Protein AF-0000000085031678 (afdb_homodimer)

Secondary structure (DSSP, 8-state):
-------EEEEEEE--GGG-HHHHHHHHHHHHHHHHHHHHTS--SS-EEEEEEE-SHHHHHHHHHHHHH-TTEEEEEEEESS---GGGGHHHHHH--S-EEEEE--SSSS--TTT--HHHHHH--HHHHHHHHHHHHHHTT---EEEES-TTSHHHHHHHHHHHHHHHHHHHHTT-EEEEES-PPTT-STT---HHHHHHHH--EEEEE-HHHHHHHHHT--HHHHHHHHHHHHHHSEE--TTS-HHHHHHHHHHHHHHHHHHHHHHHHHT-SEEE--TT--TT-SS--SHHHHHHHHTT-EEEGGG-HHHHHHHHHHHHHTTTSSEEEEEEEEEE-STT--EEEEE-SS---GGGBSS--EEEE----GGG----EEEE-BB--EEEEEEEEEEETTEEEEEEEEEEEE--SS--TT--S-BEEEEETT-HHHHHHHHHHTT--SEEEEESSS-HHHHHHHHHHHT-EEEE--/-------EEEEEEE--GGG-HHHHHHHHHHHHHHHHHHHHTS--SS-EEEEEEE-SHHHHHHHHHHHHH-TTEEEEEEEESS---GGGGHHHHHH--S-EEEEE--SSSS--TTT--HHHHHH--HHHHHHHHHHHHHHTT---EEEES-TTSHHHHHHHHHHHHHHHHHHHHTT-EEEEES-PPTT-STT---HHHHHHHH--EEEEE-HHHHHHHHHT--HHHHHHHHHHHHHHSEE--TTS-HHHHHHHHHHHHHHHHHHHHHHHHHT-SEEE--TT--TT-SS--SHHHHHHHHTT-EEEGGG-HHHHHHHHHHHHHTTTSSEEEEEEEEEE-STT--EEEEE-SS---GGGBSS--EEEE----GGG----EEEE-BB--EEEEEEEEEEETTEEEEEEEEEEEE--SS--TT--S-EEEEEETT-HHHHHHHHHHTT--SEEEEESSS-HHHHHHHHHHHT-EEEE--

InterPro domains:
  IPR003762 L-arabinose isomerase [NF002795] (1-474)
  IPR003762 L-arabinose isomerase [PIRSF001478] (1-474)
  IPR003762 L-arabinose isomerase [PTHR38464] (1-473)
  IPR004216 L-fucose/L-arabinose isomerase, C-terminal [SSF50443] (327-474)
  IPR009015 L-fucose isomerase, N-terminal/central domain superfamily [SSF53743] (1-325)
  IPR024664 L-arabinose isomerase, C-terminal [PF11762] (327-468)
  IPR038583 L-arabinose isomerase, N-terminal domain superfamily [G3DSA:3.40.50.10940] (1-175)
  IPR055389 L-arabinose isomerase, N-terminal domain [PF02610] (7-173)
  IPR055390 L-arabinose isomerase, central domain [PF24856] (177-323)

Structure (mmCIF, N/CA/C/O backbone):
data_AF-0000000085031678-model_v1
#
loop_
_entity.id
_entity.type
_entity.pdbx_description
1 polymer 'L-arabinose isomerase'
#
loop_
_atom_site.group_PDB
_atom_site.id
_atom_site.type_symbol
_atom_site.label_atom_id
_atom_site.label_alt_id
_atom_site.label_comp_id
_atom_site.label_asym_id
_atom_site.label_entity_id
_atom_site.label_seq_id
_atom_site.pdbx_PDB_ins_code
_atom_site.Cartn_x
_atom_site.Cartn_y
_atom_site.Cartn_z
_atom_site.occupancy
_atom_site.B_iso_or_equiv
_atom_site.auth_seq_id
_atom_site.auth_comp_id
_atom_site.auth_asym_id
_atom_site.auth_atom_id
_atom_site.pdbx_PDB_model_num
ATOM 1 N N . MET A 1 1 ? 12.672 -26.547 -5.855 1 49.66 1 MET A N 1
ATOM 2 C CA . MET A 1 1 ? 11.328 -26.016 -5.66 1 49.66 1 MET A CA 1
ATOM 3 C C . MET A 1 1 ? 10.68 -26.609 -4.414 1 49.66 1 MET A C 1
ATOM 5 O O . MET A 1 1 ? 10.938 -27.766 -4.07 1 49.66 1 MET A O 1
ATOM 9 N N . ARG A 1 2 ? 10.156 -25.672 -3.482 1 55.91 2 ARG A N 1
ATOM 10 C CA . ARG A 1 2 ? 9.477 -26.203 -2.311 1 55.91 2 ARG A CA 1
ATOM 11 C C . ARG A 1 2 ? 8.5 -27.312 -2.705 1 55.91 2 ARG A C 1
ATOM 13 O O . ARG A 1 2 ? 7.82 -27.219 -3.729 1 55.91 2 ARG A O 1
ATOM 20 N N . LYS A 1 3 ? 8.781 -28.453 -2.1 1 62.22 3 LYS A N 1
ATOM 21 C CA . LYS A 1 3 ? 7.895 -29.594 -2.312 1 62.22 3 LYS A CA 1
ATOM 22 C C . LYS A 1 3 ? 6.438 -29.219 -2.066 1 62.22 3 LYS A C 1
ATOM 24 O O . LYS A 1 3 ? 6.121 -28.578 -1.063 1 62.22 3 LYS A O 1
ATOM 29 N N . MET A 1 4 ? 5.723 -29.234 -3.133 1 72.56 4 MET A N 1
ATOM 30 C CA . MET A 1 4 ? 4.293 -28.969 -3.016 1 72.56 4 MET A CA 1
ATOM 31 C C . MET A 1 4 ? 3.559 -30.156 -2.408 1 72.56 4 MET A C 1
ATOM 33 O O . MET A 1 4 ? 4.09 -31.266 -2.375 1 72.56 4 MET A O 1
ATOM 37 N N . GLN A 1 5 ? 2.43 -29.906 -1.769 1 76.12 5 GLN A N 1
ATOM 38 C CA . GLN A 1 5 ? 1.538 -30.922 -1.213 1 76.12 5 GLN A CA 1
ATOM 39 C C . GLN A 1 5 ? 1.16 -31.969 -2.264 1 76.12 5 GLN A C 1
ATOM 41 O O . GLN A 1 5 ? 1.227 -31.688 -3.465 1 76.12 5 GLN A O 1
ATOM 46 N N . ASP A 1 6 ? 0.96 -33.156 -1.723 1 90.62 6 ASP A N 1
ATOM 47 C CA . ASP A 1 6 ? 0.414 -34.188 -2.6 1 90.62 6 ASP A CA 1
ATOM 48 C C . ASP A 1 6 ? -1.083 -34 -2.82 1 90.62 6 ASP A C 1
ATOM 50 O O . ASP A 1 6 ? -1.905 -34.625 -2.154 1 90.62 6 ASP A O 1
ATOM 54 N N . TYR A 1 7 ? -1.393 -33.219 -3.771 1 95.25 7 TYR A N 1
ATOM 55 C CA . TYR A 1 7 ? -2.768 -32.781 -3.992 1 95.25 7 TYR A CA 1
ATOM 56 C C . TYR A 1 7 ? -3.578 -33.875 -4.684 1 95.25 7 TYR A C 1
ATOM 58 O O . TYR A 1 7 ? -3.037 -34.625 -5.48 1 95.25 7 TYR A O 1
ATOM 66 N N . LYS A 1 8 ? -4.809 -33.969 -4.305 1 98 8 LYS A N 1
ATOM 67 C CA . LYS A 1 8 ? -5.809 -34.75 -5.004 1 98 8 LYS A CA 1
ATOM 68 C C . LYS A 1 8 ? -7.109 -33.969 -5.184 1 98 8 LYS A C 1
ATOM 70 O O . LYS A 1 8 ? -7.27 -32.906 -4.625 1 98 8 LYS A O 1
ATOM 75 N N . PHE A 1 9 ? -7.961 -34.531 -5.984 1 98.69 9 PHE A N 1
ATOM 76 C CA . PHE A 1 9 ? -9.266 -33.938 -6.246 1 98.69 9 PHE A CA 1
ATOM 77 C C . PHE A 1 9 ? -10.391 -34.906 -5.922 1 98.69 9 PHE A C 1
ATOM 79 O O . PHE A 1 9 ? -10.281 -36.125 -6.199 1 98.69 9 PHE A O 1
ATOM 86 N N . TRP A 1 10 ? -11.43 -34.375 -5.312 1 98.69 10 TRP A N 1
ATOM 87 C CA . TRP A 1 10 ? -12.555 -35.25 -4.949 1 98.69 10 TRP A CA 1
ATOM 88 C C . TRP A 1 10 ? -13.68 -35.125 -5.98 1 98.69 10 TRP A C 1
ATOM 90 O O . TRP A 1 10 ? -13.961 -34.031 -6.477 1 98.69 10 TRP A O 1
ATOM 100 N N . PHE A 1 11 ? -14.242 -36.312 -6.266 1 98.69 11 PHE A N 1
ATOM 101 C CA . PHE A 1 11 ? -15.312 -36.406 -7.25 1 98.69 11 PHE A CA 1
ATOM 102 C C . PHE A 1 11 ? -16.625 -36.812 -6.578 1 98.69 11 PHE A C 1
ATOM 104 O O . PHE A 1 11 ? -16.672 -37.75 -5.785 1 98.69 11 PHE A O 1
ATOM 111 N N . VAL A 1 12 ? -17.656 -36.062 -6.898 1 98.5 12 VAL A N 1
ATOM 112 C CA . VAL A 1 12 ? -18.984 -36.344 -6.363 1 98.5 12 VAL A CA 1
ATOM 113 C C . VAL A 1 12 ? -20 -36.344 -7.496 1 98.5 12 VAL A C 1
ATOM 115 O O . VAL A 1 12 ? -19.922 -35.531 -8.422 1 98.5 12 VAL A O 1
ATOM 118 N N . VAL A 1 13 ? -20.938 -37.344 -7.41 1 97.62 13 VAL A N 1
ATOM 119 C CA . VAL A 1 13 ? -21.922 -37.5 -8.469 1 97.62 13 VAL A CA 1
ATOM 120 C C . VAL A 1 13 ? -23.328 -37.25 -7.906 1 97.62 13 VAL A C 1
ATOM 122 O O . VAL A 1 13 ? -23.672 -37.75 -6.844 1 97.62 13 VAL A O 1
ATOM 125 N N . GLY A 1 14 ? -24.062 -36.406 -8.602 1 96.19 14 GLY A N 1
ATOM 126 C CA . GLY A 1 14 ? -25.406 -36.062 -8.156 1 96.19 14 GLY A CA 1
ATOM 127 C C . GLY A 1 14 ? -26.469 -37.031 -8.617 1 96.19 14 GLY A C 1
ATOM 128 O O . GLY A 1 14 ? -26.422 -37.531 -9.758 1 96.19 14 GLY A O 1
ATOM 129 N N . SER A 1 15 ? -27.312 -37.344 -7.715 1 95.19 15 SER A N 1
ATOM 130 C CA . SER A 1 15 ? -28.516 -38.125 -7.953 1 95.19 15 SER A CA 1
ATOM 131 C C . SER A 1 15 ? -29.594 -37.812 -6.922 1 95.19 15 SER A C 1
ATOM 133 O O . SER A 1 15 ? -29.688 -36.688 -6.422 1 95.19 15 SER A O 1
ATOM 135 N N . GLN A 1 16 ? -30.578 -38.688 -6.812 1 91.12 16 GLN A N 1
ATOM 136 C CA . GLN A 1 16 ? -31.625 -38.562 -5.809 1 91.12 16 GLN A CA 1
ATOM 137 C C . GLN A 1 16 ? -32.188 -39.938 -5.445 1 91.12 16 GLN A C 1
ATOM 139 O O . GLN A 1 16 ? -32.125 -40.875 -6.25 1 91.12 16 GLN A O 1
ATOM 144 N N . PRO A 1 17 ? -32.812 -40.062 -4.297 1 88.88 17 PRO A N 1
ATOM 145 C CA . PRO A 1 17 ? -33.25 -41.375 -3.795 1 88.88 17 PRO A CA 1
ATOM 146 C C . PRO A 1 17 ? -34.406 -41.969 -4.602 1 88.88 17 PRO A C 1
ATOM 148 O O . PRO A 1 17 ? -34.594 -43.188 -4.629 1 88.88 17 PRO A O 1
ATOM 151 N N . LEU A 1 18 ? -35.125 -41.156 -5.297 1 85.88 18 LEU A N 1
ATOM 152 C CA . LEU A 1 18 ? -36.344 -41.594 -5.973 1 85.88 18 LEU A CA 1
ATOM 153 C C . LEU A 1 18 ? -36.031 -42.656 -7.023 1 85.88 18 LEU A C 1
ATOM 155 O O . LEU A 1 18 ? -36.906 -43.406 -7.438 1 85.88 18 LEU A O 1
ATOM 159 N N . TYR A 1 19 ? -34.844 -42.75 -7.438 1 88.81 19 TYR A N 1
ATOM 160 C CA . TYR A 1 19 ? -34.469 -43.688 -8.5 1 88.81 19 TYR A CA 1
ATOM 161 C C . TYR A 1 19 ? -34.312 -45.094 -7.961 1 88.81 19 TYR A C 1
ATOM 163 O O . TYR A 1 19 ? -34.344 -46.062 -8.727 1 88.81 19 TYR A O 1
ATOM 171 N N . GLY A 1 20 ? -34.156 -45.281 -6.664 1 90.44 20 GLY A N 1
ATOM 172 C CA . GLY A 1 20 ? -34.062 -46.594 -6.051 1 90.44 20 GLY A CA 1
ATOM 173 C C . GLY A 1 20 ? -32.625 -47.094 -5.949 1 90.44 20 GLY A C 1
ATOM 174 O O . GLY A 1 20 ? -31.734 -46.562 -6.602 1 90.44 20 GLY A O 1
ATOM 175 N N . PRO A 1 21 ? -32.531 -48.188 -5.172 1 93.19 21 PRO A N 1
ATOM 176 C CA . PRO A 1 21 ? -31.172 -48.656 -4.84 1 93.19 21 PRO A CA 1
ATOM 177 C C . PRO A 1 21 ? -30.422 -49.219 -6.051 1 93.19 21 PRO A C 1
ATOM 179 O O . PRO A 1 21 ? -29.219 -49.031 -6.168 1 93.19 21 PRO A O 1
ATOM 182 N N . GLU A 1 22 ? -31.094 -49.875 -6.902 1 92.69 22 GLU A N 1
ATOM 183 C CA . GLU A 1 22 ? -30.438 -50.469 -8.062 1 92.69 22 GLU A CA 1
ATOM 184 C C . GLU A 1 22 ? -29.891 -49.406 -8.992 1 92.69 22 GLU A C 1
ATOM 186 O O . GLU A 1 22 ? -28.766 -49.5 -9.469 1 92.69 22 GLU A O 1
ATOM 191 N N . ALA A 1 23 ? -30.703 -48.469 -9.258 1 91.44 23 ALA A N 1
ATOM 192 C CA . ALA A 1 23 ? -30.281 -47.344 -10.094 1 91.44 23 ALA A CA 1
ATOM 193 C C . ALA A 1 23 ? -29.109 -46.594 -9.461 1 91.44 23 ALA A C 1
ATOM 195 O O . ALA A 1 23 ? -28.156 -46.219 -10.141 1 91.44 23 ALA A O 1
ATOM 196 N N . LEU A 1 24 ? -29.156 -46.344 -8.188 1 94.75 24 LEU A N 1
ATOM 197 C CA . LEU A 1 24 ? -28.109 -45.625 -7.48 1 94.75 24 LEU A CA 1
ATOM 198 C C . LEU A 1 24 ? -26.797 -46.438 -7.484 1 94.75 24 LEU A C 1
ATOM 200 O O . LEU A 1 24 ? -25.719 -45.844 -7.559 1 94.75 24 LEU A O 1
ATOM 204 N N . ALA A 1 25 ? -26.969 -47.719 -7.387 1 95.94 25 ALA A N 1
ATOM 205 C CA . ALA A 1 25 ? -25.781 -48.562 -7.484 1 95.94 25 ALA A CA 1
ATOM 206 C C . ALA A 1 25 ? -25.125 -48.438 -8.859 1 95.94 25 ALA A C 1
ATOM 208 O O . ALA A 1 25 ? -23.906 -48.469 -8.977 1 95.94 25 ALA A O 1
ATOM 209 N N . GLU A 1 26 ? -25.953 -48.375 -9.867 1 95.19 26 GLU A N 1
ATOM 210 C CA . GLU A 1 26 ? -25.422 -48.188 -11.219 1 95.19 26 GLU A CA 1
ATOM 211 C C . GLU A 1 26 ? -24.75 -46.844 -11.375 1 95.19 26 GLU A C 1
ATOM 213 O O . GLU A 1 26 ? -23.719 -46.719 -12.031 1 95.19 26 GLU A O 1
ATOM 218 N N . VAL A 1 27 ? -25.359 -45.844 -10.781 1 96.25 27 VAL A N 1
ATOM 219 C CA . VAL A 1 27 ? -24.781 -44.5 -10.789 1 96.25 27 VAL A CA 1
ATOM 220 C C . VAL A 1 27 ? -23.391 -44.562 -10.164 1 96.25 27 VAL A C 1
ATOM 222 O O . VAL A 1 27 ? -22.438 -44 -10.711 1 96.25 27 VAL A O 1
ATOM 225 N N . GLU A 1 28 ? -23.266 -45.156 -9.07 1 97.31 28 GLU A N 1
ATOM 226 C CA . GLU A 1 28 ? -21.984 -45.281 -8.391 1 97.31 28 GLU A CA 1
ATOM 227 C C . GLU A 1 28 ? -20.969 -46.031 -9.25 1 97.31 28 GLU A C 1
ATOM 229 O O . GLU A 1 28 ? -19.812 -45.625 -9.344 1 97.31 28 GLU A O 1
ATOM 234 N N . LYS A 1 29 ? -21.406 -47.125 -9.773 1 97.62 29 LYS A N 1
ATOM 235 C CA . LYS A 1 29 ? -20.547 -47.938 -10.633 1 97.62 29 LYS A CA 1
ATOM 236 C C . LYS A 1 29 ? -20.016 -47.125 -11.805 1 97.62 29 LYS A C 1
ATOM 238 O O . LYS A 1 29 ? -18.828 -47.156 -12.125 1 97.62 29 LYS A O 1
ATOM 243 N N . ASP A 1 30 ? -20.891 -46.438 -12.461 1 96.94 30 ASP A N 1
ATOM 244 C CA . ASP A 1 30 ? -20.516 -45.594 -13.594 1 96.94 30 ASP A CA 1
ATOM 245 C C . ASP A 1 30 ? -19.547 -44.5 -13.164 1 96.94 30 ASP A C 1
ATOM 247 O O . ASP A 1 30 ? -18.578 -44.219 -13.867 1 96.94 30 ASP A O 1
ATOM 251 N N . ALA A 1 31 ? -19.844 -43.875 -12.008 1 97.25 31 ALA A N 1
ATOM 252 C CA . ALA A 1 31 ? -18.984 -42.812 -11.492 1 97.25 31 ALA A CA 1
ATOM 253 C C . ALA A 1 31 ? -17.578 -43.344 -11.203 1 97.25 31 ALA A C 1
ATOM 255 O O . ALA A 1 31 ? -16.594 -42.688 -11.547 1 97.25 31 ALA A O 1
ATOM 256 N N . ARG A 1 32 ? -17.484 -44.469 -10.586 1 98.19 32 ARG A N 1
ATOM 257 C CA . ARG A 1 32 ? -16.203 -45.094 -10.297 1 98.19 32 ARG A CA 1
ATOM 258 C C . ARG A 1 32 ? -15.445 -45.406 -11.586 1 98.19 32 ARG A C 1
ATOM 260 O O . ARG A 1 32 ? -14.234 -45.188 -11.672 1 98.19 32 ARG A O 1
ATOM 267 N N . LYS A 1 33 ? -16.141 -45.938 -12.523 1 97.56 33 LYS A N 1
ATOM 268 C CA . LYS A 1 33 ? -15.516 -46.25 -13.805 1 97.56 33 LYS A CA 1
ATOM 269 C C . LYS A 1 33 ? -14.992 -44.969 -14.477 1 97.56 33 LYS A C 1
ATOM 271 O O . LYS A 1 33 ? -13.906 -44.969 -15.055 1 97.56 33 LYS A O 1
ATOM 276 N N . LEU A 1 34 ? -15.805 -44.031 -14.453 1 97.5 34 LEU A N 1
ATOM 277 C CA . LEU A 1 34 ? -15.414 -42.75 -15.008 1 97.5 34 LEU A CA 1
ATOM 278 C C . LEU A 1 34 ? -14.148 -42.219 -14.328 1 97.5 34 LEU A C 1
ATOM 280 O O . LEU A 1 34 ? -13.18 -41.844 -15 1 97.5 34 LEU A O 1
ATOM 284 N N . VAL A 1 35 ? -14.109 -42.156 -13.031 1 98.19 35 VAL A N 1
ATOM 285 C CA . VAL A 1 35 ? -12.977 -41.656 -12.258 1 98.19 35 VAL A CA 1
ATOM 286 C C . VAL A 1 35 ? -11.742 -42.531 -12.547 1 98.19 35 VAL A C 1
ATOM 288 O O . VAL A 1 35 ? -10.648 -42 -12.75 1 98.19 35 VAL A O 1
ATOM 291 N N . ASP A 1 36 ? -11.938 -43.844 -12.578 1 97.5 36 ASP A N 1
ATOM 292 C CA . ASP A 1 36 ? -10.844 -44.719 -12.938 1 97.5 36 ASP A CA 1
ATOM 293 C C . ASP A 1 36 ? -10.312 -44.406 -14.336 1 97.5 36 ASP A C 1
ATOM 295 O O . ASP A 1 36 ? -9.094 -44.406 -14.555 1 97.5 36 ASP A O 1
ATOM 299 N N . GLY A 1 37 ? -11.219 -44.188 -15.172 1 96.75 37 GLY A N 1
ATOM 300 C CA . GLY A 1 37 ? -10.828 -43.844 -16.531 1 96.75 37 GLY A CA 1
ATOM 301 C C . GLY A 1 37 ? -10.031 -42.562 -16.594 1 96.75 37 GLY A C 1
ATOM 302 O O . GLY A 1 37 ? -9.055 -42.469 -17.344 1 96.75 37 GLY A O 1
ATOM 303 N N . LEU A 1 38 ? -10.477 -41.562 -15.906 1 97.38 38 LEU A N 1
ATOM 304 C CA . LEU A 1 38 ? -9.742 -40.281 -15.852 1 97.38 38 LEU A CA 1
ATOM 305 C C . LEU A 1 38 ? -8.336 -40.5 -15.312 1 97.38 38 LEU A C 1
ATOM 307 O O . LEU A 1 38 ? -7.367 -39.969 -15.859 1 97.38 38 LEU A O 1
ATOM 311 N N . ASN A 1 39 ? -8.219 -41.281 -14.289 1 97 39 ASN A N 1
ATOM 312 C CA . ASN A 1 39 ? -6.926 -41.531 -13.664 1 97 39 ASN A CA 1
ATOM 313 C C . ASN A 1 39 ? -6.023 -42.375 -14.555 1 97 39 ASN A C 1
ATOM 315 O O . ASN A 1 39 ? -4.809 -42.188 -14.586 1 97 39 ASN A O 1
ATOM 319 N N . GLU A 1 40 ? -6.566 -43.25 -15.281 1 94.19 40 GLU A N 1
ATOM 320 C CA . GLU A 1 40 ? -5.812 -44.188 -16.109 1 94.19 40 GLU A CA 1
ATOM 321 C C . GLU A 1 40 ? -5.418 -43.562 -17.438 1 94.19 40 GLU A C 1
ATOM 323 O O . GLU A 1 40 ? -4.488 -44 -18.109 1 94.19 40 GLU A O 1
ATOM 328 N N . GLY A 1 41 ? -6.176 -42.625 -17.828 1 90 41 GLY A N 1
ATOM 329 C CA . GLY A 1 41 ? -5.938 -41.969 -19.109 1 90 41 GLY A CA 1
ATOM 330 C C . GLY A 1 41 ? -4.566 -41.344 -19.203 1 90 41 GLY A C 1
ATOM 331 O O . GLY A 1 41 ? -4.074 -41.062 -20.312 1 90 41 GLY A O 1
ATOM 332 N N . GLY A 1 42 ? -3.922 -41 -18.172 1 87.56 42 GLY A N 1
ATOM 333 C CA . GLY A 1 42 ? -2.561 -40.469 -18.156 1 87.56 42 GLY A CA 1
ATOM 334 C C . GLY A 1 42 ? -2.48 -39 -18.422 1 87.56 42 GLY A C 1
ATOM 335 O O . GLY A 1 42 ? -1.389 -38.406 -18.453 1 87.56 42 GLY A O 1
ATOM 336 N N . LYS A 1 43 ? -3.551 -38.312 -18.609 1 91.62 43 LYS A N 1
ATOM 337 C CA . LYS A 1 43 ? -3.553 -36.875 -18.938 1 91.62 43 LYS A CA 1
ATOM 338 C C . LYS A 1 43 ? -3.578 -36.031 -17.672 1 91.62 43 LYS A C 1
ATOM 340 O O . LYS A 1 43 ? -3.123 -34.875 -17.688 1 91.62 43 LYS A O 1
ATOM 345 N N . LEU A 1 44 ? -4.117 -36.531 -16.641 1 95.44 44 LEU A N 1
ATOM 346 C CA . LEU A 1 44 ? -4.25 -35.781 -15.398 1 95.44 44 LEU A CA 1
ATOM 347 C C . LEU A 1 44 ? -2.982 -35.875 -14.555 1 95.44 44 LEU A C 1
ATOM 349 O O . LEU A 1 44 ? -2.445 -36.969 -14.375 1 95.44 44 LEU A O 1
ATOM 353 N N . ASP A 1 45 ? -2.477 -34.75 -14.055 1 92.62 45 ASP A N 1
ATOM 354 C CA . ASP A 1 45 ? -1.26 -34.719 -13.25 1 92.62 45 ASP A CA 1
ATOM 355 C C . ASP A 1 45 ? -1.564 -35.031 -11.781 1 92.62 45 ASP A C 1
ATOM 357 O O . ASP A 1 45 ? -0.66 -35.375 -11.008 1 92.62 45 ASP A O 1
ATOM 361 N N . TYR A 1 46 ? -2.855 -34.875 -11.367 1 96.5 46 TYR A N 1
ATOM 362 C CA . TYR A 1 46 ? -3.275 -35.125 -9.992 1 96.5 46 TYR A CA 1
ATOM 363 C C . TYR A 1 46 ? -4.414 -36.125 -9.93 1 96.5 46 TYR A C 1
ATOM 365 O O . TYR A 1 46 ? -5.309 -36.125 -10.781 1 96.5 46 TYR A O 1
ATOM 373 N N . PRO A 1 47 ? -4.391 -36.969 -8.977 1 97.25 47 PRO A N 1
ATOM 374 C CA . PRO A 1 47 ? -5.414 -38 -8.914 1 97.25 47 PRO A CA 1
ATOM 375 C C . PRO A 1 47 ? -6.789 -37.469 -8.531 1 97.25 47 PRO A C 1
ATOM 377 O O . PRO A 1 47 ? -6.887 -36.469 -7.793 1 97.25 47 PRO A O 1
ATOM 380 N N . VAL A 1 48 ? -7.777 -38.188 -9.078 1 98.38 48 VAL A N 1
ATOM 381 C CA . VAL A 1 48 ? -9.172 -37.906 -8.734 1 98.38 48 VAL A CA 1
ATOM 382 C C . VAL A 1 48 ? -9.734 -39.062 -7.918 1 98.38 48 VAL A C 1
ATOM 384 O O . VAL A 1 48 ? -9.508 -40.25 -8.25 1 98.38 48 VAL A O 1
ATOM 387 N N . GLU A 1 49 ? -10.406 -38.75 -6.844 1 98.31 49 GLU A N 1
ATOM 388 C CA . GLU A 1 49 ? -10.977 -39.781 -5.969 1 98.31 49 GLU A CA 1
ATOM 389 C C . GLU A 1 49 ? -12.492 -39.656 -5.879 1 98.31 49 GLU A C 1
ATOM 391 O O . GLU A 1 49 ? -13.016 -38.594 -5.504 1 98.31 49 GLU A O 1
ATOM 396 N N . PHE A 1 50 ? -13.188 -40.75 -6.223 1 98.44 50 PHE A N 1
ATOM 397 C CA . PHE A 1 50 ? -14.633 -40.781 -6.035 1 98.44 50 PHE A CA 1
ATOM 398 C C . PHE A 1 50 ? -14.992 -40.844 -4.555 1 98.44 50 PHE A C 1
ATOM 400 O O . PHE A 1 50 ? -14.43 -41.656 -3.811 1 98.44 50 PHE A O 1
ATOM 407 N N . LYS A 1 51 ? -16.016 -40.031 -4.172 1 97.75 51 LYS A N 1
ATOM 408 C CA . LYS A 1 51 ? -16.281 -39.938 -2.738 1 97.75 51 LYS A CA 1
ATOM 409 C C . LYS A 1 51 ? -17.75 -40.219 -2.428 1 97.75 51 LYS A C 1
ATOM 411 O O . LYS A 1 51 ? -18.062 -40.812 -1.399 1 97.75 51 LYS A O 1
ATOM 416 N N . LEU A 1 52 ? -18.625 -39.781 -3.367 1 95.44 52 LEU A N 1
ATOM 417 C CA . LEU A 1 52 ? -20 -39.75 -2.891 1 95.44 52 LEU A CA 1
ATOM 418 C C . LEU A 1 52 ? -20.984 -39.75 -4.062 1 95.44 52 LEU A C 1
ATOM 420 O O . LEU A 1 52 ? -20.781 -39.062 -5.055 1 95.44 52 LEU A O 1
ATOM 424 N N . VAL A 1 53 ? -21.984 -40.562 -4 1 97.56 53 VAL A N 1
ATOM 425 C CA . VAL A 1 53 ? -23.234 -40.312 -4.73 1 97.56 53 VAL A CA 1
ATOM 426 C C . VAL A 1 53 ? -24.125 -39.375 -3.918 1 97.56 53 VAL A C 1
ATOM 428 O O . VAL A 1 53 ? -24.719 -39.812 -2.922 1 97.56 53 VAL A O 1
ATOM 431 N N . ALA A 1 54 ? -24.266 -38.188 -4.309 1 96.81 54 ALA A N 1
ATOM 432 C CA . ALA A 1 54 ? -24.938 -37.125 -3.561 1 96.81 54 ALA A CA 1
ATOM 433 C C . ALA A 1 54 ? -26.438 -37.219 -3.746 1 96.81 54 ALA A C 1
ATOM 435 O O . ALA A 1 54 ? -26.969 -36.844 -4.805 1 96.81 54 ALA A O 1
ATOM 436 N N . THR A 1 55 ? -27.109 -37.531 -2.656 1 95.19 55 THR A N 1
ATOM 437 C CA . THR A 1 55 ? -28.547 -37.719 -2.801 1 95.19 55 THR A CA 1
ATOM 438 C C . THR A 1 55 ? -29.312 -36.812 -1.84 1 95.19 55 THR A C 1
ATOM 440 O O . THR A 1 55 ? -30.516 -36.625 -1.983 1 95.19 55 THR A O 1
ATOM 443 N N . THR A 1 56 ? -28.578 -36.25 -0.828 1 95 56 THR A N 1
ATOM 444 C CA . THR A 1 56 ? -29.266 -35.406 0.143 1 95 56 THR A CA 1
ATOM 445 C C . THR A 1 56 ? -28.438 -34.156 0.429 1 95 56 THR A C 1
ATOM 447 O O . THR A 1 56 ? -27.219 -34.156 0.284 1 95 56 THR A O 1
ATOM 450 N N . ALA A 1 57 ? -29.188 -33.125 0.884 1 96.06 57 ALA A N 1
ATOM 451 C CA . ALA A 1 57 ? -28.516 -31.875 1.245 1 96.06 57 ALA A CA 1
ATOM 452 C C . ALA A 1 57 ? -27.516 -32.094 2.367 1 96.06 57 ALA A C 1
ATOM 454 O O . ALA A 1 57 ? -26.406 -31.547 2.336 1 96.06 57 ALA A O 1
ATOM 455 N N . ASP A 1 58 ? -27.844 -32.906 3.34 1 96.31 58 ASP A N 1
ATOM 456 C CA . ASP A 1 58 ? -26.984 -33.156 4.492 1 96.31 58 ASP A CA 1
ATOM 457 C C . ASP A 1 58 ? -25.688 -33.844 4.066 1 96.31 58 ASP A C 1
ATOM 459 O O . ASP A 1 58 ? -24.609 -33.469 4.504 1 96.31 58 ASP A O 1
ATOM 463 N N . SER A 1 59 ? -25.812 -34.875 3.291 1 96.06 59 SER A N 1
ATOM 464 C CA . SER A 1 59 ? -24.609 -35.594 2.854 1 96.06 59 SER A CA 1
ATOM 465 C C . SER A 1 59 ? -23.719 -34.688 1.992 1 96.06 59 SER A C 1
ATOM 467 O O . SER A 1 59 ? -22.5 -34.75 2.092 1 96.06 59 SER A O 1
ATOM 469 N N . ILE A 1 60 ? -24.312 -33.906 1.183 1 97.19 60 ILE A N 1
ATOM 470 C CA . ILE A 1 60 ? -23.562 -32.969 0.331 1 97.19 60 ILE A CA 1
ATOM 471 C C . ILE A 1 60 ? -22.844 -31.953 1.195 1 97.19 60 ILE A C 1
ATOM 473 O O . ILE A 1 60 ? -21.656 -31.672 0.986 1 97.19 60 ILE A O 1
ATOM 477 N N . THR A 1 61 ? -23.547 -31.359 2.133 1 97.31 61 THR A N 1
ATOM 478 C CA . THR A 1 61 ? -22.969 -30.375 3.043 1 97.31 61 THR A CA 1
ATOM 479 C C . THR A 1 61 ? -21.781 -30.969 3.791 1 97.31 61 THR A C 1
ATOM 481 O O . THR A 1 61 ? -20.719 -30.344 3.877 1 97.31 61 THR A O 1
ATOM 484 N N . LYS A 1 62 ? -21.984 -32.188 4.328 1 97.44 62 LYS A N 1
ATOM 485 C CA . LYS A 1 62 ? -20.906 -32.844 5.035 1 97.44 62 LYS A CA 1
ATOM 486 C C . LYS A 1 62 ? -19.703 -33.062 4.117 1 97.44 62 LYS A C 1
ATOM 488 O O . LYS A 1 62 ? -18.547 -32.875 4.523 1 97.44 62 LYS A O 1
ATOM 493 N N . PHE A 1 63 ? -19.969 -33.5 2.941 1 97.19 63 PHE A N 1
ATOM 494 C CA . PHE A 1 63 ? -18.938 -33.75 1.945 1 97.19 63 PHE A CA 1
ATOM 495 C C . PHE A 1 63 ? -18.141 -32.469 1.675 1 97.19 63 PHE A C 1
ATOM 497 O O . PHE A 1 63 ? -16.906 -32.469 1.699 1 97.19 63 PHE A O 1
ATOM 504 N N . MET A 1 64 ? -18.781 -31.375 1.43 1 97.81 64 MET A N 1
ATOM 505 C CA . MET A 1 64 ? -18.125 -30.109 1.129 1 97.81 64 MET A CA 1
ATOM 506 C C . MET A 1 64 ? -17.297 -29.641 2.318 1 97.81 64 MET A C 1
ATOM 508 O O . MET A 1 64 ? -16.172 -29.141 2.145 1 97.81 64 MET A O 1
ATOM 512 N N . LYS A 1 65 ? -17.812 -29.766 3.508 1 96.94 65 LYS A N 1
ATOM 513 C CA . LYS A 1 65 ? -17.078 -29.391 4.711 1 96.94 65 LYS A CA 1
ATOM 514 C C . LYS A 1 65 ? -15.797 -30.219 4.844 1 96.94 65 LYS A C 1
ATOM 516 O O . LYS A 1 65 ? -14.742 -29.688 5.191 1 96.94 65 LYS A O 1
ATOM 521 N N . GLU A 1 66 ? -15.938 -31.469 4.582 1 97.31 66 GLU A N 1
ATOM 522 C CA . GLU A 1 66 ? -14.766 -32.344 4.676 1 97.31 66 GLU A CA 1
ATOM 523 C C . GLU A 1 66 ? -13.711 -31.953 3.639 1 97.31 66 GLU A C 1
ATOM 525 O O . GLU A 1 66 ? -12.516 -31.984 3.93 1 97.31 66 GLU A O 1
ATOM 530 N N . ALA A 1 67 ? -14.156 -31.672 2.455 1 97.06 67 ALA A N 1
ATOM 531 C CA . ALA A 1 67 ? -13.234 -31.234 1.415 1 97.06 67 ALA A CA 1
ATOM 532 C C . ALA A 1 67 ? -12.469 -29.984 1.85 1 97.06 67 ALA A C 1
ATOM 534 O O . ALA A 1 67 ? -11.266 -29.875 1.635 1 97.06 67 ALA A O 1
ATOM 535 N N . ASN A 1 68 ? -13.18 -29.062 2.463 1 96.19 68 ASN A N 1
ATOM 536 C CA . ASN A 1 68 ? -12.586 -27.797 2.918 1 96.19 68 ASN A CA 1
ATOM 537 C C . ASN A 1 68 ? -11.469 -28.047 3.924 1 96.19 68 ASN A C 1
ATOM 539 O O . ASN A 1 68 ? -10.438 -27.375 3.891 1 96.19 68 ASN A O 1
ATOM 543 N N . TYR A 1 69 ? -11.656 -29.031 4.785 1 93.38 69 TYR A N 1
ATOM 544 C CA . TYR A 1 69 ? -10.773 -29.234 5.93 1 93.38 69 TYR A CA 1
ATOM 545 C C . TYR A 1 69 ? -9.578 -30.109 5.555 1 93.38 69 TYR A C 1
ATOM 547 O O . TYR A 1 69 ? -8.57 -30.125 6.27 1 93.38 69 TYR A O 1
ATOM 555 N N . ASN A 1 70 ? -9.695 -30.766 4.426 1 95.44 70 ASN A N 1
ATOM 556 C CA . ASN A 1 70 ? -8.602 -31.641 3.988 1 95.44 70 ASN A CA 1
ATOM 557 C C . ASN A 1 70 ? -7.602 -30.891 3.117 1 95.44 70 ASN A C 1
ATOM 559 O O . ASN A 1 70 ? -7.883 -30.594 1.954 1 95.44 70 ASN A O 1
ATOM 563 N N . ASP A 1 71 ? -6.355 -30.703 3.643 1 93.19 71 ASP A N 1
ATOM 564 C CA . ASP A 1 71 ? -5.352 -29.875 2.975 1 93.19 71 ASP A CA 1
ATOM 565 C C . ASP A 1 71 ? -4.84 -30.562 1.706 1 93.19 71 ASP A C 1
ATOM 567 O O . ASP A 1 71 ? -4.238 -29.906 0.847 1 93.19 71 ASP A O 1
ATOM 571 N N . ASN A 1 72 ? -5.074 -31.844 1.608 1 96.25 72 ASN A N 1
ATOM 572 C CA . ASN A 1 72 ? -4.625 -32.562 0.418 1 96.25 72 ASN A CA 1
ATOM 573 C C . ASN A 1 72 ? -5.641 -32.438 -0.714 1 96.25 72 ASN A C 1
ATOM 575 O O . ASN A 1 72 ? -5.352 -32.812 -1.852 1 96.25 72 ASN A O 1
ATOM 579 N N . VAL A 1 73 ? -6.793 -32 -0.431 1 97.62 73 VAL A N 1
ATOM 580 C CA . VAL A 1 73 ? -7.809 -31.844 -1.467 1 97.62 73 VAL A CA 1
ATOM 581 C C . VAL A 1 73 ? -7.719 -30.438 -2.064 1 97.62 73 VAL A C 1
ATOM 583 O O . VAL A 1 73 ? -7.926 -29.438 -1.367 1 97.62 73 VAL A O 1
ATOM 586 N N . ALA A 1 74 ? -7.426 -30.359 -3.363 1 98 74 ALA A N 1
ATOM 587 C CA . ALA A 1 74 ? -7.203 -29.078 -4.008 1 98 74 ALA A CA 1
ATOM 588 C C . ALA A 1 74 ? -8.484 -28.547 -4.648 1 98 74 ALA A C 1
ATOM 590 O O . ALA A 1 74 ? -8.594 -27.359 -4.957 1 98 74 ALA A O 1
ATOM 591 N N . GLY A 1 75 ? -9.477 -29.422 -4.832 1 98.44 75 GLY A N 1
ATOM 592 C CA . GLY A 1 75 ? -10.727 -29.016 -5.457 1 98.44 75 GLY A CA 1
ATOM 593 C C . GLY A 1 75 ? -11.734 -30.141 -5.551 1 98.44 75 GLY A C 1
ATOM 594 O O . GLY A 1 75 ? -11.422 -31.297 -5.219 1 98.44 75 GLY A O 1
ATOM 595 N N . VAL A 1 76 ? -12.93 -29.766 -5.977 1 98.69 76 VAL A N 1
ATOM 596 C CA . VAL A 1 76 ? -14.047 -30.703 -6.086 1 98.69 76 VAL A CA 1
ATOM 597 C C . VAL A 1 76 ? -14.562 -30.719 -7.523 1 98.69 76 VAL A C 1
ATOM 599 O O . VAL A 1 76 ? -14.703 -29.672 -8.148 1 98.69 76 VAL A O 1
ATOM 602 N N . ILE A 1 77 ? -14.773 -31.938 -8.016 1 98.69 77 ILE A N 1
ATOM 603 C CA . ILE A 1 77 ? -15.383 -32.125 -9.32 1 98.69 77 ILE A CA 1
ATOM 604 C C . ILE A 1 77 ? -16.781 -32.719 -9.164 1 98.69 77 ILE A C 1
ATOM 606 O O . ILE A 1 77 ? -16.969 -33.719 -8.461 1 98.69 77 ILE A O 1
ATOM 610 N N . THR A 1 78 ? -17.719 -32.094 -9.766 1 98.31 78 THR A N 1
ATOM 611 C CA . THR A 1 78 ? -19.094 -32.562 -9.703 1 98.31 78 THR A CA 1
ATOM 612 C C . THR A 1 78 ? -19.578 -33 -11.078 1 98.31 78 THR A C 1
ATOM 614 O O . THR A 1 78 ? -19.188 -32.438 -12.094 1 98.31 78 THR A O 1
ATOM 617 N N . TRP A 1 79 ? -20.391 -34.031 -11.094 1 97.69 79 TRP A N 1
ATOM 618 C CA . TRP A 1 79 ? -21.109 -34.531 -12.266 1 97.69 79 TRP A CA 1
ATOM 619 C C . TRP A 1 79 ? -22.531 -34.969 -11.898 1 97.69 79 TRP A C 1
ATOM 621 O O . TRP A 1 79 ? -22.75 -35.562 -10.852 1 97.69 79 TRP A O 1
ATOM 631 N N . MET A 1 80 ? -23.5 -34.531 -12.688 1 96.12 80 MET A N 1
ATOM 632 C CA . MET A 1 80 ? -24.875 -35 -12.492 1 96.12 80 MET A CA 1
ATOM 633 C C . MET A 1 80 ? -25.188 -36.156 -13.43 1 96.12 80 MET A C 1
ATOM 635 O O . MET A 1 80 ? -25.609 -35.938 -14.562 1 96.12 80 MET A O 1
ATOM 639 N N . HIS A 1 81 ? -25 -37.312 -12.867 1 94.94 81 HIS A N 1
ATOM 640 C CA . HIS A 1 81 ? -25.297 -38.531 -13.641 1 94.94 81 HIS A CA 1
ATOM 641 C C . HIS A 1 81 ? -26.781 -38.594 -13.992 1 94.94 81 HIS A C 1
ATOM 643 O O . HIS A 1 81 ? -27.141 -38.938 -15.133 1 94.94 81 HIS A O 1
ATOM 649 N N . THR A 1 82 ? -27.609 -38.469 -13.031 1 93.31 82 THR A N 1
ATOM 650 C CA . THR A 1 82 ? -29.062 -38.312 -13.172 1 93.31 82 THR A CA 1
ATOM 651 C C . THR A 1 82 ? -29.531 -36.938 -12.766 1 93.31 82 THR A C 1
ATOM 653 O O . THR A 1 82 ? -28.703 -36.031 -12.547 1 93.31 82 THR A O 1
ATOM 656 N N . PHE A 1 83 ? -30.859 -36.781 -12.82 1 90.81 83 PHE A N 1
ATOM 657 C CA . PHE A 1 83 ? -31.406 -35.562 -12.211 1 90.81 83 PHE A CA 1
ATOM 658 C C . PHE A 1 83 ? -31.109 -35.531 -10.719 1 90.81 83 PHE A C 1
ATOM 660 O O . PHE A 1 83 ? -31.328 -36.531 -10.016 1 90.81 83 PHE A O 1
ATOM 667 N N . SER A 1 84 ? -30.453 -34.438 -10.227 1 91.44 84 SER A N 1
ATOM 668 C CA . SER A 1 84 ? -30.219 -34.156 -8.82 1 91.44 84 SER A CA 1
ATOM 669 C C . SER A 1 84 ? -30.828 -32.812 -8.422 1 91.44 84 SER A C 1
ATOM 671 O O . SER A 1 84 ? -30.453 -31.781 -8.984 1 91.44 84 SER A O 1
ATOM 673 N N . PRO A 1 85 ? -31.812 -32.781 -7.453 1 93.81 85 PRO A N 1
ATOM 674 C CA . PRO A 1 85 ? -32.438 -31.5 -7.078 1 93.81 85 PRO A CA 1
ATOM 675 C C . PRO A 1 85 ? -31.422 -30.469 -6.605 1 93.81 85 PRO A C 1
ATOM 677 O O . PRO A 1 85 ? -30.766 -30.656 -5.578 1 93.81 85 PRO A O 1
ATOM 680 N N . ALA A 1 86 ? -31.375 -29.406 -7.281 1 94 86 ALA A N 1
ATOM 681 C CA . ALA A 1 86 ? -30.328 -28.422 -7.074 1 94 86 ALA A CA 1
ATOM 682 C C . ALA A 1 86 ? -30.422 -27.797 -5.684 1 94 86 ALA A C 1
ATOM 684 O O . ALA A 1 86 ? -29.438 -27.281 -5.152 1 94 86 ALA A O 1
ATOM 685 N N . LYS A 1 87 ? -31.609 -27.719 -5.105 1 95.06 87 LYS A N 1
ATOM 686 C CA . LYS A 1 87 ? -31.781 -27.188 -3.756 1 95.06 87 LYS A CA 1
ATOM 687 C C . LYS A 1 87 ? -30.906 -27.922 -2.752 1 95.06 87 LYS A C 1
ATOM 689 O O . LYS A 1 87 ? -30.484 -27.344 -1.748 1 95.06 87 LYS A O 1
ATOM 694 N N . ASN A 1 88 ? -30.625 -29.219 -2.992 1 95.56 88 ASN A N 1
ATOM 695 C CA . ASN A 1 88 ? -29.812 -30.031 -2.092 1 95.56 88 ASN A CA 1
ATOM 696 C C . ASN A 1 88 ? -28.359 -29.547 -2.061 1 95.56 88 ASN A C 1
ATOM 698 O O . ASN A 1 88 ? -27.625 -29.844 -1.124 1 95.56 88 ASN A O 1
ATOM 702 N N . TRP A 1 89 ? -28.031 -28.812 -3.025 1 97.12 89 TRP A N 1
ATOM 703 C CA . TRP A 1 89 ? -26.625 -28.438 -3.184 1 97.12 89 TRP A CA 1
ATOM 704 C C . TRP A 1 89 ? -26.359 -27.062 -2.582 1 97.12 89 TRP A C 1
ATOM 706 O O . TRP A 1 89 ? -25.203 -26.672 -2.398 1 97.12 89 TRP A O 1
ATOM 716 N N . ILE A 1 90 ? -27.375 -26.266 -2.252 1 96.56 90 ILE A N 1
ATOM 717 C CA . ILE A 1 90 ? -27.25 -24.859 -1.9 1 96.56 90 ILE A CA 1
ATOM 718 C C . ILE A 1 90 ? -26.328 -24.703 -0.696 1 96.56 90 ILE A C 1
ATOM 720 O O . ILE A 1 90 ? -25.312 -24.016 -0.776 1 96.56 90 ILE A O 1
ATOM 724 N N . ARG A 1 91 ? -26.641 -25.344 0.399 1 96.31 91 ARG A N 1
ATOM 725 C CA . ARG A 1 91 ? -25.891 -25.141 1.637 1 96.31 91 ARG A CA 1
ATOM 726 C C . ARG A 1 91 ? -24.453 -25.594 1.487 1 96.31 91 ARG A C 1
ATOM 728 O O . ARG A 1 91 ? -23.531 -24.891 1.886 1 96.31 91 ARG A O 1
ATOM 735 N N . GLY A 1 92 ? -24.25 -26.844 0.956 1 96.56 92 GLY A N 1
ATOM 736 C CA . GLY A 1 92 ? -22.906 -27.359 0.759 1 96.56 92 GLY A CA 1
ATOM 737 C C . GLY A 1 92 ? -22.062 -26.469 -0.125 1 96.56 92 GLY A C 1
ATOM 738 O O . GLY A 1 92 ? -20.906 -26.156 0.213 1 96.56 92 GLY A O 1
ATOM 739 N N . THR A 1 93 ? -22.625 -26.031 -1.204 1 96.81 93 THR A N 1
ATOM 740 C CA . THR A 1 93 ? -21.891 -25.203 -2.146 1 96.81 93 THR A CA 1
ATOM 741 C C . THR A 1 93 ? -21.531 -23.859 -1.513 1 96.81 93 THR A C 1
ATOM 743 O O . THR A 1 93 ? -20.438 -23.328 -1.716 1 96.81 93 THR A O 1
ATOM 746 N N . GLU A 1 94 ? -22.406 -23.281 -0.745 1 94.5 94 GLU A N 1
ATOM 747 C CA . GLU A 1 94 ? -22.156 -22.031 -0.044 1 94.5 94 GLU A CA 1
ATOM 748 C C . GLU A 1 94 ? -20.969 -22.156 0.903 1 94.5 94 GLU A C 1
ATOM 750 O O . GLU A 1 94 ? -20.234 -21.188 1.13 1 94.5 94 GLU A O 1
ATOM 755 N N . LEU A 1 95 ? -20.797 -23.328 1.452 1 95.75 95 LEU A N 1
ATOM 756 C CA . LEU A 1 95 ? -19.766 -23.531 2.461 1 95.75 95 LEU A CA 1
ATOM 757 C C . LEU A 1 95 ? -18.453 -23.953 1.814 1 95.75 95 LEU A C 1
ATOM 759 O O . LEU A 1 95 ? -17.406 -23.969 2.473 1 95.75 95 LEU A O 1
ATOM 763 N N . LEU A 1 96 ? -18.5 -24.297 0.533 1 96.69 96 LEU A N 1
ATOM 764 C CA . LEU A 1 96 ? -17.297 -24.781 -0.143 1 96.69 96 LEU A CA 1
ATOM 765 C C . LEU A 1 96 ? -16.266 -23.672 -0.274 1 96.69 96 LEU A C 1
ATOM 767 O O . LEU A 1 96 ? -16.594 -22.578 -0.737 1 96.69 96 LEU A O 1
ATOM 771 N N . GLN A 1 97 ? -15.047 -23.984 0.16 1 95.56 97 GLN A N 1
ATOM 772 C CA . GLN A 1 97 ? -13.969 -23.016 0.115 1 95.56 97 GLN A CA 1
ATOM 773 C C . GLN A 1 97 ? -12.914 -23.406 -0.921 1 95.56 97 GLN A C 1
ATOM 775 O O . GLN A 1 97 ? -11.969 -22.656 -1.165 1 95.56 97 GLN A O 1
ATOM 780 N N . LYS A 1 98 ? -13.102 -24.609 -1.538 1 97.25 98 LYS A N 1
ATOM 781 C CA . LYS A 1 98 ? -12.188 -25.125 -2.555 1 97.25 98 LYS A CA 1
ATOM 782 C C . LYS A 1 98 ? -12.719 -24.844 -3.959 1 97.25 98 LYS A C 1
ATOM 784 O O . LYS A 1 98 ? -13.922 -24.672 -4.152 1 97.25 98 LYS A O 1
ATOM 789 N N . PRO A 1 99 ? -11.75 -24.766 -4.949 1 98.19 99 PRO A N 1
ATOM 790 C CA . PRO A 1 99 ? -12.195 -24.656 -6.336 1 98.19 99 PRO A CA 1
ATOM 791 C C . PRO A 1 99 ? -13.164 -25.766 -6.738 1 98.19 99 PRO A C 1
ATOM 793 O O . PRO A 1 99 ? -13.031 -26.906 -6.281 1 98.19 99 PRO A O 1
ATOM 796 N N . LEU A 1 100 ? -14.133 -25.359 -7.59 1 98.62 100 LEU A N 1
ATOM 797 C CA . LEU A 1 100 ? -15.172 -26.281 -8.047 1 98.62 100 LEU A CA 1
ATOM 798 C C . LEU A 1 100 ? -15.148 -26.406 -9.57 1 98.62 100 LEU A C 1
ATOM 800 O O . LEU A 1 100 ? -15.094 -25.391 -10.281 1 98.62 100 LEU A O 1
ATOM 804 N N . LEU A 1 101 ? -15.062 -27.609 -10.039 1 98.62 101 LEU A N 1
ATOM 805 C CA . LEU A 1 101 ? -15.242 -27.891 -11.461 1 98.62 101 LEU A CA 1
ATOM 806 C C . LEU A 1 101 ? -16.531 -28.656 -11.703 1 98.62 101 LEU A C 1
ATOM 808 O O . LEU A 1 101 ? -16.75 -29.734 -11.125 1 98.62 101 LEU A O 1
ATOM 812 N N . HIS A 1 102 ? -17.422 -28.125 -12.5 1 98.12 102 HIS A N 1
ATOM 813 C CA . HIS A 1 102 ? -18.594 -28.828 -13.008 1 98.12 102 HIS A CA 1
ATOM 814 C C . HIS A 1 102 ? -18.297 -29.547 -14.312 1 98.12 102 HIS A C 1
ATOM 816 O O . HIS A 1 102 ? -18.141 -28.922 -15.359 1 98.12 102 HIS A O 1
ATOM 822 N N . LEU A 1 103 ? -18.141 -30.844 -14.234 1 98.12 103 LEU A N 1
ATOM 823 C CA . LEU A 1 103 ? -17.938 -31.672 -15.414 1 98.12 103 LEU A CA 1
ATOM 824 C C . LEU A 1 103 ? -19.281 -32.094 -16.016 1 98.12 103 LEU A C 1
ATOM 826 O O . LEU A 1 103 ? -19.891 -33.062 -15.555 1 98.12 103 LEU A O 1
ATOM 830 N N . ALA A 1 104 ? -19.75 -31.375 -17.016 1 96.31 104 ALA A N 1
ATOM 831 C CA . ALA A 1 104 ? -20.969 -31.719 -17.719 1 96.31 104 ALA A CA 1
ATOM 832 C C . ALA A 1 104 ? -20.719 -32.781 -18.797 1 96.31 104 ALA A C 1
ATOM 834 O O . ALA A 1 104 ? -20.359 -32.438 -19.922 1 96.31 104 ALA A O 1
ATOM 835 N N . THR A 1 105 ? -20.906 -33.969 -18.359 1 97.12 105 THR A N 1
ATOM 836 C CA . THR A 1 105 ? -20.609 -35.094 -19.203 1 97.12 105 THR A CA 1
ATOM 837 C C . THR A 1 105 ? -21.734 -36.125 -19.156 1 97.12 105 THR A C 1
ATOM 839 O O . THR A 1 105 ? -22.844 -35.812 -18.719 1 97.12 105 THR A O 1
ATOM 842 N N . GLN A 1 106 ? -21.609 -37.188 -19.844 1 95.5 106 GLN A N 1
ATOM 843 C CA . GLN A 1 106 ? -22.484 -38.375 -19.859 1 95.5 106 GLN A CA 1
ATOM 844 C C . GLN A 1 106 ? -21.672 -39.656 -19.906 1 95.5 106 GLN A C 1
ATOM 846 O O . GLN A 1 106 ? -20.578 -39.688 -20.469 1 95.5 106 GLN A O 1
ATOM 851 N N . PHE A 1 107 ? -22.188 -40.719 -19.312 1 94.88 107 PHE A N 1
ATOM 852 C CA . PHE A 1 107 ? -21.391 -41.938 -19.203 1 94.88 107 PHE A CA 1
ATOM 853 C C . PHE A 1 107 ? -21.062 -42.5 -20.594 1 94.88 107 PHE A C 1
ATOM 855 O O . PHE A 1 107 ? -19.906 -42.75 -20.906 1 94.88 107 PHE A O 1
ATOM 862 N N . LEU A 1 108 ? -22.078 -42.625 -21.422 1 92.94 108 LEU A N 1
ATOM 863 C CA . LEU A 1 108 ? -21.844 -43.062 -22.781 1 92.94 108 LEU A CA 1
ATOM 864 C C . LEU A 1 108 ? -21.656 -41.875 -23.719 1 92.94 108 LEU A C 1
ATOM 866 O O . LEU A 1 108 ? -22.234 -40.812 -23.5 1 92.94 108 LEU A O 1
ATOM 870 N N . ASN A 1 109 ? -20.891 -42.125 -24.75 1 95.25 109 ASN A N 1
ATOM 871 C CA . ASN A 1 109 ? -20.672 -41.031 -25.688 1 95.25 109 ASN A CA 1
ATOM 872 C C . ASN A 1 109 ? -21.656 -41.062 -26.844 1 95.25 109 ASN A C 1
ATOM 874 O O . ASN A 1 109 ? -21.516 -40.312 -27.812 1 95.25 109 ASN A O 1
ATOM 878 N N . ASN A 1 110 ? -22.594 -42.031 -26.797 1 93.75 110 ASN A N 1
ATOM 879 C CA . ASN A 1 110 ? -23.594 -42.188 -27.844 1 93.75 110 ASN A CA 1
ATOM 880 C C . ASN A 1 110 ? -24.953 -42.594 -27.266 1 93.75 110 ASN A C 1
ATOM 882 O O . ASN A 1 110 ? -25.031 -43.062 -26.141 1 93.75 110 ASN A O 1
ATOM 886 N N . ILE A 1 111 ? -26.016 -42.344 -28.062 1 91.81 111 ILE A N 1
ATOM 887 C CA . ILE A 1 111 ? -27.312 -42.906 -27.75 1 91.81 111 ILE A CA 1
ATOM 888 C C . ILE A 1 111 ? -27.406 -44.344 -28.297 1 91.81 111 ILE A C 1
ATOM 890 O O . ILE A 1 111 ? -27.203 -44.562 -29.5 1 91.81 111 ILE A O 1
ATOM 894 N N . PRO A 1 112 ? -27.547 -45.25 -27.422 1 92.75 112 PRO A N 1
ATOM 895 C CA . PRO A 1 112 ? -27.766 -46.594 -27.953 1 92.75 112 PRO A CA 1
ATOM 896 C C . PRO A 1 112 ? -29.125 -46.75 -28.641 1 92.75 112 PRO A C 1
ATOM 898 O O . PRO A 1 112 ? -30.047 -47.344 -28.047 1 92.75 112 PRO A O 1
ATOM 901 N N . PHE A 1 113 ? -29.172 -46.438 -29.891 1 93.25 113 PHE A N 1
ATOM 902 C CA . PHE A 1 113 ? -30.422 -46.25 -30.625 1 93.25 113 PHE A CA 1
ATOM 903 C C . PHE A 1 113 ? -31.219 -47.562 -30.641 1 93.25 113 PHE A C 1
ATOM 905 O O . PHE A 1 113 ? -32.469 -47.531 -30.547 1 93.25 113 PHE A O 1
ATOM 912 N N . ASP A 1 114 ? -30.609 -48.656 -30.719 1 93.94 114 ASP A N 1
ATOM 913 C CA . ASP A 1 114 ? -31.281 -49.938 -30.922 1 93.94 114 ASP A CA 1
ATOM 914 C C . ASP A 1 114 ? -31.859 -50.469 -29.609 1 93.94 114 ASP A C 1
ATOM 916 O O . ASP A 1 114 ? -32.781 -51.281 -29.609 1 93.94 114 ASP A O 1
ATOM 920 N N . SER A 1 115 ? -31.266 -49.938 -28.516 1 92 115 SER A N 1
ATOM 921 C CA . SER A 1 115 ? -31.625 -50.562 -27.25 1 92 115 SER A CA 1
ATOM 922 C C . SER A 1 115 ? -32.188 -49.562 -26.25 1 92 115 SER A C 1
ATOM 924 O O . SER A 1 115 ? -32.656 -49.906 -25.188 1 92 115 SER A O 1
ATOM 926 N N . ILE A 1 116 ? -32.062 -48.312 -26.562 1 91.69 116 ILE A N 1
ATOM 927 C CA . ILE A 1 116 ? -32.469 -47.281 -25.609 1 91.69 116 ILE A CA 1
ATOM 928 C C . ILE A 1 116 ? -33.938 -47.5 -25.188 1 91.69 116 ILE A C 1
ATOM 930 O O . ILE A 1 116 ? -34.781 -47.875 -26.016 1 91.69 116 ILE A O 1
ATOM 934 N N . ASP A 1 117 ? -34.25 -47.438 -23.938 1 93.38 117 ASP A N 1
ATOM 935 C CA . ASP A 1 117 ? -35.594 -47.5 -23.359 1 93.38 117 ASP A CA 1
ATOM 936 C C . ASP A 1 117 ? -35.781 -46.5 -22.219 1 93.38 117 ASP A C 1
ATOM 938 O O . ASP A 1 117 ? -34.938 -45.594 -22.047 1 93.38 117 ASP A O 1
ATOM 942 N N . MET A 1 118 ? -36.906 -46.625 -21.516 1 89.44 118 MET A N 1
ATOM 943 C CA . MET A 1 118 ? -37.219 -45.656 -20.469 1 89.44 118 MET A CA 1
ATOM 944 C C . MET A 1 118 ? -36.25 -45.75 -19.312 1 89.44 118 MET A C 1
ATOM 946 O O . MET A 1 118 ? -35.906 -44.75 -18.672 1 89.44 118 MET A O 1
ATOM 950 N N . ASP A 1 119 ? -35.75 -47 -19.125 1 86.5 119 ASP A N 1
ATOM 951 C CA . ASP A 1 119 ? -34.812 -47.188 -18.047 1 86.5 119 ASP A CA 1
ATOM 952 C C . ASP A 1 119 ? -33.5 -46.5 -18.344 1 86.5 119 ASP A C 1
ATOM 954 O O . ASP A 1 119 ? -32.906 -45.844 -17.469 1 86.5 119 ASP A O 1
ATOM 958 N N . TYR A 1 120 ? -33.094 -46.656 -19.578 1 88.75 120 TYR A N 1
ATOM 959 C CA . TYR A 1 120 ? -31.891 -45.938 -20.016 1 88.75 120 TYR A CA 1
ATOM 960 C C . TYR A 1 120 ? -32.062 -44.406 -19.875 1 88.75 120 TYR A C 1
ATOM 962 O O . TYR A 1 120 ? -31.188 -43.719 -19.344 1 88.75 120 TYR A O 1
ATOM 970 N N . MET A 1 121 ? -33.156 -43.906 -20.297 1 88.81 121 MET A N 1
ATOM 971 C CA . MET A 1 121 ? -33.438 -42.5 -20.297 1 88.81 121 MET A CA 1
ATOM 972 C C . MET A 1 121 ? -33.469 -41.938 -18.875 1 88.81 121 MET A C 1
ATOM 974 O O . MET A 1 121 ? -33.031 -40.812 -18.609 1 88.81 121 MET A O 1
ATOM 978 N N . ASN A 1 122 ? -34.031 -42.719 -18 1 85.62 122 ASN A N 1
ATOM 979 C CA . ASN A 1 122 ? -34.125 -42.312 -16.594 1 85.62 122 ASN A CA 1
ATOM 980 C C . ASN A 1 122 ? -32.75 -42.312 -15.922 1 85.62 122 ASN A C 1
ATOM 982 O O . ASN A 1 122 ? -32.5 -41.469 -15.047 1 85.62 122 ASN A O 1
ATOM 986 N N . LEU A 1 123 ? -31.906 -43.156 -16.344 1 89.94 123 LEU A N 1
ATOM 987 C CA . LEU A 1 123 ? -30.609 -43.312 -15.703 1 89.94 123 LEU A CA 1
ATOM 988 C C . LEU A 1 123 ? -29.578 -42.375 -16.297 1 89.94 123 LEU A C 1
ATOM 990 O O . LEU A 1 123 ? -28.703 -41.875 -15.57 1 89.94 123 LEU A O 1
ATOM 994 N N . HIS A 1 124 ? -29.656 -42.156 -17.562 1 90.5 124 HIS A N 1
ATOM 995 C CA . HIS A 1 124 ? -28.656 -41.375 -18.266 1 90.5 124 HIS A CA 1
ATOM 996 C C . HIS A 1 124 ? -29.234 -40.031 -18.703 1 90.5 124 HIS A C 1
ATOM 998 O O . HIS A 1 124 ? -29.359 -39.75 -19.891 1 90.5 124 HIS A O 1
ATOM 1004 N N . GLN A 1 125 ? -29.438 -39.156 -17.875 1 89.12 125 GLN A N 1
ATOM 1005 C CA . GLN A 1 125 ? -30.062 -37.844 -18.172 1 89.12 125 GLN A CA 1
ATOM 1006 C C . GLN A 1 125 ? -29.203 -36.688 -17.688 1 89.12 125 GLN A C 1
ATOM 1008 O O . GLN A 1 125 ? -29.719 -35.719 -17.109 1 89.12 125 GLN A O 1
ATOM 1013 N N . SER A 1 126 ? -27.906 -36.781 -17.781 1 91.38 126 SER A N 1
ATOM 1014 C CA . SER A 1 126 ? -26.953 -35.75 -17.453 1 91.38 126 SER A CA 1
ATOM 1015 C C . SER A 1 126 ? -27.344 -34.406 -18.094 1 91.38 126 SER A C 1
ATOM 1017 O O . SER A 1 126 ? -27.156 -33.344 -17.516 1 91.38 126 SER A O 1
ATOM 1019 N N . ALA A 1 127 ? -27.938 -34.469 -19.312 1 89.5 127 ALA A N 1
ATOM 1020 C CA . ALA A 1 127 ? -28.375 -33.281 -20 1 89.5 127 ALA A CA 1
ATOM 1021 C C . ALA A 1 127 ? -29.344 -32.469 -19.141 1 89.5 127 ALA A C 1
ATOM 1023 O O . ALA A 1 127 ? -29.297 -31.234 -19.125 1 89.5 127 ALA A O 1
ATOM 1024 N N . HIS A 1 128 ? -30.188 -33.156 -18.516 1 88.56 128 HIS A N 1
ATOM 1025 C CA . HIS A 1 128 ? -31.188 -32.594 -17.609 1 88.56 128 HIS A CA 1
ATOM 1026 C C . HIS A 1 128 ? -30.562 -32.188 -16.281 1 88.56 128 HIS A C 1
ATOM 1028 O O . HIS A 1 128 ? -30.719 -31.062 -15.812 1 88.56 128 HIS A O 1
ATOM 1034 N N . GLY A 1 129 ? -29.859 -33.062 -15.664 1 92.19 129 GLY A N 1
ATOM 1035 C CA . GLY A 1 129 ? -29.281 -32.875 -14.344 1 92.19 129 GLY A CA 1
ATOM 1036 C C . GLY A 1 129 ? -28.234 -31.781 -14.289 1 92.19 129 GLY A C 1
ATOM 1037 O O . GLY A 1 129 ? -28.234 -30.969 -13.367 1 92.19 129 GLY A O 1
ATOM 1038 N N . ASP A 1 130 ? -27.328 -31.719 -15.266 1 95.06 130 ASP A N 1
ATOM 1039 C CA . ASP A 1 130 ? -26.25 -30.75 -15.258 1 95.06 130 ASP A CA 1
ATOM 1040 C C . ASP A 1 130 ? -26.781 -29.328 -15.43 1 95.06 130 ASP A C 1
ATOM 1042 O O . ASP A 1 130 ? -26.234 -28.375 -14.852 1 95.06 130 ASP A O 1
ATOM 1046 N N . ARG A 1 131 ? -27.844 -29.109 -16.156 1 94.12 131 ARG A N 1
ATOM 1047 C CA . ARG A 1 131 ? -28.438 -27.781 -16.297 1 94.12 131 ARG A CA 1
ATOM 1048 C C . ARG A 1 131 ? -29.062 -27.312 -14.992 1 94.12 131 ARG A C 1
ATOM 1050 O O . ARG A 1 131 ? -28.922 -26.141 -14.625 1 94.12 131 ARG A O 1
ATOM 1057 N N . GLU A 1 132 ? -29.766 -28.219 -14.359 1 92.75 132 GLU A N 1
ATOM 1058 C CA . GLU A 1 132 ? -30.328 -27.938 -13.039 1 92.75 132 GLU A CA 1
ATOM 1059 C C . GLU A 1 132 ? -29.219 -27.531 -12.055 1 92.75 132 GLU A C 1
ATOM 1061 O O . GLU A 1 132 ? -29.359 -26.547 -11.32 1 92.75 132 GLU A O 1
ATOM 1066 N N . TYR A 1 133 ? -28.188 -28.219 -12.078 1 95.56 133 TYR A N 1
ATOM 1067 C CA . TYR A 1 133 ? -27.062 -27.984 -11.188 1 95.56 133 TYR A CA 1
ATOM 1068 C C . TYR A 1 133 ? -26.391 -26.656 -11.516 1 95.56 133 TYR A C 1
ATOM 1070 O O . TYR A 1 133 ? -26.078 -25.859 -10.609 1 95.56 133 TYR A O 1
ATOM 1078 N N . ALA A 1 134 ? -26.188 -26.344 -12.727 1 94.81 134 ALA A N 1
ATOM 1079 C CA . ALA A 1 134 ? -25.531 -25.109 -13.164 1 94.81 134 ALA A CA 1
ATOM 1080 C C . ALA A 1 134 ? -26.359 -23.891 -12.773 1 94.81 134 ALA A C 1
ATOM 1082 O O . ALA A 1 134 ? -25.812 -22.828 -12.477 1 94.81 134 ALA A O 1
ATOM 1083 N N . TYR A 1 135 ? -27.672 -24.016 -12.805 1 93.69 135 TYR A N 1
ATOM 1084 C CA . TYR A 1 135 ? -28.594 -22.938 -12.43 1 93.69 135 TYR A CA 1
ATOM 1085 C C . TYR A 1 135 ? -28.281 -22.422 -11.023 1 93.69 135 TYR A C 1
ATOM 1087 O O . TYR A 1 135 ? -28.141 -21.219 -10.82 1 93.69 135 TYR A O 1
ATOM 1095 N N . ILE A 1 136 ? -28.125 -23.328 -10.148 1 93.12 136 ILE A N 1
ATOM 1096 C CA . ILE A 1 136 ? -27.938 -22.891 -8.766 1 93.12 136 ILE A CA 1
ATOM 1097 C C . ILE A 1 136 ? -26.531 -22.312 -8.609 1 93.12 136 ILE A C 1
ATOM 1099 O O . ILE A 1 136 ? -26.328 -21.359 -7.84 1 93.12 136 ILE A O 1
ATOM 1103 N N . ASN A 1 137 ? -25.516 -22.906 -9.273 1 94.44 137 ASN A N 1
ATOM 1104 C CA . ASN A 1 137 ? -24.172 -22.344 -9.211 1 94.44 137 ASN A CA 1
ATOM 1105 C C . ASN A 1 137 ? -24.141 -20.906 -9.688 1 94.44 137 ASN A C 1
ATOM 1107 O O . ASN A 1 137 ? -23.469 -20.062 -9.094 1 94.44 137 ASN A O 1
ATOM 1111 N N . SER A 1 138 ? -24.875 -20.594 -10.664 1 92.81 138 SER A N 1
ATOM 1112 C CA . SER A 1 138 ? -24.969 -19.234 -11.188 1 92.81 138 SER A CA 1
ATOM 1113 C C . SER A 1 138 ? -25.641 -18.312 -10.188 1 92.81 138 SER A C 1
ATOM 1115 O O . SER A 1 138 ? -25.188 -17.172 -9.984 1 92.81 138 SER A O 1
ATOM 1117 N N . ARG A 1 139 ? -26.703 -18.797 -9.609 1 91.56 139 ARG A N 1
ATOM 1118 C CA . ARG A 1 139 ? -27.422 -17.984 -8.633 1 91.56 139 ARG A CA 1
ATOM 1119 C C . ARG A 1 139 ? -26.562 -17.688 -7.418 1 91.56 139 ARG A C 1
ATOM 1121 O O . ARG A 1 139 ? -26.688 -16.609 -6.812 1 91.56 139 ARG A O 1
ATOM 1128 N N . LEU A 1 140 ? -25.734 -18.672 -7.062 1 93.94 140 LEU A N 1
ATOM 1129 C CA . LEU A 1 140 ? -24.875 -18.531 -5.898 1 93.94 140 LEU A CA 1
ATOM 1130 C C . LEU A 1 140 ? -23.578 -17.812 -6.262 1 93.94 140 LEU A C 1
ATOM 1132 O O . LEU A 1 140 ? -22.75 -17.531 -5.395 1 93.94 140 LEU A O 1
ATOM 1136 N N . ASN A 1 141 ? -23.375 -17.453 -7.52 1 93.5 141 ASN A N 1
ATOM 1137 C CA . ASN A 1 141 ? -22.188 -16.766 -8.039 1 93.5 141 ASN A CA 1
ATOM 1138 C C . ASN A 1 141 ? -20.906 -17.516 -7.668 1 93.5 141 ASN A C 1
ATOM 1140 O O . ASN A 1 141 ? -19.938 -16.906 -7.219 1 93.5 141 ASN A O 1
ATOM 1144 N N . VAL A 1 142 ? -21 -18.828 -7.754 1 92.06 142 VAL A N 1
ATOM 1145 C CA . VAL A 1 142 ? -19.844 -19.688 -7.512 1 92.06 142 VAL A CA 1
ATOM 1146 C C . VAL A 1 142 ? -18.875 -19.578 -8.68 1 92.06 142 VAL A C 1
ATOM 1148 O O . VAL A 1 142 ? -19.266 -19.656 -9.844 1 92.06 142 VAL A O 1
ATOM 1151 N N . PRO A 1 143 ? -17.594 -19.312 -8.297 1 94.31 143 PRO A N 1
ATOM 1152 C CA . PRO A 1 143 ? -16.641 -19.25 -9.406 1 94.31 143 PRO A CA 1
ATOM 1153 C C . PRO A 1 143 ? -16.25 -20.641 -9.914 1 94.31 143 PRO A C 1
ATOM 1155 O O . PRO A 1 143 ? -15.055 -20.953 -10.039 1 94.31 143 PRO A O 1
ATOM 1158 N N . ALA A 1 144 ? -17.172 -21.344 -10.32 1 94.69 144 ALA A N 1
ATOM 1159 C CA . ALA A 1 144 ? -16.938 -22.719 -10.789 1 94.69 144 ALA A CA 1
ATOM 1160 C C . ALA A 1 144 ? -16.453 -22.734 -12.242 1 94.69 144 ALA A C 1
ATOM 1162 O O . ALA A 1 144 ? -16.922 -21.922 -13.055 1 94.69 144 ALA A O 1
ATOM 1163 N N . ALA A 1 145 ? -15.523 -23.594 -12.492 1 96.88 145 ALA A N 1
ATOM 1164 C CA . ALA A 1 145 ? -15.188 -23.906 -13.883 1 96.88 145 ALA A CA 1
ATOM 1165 C C . ALA A 1 145 ? -16.156 -24.922 -14.469 1 96.88 145 ALA A C 1
ATOM 1167 O O . ALA A 1 145 ? -16.812 -25.672 -13.734 1 96.88 145 ALA A O 1
ATOM 1168 N N . SER A 1 146 ? -16.312 -24.875 -15.82 1 96.12 146 SER A N 1
ATOM 1169 C CA . SER A 1 146 ? -17.172 -25.828 -16.516 1 96.12 146 SER A CA 1
ATOM 1170 C C . SER A 1 146 ? -16.438 -26.516 -17.656 1 96.12 146 SER A C 1
ATOM 1172 O O . SER A 1 146 ? -15.773 -25.859 -18.469 1 96.12 146 SER A O 1
ATOM 1174 N N . VAL A 1 147 ? -16.438 -27.797 -17.656 1 97.38 147 VAL A N 1
ATOM 1175 C CA . VAL A 1 147 ? -15.945 -28.594 -18.766 1 97.38 147 VAL A CA 1
ATOM 1176 C C . VAL A 1 147 ? -17.094 -29.422 -19.359 1 97.38 147 VAL A C 1
ATOM 1178 O O . VAL A 1 147 ? -17.844 -30.062 -18.625 1 97.38 147 VAL A O 1
ATOM 1181 N N . TYR A 1 148 ? -17.312 -29.328 -20.672 1 97 148 TYR A N 1
ATOM 1182 C CA . TYR A 1 148 ? -18.406 -30.016 -21.359 1 97 148 TYR A CA 1
ATOM 1183 C C . TYR A 1 148 ? -17.859 -30.984 -22.391 1 97 148 TYR A C 1
ATOM 1185 O O . TYR A 1 148 ? -16.984 -30.641 -23.188 1 97 148 TYR A O 1
ATOM 1193 N N . GLY A 1 149 ? -18.328 -32.188 -22.406 1 97.12 149 GLY A N 1
ATOM 1194 C CA . GLY A 1 149 ? -17.938 -33.188 -23.375 1 97.12 149 GLY A CA 1
ATOM 1195 C C . GLY A 1 149 ? -17.844 -34.594 -22.781 1 97.12 149 GLY A C 1
ATOM 1196 O O . GLY A 1 149 ? -18.109 -34.781 -21.594 1 97.12 149 GLY A O 1
ATOM 1197 N N . TRP A 1 150 ? -17.531 -35.531 -23.594 1 97.25 150 TRP A N 1
ATOM 1198 C CA . TRP A 1 150 ? -17.406 -36.906 -23.094 1 97.25 150 TRP A CA 1
ATOM 1199 C C . TRP A 1 150 ? -16.109 -37.094 -22.312 1 97.25 150 TRP A C 1
ATOM 1201 O O . TRP A 1 150 ? -15.039 -36.719 -22.781 1 97.25 150 TRP A O 1
ATOM 1211 N N . TRP A 1 151 ? -16.172 -37.625 -21.141 1 96.88 151 TRP A N 1
ATOM 1212 C CA . TRP A 1 151 ? -15.086 -37.719 -20.172 1 96.88 151 TRP A CA 1
ATOM 1213 C C . TRP A 1 151 ? -13.922 -38.531 -20.734 1 96.88 151 TRP A C 1
ATOM 1215 O O . TRP A 1 151 ? -12.781 -38.406 -20.281 1 96.88 151 TRP A O 1
ATOM 1225 N N . GLY A 1 152 ? -14.156 -39.312 -21.719 1 95.5 152 GLY A N 1
ATOM 1226 C CA . GLY A 1 152 ? -13.117 -40.156 -22.281 1 95.5 152 GLY A CA 1
ATOM 1227 C C . GLY A 1 152 ? -12.312 -39.469 -23.359 1 95.5 152 GLY A C 1
ATOM 1228 O O . GLY A 1 152 ? -11.25 -39.938 -23.75 1 95.5 152 GLY A O 1
ATOM 1229 N N . ASP A 1 153 ? -12.805 -38.344 -23.812 1 96.62 153 ASP A N 1
ATOM 1230 C CA . ASP A 1 153 ? -12.133 -37.625 -24.891 1 96.62 153 ASP A CA 1
ATOM 1231 C C . ASP A 1 153 ? -10.875 -36.938 -24.375 1 96.62 153 ASP A C 1
ATOM 1233 O O . ASP A 1 153 ? -10.875 -36.375 -23.281 1 96.62 153 ASP A O 1
ATOM 1237 N N . ALA A 1 154 ? -9.852 -36.875 -25.297 1 96.12 154 ALA A N 1
ATOM 1238 C CA . ALA A 1 154 ? -8.562 -36.281 -24.922 1 96.12 154 ALA A CA 1
ATOM 1239 C C . ALA A 1 154 ? -8.695 -34.812 -24.641 1 96.12 154 ALA A C 1
ATOM 1241 O O . ALA A 1 154 ? -8.078 -34.281 -23.703 1 96.12 154 ALA A O 1
ATOM 1242 N N . ASP A 1 155 ? -9.461 -34.156 -25.438 1 96 155 ASP A N 1
ATOM 1243 C CA . ASP A 1 155 ? -9.609 -32.719 -25.266 1 96 155 ASP A CA 1
ATOM 1244 C C . ASP A 1 155 ? -10.328 -32.375 -23.953 1 96 155 ASP A C 1
ATOM 1246 O O . ASP A 1 155 ? -10.008 -31.391 -23.297 1 96 155 ASP A O 1
ATOM 1250 N N . VAL A 1 156 ? -11.297 -33.125 -23.547 1 96.25 156 VAL A N 1
ATOM 1251 C CA . VAL A 1 156 ? -12.008 -32.938 -22.297 1 96.25 156 VAL A CA 1
ATOM 1252 C C . VAL A 1 156 ? -11.047 -33.188 -21.125 1 96.25 156 VAL A C 1
ATOM 1254 O O . VAL A 1 156 ? -10.992 -32.406 -20.188 1 96.25 156 VAL A O 1
ATOM 1257 N N . GLN A 1 157 ? -10.273 -34.219 -21.203 1 97.25 157 GLN A N 1
ATOM 1258 C CA . GLN A 1 157 ? -9.328 -34.562 -20.141 1 97.25 157 GLN A CA 1
ATOM 1259 C C . GLN A 1 157 ? -8.25 -33.5 -20.016 1 97.25 157 GLN A C 1
ATOM 1261 O O . GLN A 1 157 ? -7.789 -33.188 -18.906 1 97.25 157 GLN A O 1
ATOM 1266 N N . GLU A 1 158 ? -7.867 -32.969 -21.109 1 96.56 158 GLU A N 1
ATOM 1267 C CA . GLU A 1 158 ? -6.902 -31.859 -21.094 1 96.56 158 GLU A CA 1
ATOM 1268 C C . GLU A 1 158 ? -7.461 -30.641 -20.359 1 96.56 158 GLU A C 1
ATOM 1270 O O . GLU A 1 158 ? -6.746 -29.984 -19.594 1 96.56 158 GLU A O 1
ATOM 1275 N N . GLN A 1 159 ? -8.703 -30.328 -20.594 1 97.25 159 GLN A N 1
ATOM 1276 C CA . GLN A 1 159 ? -9.352 -29.219 -19.906 1 97.25 159 GLN A CA 1
ATOM 1277 C C . GLN A 1 159 ? -9.414 -29.453 -18.406 1 97.25 159 GLN A C 1
ATOM 1279 O O . GLN A 1 159 ? -9.219 -28.531 -17.609 1 97.25 159 GLN A O 1
ATOM 1284 N N . ILE A 1 160 ? -9.68 -30.641 -18.016 1 97.88 160 ILE A N 1
ATOM 1285 C CA . ILE A 1 160 ? -9.711 -30.984 -16.594 1 97.88 160 ILE A CA 1
ATOM 1286 C C . ILE A 1 160 ? -8.312 -30.812 -16 1 97.88 160 ILE A C 1
ATOM 1288 O O . ILE A 1 160 ? -8.164 -30.234 -14.914 1 97.88 160 ILE A O 1
ATOM 1292 N N . ALA A 1 161 ? -7.32 -31.297 -16.719 1 97.62 161 ALA A N 1
ATOM 1293 C CA . ALA A 1 161 ? -5.938 -31.188 -16.266 1 97.62 161 ALA A CA 1
ATOM 1294 C C . ALA A 1 161 ? -5.543 -29.719 -16.078 1 97.62 161 ALA A C 1
ATOM 1296 O O . ALA A 1 161 ? -4.938 -29.359 -15.07 1 97.62 161 ALA A O 1
ATOM 1297 N N . ASP A 1 162 ? -5.883 -28.906 -17.047 1 97.62 162 ASP A N 1
ATOM 1298 C CA . ASP A 1 162 ? -5.605 -27.484 -16.969 1 97.62 162 ASP A CA 1
ATOM 1299 C C . ASP A 1 162 ? -6.234 -26.859 -15.727 1 97.62 162 ASP A C 1
ATOM 1301 O O . ASP A 1 162 ? -5.598 -26.078 -15.031 1 97.62 162 ASP A O 1
ATOM 1305 N N . TRP A 1 163 ? -7.453 -27.203 -15.508 1 98.06 163 TRP A N 1
ATOM 1306 C CA . TRP A 1 163 ? -8.148 -26.688 -14.344 1 98.06 163 TRP A CA 1
ATOM 1307 C C . TRP A 1 163 ? -7.48 -27.156 -13.055 1 98.06 163 TRP A C 1
ATOM 1309 O O . TRP A 1 163 ? -7.406 -26.406 -12.078 1 98.06 163 TRP A O 1
ATOM 1319 N N . GLN A 1 164 ? -7.008 -28.406 -13.008 1 98.06 164 GLN A N 1
ATOM 1320 C CA . GLN A 1 164 ? -6.324 -28.891 -11.82 1 98.06 164 GLN A CA 1
ATOM 1321 C C . GLN A 1 164 ? -5.133 -28.016 -11.461 1 98.06 164 GLN A C 1
ATOM 1323 O O . GLN A 1 164 ? -4.914 -27.703 -10.289 1 98.06 164 GLN A O 1
ATOM 1328 N N . HIS A 1 165 ? -4.402 -27.609 -12.43 1 97.75 165 HIS A N 1
ATOM 1329 C CA . HIS A 1 165 ? -3.246 -26.75 -12.195 1 97.75 165 HIS A CA 1
ATOM 1330 C C . HIS A 1 165 ? -3.664 -25.406 -11.625 1 97.75 165 HIS A C 1
ATOM 1332 O O . HIS A 1 165 ? -2.984 -24.859 -10.758 1 97.75 165 HIS A O 1
ATOM 1338 N N . VAL A 1 166 ? -4.793 -24.906 -12.117 1 98.25 166 VAL A N 1
ATOM 1339 C CA . VAL A 1 166 ? -5.336 -23.641 -11.609 1 98.25 166 VAL A CA 1
ATOM 1340 C C . VAL A 1 166 ? -5.742 -23.812 -10.148 1 98.25 166 VAL A C 1
ATOM 1342 O O . VAL A 1 166 ? -5.422 -22.969 -9.305 1 98.25 166 VAL A O 1
ATOM 1345 N N . ALA A 1 167 ? -6.43 -24.891 -9.852 1 98.31 167 ALA A N 1
ATOM 1346 C CA . ALA A 1 167 ? -6.898 -25.156 -8.5 1 98.31 167 ALA A CA 1
ATOM 1347 C C . ALA A 1 167 ? -5.727 -25.297 -7.531 1 98.31 167 ALA A C 1
ATOM 1349 O O . ALA A 1 167 ? -5.762 -24.766 -6.418 1 98.31 167 ALA A O 1
ATOM 1350 N N . VAL A 1 168 ? -4.719 -26 -7.957 1 97.81 168 VAL A N 1
ATOM 1351 C CA . VAL A 1 168 ? -3.529 -26.172 -7.133 1 97.81 168 VAL A CA 1
ATOM 1352 C C . VAL A 1 168 ? -2.855 -24.828 -6.895 1 97.81 168 VAL A C 1
ATOM 1354 O O . VAL A 1 168 ? -2.473 -24.516 -5.766 1 97.81 168 VAL A O 1
ATOM 1357 N N . ALA A 1 169 ? -2.713 -24.078 -7.93 1 98.12 169 ALA A N 1
ATOM 1358 C CA . ALA A 1 169 ? -2.109 -22.75 -7.793 1 98.12 169 ALA A CA 1
ATOM 1359 C C . ALA A 1 169 ? -2.889 -21.891 -6.801 1 98.12 169 ALA A C 1
ATOM 1361 O O . ALA A 1 169 ? -2.295 -21.188 -5.984 1 98.12 169 ALA A O 1
ATOM 1362 N N . TYR A 1 170 ? -4.234 -22 -6.898 1 97.88 170 TYR A N 1
ATOM 1363 C CA . TYR A 1 170 ? -5.066 -21.234 -5.965 1 97.88 170 TYR A CA 1
ATOM 1364 C C . TYR A 1 170 ? -4.777 -21.641 -4.523 1 97.88 170 TYR A C 1
ATOM 1366 O O . TYR A 1 170 ? -4.574 -20.797 -3.66 1 97.88 170 TYR A O 1
ATOM 1374 N N . ASN A 1 171 ? -4.75 -22.891 -4.312 1 97 171 ASN A N 1
ATOM 1375 C CA . ASN A 1 171 ? -4.484 -23.391 -2.963 1 97 171 ASN A CA 1
ATOM 1376 C C . ASN A 1 171 ? -3.086 -23 -2.492 1 97 171 ASN A C 1
ATOM 1378 O O . ASN A 1 171 ? -2.912 -22.547 -1.357 1 97 171 ASN A O 1
ATOM 1382 N N . GLU A 1 172 ? -2.109 -23.109 -3.336 1 96.25 172 GLU A N 1
ATOM 1383 C CA . GLU A 1 172 ? -0.721 -22.812 -2.986 1 96.25 172 GLU A CA 1
ATOM 1384 C C . GLU A 1 172 ? -0.509 -21.328 -2.74 1 96.25 172 GLU A C 1
ATOM 1386 O O . GLU A 1 172 ? 0.403 -20.938 -2.008 1 96.25 172 GLU A O 1
ATOM 1391 N N . SER A 1 173 ? -1.351 -20.516 -3.354 1 97.44 173 SER A N 1
ATOM 1392 C CA . SER A 1 173 ? -1.212 -19.062 -3.217 1 97.44 173 SER A CA 1
ATOM 1393 C C . SER A 1 173 ? -1.194 -18.656 -1.749 1 97.44 173 SER A C 1
ATOM 1395 O O . SER A 1 173 ? -0.421 -17.766 -1.356 1 97.44 173 SER A O 1
ATOM 1397 N N . PHE A 1 174 ? -1.965 -19.312 -0.934 1 95.25 174 PHE A N 1
ATOM 1398 C CA . PHE A 1 174 ? -2.15 -18.922 0.459 1 95.25 174 PHE A CA 1
ATOM 1399 C C . PHE A 1 174 ? -0.966 -19.375 1.309 1 95.25 174 PHE A C 1
ATOM 1401 O O . PHE A 1 174 ? -0.912 -19.078 2.506 1 95.25 174 PHE A O 1
ATOM 1408 N N . HIS A 1 175 ? 0.055 -19.969 0.63 1 94.56 175 HIS A N 1
ATOM 1409 C CA . HIS A 1 175 ? 1.287 -20.359 1.299 1 94.56 175 HIS A CA 1
ATOM 1410 C C . HIS A 1 175 ? 2.486 -19.594 0.751 1 94.56 175 HIS A C 1
ATOM 1412 O O . HIS A 1 175 ? 3.617 -19.812 1.192 1 94.56 175 HIS A O 1
ATOM 1418 N N . ILE A 1 176 ? 2.27 -18.703 -0.219 1 97.38 176 ILE A N 1
ATOM 1419 C CA . ILE A 1 176 ? 3.363 -17.938 -0.808 1 97.38 176 ILE A CA 1
ATOM 1420 C C . ILE A 1 176 ? 3.863 -16.906 0.192 1 97.38 176 ILE A C 1
ATOM 1422 O O . ILE A 1 176 ? 3.076 -16.125 0.73 1 97.38 176 ILE A O 1
ATOM 1426 N N . LYS A 1 177 ? 5.137 -16.922 0.516 1 98.12 177 LYS A N 1
ATOM 1427 C CA . LYS A 1 177 ? 5.848 -15.938 1.332 1 98.12 177 LYS A CA 1
ATOM 1428 C C . LYS A 1 177 ? 6.953 -15.25 0.531 1 98.12 177 LYS A C 1
ATOM 1430 O O . LYS A 1 177 ? 7.711 -15.914 -0.179 1 98.12 177 LYS A O 1
ATOM 1435 N N . ILE A 1 178 ? 7.012 -13.977 0.589 1 98.44 178 ILE A N 1
ATOM 1436 C CA . ILE A 1 178 ? 7.941 -13.164 -0.187 1 98.44 178 ILE A CA 1
ATOM 1437 C C . ILE A 1 178 ? 8.891 -12.43 0.754 1 98.44 178 ILE A C 1
ATOM 1439 O O . ILE A 1 178 ? 8.445 -11.68 1.627 1 98.44 178 ILE A O 1
ATOM 1443 N N . ALA A 1 179 ? 10.18 -12.695 0.637 1 98.31 179 ALA A N 1
ATOM 1444 C CA . ALA A 1 179 ? 11.195 -11.914 1.343 1 98.31 179 ALA A CA 1
ATOM 1445 C C . ALA A 1 179 ? 11.555 -10.648 0.568 1 98.31 179 ALA A C 1
ATOM 1447 O O . ALA A 1 179 ? 12.148 -10.719 -0.51 1 98.31 179 ALA A O 1
ATOM 1448 N N . ARG A 1 180 ? 11.18 -9.562 1.109 1 96.88 180 ARG A N 1
ATOM 1449 C CA . ARG A 1 180 ? 11.492 -8.289 0.473 1 96.88 180 ARG A CA 1
ATOM 1450 C C . ARG A 1 180 ? 12.797 -7.711 1.015 1 96.88 180 ARG A C 1
ATOM 1452 O O . ARG A 1 180 ? 12.82 -7.152 2.115 1 96.88 180 ARG A O 1
ATOM 1459 N N . PHE A 1 181 ? 13.906 -7.895 0.237 1 96.19 181 PHE A N 1
ATOM 1460 C CA . PHE A 1 181 ? 15.156 -7.242 0.609 1 96.19 181 PHE A CA 1
ATOM 1461 C C . PHE A 1 181 ? 15.156 -5.785 0.163 1 96.19 181 PHE A C 1
ATOM 1463 O O . PHE A 1 181 ? 15.336 -5.492 -1.022 1 96.19 181 PHE A O 1
ATOM 1470 N N . GLY A 1 182 ? 15 -4.902 1.182 1 92.19 182 GLY A N 1
ATOM 1471 C CA . GLY A 1 182 ? 14.789 -3.494 0.901 1 92.19 182 GLY A CA 1
ATOM 1472 C C . GLY A 1 182 ? 13.32 -3.139 0.727 1 92.19 182 GLY A C 1
ATOM 1473 O O . GLY A 1 182 ? 12.453 -3.721 1.383 1 92.19 182 GLY A O 1
ATOM 1474 N N . ASP A 1 183 ? 12.906 -2.227 0.06 1 91.88 183 ASP A N 1
ATOM 1475 C CA . ASP A 1 183 ? 11.602 -1.673 -0.292 1 91.88 183 ASP A CA 1
ATOM 1476 C C . ASP A 1 183 ? 11.547 -1.293 -1.771 1 91.88 183 ASP A C 1
ATOM 1478 O O . ASP A 1 183 ? 12.406 -1.699 -2.553 1 91.88 183 ASP A O 1
ATOM 1482 N N . THR A 1 184 ? 10.477 -0.712 -2.203 1 92.94 184 THR A N 1
ATOM 1483 C CA . THR A 1 184 ? 10.383 -0.291 -3.596 1 92.94 184 THR A CA 1
ATOM 1484 C C . THR A 1 184 ? 11.422 0.775 -3.914 1 92.94 184 THR A C 1
ATOM 1486 O O . THR A 1 184 ? 11.727 1.625 -3.074 1 92.94 184 THR A O 1
ATOM 1489 N N . MET A 1 185 ? 11.961 0.608 -5.109 1 90.94 185 MET A N 1
ATOM 1490 C CA . MET A 1 185 ? 12.859 1.644 -5.609 1 90.94 185 MET A CA 1
ATOM 1491 C C . MET A 1 185 ? 12.195 3.014 -5.562 1 90.94 185 MET A C 1
ATOM 1493 O O . MET A 1 185 ? 11.008 3.145 -5.875 1 90.94 185 MET A O 1
ATOM 1497 N N . ARG A 1 186 ? 12.984 4.012 -5.16 1 90.69 186 ARG A N 1
ATOM 1498 C CA . ARG A 1 186 ? 12.453 5.363 -5.035 1 90.69 186 ARG A CA 1
ATOM 1499 C C . ARG A 1 186 ? 11.922 5.871 -6.371 1 90.69 186 ARG A C 1
ATOM 1501 O O . ARG A 1 186 ? 12.422 5.488 -7.43 1 90.69 186 ARG A O 1
ATOM 1508 N N . ASP A 1 187 ? 10.891 6.68 -6.398 1 86.12 187 ASP A N 1
ATOM 1509 C CA . ASP A 1 187 ? 10.352 7.488 -7.488 1 86.12 187 ASP A CA 1
ATOM 1510 C C . ASP A 1 187 ? 9.617 6.613 -8.508 1 86.12 187 ASP A C 1
ATOM 1512 O O . ASP A 1 187 ? 9.211 7.098 -9.57 1 86.12 187 ASP A O 1
ATOM 1516 N N . VAL A 1 188 ? 9.578 5.266 -8.172 1 87.5 188 VAL A N 1
ATOM 1517 C CA . VAL A 1 188 ? 8.867 4.379 -9.078 1 87.5 188 VAL A CA 1
ATOM 1518 C C . VAL A 1 188 ? 7.438 4.176 -8.586 1 87.5 188 VAL A C 1
ATOM 1520 O O . VAL A 1 188 ? 7.215 3.887 -7.41 1 87.5 188 VAL A O 1
ATOM 1523 N N . ALA A 1 189 ? 6.484 4.312 -9.43 1 88.88 189 ALA A N 1
ATOM 1524 C CA . ALA A 1 189 ? 5.078 4.277 -9.047 1 88.88 189 ALA A CA 1
ATOM 1525 C C . ALA A 1 189 ? 4.516 2.861 -9.148 1 88.88 189 ALA A C 1
ATOM 1527 O O . ALA A 1 189 ? 3.963 2.336 -8.18 1 88.88 189 ALA A O 1
ATOM 1528 N N . VAL A 1 190 ? 4.805 2.164 -10.203 1 90.31 190 VAL A N 1
ATOM 1529 C CA . VAL A 1 190 ? 4.07 0.958 -10.57 1 90.31 190 VAL A CA 1
ATOM 1530 C C . VAL A 1 190 ? 4.48 -0.197 -9.664 1 90.31 190 VAL A C 1
ATOM 1532 O O . VAL A 1 190 ? 3.752 -1.184 -9.531 1 90.31 190 VAL A O 1
ATOM 1535 N N . THR A 1 191 ? 5.625 -0.123 -8.977 1 93.38 191 THR A N 1
ATOM 1536 C CA . THR A 1 191 ? 6.117 -1.239 -8.172 1 93.38 191 THR A CA 1
ATOM 1537 C C . THR A 1 191 ? 5.465 -1.245 -6.793 1 93.38 191 THR A C 1
ATOM 1539 O O . THR A 1 191 ? 5.602 -2.211 -6.039 1 93.38 191 THR A O 1
ATOM 1542 N N . GLU A 1 192 ? 4.75 -0.222 -6.539 1 91.94 192 GLU A N 1
ATOM 1543 C CA . GLU A 1 192 ? 4.125 -0.087 -5.227 1 91.94 192 GLU A CA 1
ATOM 1544 C C . GLU A 1 192 ? 2.834 -0.898 -5.148 1 91.94 192 GLU A C 1
ATOM 1546 O O . GLU A 1 192 ? 2.262 -1.27 -6.176 1 91.94 192 GLU A O 1
ATOM 1551 N N . GLY A 1 193 ? 2.398 -1.251 -3.957 1 91 193 GLY A N 1
ATOM 1552 C CA . GLY A 1 193 ? 1.161 -1.941 -3.629 1 91 193 GLY A CA 1
ATOM 1553 C C . GLY A 1 193 ? 0.889 -2 -2.139 1 91 193 GLY A C 1
ATOM 1554 O O . GLY A 1 193 ? 1.615 -1.398 -1.345 1 91 193 GLY A O 1
ATOM 1555 N N . ASP A 1 194 ? -0.221 -2.561 -1.762 1 92.88 194 ASP A N 1
ATOM 1556 C CA . ASP A 1 194 ? -0.581 -2.791 -0.365 1 92.88 194 ASP A CA 1
ATOM 1557 C C . ASP A 1 194 ? -0.368 -4.254 0.022 1 92.88 194 ASP A C 1
ATOM 1559 O O . ASP A 1 194 ? -1.081 -5.137 -0.456 1 92.88 194 ASP A O 1
ATOM 1563 N N . LYS A 1 195 ? 0.632 -4.5 0.913 1 95 195 LYS A N 1
ATOM 1564 C CA . LYS A 1 195 ? 1.018 -5.859 1.271 1 95 195 LYS A CA 1
ATOM 1565 C C . LYS A 1 195 ? -0.087 -6.555 2.064 1 95 195 LYS A C 1
ATOM 1567 O O . LYS A 1 195 ? -0.258 -7.77 1.966 1 95 195 LYS A O 1
ATOM 1572 N N . VAL A 1 196 ? -0.84 -5.789 2.848 1 93.31 196 VAL A N 1
ATOM 1573 C CA . VAL A 1 196 ? -1.933 -6.352 3.633 1 93.31 196 VAL A CA 1
ATOM 1574 C C . VAL A 1 196 ? -3.078 -6.758 2.709 1 93.31 196 VAL A C 1
ATOM 1576 O O . VAL A 1 196 ? -3.654 -7.84 2.861 1 93.31 196 VAL A O 1
ATOM 1579 N N . ALA A 1 197 ? -3.365 -5.887 1.757 1 93.56 197 ALA A N 1
ATOM 1580 C CA . ALA A 1 197 ? -4.375 -6.246 0.764 1 93.56 197 ALA A CA 1
ATOM 1581 C C . ALA A 1 197 ? -3.973 -7.512 0.007 1 93.56 197 ALA A C 1
ATOM 1583 O O . ALA A 1 197 ? -4.824 -8.336 -0.325 1 93.56 197 ALA A O 1
ATOM 1584 N N . ALA A 1 198 ? -2.688 -7.66 -0.317 1 95.62 198 ALA A N 1
ATOM 1585 C CA . ALA A 1 198 ? -2.209 -8.859 -0.999 1 95.62 198 ALA A CA 1
ATOM 1586 C C . ALA A 1 198 ? -2.451 -10.109 -0.154 1 95.62 198 ALA A C 1
ATOM 1588 O O . ALA A 1 198 ? -2.818 -11.156 -0.681 1 95.62 198 ALA A O 1
ATOM 1589 N N . GLN A 1 199 ? -2.225 -9.898 1.16 1 95.62 199 GLN A N 1
ATOM 1590 C CA . GLN A 1 199 ? -2.463 -11.031 2.049 1 95.62 199 GLN A CA 1
ATOM 1591 C C . GLN A 1 199 ? -3.949 -11.375 2.119 1 95.62 199 GLN A C 1
ATOM 1593 O O . GLN A 1 199 ? -4.324 -12.547 2.113 1 95.62 199 GLN A O 1
ATOM 1598 N N . ILE A 1 200 ? -4.785 -10.344 2.148 1 93.31 200 ILE A N 1
ATOM 1599 C CA . ILE A 1 200 ? -6.227 -10.539 2.24 1 93.31 200 ILE A CA 1
ATOM 1600 C C . ILE A 1 200 ? -6.742 -11.203 0.962 1 93.31 200 ILE A C 1
ATOM 1602 O O . ILE A 1 200 ? -7.48 -12.188 1.02 1 93.31 200 ILE A O 1
ATOM 1606 N N . LYS A 1 201 ? -6.293 -10.75 -0.212 1 93.75 201 LYS A N 1
ATOM 1607 C CA . LYS A 1 201 ? -6.91 -11.133 -1.48 1 93.75 201 LYS A CA 1
ATOM 1608 C C . LYS A 1 201 ? -6.215 -12.352 -2.084 1 93.75 201 LYS A C 1
ATOM 1610 O O . LYS A 1 201 ? -6.863 -13.211 -2.68 1 93.75 201 LYS A O 1
ATOM 1615 N N . LEU A 1 202 ? -4.859 -12.438 -1.912 1 96.75 202 LEU A N 1
ATOM 1616 C CA . LEU A 1 202 ? -4.078 -13.438 -2.637 1 96.75 202 LEU A CA 1
ATOM 1617 C C . LEU A 1 202 ? -3.426 -14.422 -1.672 1 96.75 202 LEU A C 1
ATOM 1619 O O . LEU A 1 202 ? -2.955 -15.484 -2.086 1 96.75 202 LEU A O 1
ATOM 1623 N N . GLY A 1 203 ? -3.434 -14.078 -0.387 1 96.88 203 GLY A N 1
ATOM 1624 C CA . GLY A 1 203 ? -2.865 -14.945 0.628 1 96.88 203 GLY A CA 1
ATOM 1625 C C . GLY A 1 203 ? -1.373 -14.75 0.817 1 96.88 203 GLY A C 1
ATOM 1626 O O . GLY A 1 203 ? -0.739 -15.469 1.591 1 96.88 203 GLY A O 1
ATOM 1627 N N . TRP A 1 204 ? -0.717 -13.727 0.177 1 97.69 204 TRP A N 1
ATOM 1628 C CA . TRP A 1 204 ? 0.734 -13.57 0.16 1 97.69 204 TRP A CA 1
ATOM 1629 C C . TRP A 1 204 ? 1.226 -12.891 1.431 1 97.69 204 TRP A C 1
ATOM 1631 O O . TRP A 1 204 ? 0.682 -11.859 1.837 1 97.69 204 TRP A O 1
ATOM 1641 N N . THR A 1 205 ? 2.166 -13.484 2.061 1 97.06 205 THR A N 1
ATOM 1642 C CA . THR A 1 205 ? 2.912 -12.805 3.115 1 97.06 205 THR A CA 1
ATOM 1643 C C . THR A 1 205 ? 4.133 -12.094 2.543 1 97.06 205 THR A C 1
ATOM 1645 O O . THR A 1 205 ? 4.941 -12.703 1.841 1 97.06 205 THR A O 1
ATOM 1648 N N . VAL A 1 206 ? 4.238 -10.844 2.727 1 96.94 206 VAL A N 1
ATOM 1649 C CA . VAL A 1 206 ? 5.363 -10.047 2.242 1 96.94 206 VAL A CA 1
ATOM 1650 C C . VAL A 1 206 ? 6.125 -9.453 3.426 1 96.94 206 VAL A C 1
ATOM 1652 O O . VAL A 1 206 ? 5.613 -8.578 4.125 1 96.94 206 VAL A O 1
ATOM 1655 N N . ASP A 1 207 ? 7.391 -9.906 3.59 1 96.31 207 ASP A N 1
ATOM 1656 C CA . ASP A 1 207 ? 8.156 -9.516 4.77 1 96.31 207 ASP A CA 1
ATOM 1657 C C . ASP A 1 207 ? 9.43 -8.766 4.371 1 96.31 207 ASP A C 1
ATOM 1659 O O . ASP A 1 207 ? 10.148 -9.195 3.467 1 96.31 207 ASP A O 1
ATOM 1663 N N . TYR A 1 208 ? 9.703 -7.715 5.078 1 95 208 TYR A N 1
ATOM 1664 C CA . TYR A 1 208 ? 10.922 -6.938 4.879 1 95 208 TYR A CA 1
ATOM 1665 C C . TYR A 1 208 ? 12.102 -7.582 5.59 1 95 208 TYR A C 1
ATOM 1667 O O . TYR A 1 208 ? 11.977 -8.031 6.73 1 95 208 TYR A O 1
ATOM 1675 N N . TYR A 1 209 ? 13.219 -7.613 4.93 1 94.62 209 TYR A N 1
ATOM 1676 C CA . TYR A 1 209 ? 14.516 -7.949 5.504 1 94.62 209 TYR A CA 1
ATOM 1677 C C . TYR A 1 209 ? 15.586 -6.953 5.062 1 94.62 209 TYR A C 1
ATOM 1679 O O . TYR A 1 209 ? 15.641 -6.582 3.889 1 94.62 209 TYR A O 1
ATOM 1687 N N . PRO A 1 210 ? 16.406 -6.441 6.027 1 93.69 210 PRO A N 1
ATOM 1688 C CA . PRO A 1 210 ? 17.562 -5.645 5.594 1 93.69 210 PRO A CA 1
ATOM 1689 C C . PRO A 1 210 ? 18.562 -6.453 4.781 1 93.69 210 PRO A C 1
ATOM 1691 O O . PRO A 1 210 ? 18.797 -7.633 5.074 1 93.69 210 PRO A O 1
ATOM 1694 N N . THR A 1 211 ? 19.219 -5.812 3.818 1 93.75 211 THR A N 1
ATOM 1695 C CA . THR A 1 211 ? 20.141 -6.477 2.906 1 93.75 211 THR A CA 1
ATOM 1696 C C . THR A 1 211 ? 21.312 -7.074 3.67 1 93.75 211 THR A C 1
ATOM 1698 O O . THR A 1 211 ? 21.875 -8.102 3.266 1 93.75 211 THR A O 1
ATOM 1701 N N . ASN A 1 212 ? 21.672 -6.465 4.84 1 93.38 212 ASN A N 1
ATOM 1702 C CA . ASN A 1 212 ? 22.828 -6.953 5.59 1 93.38 212 ASN A CA 1
ATOM 1703 C C . ASN A 1 212 ? 22.609 -8.375 6.09 1 93.38 212 ASN A C 1
ATOM 1705 O O . ASN A 1 212 ? 23.562 -9.148 6.223 1 93.38 212 ASN A O 1
ATOM 1709 N N . GLU A 1 213 ? 21.359 -8.727 6.414 1 94 213 GLU A N 1
ATOM 1710 C CA . GLU A 1 213 ? 21.078 -10.086 6.84 1 94 213 GLU A CA 1
ATOM 1711 C C . GLU A 1 213 ? 21.297 -11.078 5.699 1 94 213 GLU A C 1
ATOM 1713 O O . GLU A 1 213 ? 21.781 -12.188 5.926 1 94 213 GLU A O 1
ATOM 1718 N N . LEU A 1 214 ? 20.938 -10.703 4.5 1 96.44 214 LEU A N 1
ATOM 1719 C CA . LEU A 1 214 ? 21.219 -11.523 3.324 1 96.44 214 LEU A CA 1
ATOM 1720 C C . LEU A 1 214 ? 22.719 -11.648 3.094 1 96.44 214 LEU A C 1
ATOM 1722 O O . LEU A 1 214 ? 23.219 -12.734 2.795 1 96.44 214 LEU A O 1
ATOM 1726 N N . VAL A 1 215 ? 23.438 -10.5 3.213 1 96.88 215 VAL A N 1
ATOM 1727 C CA . VAL A 1 215 ? 24.891 -10.453 2.977 1 96.88 215 VAL A CA 1
ATOM 1728 C C . VAL A 1 215 ? 25.594 -11.422 3.918 1 96.88 215 VAL A C 1
ATOM 1730 O O . VAL A 1 215 ? 26.531 -12.109 3.512 1 96.88 215 VAL A O 1
ATOM 1733 N N . ALA A 1 216 ? 25.141 -11.477 5.184 1 97.06 216 ALA A N 1
ATOM 1734 C CA . ALA A 1 216 ? 25.734 -12.391 6.16 1 97.06 216 ALA A CA 1
ATOM 1735 C C . ALA A 1 216 ? 25.641 -13.836 5.695 1 97.06 216 ALA A C 1
ATOM 1737 O O . ALA A 1 216 ? 26.594 -14.609 5.824 1 97.06 216 ALA A O 1
ATOM 1738 N N . VAL A 1 217 ? 24.5 -14.25 5.137 1 98.25 217 VAL A N 1
ATOM 1739 C CA . VAL A 1 217 ? 24.297 -15.609 4.656 1 98.25 217 VAL A CA 1
ATOM 1740 C C . VAL A 1 217 ? 25.141 -15.852 3.408 1 98.25 217 VAL A C 1
ATOM 1742 O O . VAL A 1 217 ? 25.781 -16.891 3.287 1 98.25 217 VAL A O 1
ATOM 1745 N N . VAL A 1 218 ? 25.156 -14.906 2.484 1 98.38 218 VAL A N 1
ATOM 1746 C CA . VAL A 1 218 ? 25.922 -15.008 1.244 1 98.38 218 VAL A CA 1
ATOM 1747 C C . VAL A 1 218 ? 27.406 -15.188 1.562 1 98.38 218 VAL A C 1
ATOM 1749 O O . VAL A 1 218 ? 28.062 -16.062 0.99 1 98.38 218 VAL A O 1
ATOM 1752 N N . ASN A 1 219 ? 27.891 -14.383 2.486 1 97.94 219 ASN A N 1
ATOM 1753 C CA . ASN A 1 219 ? 29.297 -14.43 2.863 1 97.94 219 ASN A CA 1
ATOM 1754 C C . ASN A 1 219 ? 29.641 -15.75 3.549 1 97.94 219 ASN A C 1
ATOM 1756 O O . ASN A 1 219 ? 30.812 -16.156 3.553 1 97.94 219 ASN A O 1
ATOM 1760 N N . GLY A 1 220 ? 28.656 -16.406 4.086 1 98.19 220 GLY A N 1
ATOM 1761 C CA . GLY A 1 220 ? 28.891 -17.625 4.852 1 98.19 220 GLY A CA 1
ATOM 1762 C C . GLY A 1 220 ? 28.906 -18.875 3.994 1 98.19 220 GLY A C 1
ATOM 1763 O O . GLY A 1 220 ? 29.219 -19.969 4.484 1 98.19 220 GLY A O 1
ATOM 1764 N N . ILE A 1 221 ? 28.672 -18.797 2.674 1 98.62 221 ILE A N 1
ATOM 1765 C CA . ILE A 1 221 ? 28.625 -19.953 1.798 1 98.62 221 ILE A CA 1
ATOM 1766 C C . ILE A 1 221 ? 30.031 -20.531 1.642 1 98.62 221 ILE A C 1
ATOM 1768 O O . ILE A 1 221 ? 31 -19.797 1.409 1 98.62 221 ILE A O 1
ATOM 1772 N N . ALA A 1 222 ? 30.109 -21.828 1.746 1 98.44 222 ALA A N 1
ATOM 1773 C CA . ALA A 1 222 ? 31.406 -22.5 1.688 1 98.44 222 ALA A CA 1
ATOM 1774 C C . ALA A 1 222 ? 31.922 -22.594 0.253 1 98.44 222 ALA A C 1
ATOM 1776 O O . ALA A 1 222 ? 31.125 -22.766 -0.683 1 98.44 222 ALA A O 1
ATOM 1777 N N . GLU A 1 223 ? 33.25 -22.562 0.097 1 98.19 223 GLU A N 1
ATOM 1778 C CA . GLU A 1 223 ? 33.875 -22.578 -1.213 1 98.19 223 GLU A CA 1
ATOM 1779 C C . GLU A 1 223 ? 33.594 -23.875 -1.952 1 98.19 223 GLU A C 1
ATOM 1781 O O . GLU A 1 223 ? 33.469 -23.891 -3.178 1 98.19 223 GLU A O 1
ATOM 1786 N N . ASP A 1 224 ? 33.469 -24.969 -1.26 1 98.38 224 ASP A N 1
ATOM 1787 C CA . ASP A 1 224 ? 33.219 -26.25 -1.896 1 98.38 224 ASP A CA 1
ATOM 1788 C C . ASP A 1 224 ? 31.828 -26.266 -2.539 1 98.38 224 ASP A C 1
ATOM 1790 O O . ASP A 1 224 ? 31.625 -26.906 -3.568 1 98.38 224 ASP A O 1
ATOM 1794 N N . GLU A 1 225 ? 30.844 -25.625 -1.863 1 98.5 225 GLU A N 1
ATOM 1795 C CA . GLU A 1 225 ? 29.516 -25.516 -2.447 1 98.5 225 GLU A CA 1
ATOM 1796 C C . GLU A 1 225 ? 29.547 -24.703 -3.738 1 98.5 225 GLU A C 1
ATOM 1798 O O . GLU A 1 225 ? 28.844 -25.031 -4.703 1 98.5 225 GLU A O 1
ATOM 1803 N N . ILE A 1 226 ? 30.344 -23.656 -3.752 1 98.69 226 ILE A N 1
ATOM 1804 C CA . ILE A 1 226 ? 30.484 -22.797 -4.93 1 98.69 226 ILE A CA 1
ATOM 1805 C C . ILE A 1 226 ? 31.156 -23.594 -6.055 1 98.69 226 ILE A C 1
ATOM 1807 O O . ILE A 1 226 ? 30.75 -23.5 -7.215 1 98.69 226 ILE A O 1
ATOM 1811 N N . ASP A 1 227 ? 32.188 -24.375 -5.691 1 98.5 227 ASP A N 1
ATOM 1812 C CA . ASP A 1 227 ? 32.844 -25.234 -6.672 1 98.5 227 ASP A CA 1
ATOM 1813 C C . ASP A 1 227 ? 31.859 -26.203 -7.324 1 98.5 227 ASP A C 1
ATOM 1815 O O . ASP A 1 227 ? 31.891 -26.391 -8.539 1 98.5 227 ASP A O 1
ATOM 1819 N N . ALA A 1 228 ? 31.062 -26.797 -6.5 1 98.5 228 ALA A N 1
ATOM 1820 C CA . ALA A 1 228 ? 30.062 -27.734 -7.012 1 98.5 228 ALA A CA 1
ATOM 1821 C C . ALA A 1 228 ? 29.078 -27.047 -7.945 1 98.5 228 ALA A C 1
ATOM 1823 O O . ALA A 1 228 ? 28.734 -27.578 -9 1 98.5 228 ALA A O 1
ATOM 1824 N N . ALA A 1 229 ? 28.625 -25.875 -7.523 1 98.56 229 ALA A N 1
ATOM 1825 C CA . ALA A 1 229 ? 27.703 -25.109 -8.352 1 98.56 229 ALA A CA 1
ATOM 1826 C C . ALA A 1 229 ? 28.344 -24.703 -9.672 1 98.56 229 ALA A C 1
ATOM 1828 O O . ALA A 1 229 ? 27.672 -24.656 -10.711 1 98.56 229 ALA A O 1
ATOM 1829 N N . TYR A 1 230 ? 29.578 -24.281 -9.625 1 98.62 230 TYR A N 1
ATOM 1830 C CA . TYR A 1 230 ? 30.297 -23.906 -10.828 1 98.62 230 TYR A CA 1
ATOM 1831 C C . TYR A 1 230 ? 30.375 -25.078 -11.805 1 98.62 230 TYR A C 1
ATOM 1833 O O . TYR A 1 230 ? 30.203 -24.906 -13.016 1 98.62 230 TYR A O 1
ATOM 1841 N N . LYS A 1 231 ? 30.625 -26.281 -11.312 1 98.12 231 LYS A N 1
ATOM 1842 C CA . LYS A 1 231 ? 30.672 -27.484 -12.141 1 98.12 231 LYS A CA 1
ATOM 1843 C C . LYS A 1 231 ? 29.312 -27.75 -12.781 1 98.12 231 LYS A C 1
ATOM 1845 O O . LYS A 1 231 ? 29.234 -28.125 -13.953 1 98.12 231 LYS A O 1
ATOM 1850 N N . ASP A 1 232 ? 28.312 -27.625 -11.961 1 97.75 232 ASP A N 1
ATOM 1851 C CA . ASP A 1 232 ? 26.969 -27.781 -12.492 1 97.75 232 ASP A CA 1
ATOM 1852 C C . ASP A 1 232 ? 26.688 -26.781 -13.609 1 97.75 232 ASP A C 1
ATOM 1854 O O . ASP A 1 232 ? 26.047 -27.125 -14.609 1 97.75 232 ASP A O 1
ATOM 1858 N N . LEU A 1 233 ? 27.141 -25.547 -13.383 1 98 233 LEU A N 1
ATOM 1859 C CA . LEU A 1 233 ? 26.953 -24.5 -14.383 1 98 233 LEU A CA 1
ATOM 1860 C C . LEU A 1 233 ? 27.641 -24.875 -15.695 1 98 233 LEU A C 1
ATOM 1862 O O . LEU A 1 233 ? 27.062 -24.688 -16.766 1 98 233 LEU A O 1
ATOM 1866 N N . GLU A 1 234 ? 28.828 -25.375 -15.586 1 96.94 234 GLU A N 1
ATOM 1867 C CA . GLU A 1 234 ? 29.609 -25.797 -16.75 1 96.94 234 GLU A CA 1
ATOM 1868 C C . GLU A 1 234 ? 28.922 -26.922 -17.5 1 96.94 234 GLU A C 1
ATOM 1870 O O . GLU A 1 234 ? 29.016 -27.016 -18.719 1 96.94 234 GLU A O 1
ATOM 1875 N N . ALA A 1 235 ? 28.266 -27.719 -16.797 1 97.25 235 ALA A N 1
ATOM 1876 C CA . ALA A 1 235 ? 27.625 -28.891 -17.391 1 97.25 235 ALA A CA 1
ATOM 1877 C C . ALA A 1 235 ? 26.359 -28.484 -18.141 1 97.25 235 ALA A C 1
ATOM 1879 O O . ALA A 1 235 ? 25.984 -29.125 -19.125 1 97.25 235 ALA A O 1
ATOM 1880 N N . ASN A 1 236 ? 25.734 -27.438 -17.766 1 96.38 236 ASN A N 1
ATOM 1881 C CA . ASN A 1 236 ? 24.391 -27.141 -18.266 1 96.38 236 ASN A CA 1
ATOM 1882 C C . ASN A 1 236 ? 24.422 -25.953 -19.234 1 96.38 236 ASN A C 1
ATOM 1884 O O . ASN A 1 236 ? 23.5 -25.797 -20.047 1 96.38 236 ASN A O 1
ATOM 1888 N N . TYR A 1 237 ? 25.469 -25.109 -19.156 1 97.94 237 TYR A N 1
ATOM 1889 C CA . TYR A 1 237 ? 25.5 -23.891 -19.953 1 97.94 237 TYR A CA 1
ATOM 1890 C C . TYR A 1 237 ? 26.875 -23.703 -20.594 1 97.94 237 TYR A C 1
ATOM 1892 O O . TYR A 1 237 ? 27.844 -24.344 -20.219 1 97.94 237 TYR A O 1
ATOM 1900 N N . ASP A 1 238 ? 26.922 -22.797 -21.641 1 97.81 238 ASP A N 1
ATOM 1901 C CA . ASP A 1 238 ? 28.188 -22.438 -22.266 1 97.81 238 ASP A CA 1
ATOM 1902 C C . ASP A 1 238 ? 28.859 -21.281 -21.531 1 97.81 238 ASP A C 1
ATOM 1904 O O . ASP A 1 238 ? 28.297 -20.188 -21.453 1 97.81 238 ASP A O 1
ATOM 1908 N N . LEU A 1 239 ? 30.031 -21.562 -21 1 98.25 239 LEU A N 1
ATOM 1909 C CA . LEU A 1 239 ? 30.781 -20.484 -20.375 1 98.25 239 LEU A CA 1
ATOM 1910 C C . LEU A 1 239 ? 31.547 -19.672 -21.422 1 98.25 239 LEU A C 1
ATOM 1912 O O . LEU A 1 239 ? 32.406 -20.203 -22.109 1 98.25 239 LEU A O 1
ATOM 1916 N N . VAL A 1 240 ? 31.188 -18.391 -21.562 1 97.38 240 VAL A N 1
ATOM 1917 C CA . VAL A 1 240 ? 31.766 -17.516 -22.578 1 97.38 240 VAL A CA 1
ATOM 1918 C C . VAL A 1 240 ? 32.5 -16.359 -21.891 1 97.38 240 VAL A C 1
ATOM 1920 O O . VAL A 1 240 ? 31.875 -15.352 -21.547 1 97.38 240 VAL A O 1
ATOM 1923 N N . GLU A 1 241 ? 33.75 -16.406 -21.844 1 97.12 241 GLU A N 1
ATOM 1924 C CA . GLU A 1 241 ? 34.562 -15.43 -21.156 1 97.12 241 GLU A CA 1
ATOM 1925 C C . GLU A 1 241 ? 34.562 -14.094 -21.891 1 97.12 241 GLU A C 1
ATOM 1927 O O . GLU A 1 241 ? 34.656 -13.039 -21.266 1 97.12 241 GLU A O 1
ATOM 1932 N N . GLY A 1 242 ? 34.469 -14.18 -23.234 1 94.69 242 GLY A N 1
ATOM 1933 C CA . GLY A 1 242 ? 34.531 -12.977 -24.047 1 94.69 242 GLY A CA 1
ATOM 1934 C C . GLY A 1 242 ? 35.844 -12.227 -23.891 1 94.69 242 GLY A C 1
ATOM 1935 O O . GLY A 1 242 ? 36.906 -12.82 -23.969 1 94.69 242 GLY A O 1
ATOM 1936 N N . ASP A 1 243 ? 35.781 -10.844 -23.672 1 93.88 243 ASP A N 1
ATOM 1937 C CA . ASP A 1 243 ? 36.969 -9.992 -23.594 1 93.88 243 ASP A CA 1
ATOM 1938 C C . ASP A 1 243 ? 37.438 -9.836 -22.141 1 93.88 243 ASP A C 1
ATOM 1940 O O . ASP A 1 243 ? 38.312 -9.023 -21.859 1 93.88 243 ASP A O 1
ATOM 1944 N N . ASN A 1 244 ? 36.875 -10.625 -21.281 1 96.38 244 ASN A N 1
ATOM 1945 C CA . ASN A 1 244 ? 37.25 -10.523 -19.875 1 96.38 244 ASN A CA 1
ATOM 1946 C C . ASN A 1 244 ? 38.594 -11.156 -19.609 1 96.38 244 ASN A C 1
ATOM 1948 O O . ASN A 1 244 ? 39 -12.094 -20.312 1 96.38 244 ASN A O 1
ATOM 1952 N N . ASP A 1 245 ? 39.281 -10.539 -18.562 1 96.12 245 ASP A N 1
ATOM 1953 C CA . ASP A 1 245 ? 40.344 -11.32 -17.922 1 96.12 245 ASP A CA 1
ATOM 1954 C C . ASP A 1 245 ? 39.781 -12.602 -17.312 1 96.12 245 ASP A C 1
ATOM 1956 O O . ASP A 1 245 ? 38.719 -12.602 -16.703 1 96.12 245 ASP A O 1
ATOM 1960 N N . HIS A 1 246 ? 40.594 -13.688 -17.547 1 97.19 246 HIS A N 1
ATOM 1961 C CA . HIS A 1 246 ? 40.156 -14.992 -17.094 1 97.19 246 HIS A CA 1
ATOM 1962 C C . HIS A 1 246 ? 39.812 -14.977 -15.609 1 97.19 246 HIS A C 1
ATOM 1964 O O . HIS A 1 246 ? 38.812 -15.516 -15.18 1 97.19 246 HIS A O 1
ATOM 1970 N N . GLU A 1 247 ? 40.688 -14.406 -14.828 1 97.5 247 GLU A N 1
ATOM 1971 C CA . GLU A 1 247 ? 40.5 -14.367 -13.375 1 97.5 247 GLU A CA 1
ATOM 1972 C C . GLU A 1 247 ? 39.25 -13.562 -13 1 97.5 247 GLU A C 1
ATOM 1974 O O . GLU A 1 247 ? 38.5 -13.945 -12.094 1 97.5 247 GLU A O 1
ATOM 1979 N N . LYS A 1 248 ? 39.094 -12.461 -13.68 1 97.44 248 LYS A N 1
ATOM 1980 C CA . LYS A 1 248 ? 37.906 -11.641 -13.438 1 97.44 248 LYS A CA 1
ATOM 1981 C C . LYS A 1 248 ? 36.625 -12.391 -13.789 1 97.44 248 LYS A C 1
ATOM 1983 O O . LYS A 1 248 ? 35.656 -12.375 -13.031 1 97.44 248 LYS A O 1
ATOM 1988 N N . TYR A 1 249 ? 36.656 -13.031 -14.977 1 98.12 249 TYR A N 1
ATOM 1989 C CA . TYR A 1 249 ? 35.5 -13.789 -15.414 1 98.12 249 TYR A CA 1
ATOM 1990 C C . TYR A 1 249 ? 35.125 -14.852 -14.391 1 98.12 249 TYR A C 1
ATOM 1992 O O . TYR A 1 249 ? 33.969 -14.922 -13.961 1 98.12 249 TYR A O 1
ATOM 2000 N N . VAL A 1 250 ? 36.094 -15.609 -13.977 1 98.31 250 VAL A N 1
ATOM 2001 C CA . VAL A 1 250 ? 35.844 -16.719 -13.062 1 98.31 250 VAL A CA 1
ATOM 2002 C C . VAL A 1 250 ? 35.375 -16.188 -11.719 1 98.31 250 VAL A C 1
ATOM 2004 O O . VAL A 1 250 ? 34.438 -16.703 -11.133 1 98.31 250 VAL A O 1
ATOM 2007 N N . HIS A 1 251 ? 35.969 -15.141 -11.242 1 98.38 251 HIS A N 1
ATOM 2008 C CA . HIS A 1 251 ? 35.594 -14.547 -9.969 1 98.38 251 HIS A CA 1
ATOM 2009 C C . HIS A 1 251 ? 34.156 -14.07 -10 1 98.38 251 HIS A C 1
ATOM 2011 O O . HIS A 1 251 ? 33.375 -14.32 -9.062 1 98.38 251 HIS A O 1
ATOM 2017 N N . ASN A 1 252 ? 33.844 -13.375 -11.047 1 98.5 252 ASN A N 1
ATOM 2018 C CA . ASN A 1 252 ? 32.5 -12.773 -11.133 1 98.5 252 ASN A CA 1
ATOM 2019 C C . ASN A 1 252 ? 31.406 -13.828 -11.266 1 98.5 252 ASN A C 1
ATOM 2021 O O . ASN A 1 252 ? 30.312 -13.672 -10.727 1 98.5 252 ASN A O 1
ATOM 2025 N N . VAL A 1 253 ? 31.688 -14.875 -11.984 1 98.75 253 VAL A N 1
ATOM 2026 C CA . VAL A 1 253 ? 30.75 -15.984 -12.094 1 98.75 253 VAL A CA 1
ATOM 2027 C C . VAL A 1 253 ? 30.609 -16.672 -10.742 1 98.75 253 VAL A C 1
ATOM 2029 O O . VAL A 1 253 ? 29.484 -16.938 -10.289 1 98.75 253 VAL A O 1
ATOM 2032 N N . ARG A 1 254 ? 31.734 -16.906 -10.078 1 98.69 254 ARG A N 1
ATOM 2033 C CA . ARG A 1 254 ? 31.719 -17.578 -8.781 1 98.69 254 ARG A CA 1
ATOM 2034 C C . ARG A 1 254 ? 30.953 -16.75 -7.746 1 98.69 254 ARG A C 1
ATOM 2036 O O . ARG A 1 254 ? 30.266 -17.312 -6.887 1 98.69 254 ARG A O 1
ATOM 2043 N N . TYR A 1 255 ? 31.078 -15.5 -7.863 1 98.69 255 TYR A N 1
ATOM 2044 C CA . TYR A 1 255 ? 30.375 -14.664 -6.891 1 98.69 255 TYR A CA 1
ATOM 2045 C C . TYR A 1 255 ? 28.875 -14.742 -7.094 1 98.69 255 TYR A C 1
ATOM 2047 O O . TYR A 1 255 ? 28.109 -14.758 -6.125 1 98.69 255 TYR A O 1
ATOM 2055 N N . GLN A 1 256 ? 28.438 -14.742 -8.344 1 98.69 256 GLN A N 1
ATOM 2056 C CA . GLN A 1 256 ? 27.016 -14.922 -8.609 1 98.69 256 GLN A CA 1
ATOM 2057 C C . GLN A 1 256 ? 26.516 -16.25 -8.07 1 98.69 256 GLN A C 1
ATOM 2059 O O . GLN A 1 256 ? 25.375 -16.359 -7.59 1 98.69 256 GLN A O 1
ATOM 2064 N N . LEU A 1 257 ? 27.344 -17.25 -8.18 1 98.88 257 LEU A N 1
ATOM 2065 C CA . LEU A 1 257 ? 26.969 -18.547 -7.621 1 98.88 257 LEU A CA 1
ATOM 2066 C C . LEU A 1 257 ? 26.891 -18.5 -6.102 1 98.88 257 LEU A C 1
ATOM 2068 O O . LEU A 1 257 ? 26.047 -19.141 -5.492 1 98.88 257 LEU A O 1
ATOM 2072 N N . ARG A 1 258 ? 27.812 -17.734 -5.48 1 98.75 258 ARG A N 1
ATOM 2073 C CA . ARG A 1 258 ? 27.734 -17.484 -4.043 1 98.75 258 ARG A CA 1
ATOM 2074 C C . ARG A 1 258 ? 26.406 -16.812 -3.688 1 98.75 258 ARG A C 1
ATOM 2076 O O . ARG A 1 258 ? 25.75 -17.188 -2.715 1 98.75 258 ARG A O 1
ATOM 2083 N N . GLU A 1 259 ? 26.031 -15.836 -4.441 1 98.69 259 GLU A N 1
ATOM 2084 C CA . GLU A 1 259 ? 24.75 -15.172 -4.242 1 98.69 259 GLU A CA 1
ATOM 2085 C C . GLU A 1 259 ? 23.578 -16.141 -4.422 1 98.69 259 GLU A C 1
ATOM 2087 O O . GLU A 1 259 ? 22.625 -16.125 -3.646 1 98.69 259 GLU A O 1
ATOM 2092 N N . TYR A 1 260 ? 23.672 -17 -5.48 1 98.69 260 TYR A N 1
ATOM 2093 C CA . TYR A 1 260 ? 22.641 -17.984 -5.746 1 98.69 260 TYR A CA 1
ATOM 2094 C C . TYR A 1 260 ? 22.438 -18.891 -4.543 1 98.69 260 TYR A C 1
ATOM 2096 O O . TYR A 1 260 ? 21.312 -19.031 -4.039 1 98.69 260 TYR A O 1
ATOM 2104 N N . LEU A 1 261 ? 23.484 -19.422 -4.074 1 98.81 261 LEU A N 1
ATOM 2105 C CA . LEU A 1 261 ? 23.422 -20.344 -2.951 1 98.81 261 LEU A CA 1
ATOM 2106 C C . LEU A 1 261 ? 23.016 -19.641 -1.673 1 98.81 261 LEU A C 1
ATOM 2108 O O . LEU A 1 261 ? 22.25 -20.172 -0.874 1 98.81 261 LEU A O 1
ATOM 2112 N N . GLY A 1 262 ? 23.531 -18.438 -1.476 1 98.81 262 GLY A N 1
ATOM 2113 C CA . GLY A 1 262 ? 23.188 -17.656 -0.289 1 98.81 262 GLY A CA 1
ATOM 2114 C C . GLY A 1 262 ? 21.734 -17.25 -0.233 1 98.81 262 GLY A C 1
ATOM 2115 O O . GLY A 1 262 ? 21.078 -17.406 0.799 1 98.81 262 GLY A O 1
ATOM 2116 N N . ILE A 1 263 ? 21.203 -16.703 -1.315 1 98.62 263 ILE A N 1
ATOM 2117 C CA . ILE A 1 263 ? 19.797 -16.312 -1.37 1 98.62 263 ILE A CA 1
ATOM 2118 C C . ILE A 1 263 ? 18.922 -17.547 -1.187 1 98.62 263 ILE A C 1
ATOM 2120 O O . ILE A 1 263 ? 17.953 -17.531 -0.407 1 98.62 263 ILE A O 1
ATOM 2124 N N . LYS A 1 264 ? 19.234 -18.609 -1.906 1 98.38 264 LYS A N 1
ATOM 2125 C CA . LYS A 1 264 ? 18.469 -19.844 -1.787 1 98.38 264 LYS A CA 1
ATOM 2126 C C . LYS A 1 264 ? 18.438 -20.328 -0.341 1 98.38 264 LYS A C 1
ATOM 2128 O O . LYS A 1 264 ? 17.375 -20.703 0.17 1 98.38 264 LYS A O 1
ATOM 2133 N N . LYS A 1 265 ? 19.609 -20.344 0.28 1 98.44 265 LYS A N 1
ATOM 2134 C CA . LYS A 1 265 ? 19.688 -20.781 1.672 1 98.44 265 LYS A CA 1
ATOM 2135 C C . LYS A 1 265 ? 18.828 -19.906 2.574 1 98.44 265 LYS A C 1
ATOM 2137 O O . LYS A 1 265 ? 18.109 -20.406 3.439 1 98.44 265 LYS A O 1
ATOM 2142 N N . PHE A 1 266 ? 18.938 -18.594 2.402 1 98.31 266 PHE A N 1
ATOM 2143 C CA . PHE A 1 266 ? 18.125 -17.688 3.195 1 98.31 266 PHE A CA 1
ATOM 2144 C C . PHE A 1 266 ? 16.641 -18 3.027 1 98.31 266 PHE A C 1
ATOM 2146 O O . PHE A 1 266 ? 15.906 -18.109 4.012 1 98.31 266 PHE A O 1
ATOM 2153 N N . LEU A 1 267 ? 16.156 -18.141 1.812 1 98.25 267 LEU A N 1
ATOM 2154 C CA . LEU A 1 267 ? 14.758 -18.391 1.504 1 98.25 267 LEU A CA 1
ATOM 2155 C C . LEU A 1 267 ? 14.305 -19.734 2.051 1 98.25 267 LEU A C 1
ATOM 2157 O O . LEU A 1 267 ? 13.266 -19.828 2.709 1 98.25 267 LEU A O 1
ATOM 2161 N N . ASP A 1 268 ? 15.07 -20.766 1.825 1 97.06 268 ASP A N 1
ATOM 2162 C CA . ASP A 1 268 ? 14.719 -22.109 2.277 1 97.06 268 ASP A CA 1
ATOM 2163 C C . ASP A 1 268 ? 14.672 -22.188 3.801 1 97.06 268 ASP A C 1
ATOM 2165 O O . ASP A 1 268 ? 13.742 -22.75 4.375 1 97.06 268 ASP A O 1
ATOM 2169 N N . ASP A 1 269 ? 15.68 -21.594 4.445 1 97.12 269 ASP A N 1
ATOM 2170 C CA . ASP A 1 269 ? 15.773 -21.672 5.902 1 97.12 269 ASP A CA 1
ATOM 2171 C C . ASP A 1 269 ? 14.602 -20.953 6.566 1 97.12 269 ASP A C 1
ATOM 2173 O O . ASP A 1 269 ? 14.195 -21.312 7.672 1 97.12 269 ASP A O 1
ATOM 2177 N N . ASN A 1 270 ? 14.055 -19.953 5.871 1 96 270 ASN A N 1
ATOM 2178 C CA . ASN A 1 270 ? 13.016 -19.141 6.5 1 96 270 ASN A CA 1
ATOM 2179 C C . ASN A 1 270 ? 11.656 -19.375 5.844 1 96 270 ASN A C 1
ATOM 2181 O O . ASN A 1 270 ? 10.68 -18.703 6.191 1 96 270 ASN A O 1
ATOM 2185 N N . GLY A 1 271 ? 11.562 -20.312 4.871 1 96.06 271 GLY A N 1
ATOM 2186 C CA . GLY A 1 271 ? 10.305 -20.75 4.281 1 96.06 271 GLY A CA 1
ATOM 2187 C C . GLY A 1 271 ? 9.75 -19.75 3.277 1 96.06 271 GLY A C 1
ATOM 2188 O O . GLY A 1 271 ? 8.531 -19.578 3.172 1 96.06 271 GLY A O 1
ATOM 2189 N N . TYR A 1 272 ? 10.602 -18.969 2.607 1 97.44 272 TYR A N 1
ATOM 2190 C CA . TYR A 1 272 ? 10.148 -18.031 1.59 1 97.44 272 TYR A CA 1
ATOM 2191 C C . TYR A 1 272 ? 10.219 -18.656 0.201 1 97.44 272 TYR A C 1
ATOM 2193 O O . TYR A 1 272 ? 11.109 -19.453 -0.082 1 97.44 272 TYR A O 1
ATOM 2201 N N . ASP A 1 273 ? 9.188 -18.188 -0.714 1 95.44 273 ASP A N 1
ATOM 2202 C CA . ASP A 1 273 ? 9.016 -18.75 -2.055 1 95.44 273 ASP A CA 1
ATOM 2203 C C . ASP A 1 273 ? 9.406 -17.719 -3.123 1 95.44 273 ASP A C 1
ATOM 2205 O O . ASP A 1 273 ? 9.391 -18.031 -4.316 1 95.44 273 ASP A O 1
ATOM 2209 N N . ALA A 1 274 ? 9.555 -16.594 -2.766 1 98.44 274 ALA A N 1
ATOM 2210 C CA . ALA A 1 274 ? 9.828 -15.477 -3.666 1 98.44 274 ALA A CA 1
ATOM 2211 C C . ALA A 1 274 ? 10.594 -14.367 -2.949 1 98.44 274 ALA A C 1
ATOM 2213 O O . ALA A 1 274 ? 10.711 -14.375 -1.722 1 98.44 274 ALA A O 1
ATOM 2214 N N . PHE A 1 275 ? 11.18 -13.5 -3.727 1 98.56 275 PHE A N 1
ATOM 2215 C CA . PHE A 1 275 ? 11.922 -12.398 -3.117 1 98.56 275 PHE A CA 1
ATOM 2216 C C . PHE A 1 275 ? 12.055 -11.234 -4.086 1 98.56 275 PHE A C 1
ATOM 2218 O O . PHE A 1 275 ? 11.766 -11.367 -5.273 1 98.56 275 PHE A O 1
ATOM 2225 N N . THR A 1 276 ? 12.328 -10.07 -3.547 1 97.69 276 THR A N 1
ATOM 2226 C CA . THR A 1 276 ? 12.633 -8.883 -4.336 1 97.69 276 THR A CA 1
ATOM 2227 C C . THR A 1 276 ? 14.031 -8.367 -4.02 1 97.69 276 THR A C 1
ATOM 2229 O O . THR A 1 276 ? 14.617 -8.734 -3.002 1 97.69 276 THR A O 1
ATOM 2232 N N . ASP A 1 277 ? 14.602 -7.688 -4.898 1 93.69 277 ASP A N 1
ATOM 2233 C CA . ASP A 1 277 ? 15.805 -6.918 -4.605 1 93.69 277 ASP A CA 1
ATOM 2234 C C . ASP A 1 277 ? 15.625 -5.449 -4.988 1 93.69 277 ASP A C 1
ATOM 2236 O O . ASP A 1 277 ? 14.57 -5.059 -5.488 1 93.69 277 ASP A O 1
ATOM 2240 N N . ASN A 1 278 ? 16.516 -4.602 -4.535 1 90.31 278 ASN A N 1
ATOM 2241 C CA . ASN A 1 278 ? 16.547 -3.17 -4.805 1 90.31 278 ASN A CA 1
ATOM 2242 C C . ASN A 1 278 ? 17.953 -2.674 -5.09 1 90.31 278 ASN A C 1
ATOM 2244 O O . ASN A 1 278 ? 18.828 -2.713 -4.215 1 90.31 278 ASN A O 1
ATOM 2248 N N . PHE A 1 279 ? 18.203 -2.197 -6.289 1 86.81 279 PHE A N 1
ATOM 2249 C CA . PHE A 1 279 ? 19.562 -1.853 -6.664 1 86.81 279 PHE A CA 1
ATOM 2250 C C . PHE A 1 279 ? 20.047 -0.631 -5.891 1 86.81 279 PHE A C 1
ATOM 2252 O O . PHE A 1 279 ? 21.25 -0.333 -5.875 1 86.81 279 PHE A O 1
ATOM 2259 N N . GLN A 1 280 ? 19.125 0.009 -5.184 1 89.75 280 GLN A N 1
ATOM 2260 C CA . GLN A 1 280 ? 19.5 1.138 -4.34 1 89.75 280 GLN A CA 1
ATOM 2261 C C . GLN A 1 280 ? 19.938 0.667 -2.959 1 89.75 280 GLN A C 1
ATOM 2263 O O . GLN A 1 280 ? 20.25 1.482 -2.088 1 89.75 280 GLN A O 1
ATOM 2268 N N . ASP A 1 281 ? 19.938 -0.623 -2.758 1 91.81 281 ASP A N 1
ATOM 2269 C CA . ASP A 1 281 ? 20.391 -1.253 -1.521 1 91.81 281 ASP A CA 1
ATOM 2270 C C . ASP A 1 281 ? 21.141 -2.551 -1.809 1 91.81 281 ASP A C 1
ATOM 2272 O O . ASP A 1 281 ? 20.562 -3.639 -1.726 1 91.81 281 ASP A O 1
ATOM 2276 N N . LEU A 1 282 ? 22.469 -2.4 -2.076 1 92.44 282 LEU A N 1
ATOM 2277 C CA . LEU A 1 282 ? 23.297 -3.553 -2.432 1 92.44 282 LEU A CA 1
ATOM 2278 C C . LEU A 1 282 ? 24.562 -3.609 -1.572 1 92.44 282 LEU A C 1
ATOM 2280 O O . LEU A 1 282 ? 25.516 -4.305 -1.914 1 92.44 282 LEU A O 1
ATOM 2284 N N . GLU A 1 283 ? 24.578 -2.766 -0.526 1 91.19 283 GLU A N 1
ATOM 2285 C CA . GLU A 1 283 ? 25.781 -2.734 0.309 1 91.19 283 GLU A CA 1
ATOM 2286 C C . GLU A 1 283 ? 26.125 -4.129 0.816 1 91.19 283 GLU A C 1
ATOM 2288 O O . GLU A 1 283 ? 25.266 -4.867 1.283 1 91.19 283 GLU A O 1
ATOM 2293 N N . GLY A 1 284 ? 27.359 -4.418 0.729 1 94.19 284 GLY A N 1
ATOM 2294 C CA . GLY A 1 284 ? 27.844 -5.711 1.185 1 94.19 284 GLY A CA 1
ATOM 2295 C C . GLY A 1 284 ? 27.875 -6.758 0.087 1 94.19 284 GLY A C 1
ATOM 2296 O O . GLY A 1 284 ? 28.531 -7.797 0.233 1 94.19 284 GLY A O 1
ATOM 2297 N N . LEU A 1 285 ? 27.219 -6.559 -1.011 1 96.12 285 LEU A N 1
ATOM 2298 C CA . LEU A 1 285 ? 27.281 -7.426 -2.182 1 96.12 285 LEU A CA 1
ATOM 2299 C C . LEU A 1 285 ? 28.266 -6.867 -3.217 1 96.12 285 LEU A C 1
ATOM 2301 O O . LEU A 1 285 ? 28.344 -5.652 -3.395 1 96.12 285 LEU A O 1
ATOM 2305 N N . GLU A 1 286 ? 28.938 -7.758 -3.885 1 96.75 286 GLU A N 1
ATOM 2306 C CA . GLU A 1 286 ? 29.875 -7.32 -4.91 1 96.75 286 GLU A CA 1
ATOM 2307 C C . GLU A 1 286 ? 29.156 -6.996 -6.215 1 96.75 286 GLU A C 1
ATOM 2309 O O . GLU A 1 286 ? 29.609 -6.148 -6.988 1 96.75 286 GLU A O 1
ATOM 2314 N N . GLN A 1 287 ? 28.078 -7.746 -6.434 1 96 287 GLN A N 1
ATOM 2315 C CA . GLN A 1 287 ? 27.328 -7.629 -7.688 1 96 287 GLN A CA 1
ATOM 2316 C C . GLN A 1 287 ? 25.828 -7.523 -7.43 1 96 287 GLN A C 1
ATOM 2318 O O . GLN A 1 287 ? 25.328 -8 -6.402 1 96 287 GLN A O 1
ATOM 2323 N N . LEU A 1 288 ? 25.109 -6.785 -8.375 1 95.31 288 LEU A N 1
ATOM 2324 C CA . LEU A 1 288 ? 23.672 -7.004 -8.461 1 95.31 288 LEU A CA 1
ATOM 2325 C C . LEU A 1 288 ? 23.375 -8.445 -8.844 1 95.31 288 LEU A C 1
ATOM 2327 O O . LEU A 1 288 ? 23.953 -8.977 -9.797 1 95.31 288 LEU A O 1
ATOM 2331 N N . PRO A 1 289 ? 22.562 -9.125 -8.102 1 96.62 289 PRO A N 1
ATOM 2332 C CA . PRO A 1 289 ? 22.25 -10.508 -8.477 1 96.62 289 PRO A CA 1
ATOM 2333 C C . PRO A 1 289 ? 21.641 -10.609 -9.875 1 96.62 289 PRO A C 1
ATOM 2335 O O . PRO A 1 289 ? 20.609 -9.984 -10.156 1 96.62 289 PRO A O 1
ATOM 2338 N N . GLY A 1 290 ? 22.25 -11.289 -10.773 1 96.38 290 GLY A N 1
ATOM 2339 C CA . GLY A 1 290 ? 21.781 -11.57 -12.117 1 96.38 290 GLY A CA 1
ATOM 2340 C C . GLY A 1 290 ? 21.656 -13.055 -12.414 1 96.38 290 GLY A C 1
ATOM 2341 O O . GLY A 1 290 ? 20.578 -13.625 -12.32 1 96.38 290 GLY A O 1
ATOM 2342 N N . LEU A 1 291 ? 22.812 -13.68 -12.641 1 98.19 291 LEU A N 1
ATOM 2343 C CA . LEU A 1 291 ? 22.859 -15.125 -12.805 1 98.19 291 LEU A CA 1
ATOM 2344 C C . LEU A 1 291 ? 22.172 -15.828 -11.633 1 98.19 291 LEU A C 1
ATOM 2346 O O . LEU A 1 291 ? 21.438 -16.797 -11.82 1 98.19 291 LEU A O 1
ATOM 2350 N N . ALA A 1 292 ? 22.422 -15.328 -10.414 1 98.25 292 ALA A N 1
ATOM 2351 C CA . ALA A 1 292 ? 21.828 -15.891 -9.203 1 98.25 292 ALA A CA 1
ATOM 2352 C C . ALA A 1 292 ? 20.312 -15.945 -9.305 1 98.25 292 ALA A C 1
ATOM 2354 O O . ALA A 1 292 ? 19.688 -16.984 -9.016 1 98.25 292 ALA A O 1
ATOM 2355 N N . VAL A 1 293 ? 19.703 -14.828 -9.734 1 97.88 293 VAL A N 1
ATOM 2356 C CA . VAL A 1 293 ? 18.25 -14.719 -9.836 1 97.88 293 VAL A CA 1
ATOM 2357 C C . VAL A 1 293 ? 17.734 -15.672 -10.914 1 97.88 293 VAL A C 1
ATOM 2359 O O . VAL A 1 293 ? 16.703 -16.312 -10.734 1 97.88 293 VAL A O 1
ATOM 2362 N N . GLN A 1 294 ? 18.422 -15.727 -12.039 1 98.12 294 GLN A N 1
ATOM 2363 C CA . GLN A 1 294 ? 18.016 -16.625 -13.117 1 98.12 294 GLN A CA 1
ATOM 2364 C C . GLN A 1 294 ? 17.984 -18.062 -12.648 1 98.12 294 GLN A C 1
ATOM 2366 O O . GLN A 1 294 ? 17.031 -18.797 -12.922 1 98.12 294 GLN A O 1
ATOM 2371 N N . LEU A 1 295 ? 19 -18.453 -11.938 1 97.88 295 LEU A N 1
ATOM 2372 C CA . LEU A 1 295 ? 19.078 -19.828 -11.422 1 97.88 295 LEU A CA 1
ATOM 2373 C C . LEU A 1 295 ? 17.984 -20.078 -10.391 1 97.88 295 LEU A C 1
ATOM 2375 O O . LEU A 1 295 ? 17.406 -21.156 -10.352 1 97.88 295 LEU A O 1
ATOM 2379 N N . LEU A 1 296 ? 17.703 -19.109 -9.547 1 97.88 296 LEU A N 1
ATOM 2380 C CA . LEU A 1 296 ? 16.656 -19.25 -8.555 1 97.88 296 LEU A CA 1
ATOM 2381 C C . LEU A 1 296 ? 15.289 -19.391 -9.219 1 97.88 296 LEU A C 1
ATOM 2383 O O . LEU A 1 296 ? 14.445 -20.172 -8.75 1 97.88 296 LEU A O 1
ATOM 2387 N N . MET A 1 297 ? 15.078 -18.703 -10.312 1 96.62 297 MET A N 1
ATOM 2388 C CA . MET A 1 297 ? 13.797 -18.828 -11.008 1 96.62 297 MET A CA 1
ATOM 2389 C C . MET A 1 297 ? 13.672 -20.188 -11.688 1 96.62 297 MET A C 1
ATOM 2391 O O . MET A 1 297 ? 12.57 -20.734 -11.758 1 96.62 297 MET A O 1
ATOM 2395 N N . ILE A 1 298 ? 14.773 -20.719 -12.125 1 95.38 298 ILE A N 1
ATOM 2396 C CA . ILE A 1 298 ? 14.766 -22.078 -12.641 1 95.38 298 ILE A CA 1
ATOM 2397 C C . ILE A 1 298 ? 14.32 -23.047 -11.547 1 95.38 298 ILE A C 1
ATOM 2399 O O . ILE A 1 298 ? 13.609 -24.016 -11.82 1 95.38 298 ILE A O 1
ATOM 2403 N N . ASP A 1 299 ? 14.766 -22.719 -10.352 1 95.88 299 ASP A N 1
ATOM 2404 C CA . ASP A 1 299 ? 14.43 -23.547 -9.211 1 95.88 299 ASP A CA 1
ATOM 2405 C C . ASP A 1 299 ? 12.969 -23.375 -8.805 1 95.88 299 ASP A C 1
ATOM 2407 O O . ASP A 1 299 ? 12.453 -24.094 -7.949 1 95.88 299 ASP A O 1
ATOM 2411 N N . GLY A 1 300 ? 12.266 -22.406 -9.367 1 96.12 300 GLY A N 1
ATOM 2412 C CA . GLY A 1 300 ? 10.844 -22.234 -9.117 1 96.12 300 GLY A CA 1
ATOM 2413 C C . GLY A 1 300 ? 10.531 -21.047 -8.227 1 96.12 300 GLY A C 1
ATOM 2414 O O . GLY A 1 300 ? 9.367 -20.797 -7.914 1 96.12 300 GLY A O 1
ATOM 2415 N N . TYR A 1 301 ? 11.555 -20.281 -7.77 1 97.81 301 TYR A N 1
ATOM 2416 C CA . TYR A 1 301 ? 11.32 -19.094 -6.938 1 97.81 301 TYR A CA 1
ATOM 2417 C C . TYR A 1 301 ? 10.75 -17.953 -7.762 1 97.81 301 TYR A C 1
ATOM 2419 O O . TYR A 1 301 ? 11.047 -17.828 -8.953 1 97.81 301 TYR A O 1
ATOM 2427 N N . GLY A 1 302 ? 9.828 -17.172 -7.137 1 98.06 302 GLY A N 1
ATOM 2428 C CA . GLY A 1 302 ? 9.414 -15.914 -7.734 1 98.06 302 GLY A CA 1
ATOM 2429 C C . GLY A 1 302 ? 10.391 -14.781 -7.488 1 98.06 302 GLY A C 1
ATOM 2430 O O . GLY A 1 302 ? 11.094 -14.773 -6.477 1 98.06 302 GLY A O 1
ATOM 2431 N N . PHE A 1 303 ? 10.477 -13.852 -8.414 1 97.94 303 PHE A N 1
ATOM 2432 C CA . PHE A 1 303 ? 11.367 -12.703 -8.281 1 97.94 303 PHE A CA 1
ATOM 2433 C C . PHE A 1 303 ? 10.672 -11.43 -8.742 1 97.94 303 PHE A C 1
ATOM 2435 O O . PHE A 1 303 ? 9.891 -11.453 -9.703 1 97.94 303 PHE A O 1
ATOM 2442 N N . GLY A 1 304 ? 10.844 -10.391 -8.039 1 97.44 304 GLY A N 1
ATOM 2443 C CA . GLY A 1 304 ? 10.43 -9.047 -8.43 1 97.44 304 GLY A CA 1
ATOM 2444 C C . GLY A 1 304 ? 11.555 -8.039 -8.344 1 97.44 304 GLY A C 1
ATOM 2445 O O . GLY A 1 304 ? 12.07 -7.758 -7.258 1 97.44 304 GLY A O 1
ATOM 2446 N N . PRO A 1 305 ? 11.984 -7.496 -9.5 1 95.12 305 PRO A N 1
ATOM 2447 C CA . PRO A 1 305 ? 13.023 -6.465 -9.469 1 95.12 305 PRO A CA 1
ATOM 2448 C C . PRO A 1 305 ? 12.539 -5.152 -8.859 1 95.12 305 PRO A C 1
ATOM 2450 O O . PRO A 1 305 ? 11.336 -4.934 -8.734 1 95.12 305 PRO A O 1
ATOM 2453 N N . GLU A 1 306 ? 13.5 -4.305 -8.32 1 92.69 306 GLU A N 1
ATOM 2454 C CA . GLU A 1 306 ? 13.258 -2.938 -7.871 1 92.69 306 GLU A CA 1
ATOM 2455 C C . GLU A 1 306 ? 12.258 -2.902 -6.723 1 92.69 306 GLU A C 1
ATOM 2457 O O . GLU A 1 306 ? 11.492 -1.943 -6.586 1 92.69 306 GLU A O 1
ATOM 2462 N N . GLY A 1 307 ? 12.188 -4.016 -6.012 1 95.5 307 GLY A N 1
ATOM 2463 C CA . GLY A 1 307 ? 11.312 -4.074 -4.852 1 95.5 307 GLY A CA 1
ATOM 2464 C C . GLY A 1 307 ? 9.875 -4.426 -5.207 1 95.5 307 GLY A C 1
ATOM 2465 O O . GLY A 1 307 ? 8.977 -4.301 -4.375 1 95.5 307 GLY A O 1
ATOM 2466 N N . ASP A 1 308 ? 9.555 -4.844 -6.418 1 96.69 308 ASP A N 1
ATOM 2467 C CA . ASP A 1 308 ? 8.211 -5.109 -6.906 1 96.69 308 ASP A CA 1
ATOM 2468 C C . ASP A 1 308 ? 7.688 -6.449 -6.383 1 96.69 308 ASP A C 1
ATOM 2470 O O . ASP A 1 308 ? 7.723 -7.453 -7.094 1 96.69 308 ASP A O 1
ATOM 2474 N N . PHE A 1 309 ? 7.086 -6.402 -5.133 1 98 309 PHE A N 1
ATOM 2475 C CA . PHE A 1 309 ? 6.668 -7.641 -4.488 1 98 309 PHE A CA 1
ATOM 2476 C C . PHE A 1 309 ? 5.477 -8.258 -5.215 1 98 309 PHE A C 1
ATOM 2478 O O . PHE A 1 309 ? 5.254 -9.469 -5.141 1 98 309 PHE A O 1
ATOM 2485 N N . LYS A 1 310 ? 4.68 -7.449 -5.984 1 97.94 310 LYS A N 1
ATOM 2486 C CA . LYS A 1 310 ? 3.557 -7.98 -6.75 1 97.94 310 LYS A CA 1
ATOM 2487 C C . LYS A 1 310 ? 4.035 -8.961 -7.82 1 97.94 310 LYS A C 1
ATOM 2489 O O . LYS A 1 310 ? 3.475 -10.047 -7.973 1 97.94 310 LYS A O 1
ATOM 2494 N N . MET A 1 311 ? 5.098 -8.57 -8.445 1 97.81 311 MET A N 1
ATOM 2495 C CA . MET A 1 311 ? 5.602 -9.406 -9.531 1 97.81 311 MET A CA 1
ATOM 2496 C C . MET A 1 311 ? 6.336 -10.625 -8.984 1 97.81 311 MET A C 1
ATOM 2498 O O . MET A 1 311 ? 6.305 -11.695 -9.594 1 97.81 311 MET A O 1
ATOM 2502 N N . ALA A 1 312 ? 7.012 -10.445 -7.816 1 98.5 312 ALA A N 1
ATOM 2503 C CA . ALA A 1 312 ? 7.598 -11.617 -7.172 1 98.5 312 ALA A CA 1
ATOM 2504 C C . ALA A 1 312 ? 6.539 -12.688 -6.895 1 98.5 312 ALA A C 1
ATOM 2506 O O . ALA A 1 312 ? 6.727 -13.859 -7.23 1 98.5 312 ALA A O 1
ATOM 2507 N N . GLY A 1 313 ? 5.461 -12.234 -6.32 1 98.62 313 GLY A N 1
ATOM 2508 C CA . GLY A 1 313 ? 4.359 -13.141 -6.027 1 98.62 313 GLY A CA 1
ATOM 2509 C C . GLY A 1 313 ? 3.717 -13.719 -7.273 1 98.62 313 GLY A C 1
ATOM 2510 O O . GLY A 1 313 ? 3.439 -14.922 -7.336 1 98.62 313 GLY A O 1
ATOM 2511 N N . LEU A 1 314 ? 3.457 -12.844 -8.266 1 98.69 314 LEU A N 1
ATOM 2512 C CA . LEU A 1 314 ? 2.811 -13.297 -9.5 1 98.69 314 LEU A CA 1
ATOM 2513 C C . LEU A 1 314 ? 3.67 -14.32 -10.219 1 98.69 314 LEU A C 1
ATOM 2515 O O . LEU A 1 314 ? 3.156 -15.32 -10.734 1 98.69 314 LEU A O 1
ATOM 2519 N N . THR A 1 315 ? 4.973 -14.055 -10.258 1 98.31 315 THR A N 1
ATOM 2520 C CA . THR A 1 315 ? 5.879 -15.008 -10.898 1 98.31 315 THR A CA 1
ATOM 2521 C C . THR A 1 315 ? 5.812 -16.359 -10.203 1 98.31 315 THR A C 1
ATOM 2523 O O . THR A 1 315 ? 5.676 -17.391 -10.867 1 98.31 315 THR A O 1
ATOM 2526 N N . ARG A 1 316 ? 5.883 -16.375 -8.891 1 98.38 316 ARG A N 1
ATOM 2527 C CA . ARG A 1 316 ? 5.801 -17.625 -8.148 1 98.38 316 ARG A CA 1
ATOM 2528 C C . ARG A 1 316 ? 4.469 -18.328 -8.391 1 98.38 316 ARG A C 1
ATOM 2530 O O . ARG A 1 316 ? 4.434 -19.516 -8.68 1 98.38 316 ARG A O 1
ATOM 2537 N N . LEU A 1 317 ? 3.393 -17.578 -8.32 1 98.5 317 LEU A N 1
ATOM 2538 C CA . LEU A 1 317 ? 2.047 -18.109 -8.484 1 98.5 317 LEU A CA 1
ATOM 2539 C C . LEU A 1 317 ? 1.891 -18.781 -9.844 1 98.5 317 LEU A C 1
ATOM 2541 O O . LEU A 1 317 ? 1.429 -19.922 -9.93 1 98.5 317 LEU A O 1
ATOM 2545 N N . LEU A 1 318 ? 2.322 -18.109 -10.875 1 98.56 318 LEU A N 1
ATOM 2546 C CA . LEU A 1 318 ? 2.107 -18.625 -12.219 1 98.56 318 LEU A CA 1
ATOM 2547 C C . LEU A 1 318 ? 3.092 -19.75 -12.531 1 98.56 318 LEU A C 1
ATOM 2549 O O . LEU A 1 318 ? 2.781 -20.656 -13.305 1 98.56 318 LEU A O 1
ATOM 2553 N N . LYS A 1 319 ? 4.238 -19.719 -11.922 1 97.75 319 LYS A N 1
ATOM 2554 C CA . LYS A 1 319 ? 5.141 -20.859 -12.055 1 97.75 319 LYS A CA 1
ATOM 2555 C C . LYS A 1 319 ? 4.523 -22.125 -11.453 1 97.75 319 LYS A C 1
ATOM 2557 O O . LYS A 1 319 ? 4.707 -23.219 -11.977 1 97.75 319 LYS A O 1
ATOM 2562 N N . ILE A 1 320 ? 3.834 -21.953 -10.328 1 97.19 320 ILE A N 1
ATOM 2563 C CA . ILE A 1 320 ? 3.131 -23.094 -9.758 1 97.19 320 ILE A CA 1
ATOM 2564 C C . ILE A 1 320 ? 2.086 -23.609 -10.742 1 97.19 320 ILE A C 1
ATOM 2566 O O . ILE A 1 320 ? 2.033 -24.812 -11.039 1 97.19 320 ILE A O 1
ATOM 2570 N N . ALA A 1 321 ? 1.349 -22.734 -11.281 1 98 321 ALA A N 1
ATOM 2571 C CA . ALA A 1 321 ? 0.285 -23.109 -12.211 1 98 321 ALA A CA 1
ATOM 2572 C C . ALA A 1 321 ? 0.856 -23.781 -13.453 1 98 321 ALA A C 1
ATOM 2574 O O . ALA A 1 321 ? 0.24 -24.703 -14.016 1 98 321 ALA A O 1
ATOM 2575 N N . ALA A 1 322 ? 2.035 -23.344 -13.867 1 97.44 322 ALA A N 1
ATOM 2576 C CA . ALA A 1 322 ? 2.629 -23.797 -15.117 1 97.44 322 ALA A CA 1
ATOM 2577 C C . ALA A 1 322 ? 3.559 -24.984 -14.883 1 97.44 322 ALA A C 1
ATOM 2579 O O . ALA A 1 322 ? 4.215 -25.453 -15.812 1 97.44 322 ALA A O 1
ATOM 2580 N N . ASP A 1 323 ? 3.619 -25.438 -13.641 1 94.69 323 ASP A N 1
ATOM 2581 C CA . ASP A 1 323 ? 4.566 -26.484 -13.281 1 94.69 323 ASP A CA 1
ATOM 2582 C C . ASP A 1 323 ? 5.992 -26.094 -13.656 1 94.69 323 ASP A C 1
ATOM 2584 O O . ASP A 1 323 ? 6.738 -26.906 -14.203 1 94.69 323 ASP A O 1
ATOM 2588 N N . ASN A 1 324 ? 6.27 -24.766 -13.477 1 94.81 324 ASN A N 1
ATOM 2589 C CA . ASN A 1 324 ? 7.586 -24.156 -13.641 1 94.81 324 ASN A CA 1
ATOM 2590 C C . ASN A 1 324 ? 8.055 -24.219 -15.094 1 94.81 324 ASN A C 1
ATOM 2592 O O . ASN A 1 324 ? 9.258 -24.172 -15.359 1 94.81 324 ASN A O 1
ATOM 2596 N N . LYS A 1 325 ? 7.121 -24.328 -15.992 1 95.62 325 LYS A N 1
ATOM 2597 C CA . LYS A 1 325 ? 7.48 -24.406 -17.406 1 95.62 325 LYS A CA 1
ATOM 2598 C C . LYS A 1 325 ? 7.285 -23.062 -18.094 1 95.62 325 LYS A C 1
ATOM 2600 O O . LYS A 1 325 ? 6.207 -22.469 -18.016 1 95.62 325 LYS A O 1
ATOM 2605 N N . GLN A 1 326 ? 8.273 -22.594 -18.766 1 96.81 326 GLN A N 1
ATOM 2606 C CA . GLN A 1 326 ? 8.25 -21.469 -19.703 1 96.81 326 GLN A CA 1
ATOM 2607 C C . GLN A 1 326 ? 7.387 -20.328 -19.172 1 96.81 326 GLN A C 1
ATOM 2609 O O . GLN A 1 326 ? 6.5 -19.844 -19.875 1 96.81 326 GLN A O 1
ATOM 2614 N N . THR A 1 327 ? 7.539 -19.922 -17.969 1 97.38 327 THR A N 1
ATOM 2615 C CA . THR A 1 327 ? 6.871 -18.828 -17.266 1 97.38 327 THR A CA 1
ATOM 2616 C C . THR A 1 327 ? 7.883 -17.953 -16.547 1 97.38 327 THR A C 1
ATOM 2618 O O . THR A 1 327 ? 8.602 -18.438 -15.656 1 97.38 327 THR A O 1
ATOM 2621 N N . ALA A 1 328 ? 7.898 -16.672 -16.953 1 95.19 328 ALA A N 1
ATOM 2622 C CA . ALA A 1 328 ? 9.062 -15.891 -16.531 1 95.19 328 ALA A CA 1
ATOM 2623 C C . ALA A 1 328 ? 8.695 -14.422 -16.312 1 95.19 328 ALA A C 1
ATOM 2625 O O . ALA A 1 328 ? 7.836 -13.883 -17.016 1 95.19 328 ALA A O 1
ATOM 2626 N N . LEU A 1 329 ? 9.406 -13.852 -15.367 1 96.62 329 LEU A N 1
ATOM 2627 C CA . LEU A 1 329 ? 9.414 -12.398 -15.242 1 96.62 329 LEU A CA 1
ATOM 2628 C C . LEU A 1 329 ? 9.93 -11.742 -16.516 1 96.62 329 LEU A C 1
ATOM 2630 O O . LEU A 1 329 ? 10.898 -12.219 -17.125 1 96.62 329 LEU A O 1
ATOM 2634 N N . MET A 1 330 ? 9.258 -10.688 -16.953 1 95.25 330 MET A N 1
ATOM 2635 C CA . MET A 1 330 ? 9.641 -9.992 -18.172 1 95.25 330 MET A CA 1
ATOM 2636 C C . MET A 1 330 ? 9.375 -8.492 -18.062 1 95.25 330 MET A C 1
ATOM 2638 O O . MET A 1 330 ? 8.805 -8.039 -17.062 1 95.25 330 MET A O 1
ATOM 2642 N N . GLU A 1 331 ? 9.922 -7.773 -18.938 1 93.06 331 GLU A N 1
ATOM 2643 C CA . GLU A 1 331 ? 9.672 -6.348 -19.125 1 93.06 331 GLU A CA 1
ATOM 2644 C C . GLU A 1 331 ? 9.695 -5.969 -20.609 1 93.06 331 GLU A C 1
ATOM 2646 O O . GLU A 1 331 ? 10.57 -6.422 -21.344 1 93.06 331 GLU A O 1
ATOM 2651 N N . ASP A 1 332 ? 8.641 -5.18 -21.047 1 89 332 ASP A N 1
ATOM 2652 C CA . ASP A 1 332 ? 8.75 -4.555 -22.359 1 89 332 ASP A CA 1
ATOM 2653 C C . ASP A 1 332 ? 9.93 -3.586 -22.406 1 89 332 ASP A C 1
ATOM 2655 O O . ASP A 1 332 ? 9.914 -2.553 -21.734 1 89 332 ASP A O 1
ATOM 2659 N N . TYR A 1 333 ? 10.852 -3.893 -23.203 1 88.12 333 TYR A N 1
ATOM 2660 C CA . TYR A 1 333 ? 12.086 -3.119 -23.109 1 88.12 333 TYR A CA 1
ATOM 2661 C C . TYR A 1 333 ? 12.203 -2.152 -24.281 1 88.12 333 TYR A C 1
ATOM 2663 O O . TYR A 1 333 ? 12.422 -0.955 -24.094 1 88.12 333 TYR A O 1
ATOM 2671 N N . THR A 1 334 ? 12.133 -2.684 -25.562 1 91.25 334 THR A N 1
ATOM 2672 C CA . THR A 1 334 ? 12.188 -1.829 -26.734 1 91.25 334 THR A CA 1
ATOM 2673 C C . THR A 1 334 ? 11.227 -2.33 -27.812 1 91.25 334 THR A C 1
ATOM 2675 O O . THR A 1 334 ? 10.648 -3.416 -27.688 1 91.25 334 THR A O 1
ATOM 2678 N N . LEU A 1 335 ? 10.969 -1.486 -28.828 1 91.94 335 LEU A N 1
ATOM 2679 C CA . LEU A 1 335 ? 9.906 -1.766 -29.797 1 91.94 335 LEU A CA 1
ATOM 2680 C C . LEU A 1 335 ? 10.445 -1.789 -31.219 1 91.94 335 LEU A C 1
ATOM 2682 O O . LEU A 1 335 ? 11.383 -1.05 -31.547 1 91.94 335 LEU A O 1
ATOM 2686 N N . ASP A 1 336 ? 9.977 -2.676 -31.984 1 94.25 336 ASP A N 1
ATOM 2687 C CA . ASP A 1 336 ? 10.055 -2.572 -33.438 1 94.25 336 ASP A CA 1
ATOM 2688 C C . ASP A 1 336 ? 8.766 -1.986 -34 1 94.25 336 ASP A C 1
ATOM 2690 O O . ASP A 1 336 ? 7.723 -2.643 -34 1 94.25 336 ASP A O 1
ATOM 2694 N N . LEU A 1 337 ? 8.883 -0.826 -34.469 1 92.62 337 LEU A N 1
ATOM 2695 C CA . LEU A 1 337 ? 7.684 -0.11 -34.875 1 92.62 337 LEU A CA 1
ATOM 2696 C C . LEU A 1 337 ? 7.566 -0.1 -36.406 1 92.62 337 LEU A C 1
ATOM 2698 O O . LEU A 1 337 ? 6.68 0.552 -36.969 1 92.62 337 LEU A O 1
ATOM 2702 N N . ARG A 1 338 ? 8.516 -0.793 -37.25 1 93.81 338 ARG A N 1
ATOM 2703 C CA . ARG A 1 338 ? 8.398 -0.866 -38.719 1 93.81 338 ARG A CA 1
ATOM 2704 C C . ARG A 1 338 ? 7.105 -1.561 -39.125 1 93.81 338 ARG A C 1
ATOM 2706 O O . ARG A 1 338 ? 6.762 -2.611 -38.594 1 93.81 338 ARG A O 1
ATOM 2713 N N . HIS A 1 339 ? 6.348 -0.987 -39.969 1 93.69 339 HIS A N 1
ATOM 2714 C CA . HIS A 1 339 ? 5.117 -1.593 -40.469 1 93.69 339 HIS A CA 1
ATOM 2715 C C . HIS A 1 339 ? 5.359 -3.012 -40.969 1 93.69 339 HIS A C 1
ATOM 2717 O O . HIS A 1 339 ? 6.277 -3.246 -41.75 1 93.69 339 HIS A O 1
ATOM 2723 N N . GLY A 1 340 ? 4.633 -3.947 -40.438 1 93 340 GLY A N 1
ATOM 2724 C CA . GLY A 1 340 ? 4.766 -5.344 -40.844 1 93 340 GLY A CA 1
ATOM 2725 C C . GLY A 1 340 ? 5.727 -6.117 -39.969 1 93 340 GLY A C 1
ATOM 2726 O O . GLY A 1 340 ? 5.793 -7.348 -40.031 1 93 340 GLY A O 1
ATOM 2727 N N . HIS A 1 341 ? 6.484 -5.438 -39.094 1 93.69 341 HIS A N 1
ATOM 2728 C CA . HIS A 1 341 ? 7.473 -6.066 -38.219 1 93.69 341 HIS A CA 1
ATOM 2729 C C . HIS A 1 341 ? 7.207 -5.75 -36.781 1 93.69 341 HIS A C 1
ATOM 2731 O O . HIS A 1 341 ? 8.047 -6.016 -35.906 1 93.69 341 HIS A O 1
ATOM 2737 N N . GLU A 1 342 ? 6.039 -5.176 -36.5 1 95.06 342 GLU A N 1
ATOM 2738 C CA . GLU A 1 342 ? 5.742 -4.672 -35.156 1 95.06 342 GLU A CA 1
ATOM 2739 C C . GLU A 1 342 ? 5.934 -5.754 -34.094 1 95.06 342 GLU A C 1
ATOM 2741 O O . GLU A 1 342 ? 5.344 -6.836 -34.219 1 95.06 342 GLU A O 1
ATOM 2746 N N . ALA A 1 343 ? 6.793 -5.445 -33.062 1 96.38 343 ALA A N 1
ATOM 2747 C CA . ALA A 1 343 ? 7.082 -6.414 -32.031 1 96.38 343 ALA A CA 1
ATOM 2748 C C . ALA A 1 343 ? 7.66 -5.73 -30.781 1 96.38 343 ALA A C 1
ATOM 2750 O O . ALA A 1 343 ? 8.172 -4.609 -30.875 1 96.38 343 ALA A O 1
ATOM 2751 N N . ILE A 1 344 ? 7.438 -6.348 -29.75 1 95.62 344 ILE A N 1
ATOM 2752 C CA . ILE A 1 344 ? 8.078 -5.977 -28.484 1 95.62 344 ILE A CA 1
ATOM 2753 C C . ILE A 1 344 ? 9.297 -6.867 -28.25 1 95.62 344 ILE A C 1
ATOM 2755 O O . ILE A 1 344 ? 9.234 -8.086 -28.438 1 95.62 344 ILE A O 1
ATOM 2759 N N . MET A 1 345 ? 10.383 -6.281 -28.031 1 94.31 345 MET A N 1
ATOM 2760 C CA . MET A 1 345 ? 11.5 -7.023 -27.453 1 94.31 345 MET A CA 1
ATOM 2761 C C . MET A 1 345 ? 11.484 -6.957 -25.938 1 94.31 345 MET A C 1
ATOM 2763 O O . MET A 1 345 ? 11.734 -5.898 -25.359 1 94.31 345 MET A O 1
ATOM 2767 N N . GLY A 1 346 ? 11.102 -8.047 -25.391 1 94.44 346 GLY A N 1
ATOM 2768 C CA . GLY A 1 346 ? 11.102 -8.125 -23.938 1 94.44 346 GLY A CA 1
ATOM 2769 C C . GLY A 1 346 ? 12.414 -8.617 -23.359 1 94.44 346 GLY A C 1
ATOM 2770 O O . GLY A 1 346 ? 13.141 -9.375 -24.016 1 94.44 346 GLY A O 1
ATOM 2771 N N . SER A 1 347 ? 12.695 -8.117 -22.219 1 93.62 347 SER A N 1
ATOM 2772 C CA . SER A 1 347 ? 13.883 -8.508 -21.469 1 93.62 347 SER A CA 1
ATOM 2773 C C . SER A 1 347 ? 13.812 -8.016 -20.031 1 93.62 347 SER A C 1
ATOM 2775 O O . SER A 1 347 ? 12.742 -7.652 -19.547 1 93.62 347 SER A O 1
ATOM 2777 N N . HIS A 1 348 ? 14.812 -8.18 -19.328 1 90.69 348 HIS A N 1
ATOM 2778 C CA . HIS A 1 348 ? 15.234 -7.5 -18.109 1 90.69 348 HIS A CA 1
ATOM 2779 C C . HIS A 1 348 ? 16.75 -7.352 -18.062 1 90.69 348 HIS A C 1
ATOM 2781 O O . HIS A 1 348 ? 17.469 -8.039 -18.797 1 90.69 348 HIS A O 1
ATOM 2787 N N . MET A 1 349 ? 17.234 -6.426 -17.328 1 84.94 349 MET A N 1
ATOM 2788 C CA . MET A 1 349 ? 18.672 -6.105 -17.375 1 84.94 349 MET A CA 1
ATOM 2789 C C . MET A 1 349 ? 19.516 -7.355 -17.156 1 84.94 349 MET A C 1
ATOM 2791 O O . MET A 1 349 ? 20.562 -7.52 -17.781 1 84.94 349 MET A O 1
ATOM 2795 N N . LEU A 1 350 ? 19.016 -8.281 -16.312 1 89.75 350 LEU A N 1
ATOM 2796 C CA . LEU A 1 350 ? 19.797 -9.477 -15.992 1 89.75 350 LEU A CA 1
ATOM 2797 C C . LEU A 1 350 ? 18.891 -10.695 -15.891 1 89.75 350 LEU A C 1
ATOM 2799 O O . LEU A 1 350 ? 19.219 -11.766 -16.422 1 89.75 350 LEU A O 1
ATOM 2803 N N . GLU A 1 351 ? 17.703 -10.492 -15.352 1 93.44 351 GLU A N 1
ATOM 2804 C CA . GLU A 1 351 ? 17.047 -11.57 -14.625 1 93.44 351 GLU A CA 1
ATOM 2805 C C . GLU A 1 351 ? 15.953 -12.219 -15.469 1 93.44 351 GLU A C 1
ATOM 2807 O O . GLU A 1 351 ? 14.828 -12.398 -15 1 93.44 351 GLU A O 1
ATOM 2812 N N . VAL A 1 352 ? 16.234 -12.594 -16.672 1 94.12 352 VAL A N 1
ATOM 2813 C CA . VAL A 1 352 ? 15.258 -13.305 -17.484 1 94.12 352 VAL A CA 1
ATOM 2814 C C . VAL A 1 352 ? 15.398 -14.812 -17.25 1 94.12 352 VAL A C 1
ATOM 2816 O O . VAL A 1 352 ? 16.5 -15.344 -17.266 1 94.12 352 VAL A O 1
ATOM 2819 N N . ASP A 1 353 ? 14.32 -15.469 -17.062 1 94.69 353 ASP A N 1
ATOM 2820 C CA . ASP A 1 353 ? 14.242 -16.891 -16.734 1 94.69 353 ASP A CA 1
ATOM 2821 C C . ASP A 1 353 ? 14.617 -17.75 -17.938 1 94.69 353 ASP A C 1
ATOM 2823 O O . ASP A 1 353 ? 13.953 -17.703 -18.984 1 94.69 353 ASP A O 1
ATOM 2827 N N . PRO A 1 354 ? 15.562 -18.594 -17.828 1 95.25 354 PRO A N 1
ATOM 2828 C CA . PRO A 1 354 ? 16.031 -19.359 -19 1 95.25 354 PRO A CA 1
ATOM 2829 C C . PRO A 1 354 ? 15.078 -20.469 -19.391 1 95.25 354 PRO A C 1
ATOM 2831 O O . PRO A 1 354 ? 15.281 -21.125 -20.422 1 95.25 354 PRO A O 1
ATOM 2834 N N . THR A 1 355 ? 14 -20.688 -18.625 1 94.44 355 THR A N 1
ATOM 2835 C CA . THR A 1 355 ? 12.992 -21.656 -19.062 1 94.44 355 THR A CA 1
ATOM 2836 C C . THR A 1 355 ? 12.383 -21.234 -20.406 1 94.44 355 THR A C 1
ATOM 2838 O O . THR A 1 355 ? 11.742 -22.031 -21.078 1 94.44 355 THR A O 1
ATOM 2841 N N . LEU A 1 356 ? 12.617 -20.047 -20.844 1 95.81 356 LEU A N 1
ATOM 2842 C CA . LEU A 1 356 ? 12.109 -19.531 -22.109 1 95.81 356 LEU A CA 1
ATOM 2843 C C . LEU A 1 356 ? 13.117 -19.766 -23.234 1 95.81 356 LEU A C 1
ATOM 2845 O O . LEU A 1 356 ? 12.828 -19.5 -24.406 1 95.81 356 LEU A O 1
ATOM 2849 N N . ALA A 1 357 ? 14.281 -20.266 -22.922 1 95.88 357 ALA A N 1
ATOM 2850 C CA . ALA A 1 357 ? 15.391 -20.297 -23.875 1 95.88 357 ALA A CA 1
ATOM 2851 C C . ALA A 1 357 ? 15.094 -21.25 -25.031 1 95.88 357 ALA A C 1
ATOM 2853 O O . ALA A 1 357 ? 14.562 -22.344 -24.812 1 95.88 357 ALA A O 1
ATOM 2854 N N . SER A 1 358 ? 15.359 -20.844 -26.203 1 94.94 358 SER A N 1
ATOM 2855 C CA . SER A 1 358 ? 15.273 -21.703 -27.391 1 94.94 358 SER A CA 1
ATOM 2856 C C . SER A 1 358 ? 16.641 -22.25 -27.766 1 94.94 358 SER A C 1
ATOM 2858 O O . SER A 1 358 ? 16.734 -23.203 -28.562 1 94.94 358 SER A O 1
ATOM 2860 N N . ASP A 1 359 ? 17.672 -21.641 -27.328 1 94.62 359 ASP A N 1
ATOM 2861 C CA . ASP A 1 359 ? 19.062 -22.047 -27.531 1 94.62 359 ASP A CA 1
ATOM 2862 C C . ASP A 1 359 ? 19.75 -22.312 -26.203 1 94.62 359 ASP A C 1
ATOM 2864 O O . ASP A 1 359 ? 19.172 -22.109 -25.141 1 94.62 359 ASP A O 1
ATOM 2868 N N . LYS A 1 360 ? 20.922 -22.906 -26.297 1 95.94 360 LYS A N 1
ATOM 2869 C CA . LYS A 1 360 ? 21.672 -23.125 -25.062 1 95.94 360 LYS A CA 1
ATOM 2870 C C . LYS A 1 360 ? 22.188 -21.812 -24.484 1 95.94 360 LYS A C 1
ATOM 2872 O O . LYS A 1 360 ? 22.969 -21.094 -25.125 1 95.94 360 LYS A O 1
ATOM 2877 N N . PRO A 1 361 ? 21.766 -21.453 -23.266 1 97.38 361 PRO A N 1
ATOM 2878 C CA . PRO A 1 361 ? 22.188 -20.188 -22.688 1 97.38 361 PRO A CA 1
ATOM 2879 C C . PRO A 1 361 ? 23.703 -20.094 -22.469 1 97.38 361 PRO A C 1
ATOM 2881 O O . PRO A 1 361 ? 24.359 -21.109 -22.25 1 97.38 361 PRO A O 1
ATOM 2884 N N . ARG A 1 362 ? 24.203 -18.875 -22.594 1 97.81 362 ARG A N 1
ATOM 2885 C CA . ARG A 1 362 ? 25.625 -18.562 -22.375 1 97.81 362 ARG A CA 1
ATOM 2886 C C . ARG A 1 362 ? 25.828 -17.766 -21.094 1 97.81 362 ARG A C 1
ATOM 2888 O O . ARG A 1 362 ? 25.047 -16.859 -20.781 1 97.81 362 ARG A O 1
ATOM 2895 N N . VAL A 1 363 ? 26.844 -18.203 -20.344 1 98.38 363 VAL A N 1
ATOM 2896 C CA . VAL A 1 363 ? 27.219 -17.453 -19.156 1 98.38 363 VAL A CA 1
ATOM 2897 C C . VAL A 1 363 ? 28.234 -16.375 -19.547 1 98.38 363 VAL A C 1
ATOM 2899 O O . VAL A 1 363 ? 29.359 -16.688 -19.938 1 98.38 363 VAL A O 1
ATOM 2902 N N . GLU A 1 364 ? 27.797 -15.109 -19.391 1 97.94 364 GLU A N 1
ATOM 2903 C CA . GLU A 1 364 ? 28.656 -13.992 -19.781 1 97.94 364 GLU A CA 1
ATOM 2904 C C . GLU A 1 364 ? 28.797 -12.984 -18.641 1 97.94 364 GLU A C 1
ATOM 2906 O O . GLU A 1 364 ? 27.969 -12.945 -17.734 1 97.94 364 GLU A O 1
ATOM 2911 N N . VAL A 1 365 ? 29.891 -12.258 -18.609 1 97.88 365 VAL A N 1
ATOM 2912 C CA . VAL A 1 365 ? 30.141 -11.172 -17.656 1 97.88 365 VAL A CA 1
ATOM 2913 C C . VAL A 1 365 ? 30.312 -9.859 -18.406 1 97.88 365 VAL A C 1
ATOM 2915 O O . VAL A 1 365 ? 31.156 -9.742 -19.297 1 97.88 365 VAL A O 1
ATOM 2918 N N . HIS A 1 366 ? 29.406 -8.883 -18.141 1 95.81 366 HIS A N 1
ATOM 2919 C CA . HIS A 1 366 ? 29.453 -7.57 -18.781 1 95.81 366 HIS A CA 1
ATOM 2920 C C . HIS A 1 366 ? 29.234 -6.453 -17.766 1 95.81 366 HIS A C 1
ATOM 2922 O O . HIS A 1 366 ? 28.594 -6.656 -16.734 1 95.81 366 HIS A O 1
ATOM 2928 N N . PRO A 1 367 ? 29.797 -5.211 -18.031 1 92.81 367 PRO A N 1
ATOM 2929 C CA . PRO A 1 367 ? 29.531 -4.062 -17.156 1 92.81 367 PRO A CA 1
ATOM 2930 C C . PRO A 1 367 ? 28.047 -3.725 -17.047 1 92.81 367 PRO A C 1
ATOM 2932 O O . PRO A 1 367 ? 27.312 -3.844 -18.031 1 92.81 367 PRO A O 1
ATOM 2935 N N . LEU A 1 368 ? 27.672 -3.463 -15.797 1 88 368 LEU A N 1
ATOM 2936 C CA . LEU A 1 368 ? 26.344 -2.941 -15.492 1 88 368 LEU A CA 1
ATOM 2937 C C . LEU A 1 368 ? 26.438 -1.711 -14.594 1 88 368 LEU A C 1
ATOM 2939 O O . LEU A 1 368 ? 26.938 -1.789 -13.477 1 88 368 LEU A O 1
ATOM 2943 N N . GLY A 1 369 ? 26.344 -0.501 -15.078 1 80.38 369 GLY A N 1
ATOM 2944 C CA . GLY A 1 369 ? 26.5 0.733 -14.328 1 80.38 369 GLY A CA 1
ATOM 2945 C C . GLY A 1 369 ? 25.453 0.903 -13.242 1 80.38 369 GLY A C 1
ATOM 2946 O O . GLY A 1 369 ? 25.641 1.693 -12.312 1 80.38 369 GLY A O 1
ATOM 2947 N N . ILE A 1 370 ? 24.406 0.196 -13.18 1 79.56 370 ILE A N 1
ATOM 2948 C CA . ILE A 1 370 ? 23.297 0.351 -12.234 1 79.56 370 ILE A CA 1
ATOM 2949 C C . ILE A 1 370 ? 23.688 -0.235 -10.883 1 79.56 370 ILE A C 1
ATOM 2951 O O . ILE A 1 370 ? 24.203 -1.357 -10.805 1 79.56 370 ILE A O 1
ATOM 2955 N N . GLY A 1 371 ? 23.516 0.494 -9.789 1 81.88 371 GLY A N 1
ATOM 2956 C CA . GLY A 1 371 ? 23.797 0.076 -8.422 1 81.88 371 GLY A CA 1
ATOM 2957 C C . GLY A 1 371 ? 25.234 0.309 -8.008 1 81.88 371 GLY A C 1
ATOM 2958 O O . GLY A 1 371 ? 25.578 0.201 -6.832 1 81.88 371 GLY A O 1
ATOM 2959 N N . GLY A 1 372 ? 26.094 0.571 -9.016 1 87.12 372 GLY A N 1
ATOM 2960 C CA . GLY A 1 372 ? 27.469 0.924 -8.711 1 87.12 372 GLY A CA 1
ATOM 2961 C C . GLY A 1 372 ? 28.281 -0.244 -8.188 1 87.12 372 GLY A C 1
ATOM 2962 O O . GLY A 1 372 ? 29.062 -0.091 -7.246 1 87.12 372 GLY A O 1
ATOM 2963 N N . LYS A 1 373 ? 28.031 -1.471 -8.742 1 94 373 LYS A N 1
ATOM 2964 C CA . LYS A 1 373 ? 28.719 -2.676 -8.297 1 94 373 LYS A CA 1
ATOM 2965 C C . LYS A 1 373 ? 29.562 -3.279 -9.414 1 94 373 LYS A C 1
ATOM 2967 O O . LYS A 1 373 ? 29.703 -2.686 -10.484 1 94 373 LYS A O 1
ATOM 2972 N N . ASP A 1 374 ? 30.203 -4.395 -9.094 1 95.56 374 ASP A N 1
ATOM 2973 C CA . ASP A 1 374 ? 31.047 -5.078 -10.078 1 95.56 374 ASP A CA 1
ATOM 2974 C C . ASP A 1 374 ? 30.203 -5.645 -11.219 1 95.56 374 ASP A C 1
ATOM 2976 O O . ASP A 1 374 ? 28.984 -5.738 -11.109 1 95.56 374 ASP A O 1
ATOM 2980 N N . ASP A 1 375 ? 30.906 -5.992 -12.328 1 96.38 375 ASP A N 1
ATOM 2981 C CA . ASP A 1 375 ? 30.25 -6.539 -13.508 1 96.38 375 ASP A CA 1
ATOM 2982 C C . ASP A 1 375 ? 29.547 -7.859 -13.18 1 96.38 375 ASP A C 1
ATOM 2984 O O . ASP A 1 375 ? 30.203 -8.844 -12.844 1 96.38 375 ASP A O 1
ATOM 2988 N N . PRO A 1 376 ? 28.266 -7.895 -13.289 1 96.88 376 PRO A N 1
ATOM 2989 C CA . PRO A 1 376 ? 27.578 -9.133 -12.93 1 96.88 376 PRO A CA 1
ATOM 2990 C C . PRO A 1 376 ? 27.625 -10.188 -14.031 1 96.88 376 PRO A C 1
ATOM 2992 O O . PRO A 1 376 ? 27.688 -9.844 -15.211 1 96.88 376 PRO A O 1
ATOM 2995 N N . ALA A 1 377 ? 27.688 -11.438 -13.641 1 97.88 377 ALA A N 1
ATOM 2996 C CA . ALA A 1 377 ? 27.453 -12.539 -14.57 1 97.88 377 ALA A CA 1
ATOM 2997 C C . ALA A 1 377 ? 25.969 -12.742 -14.82 1 97.88 377 ALA A C 1
ATOM 2999 O O . ALA A 1 377 ? 25.141 -12.438 -13.961 1 97.88 377 ALA A O 1
ATOM 3000 N N . ARG A 1 378 ? 25.609 -13.227 -16.031 1 97.94 378 ARG A N 1
ATOM 3001 C CA . ARG A 1 378 ? 24.219 -13.5 -16.391 1 97.94 378 ARG A CA 1
ATOM 3002 C C . ARG A 1 378 ? 24.125 -14.578 -17.453 1 97.94 378 ARG A C 1
ATOM 3004 O O . ARG A 1 378 ? 25.125 -14.875 -18.141 1 97.94 378 ARG A O 1
ATOM 3011 N N . LEU A 1 379 ? 23 -15.188 -17.562 1 97.88 379 LEU A N 1
ATOM 3012 C CA . LEU A 1 379 ? 22.688 -16.047 -18.703 1 97.88 379 LEU A CA 1
ATOM 3013 C C . LEU A 1 379 ? 22.172 -15.219 -19.875 1 97.88 379 LEU A C 1
ATOM 3015 O O . LEU A 1 379 ? 21.25 -14.406 -19.703 1 97.88 379 LEU A O 1
ATOM 3019 N N . VAL A 1 380 ? 22.781 -15.383 -21.016 1 96.88 380 VAL A N 1
ATOM 3020 C CA . VAL A 1 380 ? 22.328 -14.758 -22.25 1 96.88 380 VAL A CA 1
ATOM 3021 C C . VAL A 1 380 ? 21.734 -15.82 -23.172 1 96.88 380 VAL A C 1
ATOM 3023 O O . VAL A 1 380 ? 22.328 -16.875 -23.406 1 96.88 380 VAL A O 1
ATOM 3026 N N . PHE A 1 381 ? 20.531 -15.602 -23.641 1 96.62 381 PHE A N 1
ATOM 3027 C CA . PHE A 1 381 ? 19.859 -16.531 -24.531 1 96.62 381 PHE A CA 1
ATOM 3028 C C . PHE A 1 381 ? 18.75 -15.82 -25.312 1 96.62 381 PHE A C 1
ATOM 3030 O O . PHE A 1 381 ? 18.453 -14.648 -25.062 1 96.62 381 PHE A O 1
ATOM 3037 N N . THR A 1 382 ? 18.203 -16.516 -26.281 1 95.5 382 THR A N 1
ATOM 3038 C CA . THR A 1 382 ? 17.047 -16.062 -27.031 1 95.5 382 THR A CA 1
ATOM 3039 C C . THR A 1 382 ? 15.805 -16.891 -26.656 1 95.5 382 THR A C 1
ATOM 3041 O O . THR A 1 382 ? 15.875 -18.109 -26.547 1 95.5 382 THR A O 1
ATOM 3044 N N . GLY A 1 383 ? 14.734 -16.172 -26.438 1 95.12 383 GLY A N 1
ATOM 3045 C CA . GLY A 1 383 ? 13.484 -16.828 -26.062 1 95.12 383 GLY A CA 1
ATOM 3046 C C . GLY A 1 383 ? 12.938 -17.734 -27.156 1 95.12 383 GLY A C 1
ATOM 3047 O O . GLY A 1 383 ? 13.484 -17.781 -28.25 1 95.12 383 GLY A O 1
ATOM 3048 N N . ALA A 1 384 ? 11.867 -18.391 -26.875 1 94.81 384 ALA A N 1
ATOM 3049 C CA . ALA A 1 384 ? 11.289 -19.422 -27.734 1 94.81 384 ALA A CA 1
ATOM 3050 C C . ALA A 1 384 ? 10.133 -18.875 -28.562 1 94.81 384 ALA A C 1
ATOM 3052 O O . ALA A 1 384 ? 9.586 -17.812 -28.234 1 94.81 384 ALA A O 1
ATOM 3053 N N . GLU A 1 385 ? 9.852 -19.641 -29.609 1 96.38 385 GLU A N 1
ATOM 3054 C CA . GLU A 1 385 ? 8.656 -19.328 -30.391 1 96.38 385 GLU A CA 1
ATOM 3055 C C . GLU A 1 385 ? 7.43 -20.047 -29.844 1 96.38 385 GLU A C 1
ATOM 3057 O O . GLU A 1 385 ? 7.551 -21.109 -29.203 1 96.38 385 GLU A O 1
ATOM 3062 N N . GLY A 1 386 ? 6.273 -19.344 -30.078 1 96.94 386 GLY A N 1
ATOM 3063 C CA . GLY A 1 386 ? 5.023 -19.969 -29.672 1 96.94 386 GLY A CA 1
ATOM 3064 C C . GLY A 1 386 ? 3.977 -18.969 -29.219 1 96.94 386 GLY A C 1
ATOM 3065 O O . GLY A 1 386 ? 4.254 -17.781 -29.125 1 96.94 386 GLY A O 1
ATOM 3066 N N . LYS A 1 387 ? 2.814 -19.531 -29.047 1 97.81 387 LYS A N 1
ATOM 3067 C CA . LYS A 1 387 ? 1.748 -18.719 -28.469 1 97.81 387 LYS A CA 1
ATOM 3068 C C . LYS A 1 387 ? 1.93 -18.578 -26.953 1 97.81 387 LYS A C 1
ATOM 3070 O O . LYS A 1 387 ? 2.328 -19.531 -26.281 1 97.81 387 LYS A O 1
ATOM 3075 N N . GLY A 1 388 ? 1.72 -17.375 -26.516 1 97.75 388 GLY A N 1
ATOM 3076 C CA . GLY A 1 388 ? 1.862 -17.125 -25.078 1 97.75 388 GLY A CA 1
ATOM 3077 C C . GLY A 1 388 ? 0.882 -16.109 -24.547 1 97.75 388 GLY A C 1
ATOM 3078 O O . GLY A 1 388 ? -0.07 -15.734 -25.234 1 97.75 388 GLY A O 1
ATOM 3079 N N . TYR A 1 389 ? 1.006 -15.75 -23.281 1 98.62 389 TYR A N 1
ATOM 3080 C CA . TYR A 1 389 ? 0.224 -14.719 -22.609 1 98.62 389 TYR A CA 1
ATOM 3081 C C . TYR A 1 389 ? 1.116 -13.844 -21.734 1 98.62 389 TYR A C 1
ATOM 3083 O O . TYR A 1 389 ? 1.955 -14.352 -20.984 1 98.62 389 TYR A O 1
ATOM 3091 N N . ASP A 1 390 ? 1.046 -12.562 -21.953 1 98.5 390 ASP A N 1
ATOM 3092 C CA . ASP A 1 390 ? 1.752 -11.586 -21.125 1 98.5 390 ASP A CA 1
ATOM 3093 C C . ASP A 1 390 ? 0.811 -10.93 -20.125 1 98.5 390 ASP A C 1
ATOM 3095 O O . ASP A 1 390 ? -0.264 -10.453 -20.484 1 98.5 390 ASP A O 1
ATOM 3099 N N . ILE A 1 391 ? 1.202 -10.969 -18.828 1 98.62 391 ILE A N 1
ATOM 3100 C CA . ILE A 1 391 ? 0.259 -10.555 -17.797 1 98.62 391 ILE A CA 1
ATOM 3101 C C . ILE A 1 391 ? 0.995 -9.781 -16.703 1 98.62 391 ILE A C 1
ATOM 3103 O O . ILE A 1 391 ? 2.18 -10.023 -16.453 1 98.62 391 ILE A O 1
ATOM 3107 N N . THR A 1 392 ? 0.365 -8.805 -16.109 1 98.31 392 THR A N 1
ATOM 3108 C CA . THR A 1 392 ? 0.886 -8.078 -14.961 1 98.31 392 THR A CA 1
ATOM 3109 C C . THR A 1 392 ? -0.16 -7.988 -13.852 1 98.31 392 THR A C 1
ATOM 3111 O O . THR A 1 392 ? -1.317 -8.359 -14.055 1 98.31 392 THR A O 1
ATOM 3114 N N . LEU A 1 393 ? 0.257 -7.727 -12.641 1 98 393 LEU A N 1
ATOM 3115 C CA . LEU A 1 393 ? -0.58 -7.438 -11.477 1 98 393 LEU A CA 1
ATOM 3116 C C . LEU A 1 393 ? -0.451 -5.977 -11.062 1 98 393 LEU A C 1
ATOM 3118 O O . LEU A 1 393 ? 0.637 -5.523 -10.703 1 98 393 LEU A O 1
ATOM 3122 N N . SER A 1 394 ? -1.507 -5.258 -11.211 1 95.69 394 SER A N 1
ATOM 3123 C CA . SER A 1 394 ? -1.532 -3.848 -10.828 1 95.69 394 SER A CA 1
ATOM 3124 C C . SER A 1 394 ? -2.408 -3.619 -9.602 1 95.69 394 SER A C 1
ATOM 3126 O O . SER A 1 394 ? -3.291 -4.426 -9.305 1 95.69 394 SER A O 1
ATOM 3128 N N . TYR A 1 395 ? -2.135 -2.604 -8.836 1 94.06 395 TYR A N 1
ATOM 3129 C CA . TYR A 1 395 ? -2.91 -2.24 -7.66 1 94.06 395 TYR A CA 1
ATOM 3130 C C . TYR A 1 395 ? -3.447 -0.818 -7.773 1 94.06 395 TYR A C 1
ATOM 3132 O O . TYR A 1 395 ? -2.689 0.118 -8.039 1 94.06 395 TYR A O 1
ATOM 3140 N N . PHE A 1 396 ? -4.758 -0.679 -7.652 1 89.56 396 PHE A N 1
ATOM 3141 C CA . PHE A 1 396 ? -5.473 0.589 -7.703 1 89.56 396 PHE A CA 1
ATOM 3142 C C . PHE A 1 396 ? -6.309 0.788 -6.441 1 89.56 396 PHE A C 1
ATOM 3144 O O . PHE A 1 396 ? -6.273 -0.041 -5.531 1 89.56 396 PHE A O 1
ATOM 3151 N N . ASP A 1 397 ? -6.961 1.887 -6.375 1 82.38 397 ASP A N 1
ATOM 3152 C CA . ASP A 1 397 ? -7.781 2.201 -5.207 1 82.38 397 ASP A CA 1
ATOM 3153 C C . ASP A 1 397 ? -8.906 1.179 -5.031 1 82.38 397 ASP A C 1
ATOM 3155 O O . ASP A 1 397 ? -9.422 1 -3.928 1 82.38 397 ASP A O 1
ATOM 3159 N N . ASP A 1 398 ? -9.188 0.561 -6.145 1 85.5 398 ASP A N 1
ATOM 3160 C CA . ASP A 1 398 ? -10.266 -0.419 -6.047 1 85.5 398 ASP A CA 1
ATOM 3161 C C . ASP A 1 398 ? -9.711 -1.841 -5.98 1 85.5 398 ASP A C 1
ATOM 3163 O O . ASP A 1 398 ? -10.453 -2.811 -6.125 1 85.5 398 ASP A O 1
ATOM 3167 N N . GLY A 1 399 ? -8.469 -1.933 -5.762 1 90.88 399 GLY A N 1
ATOM 3168 C CA . GLY A 1 399 ? -7.875 -3.225 -5.457 1 90.88 399 GLY A CA 1
ATOM 3169 C C . GLY A 1 399 ? -6.949 -3.727 -6.547 1 90.88 399 GLY A C 1
ATOM 3170 O O . GLY A 1 399 ? -6.512 -2.955 -7.406 1 90.88 399 GLY A O 1
ATOM 3171 N N . TYR A 1 400 ? -6.582 -4.996 -6.477 1 94.56 400 TYR A N 1
ATOM 3172 C CA . TYR A 1 400 ? -5.668 -5.652 -7.406 1 94.56 400 TYR A CA 1
ATOM 3173 C C . TYR A 1 400 ? -6.391 -6.051 -8.688 1 94.56 400 TYR A C 1
ATOM 3175 O O . TYR A 1 400 ? -7.566 -6.414 -8.656 1 94.56 400 TYR A O 1
ATOM 3183 N N . LYS A 1 401 ? -5.668 -6.012 -9.82 1 96.25 401 LYS A N 1
ATOM 3184 C CA . LYS A 1 401 ? -6.195 -6.438 -11.109 1 96.25 401 LYS A CA 1
ATOM 3185 C C . LYS A 1 401 ? -5.125 -7.152 -11.93 1 96.25 401 LYS A C 1
ATOM 3187 O O . LYS A 1 401 ? -3.965 -6.738 -11.938 1 96.25 401 LYS A O 1
ATOM 3192 N N . PHE A 1 402 ? -5.617 -8.172 -12.578 1 97.94 402 PHE A N 1
ATOM 3193 C CA . PHE A 1 402 ? -4.809 -8.781 -13.625 1 97.94 402 PHE A CA 1
ATOM 3194 C C . PHE A 1 402 ? -5.023 -8.062 -14.953 1 97.94 402 PHE A C 1
ATOM 3196 O O . PHE A 1 402 ? -6.164 -7.789 -15.344 1 97.94 402 PHE A O 1
ATOM 3203 N N . ILE A 1 403 ? -3.947 -7.664 -15.594 1 97.88 403 ILE A N 1
ATOM 3204 C CA . ILE A 1 403 ? -3.996 -7.062 -16.922 1 97.88 403 ILE A CA 1
ATOM 3205 C C . ILE A 1 403 ? -3.072 -7.828 -17.875 1 97.88 403 ILE A C 1
ATOM 3207 O O . ILE A 1 403 ? -1.896 -8.039 -17.562 1 97.88 403 ILE A O 1
ATOM 3211 N N . GLY A 1 404 ? -3.6 -8.305 -18.938 1 98.38 404 GLY A N 1
ATOM 3212 C CA . GLY A 1 404 ? -2.752 -9.039 -19.875 1 98.38 404 GLY A CA 1
ATOM 3213 C C . GLY A 1 404 ? -3.352 -9.172 -21.25 1 98.38 404 GLY A C 1
ATOM 3214 O O . GLY A 1 404 ? -4.434 -8.641 -21.516 1 98.38 404 GLY A O 1
ATOM 3215 N N . TYR A 1 405 ? -2.594 -9.742 -22.156 1 98.5 405 TYR A N 1
ATOM 3216 C CA . TYR A 1 405 ? -3.045 -10.031 -23.5 1 98.5 405 TYR A CA 1
ATOM 3217 C C . TYR A 1 405 ? -2.299 -11.227 -24.078 1 98.5 405 TYR A C 1
ATOM 3219 O O . TYR A 1 405 ? -1.155 -11.492 -23.703 1 98.5 405 TYR A O 1
ATOM 3227 N N . PRO A 1 406 ? -3.029 -12.031 -24.969 1 98.56 406 PRO A N 1
ATOM 3228 C CA . PRO A 1 406 ? -2.316 -13.086 -25.688 1 98.56 406 PRO A CA 1
ATOM 3229 C C . PRO A 1 406 ? -1.266 -12.539 -26.641 1 98.56 406 PRO A C 1
ATOM 3231 O O . PRO A 1 406 ? -1.471 -11.492 -27.266 1 98.56 406 PRO A O 1
ATOM 3234 N N . VAL A 1 407 ? -0.172 -13.297 -26.75 1 98.38 407 VAL A N 1
ATOM 3235 C CA . VAL A 1 407 ? 0.935 -12.82 -27.578 1 98.38 407 VAL A CA 1
ATOM 3236 C C . VAL A 1 407 ? 1.429 -13.938 -28.484 1 98.38 407 VAL A C 1
ATOM 3238 O O . VAL A 1 407 ? 1.217 -15.117 -28.203 1 98.38 407 VAL A O 1
ATOM 3241 N N . ASP A 1 408 ? 2.016 -13.555 -29.562 1 98.12 408 ASP A N 1
ATOM 3242 C CA . ASP A 1 408 ? 2.795 -14.43 -30.438 1 98.12 408 ASP A CA 1
ATOM 3243 C C . ASP A 1 408 ? 4.293 -14.227 -30.219 1 98.12 408 ASP A C 1
ATOM 3245 O O . ASP A 1 408 ? 4.828 -13.164 -30.531 1 98.12 408 ASP A O 1
ATOM 3249 N N . CYS A 1 409 ? 4.93 -15.219 -29.688 1 97.5 409 CYS A N 1
ATOM 3250 C CA . CYS A 1 409 ? 6.363 -15.141 -29.422 1 97.5 409 CYS A CA 1
ATOM 3251 C C . CYS A 1 409 ? 7.168 -15.641 -30.625 1 97.5 409 CYS A C 1
ATOM 3253 O O . CYS A 1 409 ? 6.816 -16.656 -31.234 1 97.5 409 CYS A O 1
ATOM 3255 N N . LYS A 1 410 ? 8.18 -14.891 -30.922 1 95.69 410 LYS A N 1
ATOM 3256 C CA . LYS A 1 410 ? 9.047 -15.203 -32.062 1 95.69 410 LYS A CA 1
ATOM 3257 C C . LYS A 1 410 ? 10.516 -14.992 -31.703 1 95.69 410 LYS A C 1
ATOM 3259 O O . LYS A 1 410 ? 10.828 -14.367 -30.688 1 95.69 410 LYS A O 1
ATOM 3264 N N . THR A 1 411 ? 11.367 -15.617 -32.438 1 93.94 411 THR A N 1
ATOM 3265 C CA . THR A 1 411 ? 12.789 -15.305 -32.375 1 93.94 411 THR A CA 1
ATOM 3266 C C . THR A 1 411 ? 13.109 -14.039 -33.156 1 93.94 411 THR A C 1
ATOM 3268 O O . THR A 1 411 ? 12.352 -13.641 -34.031 1 93.94 411 THR A O 1
ATOM 3271 N N . PRO A 1 412 ? 14.172 -13.406 -32.781 1 93 412 PRO A N 1
ATOM 3272 C CA . PRO A 1 412 ? 14.539 -12.188 -33.5 1 93 412 PRO A CA 1
ATOM 3273 C C . PRO A 1 412 ? 14.852 -12.438 -34.969 1 93 412 PRO A C 1
ATOM 3275 O O . PRO A 1 412 ? 15.234 -13.547 -35.344 1 93 412 PRO A O 1
ATOM 3278 N N . GLU A 1 413 ? 14.672 -11.383 -35.75 1 92.31 413 GLU A N 1
ATOM 3279 C CA . GLU A 1 413 ? 14.922 -11.469 -37.188 1 92.31 413 GLU A CA 1
ATOM 3280 C C . GLU A 1 413 ? 16.422 -11.602 -37.5 1 92.31 413 GLU A C 1
ATOM 3282 O O . GLU A 1 413 ? 16.797 -12.055 -38.562 1 92.31 413 GLU A O 1
ATOM 3287 N N . ALA A 1 414 ? 17.172 -11.156 -36.531 1 92.81 414 ALA A N 1
ATOM 3288 C CA . ALA A 1 414 ? 18.625 -11.195 -36.688 1 92.81 414 ALA A CA 1
ATOM 3289 C C . ALA A 1 414 ? 19.312 -11.328 -35.344 1 92.81 414 ALA A C 1
ATOM 3291 O O . ALA A 1 414 ? 18.719 -11.055 -34.281 1 92.81 414 ALA A O 1
ATOM 3292 N N . GLU A 1 415 ? 20.547 -11.766 -35.406 1 90.5 415 GLU A N 1
ATOM 3293 C CA . GLU A 1 415 ? 21.359 -11.844 -34.188 1 90.5 415 GLU A CA 1
ATOM 3294 C C . GLU A 1 415 ? 21.641 -10.453 -33.625 1 90.5 415 GLU A C 1
ATOM 3296 O O . GLU A 1 415 ? 21.641 -9.461 -34.375 1 90.5 415 GLU A O 1
ATOM 3301 N N . MET A 1 416 ? 21.781 -10.461 -32.312 1 90.44 416 MET A N 1
ATOM 3302 C CA . MET A 1 416 ? 22.125 -9.227 -31.625 1 90.44 416 MET A CA 1
ATOM 3303 C C . MET A 1 416 ? 23.406 -9.391 -30.828 1 90.44 416 MET A C 1
ATOM 3305 O O . MET A 1 416 ? 23.391 -9.406 -29.594 1 90.44 416 MET A O 1
ATOM 3309 N N . PRO A 1 417 ? 24.562 -9.43 -31.484 1 89.12 417 PRO A N 1
ATOM 3310 C CA . PRO A 1 417 ? 25.812 -9.812 -30.844 1 89.12 417 PRO A CA 1
ATOM 3311 C C . PRO A 1 417 ? 26.25 -8.828 -29.766 1 89.12 417 PRO A C 1
ATOM 3313 O O . PRO A 1 417 ? 27.078 -9.172 -28.906 1 89.12 417 PRO A O 1
ATOM 3316 N N . LYS A 1 418 ? 25.75 -7.598 -29.75 1 90.88 418 LYS A N 1
ATOM 3317 C CA . LYS A 1 418 ? 26.188 -6.59 -28.781 1 90.88 418 LYS A CA 1
ATOM 3318 C C . LYS A 1 418 ? 25.219 -6.496 -27.609 1 90.88 418 LYS A C 1
ATOM 3320 O O . LYS A 1 418 ? 25.438 -5.727 -26.672 1 90.88 418 LYS A O 1
ATOM 3325 N N . LEU A 1 419 ? 24.203 -7.246 -27.703 1 90.31 419 LEU A N 1
ATOM 3326 C CA . LEU A 1 419 ? 23.219 -7.223 -26.625 1 90.31 419 LEU A CA 1
ATOM 3327 C C . LEU A 1 419 ? 23.469 -8.352 -25.641 1 90.31 419 LEU A C 1
ATOM 3329 O O . LEU A 1 419 ? 23.078 -9.5 -25.875 1 90.31 419 LEU A O 1
ATOM 3333 N N . PRO A 1 420 ? 24.078 -8.062 -24.516 1 91.81 420 PRO A N 1
ATOM 3334 C CA . PRO A 1 420 ? 24.484 -9.102 -23.578 1 91.81 420 PRO A CA 1
ATOM 3335 C C . PRO A 1 420 ? 23.391 -9.453 -22.562 1 91.81 420 PRO A C 1
ATOM 3337 O O . PRO A 1 420 ? 23.656 -9.539 -21.359 1 91.81 420 PRO A O 1
ATOM 3340 N N . VAL A 1 421 ? 22.125 -9.617 -22.953 1 91.75 421 VAL A N 1
ATOM 3341 C CA . VAL A 1 421 ? 21.031 -9.977 -22.078 1 91.75 421 VAL A CA 1
ATOM 3342 C C . VAL A 1 421 ? 20.141 -11.016 -22.766 1 91.75 421 VAL A C 1
ATOM 3344 O O . VAL A 1 421 ? 20.188 -11.18 -23.984 1 91.75 421 VAL A O 1
ATOM 3347 N N . ALA A 1 422 ? 19.438 -11.773 -21.969 1 95 422 ALA A N 1
ATOM 3348 C CA . ALA A 1 422 ? 18.406 -12.656 -22.5 1 95 422 ALA A CA 1
ATOM 3349 C C . ALA A 1 422 ? 17.219 -11.852 -23.047 1 95 422 ALA A C 1
ATOM 3351 O O . ALA A 1 422 ? 16.875 -10.805 -22.5 1 95 422 ALA A O 1
ATOM 3352 N N . LYS A 1 423 ? 16.672 -12.32 -24.172 1 93.88 423 LYS A N 1
ATOM 3353 C CA . LYS A 1 423 ? 15.617 -11.539 -24.812 1 93.88 423 LYS A CA 1
ATOM 3354 C C . LYS A 1 423 ? 14.516 -12.445 -25.344 1 93.88 423 LYS A C 1
ATOM 3356 O O . LYS A 1 423 ? 14.75 -13.617 -25.641 1 93.88 423 LYS A O 1
ATOM 3361 N N . GLN A 1 424 ? 13.359 -11.992 -25.422 1 95.38 424 GLN A N 1
ATOM 3362 C CA . GLN A 1 424 ? 12.164 -12.617 -25.984 1 95.38 424 GLN A CA 1
ATOM 3363 C C . GLN A 1 424 ? 11.383 -11.617 -26.828 1 95.38 424 GLN A C 1
ATOM 3365 O O . GLN A 1 424 ? 11.07 -10.516 -26.375 1 95.38 424 GLN A O 1
ATOM 3370 N N . MET A 1 425 ? 11.18 -12.031 -28.078 1 95.94 425 MET A N 1
ATOM 3371 C CA . MET A 1 425 ? 10.352 -11.203 -28.953 1 95.94 425 MET A CA 1
ATOM 3372 C C . MET A 1 425 ? 8.898 -11.656 -28.922 1 95.94 425 MET A C 1
ATOM 3374 O O . MET A 1 425 ? 8.609 -12.852 -28.938 1 95.94 425 MET A O 1
ATOM 3378 N N . TRP A 1 426 ? 7.961 -10.734 -28.812 1 97.12 426 TRP A N 1
ATOM 3379 C CA . TRP A 1 426 ? 6.562 -11.125 -28.969 1 97.12 426 TRP A CA 1
ATOM 3380 C C . TRP A 1 426 ? 5.73 -9.961 -29.5 1 97.12 426 TRP A C 1
ATOM 3382 O O . TRP A 1 426 ? 6.184 -8.812 -29.516 1 97.12 426 TRP A O 1
ATOM 3392 N N . THR A 1 427 ? 4.602 -10.258 -30.047 1 97.62 427 THR A N 1
ATOM 3393 C CA . THR A 1 427 ? 3.588 -9.312 -30.5 1 97.62 427 THR A CA 1
ATOM 3394 C C . THR A 1 427 ? 2.215 -9.672 -29.953 1 97.62 427 THR A C 1
ATOM 3396 O O . THR A 1 427 ? 1.778 -10.82 -30.062 1 97.62 427 THR A O 1
ATOM 3399 N N . PRO A 1 428 ? 1.585 -8.656 -29.312 1 97.5 428 PRO A N 1
ATOM 3400 C CA . PRO A 1 428 ? 0.204 -8.945 -28.922 1 97.5 428 PRO A CA 1
ATOM 3401 C C . PRO A 1 428 ? -0.666 -9.375 -30.094 1 97.5 428 PRO A C 1
ATOM 3403 O O . PRO A 1 428 ? -0.534 -8.828 -31.188 1 97.5 428 PRO A O 1
ATOM 3406 N N . GLU A 1 429 ? -1.543 -10.305 -29.875 1 97.88 429 GLU A N 1
ATOM 3407 C CA . GLU A 1 429 ? -2.379 -10.812 -30.953 1 97.88 429 GLU A CA 1
ATOM 3408 C C . GLU A 1 429 ? -3.248 -9.711 -31.562 1 97.88 429 GLU A C 1
ATOM 3410 O O . GLU A 1 429 ? -3.521 -9.719 -32.75 1 97.88 429 GLU A O 1
ATOM 3415 N N . ILE A 1 430 ? -3.604 -8.758 -30.75 1 97.5 430 ILE A N 1
ATOM 3416 C CA . ILE A 1 430 ? -4.469 -7.676 -31.203 1 97.5 430 ILE A CA 1
ATOM 3417 C C . ILE A 1 430 ? -3.648 -6.652 -32 1 97.5 430 ILE A C 1
ATOM 3419 O O . ILE A 1 430 ? -4.203 -5.715 -32.562 1 97.5 430 ILE A O 1
ATOM 3423 N N . GLY A 1 431 ? -2.422 -6.875 -32.031 1 96.62 431 GLY A N 1
ATOM 3424 C CA . GLY A 1 431 ? -1.51 -5.922 -32.625 1 96.62 431 GLY A CA 1
ATOM 3425 C C . GLY A 1 431 ? -0.764 -5.078 -31.609 1 96.62 431 GLY A C 1
ATOM 3426 O O . GLY A 1 431 ? -1.271 -4.824 -30.516 1 96.62 431 GLY A O 1
ATOM 3427 N N . LEU A 1 432 ? 0.454 -4.633 -31.984 1 96.06 432 LEU A N 1
ATOM 3428 C CA . LEU A 1 432 ? 1.312 -3.91 -31.047 1 96.06 432 LEU A CA 1
ATOM 3429 C C . LEU A 1 432 ? 0.675 -2.59 -30.641 1 96.06 432 LEU A C 1
ATOM 3431 O O . LEU A 1 432 ? 0.583 -2.287 -29.438 1 96.06 432 LEU A O 1
ATOM 3435 N N . ALA A 1 433 ? 0.254 -1.82 -31.578 1 94.12 433 ALA A N 1
ATOM 3436 C CA . ALA A 1 433 ? -0.28 -0.49 -31.297 1 94.12 433 ALA A CA 1
ATOM 3437 C C . ALA A 1 433 ? -1.509 -0.572 -30.406 1 94.12 433 ALA A C 1
ATOM 3439 O O . ALA A 1 433 ? -1.559 0.067 -29.344 1 94.12 433 ALA A O 1
ATOM 3440 N N . GLU A 1 434 ? -2.467 -1.323 -30.844 1 96.19 434 GLU A N 1
ATOM 3441 C CA . GLU A 1 434 ? -3.699 -1.426 -30.062 1 96.19 434 GLU A CA 1
ATOM 3442 C C . GLU A 1 434 ? -3.447 -2.078 -28.703 1 96.19 434 GLU A C 1
ATOM 3444 O O . GLU A 1 434 ? -4.027 -1.67 -27.703 1 96.19 434 GLU A O 1
ATOM 3449 N N . GLY A 1 435 ? -2.67 -3.104 -28.672 1 97.06 435 GLY A N 1
ATOM 3450 C CA . GLY A 1 435 ? -2.293 -3.725 -27.406 1 97.06 435 GLY A CA 1
ATOM 3451 C C . GLY A 1 435 ? -1.656 -2.752 -26.438 1 97.06 435 GLY A C 1
ATOM 3452 O O . GLY A 1 435 ? -2.027 -2.713 -25.266 1 97.06 435 GLY A O 1
ATOM 3453 N N . ALA A 1 436 ? -0.725 -1.991 -26.938 1 93.94 436 ALA A N 1
ATOM 3454 C CA . ALA A 1 436 ? -0.026 -1.027 -26.094 1 93.94 436 ALA A CA 1
ATOM 3455 C C . ALA A 1 436 ? -0.984 0.037 -25.562 1 93.94 436 ALA A C 1
ATOM 3457 O O . ALA A 1 436 ? -0.929 0.404 -24.391 1 93.94 436 ALA A O 1
ATOM 3458 N N . LYS A 1 437 ? -1.857 0.531 -26.438 1 93.25 437 LYS A N 1
ATOM 3459 C CA . LYS A 1 437 ? -2.811 1.561 -26.031 1 93.25 437 LYS A CA 1
ATOM 3460 C C . LYS A 1 437 ? -3.727 1.055 -24.922 1 93.25 437 LYS A C 1
ATOM 3462 O O . LYS A 1 437 ? -3.957 1.754 -23.922 1 93.25 437 LYS A O 1
ATOM 3467 N N . GLN A 1 438 ? -4.223 -0.12 -25.062 1 95.75 438 GLN A N 1
ATOM 3468 C CA . GLN A 1 438 ? -5.117 -0.679 -24.062 1 95.75 438 GLN A CA 1
ATOM 3469 C C . GLN A 1 438 ? -4.367 -0.985 -22.766 1 95.75 438 GLN A C 1
ATOM 3471 O O . GLN A 1 438 ? -4.883 -0.745 -21.672 1 95.75 438 GLN A O 1
ATOM 3476 N N . TRP A 1 439 ? -3.172 -1.533 -22.922 1 95.69 439 TRP A N 1
ATOM 3477 C CA . TRP A 1 439 ? -2.344 -1.808 -21.75 1 95.69 439 TRP A CA 1
ATOM 3478 C C . TRP A 1 439 ? -2.164 -0.552 -20.906 1 95.69 439 TRP A C 1
ATOM 3480 O O . TRP A 1 439 ? -2.357 -0.584 -19.688 1 95.69 439 TRP A O 1
ATOM 3490 N N . MET A 1 440 ? -1.799 0.566 -21.547 1 93.25 440 MET A N 1
ATOM 3491 C CA . MET A 1 440 ? -1.575 1.842 -20.875 1 93.25 440 MET A CA 1
ATOM 3492 C C . MET A 1 440 ? -2.879 2.395 -20.312 1 93.25 440 MET A C 1
ATOM 3494 O O . MET A 1 440 ? -2.902 2.922 -19.203 1 93.25 440 MET A O 1
ATOM 3498 N N . LYS A 1 441 ? -3.928 2.203 -21.078 1 92.44 441 LYS A N 1
ATOM 3499 C CA . LYS A 1 441 ? -5.234 2.686 -20.641 1 92.44 441 LYS A CA 1
ATOM 3500 C C . LYS A 1 441 ? -5.637 2.047 -19.312 1 92.44 441 LYS A C 1
ATOM 3502 O O . LYS A 1 441 ? -6.164 2.723 -18.422 1 92.44 441 LYS A O 1
ATOM 3507 N N . TYR A 1 442 ? -5.344 0.769 -19.188 1 93.94 442 TYR A N 1
ATOM 3508 C CA . TYR A 1 442 ? -5.82 0.031 -18.031 1 93.94 442 TYR A CA 1
ATOM 3509 C C . TYR A 1 442 ? -4.793 0.07 -16.906 1 93.94 442 TYR A C 1
ATOM 3511 O O . TYR A 1 442 ? -5.02 -0.493 -15.828 1 93.94 442 TYR A O 1
ATOM 3519 N N . GLY A 1 443 ? -3.688 0.743 -17.125 1 92.12 443 GLY A N 1
ATOM 3520 C CA . GLY A 1 443 ? -2.701 0.927 -16.078 1 92.12 443 GLY A CA 1
ATOM 3521 C C . GLY A 1 443 ? -1.798 -0.277 -15.891 1 92.12 443 GLY A C 1
ATOM 3522 O O . GLY A 1 443 ? -1.409 -0.599 -14.766 1 92.12 443 GLY A O 1
ATOM 3523 N N . GLY A 1 444 ? -1.492 -0.997 -16.953 1 94.75 444 GLY A N 1
ATOM 3524 C CA . GLY A 1 444 ? -0.538 -2.09 -16.875 1 94.75 444 GLY A CA 1
ATOM 3525 C C . GLY A 1 444 ? 0.872 -1.631 -16.562 1 94.75 444 GLY A C 1
ATOM 3526 O O . GLY A 1 444 ? 1.323 -0.599 -17.062 1 94.75 444 GLY A O 1
ATOM 3527 N N . GLY A 1 445 ? 1.509 -2.33 -15.695 1 91.94 445 GLY A N 1
ATOM 3528 C CA . GLY A 1 445 ? 2.875 -2.016 -15.305 1 91.94 445 GLY A CA 1
ATOM 3529 C C . GLY A 1 445 ? 3.9 -2.447 -16.344 1 91.94 445 GLY A C 1
ATOM 3530 O O . GLY A 1 445 ? 3.561 -3.115 -17.312 1 91.94 445 GLY A O 1
ATOM 3531 N N . HIS A 1 446 ? 5.156 -2.016 -16.062 1 92.25 446 HIS A N 1
ATOM 3532 C CA . HIS A 1 446 ? 6.207 -2.352 -17.016 1 92.25 446 HIS A CA 1
ATOM 3533 C C . HIS A 1 446 ? 6.816 -3.713 -16.703 1 92.25 446 HIS A C 1
ATOM 3535 O O . HIS A 1 446 ? 7.523 -4.285 -17.547 1 92.25 446 HIS A O 1
ATOM 3541 N N . HIS A 1 447 ? 6.672 -4.242 -15.484 1 96.06 447 HIS A N 1
ATOM 3542 C CA . HIS A 1 447 ? 7.027 -5.629 -15.211 1 96.06 447 HIS A CA 1
ATOM 3543 C C . HIS A 1 447 ? 5.867 -6.57 -15.523 1 96.06 447 HIS A C 1
ATOM 3545 O O . HIS A 1 447 ? 4.727 -6.297 -15.156 1 96.06 447 HIS A O 1
ATOM 3551 N N . THR A 1 448 ? 6.125 -7.637 -16.141 1 97.5 448 THR A N 1
ATOM 3552 C CA . THR A 1 448 ? 5.117 -8.625 -16.516 1 97.5 448 THR A CA 1
ATOM 3553 C C . THR A 1 448 ? 5.637 -10.039 -16.281 1 97.5 448 THR A C 1
ATOM 3555 O O . THR A 1 448 ? 6.805 -10.227 -15.945 1 97.5 448 THR A O 1
ATOM 3558 N N . VAL A 1 449 ? 4.738 -10.953 -16.312 1 98.19 449 VAL A N 1
ATOM 3559 C CA . VAL A 1 449 ? 5.062 -12.367 -16.438 1 98.19 449 VAL A CA 1
ATOM 3560 C C . VAL A 1 449 ? 4.613 -12.883 -17.797 1 98.19 449 VAL A C 1
ATOM 3562 O O . VAL A 1 449 ? 3.451 -12.719 -18.188 1 98.19 449 VAL A O 1
ATOM 3565 N N . LEU A 1 450 ? 5.57 -13.422 -18.531 1 98.19 450 LEU A N 1
ATOM 3566 C CA . LEU A 1 450 ? 5.285 -14.078 -19.812 1 98.19 450 LEU A CA 1
ATOM 3567 C C . LEU A 1 450 ? 5.199 -15.594 -19.641 1 98.19 450 LEU A C 1
ATOM 3569 O O . LEU A 1 450 ? 6.07 -16.203 -19 1 98.19 450 LEU A O 1
ATOM 3573 N N . THR A 1 451 ? 4.133 -16.141 -20.125 1 98.44 451 THR A N 1
ATOM 3574 C CA . THR A 1 451 ? 4.004 -17.594 -20.062 1 98.44 451 THR A CA 1
ATOM 3575 C C . THR A 1 451 ? 3.666 -18.172 -21.422 1 98.44 451 THR A C 1
ATOM 3577 O O . THR A 1 451 ? 2.873 -17.594 -22.172 1 98.44 451 THR A O 1
ATOM 3580 N N . LEU A 1 452 ? 4.383 -19.188 -21.812 1 98 452 LEU A N 1
ATOM 3581 C CA . LEU A 1 452 ? 4.059 -19.969 -23 1 98 452 LEU A CA 1
ATOM 3582 C C . LEU A 1 452 ? 3.363 -21.266 -22.609 1 98 452 LEU A C 1
ATOM 3584 O O . LEU A 1 452 ? 3.043 -22.094 -23.484 1 98 452 LEU A O 1
ATOM 3588 N N . ALA A 1 453 ? 3.104 -21.406 -21.297 1 97.75 453 ALA A N 1
ATOM 3589 C CA . ALA A 1 453 ? 2.594 -22.672 -20.781 1 97.75 453 ALA A CA 1
ATOM 3590 C C . ALA A 1 453 ? 1.127 -22.562 -20.375 1 97.75 453 ALA A C 1
ATOM 3592 O O . ALA A 1 453 ? 0.377 -23.531 -20.453 1 97.75 453 ALA A O 1
ATOM 3593 N N . LEU A 1 454 ? 0.687 -21.422 -19.953 1 98.38 454 LEU A N 1
ATOM 3594 C CA . LEU A 1 454 ? -0.664 -21.25 -19.422 1 98.38 454 LEU A CA 1
ATOM 3595 C C . LEU A 1 454 ? -1.58 -20.641 -20.484 1 98.38 454 LEU A C 1
ATOM 3597 O O . LEU A 1 454 ? -1.166 -19.766 -21.234 1 98.38 454 LEU A O 1
ATOM 3601 N N . SER A 1 455 ? -2.789 -21.078 -20.469 1 97.12 455 SER A N 1
ATOM 3602 C CA . SER A 1 455 ? -3.795 -20.531 -21.375 1 97.12 455 SER A CA 1
ATOM 3603 C C . SER A 1 455 ? -4.496 -19.312 -20.766 1 97.12 455 SER A C 1
ATOM 3605 O O . SER A 1 455 ? -4.438 -19.109 -19.547 1 97.12 455 SER A O 1
ATOM 3607 N N . GLU A 1 456 ? -5.09 -18.641 -21.641 1 96.62 456 GLU A N 1
ATOM 3608 C CA . GLU A 1 456 ? -5.918 -17.516 -21.219 1 96.62 456 GLU A CA 1
ATOM 3609 C C . GLU A 1 456 ? -7.012 -17.969 -20.266 1 96.62 456 GLU A C 1
ATOM 3611 O O . GLU A 1 456 ? -7.305 -17.281 -19.281 1 96.62 456 GLU A O 1
ATOM 3616 N N . GLU A 1 457 ? -7.605 -19.047 -20.547 1 95.94 457 GLU A N 1
ATOM 3617 C CA . GLU A 1 457 ? -8.688 -19.578 -19.719 1 95.94 457 GLU A CA 1
ATOM 3618 C C . GLU A 1 457 ? -8.203 -19.906 -18.312 1 95.94 457 GLU A C 1
ATOM 3620 O O . GLU A 1 457 ? -8.906 -19.641 -17.328 1 95.94 457 GLU A O 1
ATOM 3625 N N . GLN A 1 458 ? -7.078 -20.453 -18.203 1 97.94 458 GLN A N 1
ATOM 3626 C CA . GLN A 1 458 ? -6.504 -20.75 -16.891 1 97.94 458 GLN A CA 1
ATOM 3627 C C . GLN A 1 458 ? -6.293 -19.469 -16.078 1 97.94 458 GLN A C 1
ATOM 3629 O O . GLN A 1 458 ? -6.617 -19.422 -14.891 1 97.94 458 GLN A O 1
ATOM 3634 N N . LEU A 1 459 ? -5.781 -18.484 -16.719 1 98.5 459 LEU A N 1
ATOM 3635 C CA . LEU A 1 459 ? -5.508 -17.219 -16.047 1 98.5 459 LEU A CA 1
ATOM 3636 C C . LEU A 1 459 ? -6.805 -16.531 -15.625 1 98.5 459 LEU A C 1
ATOM 3638 O O . LEU A 1 459 ? -6.891 -15.992 -14.523 1 98.5 459 LEU A O 1
ATOM 3642 N N . GLU A 1 460 ? -7.742 -16.578 -16.484 1 97.38 460 GLU A N 1
ATOM 3643 C CA . GLU A 1 460 ? -9.047 -16 -16.156 1 97.38 460 GLU A CA 1
ATOM 3644 C C . GLU A 1 460 ? -9.68 -16.719 -14.969 1 97.38 460 GLU A C 1
ATOM 3646 O O . GLU A 1 460 ? -10.273 -16.078 -14.102 1 97.38 460 GLU A O 1
ATOM 3651 N N . GLN A 1 461 ? -9.633 -18.016 -14.992 1 97.12 461 GLN A N 1
ATOM 3652 C CA . GLN A 1 461 ? -10.188 -18.797 -13.891 1 97.12 461 GLN A CA 1
ATOM 3653 C C . GLN A 1 461 ? -9.5 -18.469 -12.578 1 97.12 461 GLN A C 1
ATOM 3655 O O . GLN A 1 461 ? -10.148 -18.391 -11.531 1 97.12 461 GLN A O 1
ATOM 3660 N N . LEU A 1 462 ? -8.203 -18.328 -12.609 1 97.69 462 LEU A N 1
ATOM 3661 C CA . LEU A 1 462 ? -7.453 -17.969 -11.406 1 97.69 462 LEU A CA 1
ATOM 3662 C C . LEU A 1 462 ? -7.93 -16.625 -10.859 1 97.69 462 LEU A C 1
ATOM 3664 O O . LEU A 1 462 ? -8.141 -16.484 -9.656 1 97.69 462 LEU A O 1
ATOM 3668 N N . ALA A 1 463 ? -8.094 -15.664 -11.734 1 97.62 463 ALA A N 1
ATOM 3669 C CA . ALA A 1 463 ? -8.594 -14.352 -11.328 1 97.62 463 ALA A CA 1
ATOM 3670 C C . ALA A 1 463 ? -9.977 -14.461 -10.695 1 97.62 463 ALA A C 1
ATOM 3672 O O . ALA A 1 463 ? -10.25 -13.812 -9.68 1 97.62 463 ALA A O 1
ATOM 3673 N N . ARG A 1 464 ? -10.828 -15.266 -11.266 1 96.38 464 ARG A N 1
ATOM 3674 C CA . ARG A 1 464 ? -12.172 -15.469 -10.734 1 96.38 464 ARG A CA 1
ATOM 3675 C C . ARG A 1 464 ? -12.125 -16.047 -9.328 1 96.38 464 ARG A C 1
ATOM 3677 O O . ARG A 1 464 ? -12.906 -15.656 -8.461 1 96.38 464 ARG A O 1
ATOM 3684 N N . LEU A 1 465 ? -11.266 -17 -9.172 1 97.25 465 LEU A N 1
ATOM 3685 C CA . LEU A 1 465 ? -11.141 -17.625 -7.859 1 97.25 465 LEU A CA 1
ATOM 3686 C C . LEU A 1 465 ? -10.727 -16.609 -6.805 1 97.25 465 LEU A C 1
ATOM 3688 O O . LEU A 1 465 ? -11.242 -16.625 -5.684 1 97.25 465 LEU A O 1
ATOM 3692 N N . PHE A 1 466 ? -9.828 -15.734 -7.172 1 97 466 PHE A N 1
ATOM 3693 C CA . PHE A 1 466 ? -9.367 -14.711 -6.242 1 97 466 PHE A CA 1
ATOM 3694 C C . PHE A 1 466 ? -10.383 -13.586 -6.117 1 97 466 PHE A C 1
ATOM 3696 O O . PHE A 1 466 ? -10.266 -12.727 -5.234 1 97 466 PHE A O 1
ATOM 3703 N N . LYS A 1 467 ? -11.367 -13.562 -7 1 94.5 467 LYS A N 1
ATOM 3704 C CA . LYS A 1 467 ? -12.32 -12.461 -7.082 1 94.5 467 LYS A CA 1
ATOM 3705 C C . LYS A 1 467 ? -11.617 -11.141 -7.344 1 94.5 467 LYS A C 1
ATOM 3707 O O . LYS A 1 467 ? -11.883 -10.141 -6.664 1 94.5 467 LYS A O 1
ATOM 3712 N N . VAL A 1 468 ? -10.664 -11.195 -8.32 1 95.38 468 VAL A N 1
ATOM 3713 C CA . VAL A 1 468 ? -9.953 -10.016 -8.797 1 95.38 468 VAL A CA 1
ATOM 3714 C C . VAL A 1 468 ? -10.258 -9.797 -10.281 1 95.38 468 VAL A C 1
ATOM 3716 O O . VAL A 1 468 ? -10.469 -10.758 -11.023 1 95.38 468 VAL A O 1
ATOM 3719 N N . ASP A 1 469 ? -10.281 -8.484 -10.688 1 95.44 469 ASP A N 1
ATOM 3720 C CA . ASP A 1 469 ? -10.578 -8.164 -12.078 1 95.44 469 ASP A CA 1
ATOM 3721 C C . ASP A 1 469 ? -9.508 -8.719 -13.016 1 95.44 469 ASP A C 1
ATOM 3723 O O . ASP A 1 469 ? -8.312 -8.648 -12.711 1 95.44 469 ASP A O 1
ATOM 3727 N N . PHE A 1 470 ? -9.992 -9.281 -14.078 1 97.44 470 PHE A N 1
ATOM 3728 C CA . PHE A 1 470 ? -9.133 -9.742 -15.156 1 97.44 470 PHE A CA 1
ATOM 3729 C C . PHE A 1 470 ? -9.391 -8.953 -16.438 1 97.44 470 PHE A C 1
ATOM 3731 O O . PHE A 1 470 ? -10.367 -9.211 -17.141 1 97.44 470 PHE A O 1
ATOM 3738 N N . ILE A 1 471 ? -8.508 -8.047 -16.703 1 97.62 471 ILE A N 1
ATOM 3739 C CA . ILE A 1 471 ? -8.617 -7.27 -17.922 1 97.62 471 ILE A CA 1
ATOM 3740 C C . ILE A 1 471 ? -7.863 -7.98 -19.047 1 97.62 471 ILE A C 1
ATOM 3742 O O . ILE A 1 471 ? -6.637 -7.914 -19.125 1 97.62 471 ILE A O 1
ATOM 3746 N N . ASN A 1 472 ? -8.625 -8.617 -19.828 1 98 472 ASN A N 1
ATOM 3747 C CA . ASN A 1 472 ? -8.094 -9.344 -20.984 1 98 472 ASN A CA 1
ATOM 3748 C C . ASN A 1 472 ? -8.133 -8.484 -22.25 1 98 472 ASN A C 1
ATOM 3750 O O . ASN A 1 472 ? -9.195 -8.312 -22.859 1 98 472 ASN A O 1
ATOM 3754 N N . ILE A 1 473 ? -6.992 -8.023 -22.688 1 96.69 473 ILE A N 1
ATOM 3755 C CA . ILE A 1 473 ? -6.895 -7.148 -23.859 1 96.69 473 ILE A CA 1
ATOM 3756 C C . ILE A 1 473 ? -6.898 -7.988 -25.125 1 96.69 473 ILE A C 1
ATOM 3758 O O . ILE A 1 473 ? -6.004 -8.812 -25.344 1 96.69 473 ILE A O 1
ATOM 3762 N N . LYS A 1 474 ? -7.969 -7.793 -25.984 1 93.31 474 LYS A N 1
ATOM 3763 C CA . LYS A 1 474 ? -8.125 -8.578 -27.203 1 93.31 474 LYS A CA 1
ATOM 3764 C C . LYS A 1 474 ? -8.773 -7.754 -28.297 1 93.31 474 LYS A C 1
ATOM 3766 O O . LYS A 1 474 ? -9.5 -6.797 -28.031 1 93.31 474 LYS A O 1
ATOM 3771 N N . MET B 1 1 ? 12.719 23.844 12.93 1 48.78 1 MET B N 1
ATOM 3772 C CA . MET B 1 1 ? 11.625 23.531 12.008 1 48.78 1 MET B CA 1
ATOM 3773 C C . MET B 1 1 ? 11.898 24.109 10.625 1 48.78 1 MET B C 1
ATOM 3775 O O . MET B 1 1 ? 12.523 25.172 10.492 1 48.78 1 MET B O 1
ATOM 3779 N N . ARG B 1 2 ? 11.82 23.172 9.539 1 55.44 2 ARG B N 1
ATOM 3780 C CA . ARG B 1 2 ? 12.016 23.703 8.195 1 55.44 2 ARG B CA 1
ATOM 3781 C C . ARG B 1 2 ? 11.219 25 7.996 1 55.44 2 ARG B C 1
ATOM 3783 O O . ARG B 1 2 ? 10.102 25.125 8.5 1 55.44 2 ARG B O 1
ATOM 3790 N N . LYS B 1 3 ? 12 26 7.633 1 61.22 3 LYS B N 1
ATOM 3791 C CA . LYS B 1 3 ? 11.398 27.297 7.355 1 61.22 3 LYS B CA 1
ATOM 3792 C C . LYS B 1 3 ? 10.234 27.172 6.379 1 61.22 3 LYS B C 1
ATOM 3794 O O . LYS B 1 3 ? 10.352 26.516 5.348 1 61.22 3 LYS B O 1
ATOM 3799 N N . MET B 1 4 ? 9.094 27.406 6.91 1 72.56 4 MET B N 1
ATOM 3800 C CA . MET B 1 4 ? 7.906 27.391 6.062 1 72.56 4 MET B CA 1
ATOM 3801 C C . MET B 1 4 ? 7.82 28.672 5.23 1 72.56 4 MET B C 1
ATOM 3803 O O . MET B 1 4 ? 8.5 29.656 5.52 1 72.56 4 MET B O 1
ATOM 3807 N N . GLN B 1 5 ? 7.137 28.609 4.113 1 76 5 GLN B N 1
ATOM 3808 C CA . GLN B 1 5 ? 6.859 29.734 3.238 1 76 5 GLN B CA 1
ATOM 3809 C C . GLN B 1 5 ? 6.223 30.891 4.012 1 76 5 GLN B C 1
ATOM 3811 O O . GLN B 1 5 ? 5.641 30.688 5.078 1 76 5 GLN B O 1
ATOM 3816 N N . ASP B 1 6 ? 6.551 32.062 3.496 1 90.56 6 ASP B N 1
ATOM 3817 C CA . ASP B 1 6 ? 5.855 33.25 4.039 1 90.56 6 ASP B CA 1
ATOM 3818 C C . ASP B 1 6 ? 4.441 33.344 3.477 1 90.56 6 ASP B C 1
ATOM 3820 O O . ASP B 1 6 ? 4.195 34.125 2.539 1 90.56 6 ASP B O 1
ATOM 3824 N N . TYR B 1 7 ? 3.555 32.688 4.098 1 95.31 7 TYR B N 1
ATOM 3825 C CA . TYR B 1 7 ? 2.197 32.531 3.584 1 95.31 7 TYR B CA 1
ATOM 3826 C C . TYR B 1 7 ? 1.381 33.812 3.84 1 95.31 7 TYR B C 1
ATOM 3828 O O . TYR B 1 7 ? 1.595 34.5 4.84 1 95.31 7 TYR B O 1
ATOM 3836 N N . LYS B 1 8 ? 0.548 34.125 2.906 1 97.94 8 LYS B N 1
ATOM 3837 C CA . LYS B 1 8 ? -0.485 35.125 3.057 1 97.94 8 LYS B CA 1
ATOM 3838 C C . LYS B 1 8 ? -1.827 34.656 2.523 1 97.94 8 LYS B C 1
ATOM 3840 O O . LYS B 1 8 ? -1.901 33.594 1.902 1 97.94 8 LYS B O 1
ATOM 3845 N N . PHE B 1 9 ? -2.836 35.406 2.818 1 98.69 9 PHE B N 1
ATOM 3846 C CA . PHE B 1 9 ? -4.184 35.094 2.367 1 98.69 9 PHE B CA 1
ATOM 3847 C C . PHE B 1 9 ? -4.777 36.25 1.577 1 98.69 9 PHE B C 1
ATOM 3849 O O . PHE B 1 9 ? -4.586 37.406 1.935 1 98.69 9 PHE B O 1
ATOM 3856 N N . TRP B 1 10 ? -5.457 35.906 0.504 1 98.69 10 TRP B N 1
ATOM 3857 C CA . TRP B 1 10 ? -6.066 36.938 -0.33 1 98.69 10 TRP B CA 1
ATOM 3858 C C . TRP B 1 10 ? -7.543 37.125 0.001 1 98.69 10 TRP B C 1
ATOM 3860 O O . TRP B 1 10 ? -8.25 36.125 0.237 1 98.69 10 TRP B O 1
ATOM 3870 N N . PHE B 1 11 ? -7.934 38.375 0.027 1 98.69 11 PHE B N 1
ATOM 3871 C CA . PHE B 1 11 ? -9.305 38.781 0.351 1 98.69 11 PHE B CA 1
ATOM 3872 C C . PHE B 1 11 ? -10 39.375 -0.862 1 98.69 11 PHE B C 1
ATOM 3874 O O . PHE B 1 11 ? -9.453 40.25 -1.516 1 98.69 11 PHE B O 1
ATOM 3881 N N . VAL B 1 12 ? -11.172 38.844 -1.145 1 98.44 12 VAL B N 1
ATOM 3882 C CA . VAL B 1 12 ? -11.969 39.375 -2.254 1 98.44 12 VAL B CA 1
ATOM 3883 C C . VAL B 1 12 ? -13.398 39.656 -1.78 1 98.44 12 VAL B C 1
ATOM 3885 O O . VAL B 1 12 ? -13.953 38.875 -0.979 1 98.44 12 VAL B O 1
ATOM 3888 N N . VAL B 1 13 ? -13.945 40.781 -2.258 1 97.56 13 VAL B N 1
ATOM 3889 C CA . VAL B 1 13 ? -15.281 41.188 -1.829 1 97.56 13 VAL B CA 1
ATOM 3890 C C . VAL B 1 13 ? -16.234 41.188 -3.025 1 97.56 13 VAL B C 1
ATOM 3892 O O . VAL B 1 13 ? -15.891 41.719 -4.094 1 97.56 13 VAL B O 1
ATOM 3895 N N . GLY B 1 14 ? -17.359 40.594 -2.84 1 96.19 14 GLY B N 1
ATOM 3896 C CA . GLY B 1 14 ? -18.344 40.469 -3.912 1 96.19 14 GLY B CA 1
ATOM 3897 C C . GLY B 1 14 ? -19.281 41.656 -3.98 1 96.19 14 GLY B C 1
ATOM 3898 O O . GLY B 1 14 ? -19.719 42.188 -2.949 1 96.19 14 GLY B O 1
ATOM 3899 N N . SER B 1 15 ? -19.484 42.062 -5.156 1 95.06 15 SER B N 1
ATOM 3900 C CA . SER B 1 15 ? -20.469 43.094 -5.5 1 95.06 15 SER B CA 1
ATOM 3901 C C . SER B 1 15 ? -20.922 42.969 -6.949 1 95.06 15 SER B C 1
ATOM 3903 O O . SER B 1 15 ? -20.953 41.875 -7.496 1 95.06 15 SER B O 1
ATOM 3905 N N . GLN B 1 16 ? -21.531 44 -7.48 1 90.81 16 GLN B N 1
ATOM 3906 C CA . GLN B 1 16 ? -21.938 44.031 -8.883 1 90.81 16 GLN B CA 1
ATOM 3907 C C . GLN B 1 16 ? -21.953 45.469 -9.398 1 90.81 16 GLN B C 1
ATOM 3909 O O . GLN B 1 16 ? -22.125 46.438 -8.625 1 90.81 16 GLN B O 1
ATOM 3914 N N . PRO B 1 17 ? -21.906 45.656 -10.695 1 88.56 17 PRO B N 1
ATOM 3915 C CA . PRO B 1 17 ? -21.766 47 -11.273 1 88.56 17 PRO B CA 1
ATOM 3916 C C . PRO B 1 17 ? -23.031 47.844 -11.117 1 88.56 17 PRO B C 1
ATOM 3918 O O . PRO B 1 17 ? -22.953 49.094 -11.117 1 88.56 17 PRO B O 1
ATOM 3921 N N . LEU B 1 18 ? -24.125 47.25 -10.914 1 85.5 18 LEU B N 1
ATOM 3922 C CA . LEU B 1 18 ? -25.406 47.938 -10.906 1 85.5 18 LEU B CA 1
ATOM 3923 C C . LEU B 1 18 ? -25.453 48.969 -9.781 1 85.5 18 LEU B C 1
ATOM 3925 O O . LEU B 1 18 ? -26.266 49.906 -9.828 1 85.5 18 LEU B O 1
ATOM 3929 N N . TYR B 1 19 ? -24.656 48.844 -8.844 1 88.5 19 TYR B N 1
ATOM 3930 C CA . TYR B 1 19 ? -24.703 49.75 -7.688 1 88.5 19 TYR B CA 1
ATOM 3931 C C . TYR B 1 19 ? -24.016 51.062 -8 1 88.5 19 TYR B C 1
ATOM 3933 O O . TYR B 1 19 ? -24.219 52.062 -7.297 1 88.5 19 TYR B O 1
ATOM 3941 N N . GLY B 1 20 ? -23.203 51.156 -9.031 1 90.06 20 GLY B N 1
ATOM 3942 C CA . GLY B 1 20 ? -22.547 52.375 -9.445 1 90.06 20 GLY B CA 1
ATOM 3943 C C . GLY B 1 20 ? -21.203 52.594 -8.797 1 90.06 20 GLY B C 1
ATOM 3944 O O . GLY B 1 20 ? -20.859 51.938 -7.809 1 90.06 20 GLY B O 1
ATOM 3945 N N . PRO B 1 21 ? -20.484 53.594 -9.344 1 92.94 21 PRO B N 1
ATOM 3946 C CA . PRO B 1 21 ? -19.094 53.781 -8.93 1 92.94 21 PRO B CA 1
ATOM 3947 C C . PRO B 1 21 ? -18.953 54.25 -7.484 1 92.94 21 PRO B C 1
ATOM 3949 O O . PRO B 1 21 ? -18.031 53.812 -6.785 1 92.94 21 PRO B O 1
ATOM 3952 N N . GLU B 1 22 ? -19.812 55.062 -7.047 1 92.44 22 GLU B N 1
ATOM 3953 C CA . GLU B 1 22 ? -19.719 55.594 -5.68 1 92.44 22 GLU B CA 1
ATOM 3954 C C . GLU B 1 22 ? -19.938 54.469 -4.66 1 92.44 22 GLU B C 1
ATOM 3956 O O . GLU B 1 22 ? -19.203 54.375 -3.674 1 92.44 22 GLU B O 1
ATOM 3961 N N . ALA B 1 23 ? -20.922 53.719 -4.891 1 91.25 23 ALA B N 1
ATOM 3962 C CA . ALA B 1 23 ? -21.203 52.594 -4.012 1 91.25 23 ALA B CA 1
ATOM 3963 C C . ALA B 1 23 ? -20.047 51.594 -4.023 1 91.25 23 ALA B C 1
ATOM 3965 O O . ALA B 1 23 ? -19.672 51.062 -2.979 1 91.25 23 ALA B O 1
ATOM 3966 N N . LEU B 1 24 ? -19.5 51.312 -5.156 1 94.5 24 LEU B N 1
ATOM 3967 C CA . LEU B 1 24 ? -18.406 50.344 -5.285 1 94.5 24 LEU B CA 1
ATOM 3968 C C . LEU B 1 24 ? -17.156 50.875 -4.59 1 94.5 24 LEU B C 1
ATOM 3970 O O . LEU B 1 24 ? -16.391 50.094 -4.023 1 94.5 24 LEU B O 1
ATOM 3974 N N . ALA B 1 25 ? -16.984 52.156 -4.68 1 95.81 25 ALA B N 1
ATOM 3975 C CA . ALA B 1 25 ? -15.867 52.75 -3.957 1 95.81 25 ALA B CA 1
ATOM 3976 C C . ALA B 1 25 ? -16.031 52.594 -2.451 1 95.81 25 ALA B C 1
ATOM 3978 O O . ALA B 1 25 ? -15.047 52.375 -1.734 1 95.81 25 ALA B O 1
ATOM 3979 N N . GLU B 1 26 ? -17.234 52.719 -1.998 1 95.06 26 GLU B N 1
ATOM 3980 C CA . GLU B 1 26 ? -17.5 52.5 -0.58 1 95.06 26 GLU B CA 1
ATOM 3981 C C . GLU B 1 26 ? -17.281 51.062 -0.192 1 95.06 26 GLU B C 1
ATOM 3983 O O . GLU B 1 26 ? -16.766 50.75 0.891 1 95.06 26 GLU B O 1
ATOM 3988 N N . VAL B 1 27 ? -17.703 50.188 -1.059 1 96.19 27 VAL B N 1
ATOM 3989 C CA . VAL B 1 27 ? -17.469 48.75 -0.84 1 96.19 27 VAL B CA 1
ATOM 3990 C C . VAL B 1 27 ? -15.984 48.469 -0.682 1 96.19 27 VAL B C 1
ATOM 3992 O O . VAL B 1 27 ? -15.562 47.75 0.232 1 96.19 27 VAL B O 1
ATOM 3995 N N . GLU B 1 28 ? -15.211 49 -1.534 1 97.25 28 GLU B N 1
ATOM 3996 C CA . GLU B 1 28 ? -13.758 48.812 -1.478 1 97.25 28 GLU B CA 1
ATOM 3997 C C . GLU B 1 28 ? -13.18 49.406 -0.189 1 97.25 28 GLU B C 1
ATOM 3999 O O . GLU B 1 28 ? -12.328 48.781 0.451 1 97.25 28 GLU B O 1
ATOM 4004 N N . LYS B 1 29 ? -13.602 50.594 0.112 1 97.56 29 LYS B N 1
ATOM 4005 C CA . LYS B 1 29 ? -13.141 51.25 1.332 1 97.56 29 LYS B CA 1
ATOM 4006 C C . LYS B 1 29 ? -13.445 50.406 2.562 1 97.56 29 LYS B C 1
ATOM 4008 O O . LYS B 1 29 ? -12.586 50.219 3.43 1 97.56 29 LYS B O 1
ATOM 4013 N N . ASP B 1 30 ? -14.648 49.969 2.639 1 96.88 30 ASP B N 1
ATOM 4014 C CA . ASP B 1 30 ? -15.055 49.125 3.764 1 96.88 30 ASP B CA 1
ATOM 4015 C C . ASP B 1 30 ? -14.242 47.844 3.814 1 96.88 30 ASP B C 1
ATOM 4017 O O . ASP B 1 30 ? -13.836 47.375 4.891 1 96.88 30 ASP B O 1
ATOM 4021 N N . ALA B 1 31 ? -14.039 47.188 2.633 1 97.25 31 ALA B N 1
ATOM 4022 C CA . ALA B 1 31 ? -13.266 45.969 2.557 1 97.25 31 ALA B CA 1
ATOM 4023 C C . ALA B 1 31 ? -11.828 46.188 3.035 1 97.25 31 ALA B C 1
ATOM 4025 O O . ALA B 1 31 ? -11.289 45.375 3.787 1 97.25 31 ALA B O 1
ATOM 4026 N N . ARG B 1 32 ? -11.227 47.25 2.604 1 98.19 32 ARG B N 1
ATOM 4027 C CA . ARG B 1 32 ? -9.867 47.594 3.027 1 98.19 32 ARG B CA 1
ATOM 4028 C C . ARG B 1 32 ? -9.805 47.812 4.531 1 98.19 32 ARG B C 1
ATOM 4030 O O . ARG B 1 32 ? -8.867 47.375 5.199 1 98.19 32 ARG B O 1
ATOM 4037 N N . LYS B 1 33 ? -10.75 48.531 5.031 1 97.5 33 LYS B N 1
ATOM 4038 C CA . LYS B 1 33 ? -10.812 48.781 6.473 1 97.5 33 LYS B CA 1
ATOM 4039 C C . LYS B 1 33 ? -10.953 47.469 7.238 1 97.5 33 LYS B C 1
ATOM 4041 O O . LYS B 1 33 ? -10.328 47.281 8.281 1 97.5 33 LYS B O 1
ATOM 4046 N N . LEU B 1 34 ? -11.812 46.688 6.77 1 97.44 34 LEU B N 1
ATOM 4047 C CA . LEU B 1 34 ? -12.008 45.375 7.379 1 97.44 34 LEU B CA 1
ATOM 4048 C C . LEU B 1 34 ? -10.703 44.594 7.391 1 97.44 34 LEU B C 1
ATOM 4050 O O . LEU B 1 34 ? -10.297 44.062 8.43 1 97.44 34 LEU B O 1
ATOM 4054 N N . VAL B 1 35 ? -10.039 44.469 6.273 1 98.19 35 VAL B N 1
ATOM 4055 C CA . VAL B 1 35 ? -8.797 43.719 6.141 1 98.19 35 VAL B CA 1
ATOM 4056 C C . VAL B 1 35 ? -7.727 44.312 7.051 1 98.19 35 VAL B C 1
ATOM 4058 O O . VAL B 1 35 ? -7.004 43.594 7.738 1 98.19 35 VAL B O 1
ATOM 4061 N N . ASP B 1 36 ? -7.645 45.625 7.055 1 97.44 36 ASP B N 1
ATOM 4062 C CA . ASP B 1 36 ? -6.723 46.312 7.961 1 97.44 36 ASP B CA 1
ATOM 4063 C C . ASP B 1 36 ? -7.027 45.969 9.414 1 97.44 36 ASP B C 1
ATOM 4065 O O . ASP B 1 36 ? -6.113 45.719 10.211 1 97.44 36 ASP B O 1
ATOM 4069 N N . GLY B 1 37 ? -8.258 45.969 9.672 1 96.69 37 GLY B N 1
ATOM 4070 C CA . GLY B 1 37 ? -8.664 45.625 11.023 1 96.69 37 GLY B CA 1
ATOM 4071 C C . GLY B 1 37 ? -8.289 44.219 11.414 1 96.69 37 GLY B C 1
ATOM 4072 O O . GLY B 1 37 ? -7.855 43.969 12.539 1 96.69 37 GLY B O 1
ATOM 4073 N N . LEU B 1 38 ? -8.508 43.281 10.539 1 97.31 38 LEU B N 1
ATOM 4074 C CA . LEU B 1 38 ? -8.117 41.906 10.789 1 97.31 38 LEU B CA 1
ATOM 4075 C C . LEU B 1 38 ? -6.609 41.812 11.031 1 97.31 38 LEU B C 1
ATOM 4077 O O . LEU B 1 38 ? -6.172 41.094 11.945 1 97.31 38 LEU B O 1
ATOM 4081 N N . ASN B 1 39 ? -5.855 42.5 10.234 1 97 39 ASN B N 1
ATOM 4082 C CA . ASN B 1 39 ? -4.398 42.438 10.352 1 97 39 ASN B CA 1
ATOM 4083 C C . ASN B 1 39 ? -3.914 43.156 11.617 1 97 39 ASN B C 1
ATOM 4085 O O . ASN B 1 39 ? -2.936 42.719 12.227 1 97 39 ASN B O 1
ATOM 4089 N N . GLU B 1 40 ? -4.559 44.156 12.039 1 94 40 GLU B N 1
ATOM 4090 C CA . GLU B 1 40 ? -4.152 44.969 13.188 1 94 40 GLU B CA 1
ATOM 4091 C C . GLU B 1 40 ? -4.613 44.312 14.5 1 94 40 GLU B C 1
ATOM 4093 O O . GLU B 1 40 ? -4.062 44.625 15.562 1 94 40 GLU B O 1
ATOM 4098 N N . GLY B 1 41 ? -5.625 43.594 14.398 1 89.75 41 GLY B N 1
ATOM 4099 C CA . GLY B 1 41 ? -6.195 43 15.594 1 89.75 41 GLY B CA 1
ATOM 4100 C C . GLY B 1 41 ? -5.219 42.094 16.328 1 89.75 41 GLY B C 1
ATOM 4101 O O . GLY B 1 41 ? -5.402 41.812 17.516 1 89.75 41 GLY B O 1
ATOM 4102 N N . GLY B 1 42 ? -4.219 41.562 15.734 1 87.38 42 GLY B N 1
ATOM 4103 C CA . GLY B 1 42 ? -3.164 40.781 16.375 1 87.38 42 GLY B CA 1
ATOM 4104 C C . GLY B 1 42 ? -3.523 39.344 16.562 1 87.38 42 GLY B C 1
ATOM 4105 O O . GLY B 1 42 ? -2.732 38.562 17.094 1 87.38 42 GLY B O 1
ATOM 4106 N N . LYS B 1 43 ? -4.648 38.875 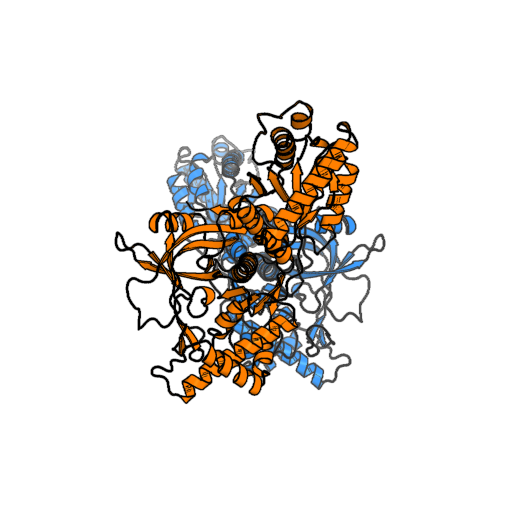16.156 1 91.38 43 LYS B N 1
ATOM 4107 C CA . LYS B 1 43 ? -5.094 37.5 16.359 1 91.38 43 LYS B CA 1
ATOM 4108 C C . LYS B 1 43 ? -4.656 36.594 15.203 1 91.38 43 LYS B C 1
ATOM 4110 O O . LYS B 1 43 ? -4.492 35.406 15.375 1 91.38 43 LYS B O 1
ATOM 4115 N N . LEU B 1 44 ? -4.5 37.156 14.062 1 95.31 44 LEU B N 1
ATOM 4116 C CA . LEU B 1 44 ? -4.145 36.375 12.883 1 95.31 44 LEU B CA 1
ATOM 4117 C C . LEU B 1 44 ? -2.635 36.188 12.789 1 95.31 44 LEU B C 1
ATOM 4119 O O . LEU B 1 44 ? -1.876 37.156 12.969 1 95.31 44 LEU B O 1
ATOM 4123 N N . ASP B 1 45 ? -2.184 34.969 12.539 1 92.5 45 ASP B N 1
ATOM 4124 C CA . ASP B 1 45 ? -0.76 34.656 12.445 1 92.5 45 ASP B CA 1
ATOM 4125 C C . ASP B 1 45 ? -0.228 34.938 11.039 1 92.5 45 ASP B C 1
ATOM 4127 O O . ASP B 1 45 ? 0.984 35.062 10.844 1 92.5 45 ASP B O 1
ATOM 4131 N N . TYR B 1 46 ? -1.137 35.031 10.039 1 96.44 46 TYR B N 1
ATOM 4132 C CA . TYR B 1 46 ? -0.76 35.25 8.648 1 96.44 46 TYR B CA 1
ATOM 4133 C C . TYR B 1 46 ? -1.489 36.469 8.094 1 96.44 46 TYR B C 1
ATOM 4135 O O . TYR B 1 46 ? -2.67 36.688 8.375 1 96.44 46 TYR B O 1
ATOM 4143 N N . PRO B 1 47 ? -0.833 37.219 7.32 1 97.25 47 PRO B N 1
ATOM 4144 C CA . PRO B 1 47 ? -1.454 38.438 6.812 1 97.25 47 PRO B CA 1
ATOM 4145 C C . PRO B 1 47 ? -2.533 38.188 5.766 1 97.25 47 PRO B C 1
ATOM 4147 O O . PRO B 1 47 ? -2.443 37.188 5.023 1 97.25 47 PRO B O 1
ATOM 4150 N N . VAL B 1 48 ? -3.502 39.094 5.781 1 98.38 48 VAL B N 1
ATOM 4151 C CA . VAL B 1 48 ? -4.562 39.094 4.777 1 98.38 48 VAL B CA 1
ATOM 4152 C C . VAL B 1 48 ? -4.395 40.312 3.857 1 98.38 48 VAL B C 1
ATOM 4154 O O . VAL B 1 48 ? -4.137 41.406 4.32 1 98.38 48 VAL B O 1
ATOM 4157 N N . GLU B 1 49 ? -4.496 40.062 2.572 1 98.25 49 GLU B N 1
ATOM 4158 C CA . GLU B 1 49 ? -4.34 41.125 1.586 1 98.25 49 GLU B CA 1
ATOM 4159 C C . GLU B 1 49 ? -5.605 41.281 0.751 1 98.25 49 GLU B C 1
ATOM 4161 O O . GLU B 1 49 ? -6.062 40.344 0.109 1 98.25 49 GLU B O 1
ATOM 4166 N N . PHE B 1 50 ? -6.148 42.531 0.764 1 98.38 50 PHE B N 1
ATOM 4167 C CA . PHE B 1 50 ? -7.27 42.844 -0.114 1 98.38 50 PHE B CA 1
ATOM 4168 C C . PHE B 1 50 ? -6.82 42.875 -1.569 1 98.38 50 PHE B C 1
ATOM 4170 O O . PHE B 1 50 ? -5.82 43.531 -1.894 1 98.38 50 PHE B O 1
ATOM 4177 N N . LYS B 1 51 ? -7.66 42.281 -2.461 1 97.69 51 LYS B N 1
ATOM 4178 C CA . LYS B 1 51 ? -7.18 42.156 -3.834 1 97.69 51 LYS B CA 1
ATOM 4179 C C . LYS B 1 51 ? -8.203 42.719 -4.82 1 97.69 51 LYS B C 1
ATOM 4181 O O . LYS B 1 51 ? -7.84 43.312 -5.836 1 97.69 51 LYS B O 1
ATOM 4186 N N . LEU B 1 52 ? -9.5 42.5 -4.469 1 95.31 52 LEU B N 1
ATOM 4187 C CA . LEU B 1 52 ? -10.438 42.719 -5.57 1 95.31 52 LEU B CA 1
ATOM 4188 C C . LEU B 1 52 ? -11.844 43 -5.047 1 95.31 52 LEU B C 1
ATOM 4190 O O . LEU B 1 52 ? -12.305 42.312 -4.121 1 95.31 52 LEU B O 1
ATOM 4194 N N . VAL B 1 53 ? -12.5 44 -5.559 1 97.5 53 VAL B N 1
ATOM 4195 C CA . VAL B 1 53 ? -13.961 44.031 -5.555 1 97.5 53 VAL B CA 1
ATOM 4196 C C . VAL B 1 53 ? -14.5 43.25 -6.754 1 97.5 53 VAL B C 1
ATOM 4198 O O . VAL B 1 53 ? -14.438 43.719 -7.891 1 97.5 53 VAL B O 1
ATOM 4201 N N . ALA B 1 54 ? -15.047 42.156 -6.547 1 96.75 54 ALA B N 1
ATOM 4202 C CA . ALA B 1 54 ? -15.445 41.188 -7.582 1 96.75 54 ALA B CA 1
ATOM 4203 C C . ALA B 1 54 ? -16.797 41.562 -8.172 1 96.75 54 ALA B C 1
ATOM 4205 O O . ALA B 1 54 ? -17.844 41.375 -7.527 1 96.75 54 ALA B O 1
ATOM 4206 N N . THR B 1 55 ? -16.766 41.938 -9.438 1 95 55 THR B N 1
ATOM 4207 C CA . THR B 1 55 ? -18.016 42.406 -10.016 1 95 55 THR B CA 1
ATOM 4208 C C . THR B 1 55 ? -18.344 41.625 -11.281 1 95 55 THR B C 1
ATOM 4210 O O . THR B 1 55 ? -19.484 41.688 -11.773 1 95 55 THR B O 1
ATOM 4213 N N . THR B 1 56 ? -17.344 40.906 -11.82 1 94.94 56 THR B N 1
ATOM 4214 C CA . THR B 1 56 ? -17.594 40.156 -13.047 1 94.94 56 THR B CA 1
ATOM 4215 C C . THR B 1 56 ? -17 38.75 -12.953 1 94.94 56 THR B C 1
ATOM 4217 O O . THR B 1 56 ? -16.047 38.531 -12.219 1 94.94 56 THR B O 1
ATOM 4220 N N . ALA B 1 57 ? -17.625 37.844 -13.773 1 96 57 ALA B N 1
ATOM 4221 C CA . ALA B 1 57 ? -17.125 36.469 -13.82 1 96 57 ALA B CA 1
ATOM 4222 C C . ALA B 1 57 ? -15.664 36.438 -14.273 1 96 57 ALA B C 1
ATOM 4224 O O . ALA B 1 57 ? -14.859 35.688 -13.734 1 96 57 ALA B O 1
ATOM 4225 N N . ASP B 1 58 ? -15.305 37.281 -15.242 1 96.25 58 ASP B N 1
ATOM 4226 C CA . ASP B 1 58 ? -13.953 37.281 -15.797 1 96.25 58 ASP B CA 1
ATOM 4227 C C . ASP B 1 58 ? -12.93 37.719 -14.742 1 96.25 58 ASP B C 1
ATOM 4229 O O . ASP B 1 58 ? -11.875 37.094 -14.602 1 96.25 58 ASP B O 1
ATOM 4233 N N . SER B 1 59 ? -13.211 38.781 -14.078 1 96.06 59 SER B N 1
ATOM 4234 C CA . SER B 1 59 ? -12.281 39.25 -13.07 1 96.06 59 SER B CA 1
ATOM 4235 C C . SER B 1 59 ? -12.141 38.25 -11.93 1 96.06 59 SER B C 1
ATOM 4237 O O . SER B 1 59 ? -11.039 38.062 -11.398 1 96.06 59 SER B O 1
ATOM 4239 N N . ILE B 1 60 ? -13.195 37.656 -11.555 1 97.12 60 ILE B N 1
ATOM 4240 C CA . ILE B 1 60 ? -13.18 36.625 -10.5 1 97.12 60 ILE B CA 1
ATOM 4241 C C . ILE B 1 60 ? -12.336 35.438 -10.938 1 97.12 60 ILE B C 1
ATOM 4243 O O . ILE B 1 60 ? -11.5 34.938 -10.18 1 97.12 60 ILE B O 1
ATOM 4247 N N . THR B 1 61 ? -12.586 34.938 -12.141 1 97.25 61 THR B N 1
ATOM 4248 C CA . THR B 1 61 ? -11.844 33.812 -12.695 1 97.25 61 THR B CA 1
ATOM 4249 C C . THR B 1 61 ? -10.344 34.125 -12.719 1 97.25 61 THR B C 1
ATOM 4251 O O . THR B 1 61 ? -9.531 33.281 -12.305 1 97.25 61 THR B O 1
ATOM 4254 N N . LYS B 1 62 ? -10.016 35.312 -13.227 1 97.38 62 LYS B N 1
ATOM 4255 C CA . LYS B 1 62 ? -8.609 35.719 -13.258 1 97.38 62 LYS B CA 1
ATOM 4256 C C . LYS B 1 62 ? -8.008 35.75 -11.859 1 97.38 62 LYS B C 1
ATOM 4258 O O . LYS B 1 62 ? -6.883 35.312 -11.648 1 97.38 62 LYS B O 1
ATOM 4263 N N . PHE B 1 63 ? -8.734 36.281 -10.945 1 97.12 63 PHE B N 1
ATOM 4264 C CA . PHE B 1 63 ? -8.305 36.375 -9.555 1 97.12 63 PHE B CA 1
ATOM 4265 C C . PHE B 1 63 ? -8.016 35 -8.992 1 97.12 63 PHE B C 1
ATOM 4267 O O . PHE B 1 63 ? -6.961 34.75 -8.398 1 97.12 63 PHE B O 1
ATOM 4274 N N . MET B 1 64 ? -8.906 34.0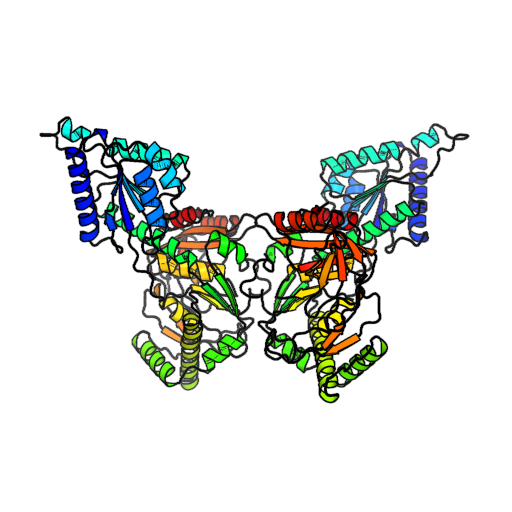62 -9.164 1 97.75 64 MET B N 1
ATOM 4275 C CA . MET B 1 64 ? -8.742 32.719 -8.641 1 97.75 64 MET B CA 1
ATOM 4276 C C . MET B 1 64 ? -7.547 32.031 -9.281 1 97.75 64 MET B C 1
ATOM 4278 O O . MET B 1 64 ? -6.789 31.328 -8.602 1 97.75 64 MET B O 1
ATOM 4282 N N . LYS B 1 65 ? -7.363 32.188 -10.562 1 96.88 65 LYS B N 1
ATOM 4283 C CA . LYS B 1 65 ? -6.211 31.609 -11.258 1 96.88 65 LYS B CA 1
ATOM 4284 C C . LYS B 1 65 ? -4.902 32.156 -10.688 1 96.88 65 LYS B C 1
ATOM 4286 O O . LYS B 1 65 ? -3.945 31.406 -10.492 1 96.88 65 LYS B O 1
ATOM 4291 N N . GLU B 1 66 ? -4.906 33.438 -10.469 1 97.25 66 GLU B N 1
ATOM 4292 C CA . GLU B 1 66 ? -3.703 34.031 -9.914 1 97.25 66 GLU B CA 1
ATOM 4293 C C . GLU B 1 66 ? -3.406 33.531 -8.516 1 97.25 66 GLU B C 1
ATOM 4295 O O . GLU B 1 66 ? -2.246 33.281 -8.164 1 97.25 66 GLU B O 1
ATOM 4300 N N . ALA B 1 67 ? -4.426 33.375 -7.73 1 97.06 67 ALA B N 1
ATOM 4301 C CA . ALA B 1 67 ? -4.25 32.812 -6.391 1 97.06 67 ALA B CA 1
ATOM 4302 C C . ALA B 1 67 ? -3.639 31.422 -6.457 1 97.06 67 ALA B C 1
ATOM 4304 O O . ALA B 1 67 ? -2.744 31.094 -5.676 1 97.06 67 ALA B O 1
ATOM 4305 N N . ASN B 1 68 ? -4.117 30.625 -7.383 1 96.19 68 ASN B N 1
ATOM 4306 C CA . ASN B 1 68 ? -3.641 29.266 -7.547 1 96.19 68 ASN B CA 1
ATOM 4307 C C . ASN B 1 68 ? -2.145 29.219 -7.844 1 96.19 68 ASN B C 1
ATOM 4309 O O . ASN B 1 68 ? -1.431 28.344 -7.344 1 96.19 68 ASN B O 1
ATOM 4313 N N . TYR B 1 69 ? -1.671 30.172 -8.633 1 93.44 69 TYR B N 1
ATOM 4314 C CA . TYR B 1 69 ? -0.316 30.125 -9.172 1 93.44 69 TYR B CA 1
ATOM 4315 C C . TYR B 1 69 ? 0.677 30.766 -8.219 1 93.44 69 TYR B C 1
ATOM 4317 O O . TYR B 1 69 ? 1.888 30.562 -8.336 1 93.44 69 TYR B O 1
ATOM 4325 N N . ASN B 1 70 ? 0.151 31.516 -7.258 1 95.38 70 ASN B N 1
ATOM 4326 C CA . ASN B 1 70 ? 1.023 32.156 -6.289 1 95.38 70 ASN B CA 1
ATOM 4327 C C . ASN B 1 70 ? 1.286 31.281 -5.078 1 95.38 70 ASN B C 1
ATOM 4329 O O . ASN B 1 70 ? 0.414 31.109 -4.223 1 95.38 70 ASN B O 1
ATOM 4333 N N . ASP B 1 71 ? 2.564 30.828 -4.918 1 93.19 71 ASP B N 1
ATOM 4334 C CA . ASP B 1 71 ? 2.916 29.859 -3.885 1 93.19 71 ASP B CA 1
ATOM 4335 C C . ASP B 1 71 ? 2.85 30.5 -2.496 1 93.19 71 ASP B C 1
ATOM 4337 O O . ASP B 1 71 ? 2.801 29.781 -1.489 1 93.19 71 ASP B O 1
ATOM 4341 N N . ASN B 1 72 ? 2.848 31.797 -2.459 1 96.19 72 ASN B N 1
ATOM 4342 C CA . ASN B 1 72 ? 2.771 32.469 -1.166 1 96.19 72 ASN B CA 1
ATOM 4343 C C . ASN B 1 72 ? 1.327 32.625 -0.701 1 96.19 72 ASN B C 1
ATOM 4345 O O . ASN B 1 72 ? 1.077 32.969 0.452 1 96.19 72 ASN B O 1
ATOM 4349 N N . VAL B 1 73 ? 0.409 32.406 -1.556 1 97.62 73 VAL B N 1
ATOM 4350 C CA . VAL B 1 73 ? -0.996 32.5 -1.176 1 97.62 73 VAL B CA 1
ATOM 4351 C C . VAL B 1 73 ? -1.492 31.141 -0.687 1 97.62 73 VAL B C 1
ATOM 4353 O O . VAL B 1 73 ? -1.514 30.172 -1.447 1 97.62 73 VAL B O 1
ATOM 4356 N N . ALA B 1 74 ? -1.904 31.078 0.583 1 98 74 ALA B N 1
ATOM 4357 C CA . ALA B 1 74 ? -2.291 29.812 1.183 1 98 74 ALA B CA 1
ATOM 4358 C C . ALA B 1 74 ? -3.797 29.578 1.078 1 98 74 ALA B C 1
ATOM 4360 O O . ALA B 1 74 ? -4.277 28.453 1.23 1 98 74 ALA B O 1
ATOM 4361 N N . GLY B 1 75 ? -4.547 30.625 0.788 1 98.44 75 GLY B N 1
ATOM 4362 C CA . GLY B 1 75 ? -5.996 30.516 0.691 1 98.44 75 GLY B CA 1
ATOM 4363 C C . GLY B 1 75 ? -6.668 31.828 0.332 1 98.44 75 GLY B C 1
ATOM 4364 O O . GLY B 1 75 ? -6.016 32.875 0.263 1 98.44 75 GLY B O 1
ATOM 4365 N N . VAL B 1 76 ? -7.973 31.719 0.079 1 98.69 76 VAL B N 1
ATOM 4366 C CA . VAL B 1 76 ? -8.781 32.875 -0.328 1 98.69 76 VAL B CA 1
ATOM 4367 C C . VAL B 1 76 ? -9.938 33.062 0.656 1 98.69 76 VAL B C 1
ATOM 4369 O O . VAL B 1 76 ? -10.57 32.094 1.078 1 98.69 76 VAL B O 1
ATOM 4372 N N . ILE B 1 77 ? -10.109 34.312 1.043 1 98.69 77 ILE B N 1
ATOM 4373 C CA . ILE B 1 77 ? -11.242 34.688 1.886 1 98.69 77 ILE B CA 1
ATOM 4374 C C . ILE B 1 77 ? -12.227 35.531 1.081 1 98.69 77 ILE B C 1
ATOM 4376 O O . ILE B 1 77 ? -11.836 36.5 0.443 1 98.69 77 ILE B O 1
ATOM 4380 N N . THR B 1 78 ? -13.445 35.125 1.1 1 98.31 78 THR B N 1
ATOM 4381 C CA . THR B 1 78 ? -14.484 35.844 0.381 1 98.31 78 THR B CA 1
ATOM 4382 C C . THR B 1 78 ? -15.484 36.469 1.354 1 98.31 78 THR B C 1
ATOM 4384 O O . THR B 1 78 ? -15.781 35.875 2.398 1 98.31 78 THR B O 1
ATOM 4387 N N . TRP B 1 79 ? -15.992 37.625 1.02 1 97.69 79 TRP B N 1
ATOM 4388 C CA . TRP B 1 79 ? -17.078 38.344 1.703 1 97.69 79 TRP B CA 1
ATOM 4389 C C . TRP B 1 79 ? -18 39 0.701 1 97.69 79 TRP B C 1
ATOM 4391 O O . TRP B 1 79 ? -17.531 39.625 -0.274 1 97.69 79 TRP B O 1
ATOM 4401 N N . MET B 1 80 ? -19.297 38.844 0.875 1 96.06 80 MET B N 1
ATOM 4402 C CA . MET B 1 80 ? -20.266 39.531 0.049 1 96.06 80 MET B CA 1
ATOM 4403 C C . MET B 1 80 ? -20.781 40.781 0.761 1 96.06 80 MET B C 1
ATOM 4405 O O . MET B 1 80 ? -21.75 40.719 1.522 1 96.06 80 MET B O 1
ATOM 4409 N N . HIS B 1 81 ? -20.125 41.875 0.431 1 95.06 81 HIS B N 1
ATOM 4410 C CA . HIS B 1 81 ? -20.516 43.156 1.023 1 95.06 81 HIS B CA 1
ATOM 4411 C C . HIS B 1 81 ? -21.922 43.531 0.597 1 95.06 81 HIS B C 1
ATOM 4413 O O . HIS B 1 81 ? -22.734 43.969 1.422 1 95.06 81 HIS B O 1
ATOM 4419 N N . THR B 1 82 ? -22.188 43.531 -0.667 1 93.19 82 THR B N 1
ATOM 4420 C CA . THR B 1 82 ? -23.5 43.688 -1.269 1 93.19 82 THR B CA 1
ATOM 4421 C C . THR B 1 82 ? -23.969 42.406 -1.923 1 93.19 82 THR B C 1
ATOM 4423 O O . THR B 1 82 ? -23.344 41.344 -1.744 1 93.19 82 THR B O 1
ATOM 4426 N N . PHE B 1 83 ? -25.156 42.5 -2.537 1 90.62 83 PHE B N 1
ATOM 4427 C CA . PHE B 1 83 ? -25.547 41.375 -3.404 1 90.62 83 PHE B CA 1
ATOM 4428 C C . PHE B 1 83 ? -24.547 41.219 -4.547 1 90.62 83 PHE B C 1
ATOM 4430 O O . PHE B 1 83 ? -24.203 42.188 -5.219 1 90.62 83 PHE B O 1
ATOM 4437 N N . SER B 1 84 ? -23.969 40 -4.699 1 91.19 84 SER B N 1
ATOM 4438 C CA . SER B 1 84 ? -23.125 39.594 -5.812 1 91.19 84 SER B CA 1
ATOM 4439 C C . SER B 1 84 ? -23.688 38.375 -6.527 1 91.19 84 SER B C 1
ATOM 4441 O O . SER B 1 84 ? -23.859 37.312 -5.922 1 91.19 84 SER B O 1
ATOM 4443 N N . PRO B 1 85 ? -24.062 38.5 -7.859 1 93.56 85 PRO B N 1
ATOM 4444 C CA . PRO B 1 85 ? -24.641 37.344 -8.57 1 93.56 85 PRO B CA 1
ATOM 4445 C C . PRO B 1 85 ? -23.75 36.125 -8.523 1 93.56 85 PRO B C 1
ATOM 4447 O O . PRO B 1 85 ? -22.656 36.125 -9.086 1 93.56 85 PRO B O 1
ATOM 4450 N N . ALA B 1 86 ? -24.266 35.094 -7.977 1 93.94 86 ALA B N 1
ATOM 4451 C CA . ALA B 1 86 ? -23.469 33.906 -7.688 1 93.94 86 ALA B CA 1
ATOM 4452 C C . ALA B 1 86 ? -22.984 33.25 -8.969 1 93.94 86 ALA B C 1
ATOM 4454 O O . ALA B 1 86 ? -21.984 32.531 -8.969 1 93.94 86 ALA B O 1
ATOM 4455 N N . LYS B 1 87 ? -23.719 33.375 -10.07 1 94.94 87 LYS B N 1
ATOM 4456 C CA . LYS B 1 87 ? -23.297 32.812 -11.352 1 94.94 87 LYS B CA 1
ATOM 4457 C C . LYS B 1 87 ? -21.922 33.312 -11.75 1 94.94 87 LYS B C 1
ATOM 4459 O O . LYS B 1 87 ? -21.172 32.594 -12.445 1 94.94 87 LYS B O 1
ATOM 4464 N N . ASN B 1 88 ? -21.547 34.531 -11.336 1 95.44 88 ASN B N 1
ATOM 4465 C CA . ASN B 1 88 ? -20.25 35.125 -11.664 1 95.44 88 ASN B CA 1
ATOM 4466 C C . ASN B 1 88 ? -19.109 34.344 -11 1 95.44 88 ASN B C 1
ATOM 4468 O O . ASN B 1 88 ? -17.953 34.469 -11.422 1 95.44 88 ASN B O 1
ATOM 4472 N N . TRP B 1 89 ? -19.453 33.625 -10.039 1 97.06 89 TRP B N 1
ATOM 4473 C CA . TRP B 1 89 ? -18.422 33 -9.227 1 97.06 89 TRP B CA 1
ATOM 4474 C C . TRP B 1 89 ? -18.156 31.562 -9.695 1 97.06 89 TRP B C 1
ATOM 4476 O O . TRP B 1 89 ? -17.172 30.938 -9.297 1 97.06 89 TRP B O 1
ATOM 4486 N N . ILE B 1 90 ? -19.016 30.969 -10.523 1 96.5 90 ILE B N 1
ATOM 4487 C CA . ILE B 1 90 ? -19.016 29.547 -10.852 1 96.5 90 ILE B CA 1
ATOM 4488 C C . ILE B 1 90 ? -17.656 29.141 -11.438 1 96.5 90 ILE B C 1
ATOM 4490 O O . ILE B 1 90 ? -16.969 28.266 -10.898 1 96.5 90 ILE B O 1
ATOM 4494 N N . ARG B 1 91 ? -17.25 29.781 -12.516 1 96.19 91 ARG B N 1
ATOM 4495 C CA . ARG B 1 91 ? -16.047 29.375 -13.227 1 96.19 91 ARG B CA 1
ATOM 4496 C C . ARG B 1 91 ? -14.812 29.531 -12.352 1 96.19 91 ARG B C 1
ATOM 4498 O O . ARG B 1 91 ? -13.977 28.625 -12.266 1 96.19 91 ARG B O 1
ATOM 4505 N N . GLY B 1 92 ? -14.664 30.734 -11.727 1 96.44 92 GLY B N 1
ATOM 4506 C CA . GLY B 1 92 ? -13.523 30.984 -10.852 1 96.44 92 GLY B CA 1
ATOM 4507 C C . GLY B 1 92 ? -13.422 29.984 -9.711 1 96.44 92 GLY B C 1
ATOM 4508 O O . GLY B 1 92 ? -12.344 29.438 -9.445 1 96.44 92 GLY B O 1
ATOM 4509 N N . THR B 1 93 ? -14.516 29.734 -9.078 1 96.69 93 THR B N 1
ATOM 4510 C CA . THR B 1 93 ? -14.539 28.828 -7.941 1 96.69 93 THR B CA 1
ATOM 4511 C C . THR B 1 93 ? -14.195 27.406 -8.383 1 96.69 93 THR B C 1
ATOM 4513 O O . THR B 1 93 ? -13.477 26.688 -7.688 1 96.69 93 THR B O 1
ATOM 4516 N N . GLU B 1 94 ? -14.664 26.969 -9.516 1 94.38 94 GLU B N 1
ATOM 4517 C CA . GLU B 1 94 ? -14.352 25.656 -10.055 1 94.38 94 GLU B CA 1
ATOM 4518 C C . GLU B 1 94 ? -12.852 25.5 -10.281 1 94.38 94 GLU B C 1
ATOM 4520 O O . GLU B 1 94 ? -12.32 24.391 -10.172 1 94.38 94 GLU B O 1
ATOM 4525 N N . LEU B 1 95 ? -12.211 26.578 -10.609 1 95.62 95 LEU B N 1
ATOM 4526 C CA . LEU B 1 95 ? -10.797 26.516 -10.961 1 95.62 95 LEU B CA 1
ATOM 4527 C C . LEU B 1 95 ? -9.922 26.703 -9.727 1 95.62 95 LEU B C 1
ATOM 4529 O O . LEU B 1 95 ? -8.711 26.484 -9.773 1 95.62 95 LEU B O 1
ATOM 4533 N N . LEU B 1 96 ? -10.531 27.125 -8.625 1 96.62 96 LEU B N 1
ATOM 4534 C CA . LEU B 1 96 ? -9.758 27.391 -7.418 1 96.62 96 LEU B CA 1
ATOM 4535 C C . LEU B 1 96 ? -9.164 26.109 -6.848 1 96.62 96 LEU B C 1
ATOM 4537 O O . LEU B 1 96 ? -9.883 25.125 -6.672 1 96.62 96 LEU B O 1
ATOM 4541 N N . GLN B 1 97 ? -7.859 26.156 -6.598 1 95.5 97 GLN B N 1
ATOM 4542 C CA . GLN B 1 97 ? -7.156 25 -6.074 1 95.5 97 GLN B CA 1
ATOM 4543 C C . GLN B 1 97 ? -6.703 25.219 -4.637 1 95.5 97 GLN B C 1
ATOM 4545 O O . GLN B 1 97 ? -6.16 24.312 -3.998 1 95.5 97 GLN B O 1
ATOM 4550 N N . LYS B 1 98 ? -6.934 26.469 -4.129 1 97.19 98 LYS B N 1
ATOM 4551 C CA . LYS B 1 98 ? -6.562 26.844 -2.766 1 97.19 98 LYS B CA 1
ATOM 4552 C C . LYS B 1 98 ? -7.762 26.75 -1.824 1 97.19 98 LYS B C 1
ATOM 4554 O O . LYS B 1 98 ? -8.906 26.828 -2.264 1 97.19 98 LYS B O 1
ATOM 4559 N N . PRO B 1 99 ? -7.445 26.547 -0.487 1 98.19 99 PRO B N 1
ATOM 4560 C CA . PRO B 1 99 ? -8.539 26.594 0.49 1 98.19 99 PRO B CA 1
ATOM 4561 C C . PRO B 1 99 ? -9.336 27.891 0.414 1 98.19 99 PRO B C 1
ATOM 4563 O O . PRO B 1 99 ? -8.773 28.969 0.155 1 98.19 99 PRO B O 1
ATOM 4566 N N . LEU B 1 100 ? -10.656 27.734 0.641 1 98.62 100 LEU B N 1
ATOM 4567 C CA . LEU B 1 100 ? -11.586 28.859 0.573 1 98.62 100 LEU B CA 1
ATOM 4568 C C . LEU B 1 100 ? -12.297 29.062 1.906 1 98.62 100 LEU B C 1
ATOM 4570 O O . LEU B 1 100 ? -12.789 28.094 2.498 1 98.62 100 LEU B O 1
ATOM 4574 N N . LEU B 1 101 ? -12.219 30.25 2.426 1 98.62 101 LEU B N 1
ATOM 4575 C CA . LEU B 1 101 ? -13.016 30.641 3.584 1 98.62 101 LEU B CA 1
ATOM 4576 C C . LEU B 1 101 ? -14.078 31.656 3.195 1 98.62 101 LEU B C 1
ATOM 4578 O O . LEU B 1 101 ? -13.766 32.719 2.641 1 98.62 101 LEU B O 1
ATOM 4582 N N . HIS B 1 102 ? -15.344 31.344 3.408 1 98.12 102 HIS B N 1
ATOM 4583 C CA . HIS B 1 102 ? -16.453 32.281 3.297 1 98.12 102 HIS B CA 1
ATOM 4584 C C . HIS B 1 102 ? -16.703 33 4.617 1 98.12 102 HIS B C 1
ATOM 4586 O O . HIS B 1 102 ? -17.219 32.406 5.566 1 98.12 102 HIS B O 1
ATOM 4592 N N . LEU B 1 103 ? -16.281 34.25 4.695 1 98.12 103 LEU B N 1
ATOM 4593 C CA . LEU B 1 103 ? -16.547 35.094 5.859 1 98.12 103 LEU B CA 1
ATOM 4594 C C . LEU B 1 103 ? -17.891 35.781 5.73 1 98.12 103 LEU B C 1
ATOM 4596 O O . LEU B 1 103 ? -17.984 36.844 5.098 1 98.12 103 LEU B O 1
ATOM 4600 N N . ALA B 1 104 ? -18.922 35.219 6.328 1 96.31 104 ALA B N 1
ATOM 4601 C CA . ALA B 1 104 ? -20.234 35.844 6.355 1 96.31 104 ALA B CA 1
ATOM 4602 C C . ALA B 1 104 ? -20.344 36.875 7.465 1 96.31 104 ALA B C 1
ATOM 4604 O O . ALA B 1 104 ? -20.656 36.562 8.609 1 96.31 104 ALA B O 1
ATOM 4605 N N . THR B 1 105 ? -20.047 38.062 7.055 1 97.06 105 THR B N 1
ATOM 4606 C CA . THR B 1 105 ? -19.984 39.156 8 1 97.06 105 THR B CA 1
ATOM 4607 C C . THR B 1 105 ? -20.719 40.375 7.449 1 97.06 105 THR B C 1
ATOM 4609 O O . THR B 1 105 ? -21.5 40.281 6.5 1 97.06 105 THR B O 1
ATOM 4612 N N . GLN B 1 106 ? -20.75 41.438 8.164 1 95.5 106 GLN B N 1
ATOM 4613 C CA . GLN B 1 106 ? -21.25 42.781 7.809 1 95.5 106 GLN B CA 1
ATOM 4614 C C . GLN B 1 106 ? -20.328 43.875 8.328 1 95.5 106 GLN B C 1
ATOM 4616 O O . GLN B 1 106 ? -19.688 43.719 9.367 1 95.5 106 GLN B O 1
ATOM 4621 N N . PHE B 1 107 ? -20.281 45 7.605 1 94.81 107 PHE B N 1
ATOM 4622 C CA . PHE B 1 107 ? -19.312 46.031 7.988 1 94.81 107 PHE B CA 1
ATOM 4623 C C . PHE B 1 107 ? -19.625 46.562 9.383 1 94.81 107 PHE B C 1
ATOM 4625 O O . PHE B 1 107 ? -18.734 46.594 10.242 1 94.81 107 PHE B O 1
ATOM 4632 N N . LEU B 1 108 ? -20.859 46.938 9.594 1 93 108 LEU B N 1
ATOM 4633 C CA . LEU B 1 108 ? -21.266 47.406 10.922 1 93 108 LEU B CA 1
ATOM 4634 C C . LEU B 1 108 ? -21.797 46.25 11.75 1 93 108 LEU B C 1
ATOM 4636 O O . LEU B 1 108 ? -22.375 45.312 11.211 1 93 108 LEU B O 1
ATOM 4640 N N . ASN B 1 109 ? -21.609 46.375 13.039 1 95.31 109 ASN B N 1
ATOM 4641 C CA . ASN B 1 109 ? -22.094 45.312 13.898 1 95.31 109 ASN B CA 1
ATOM 4642 C C . ASN B 1 109 ? -23.5 45.594 14.414 1 95.31 109 ASN B C 1
ATOM 4644 O O . ASN B 1 109 ? -24.016 44.875 15.273 1 95.31 109 ASN B O 1
ATOM 4648 N N . ASN B 1 110 ? -24.094 46.75 13.961 1 93.75 110 ASN B N 1
ATOM 4649 C CA . ASN B 1 110 ? -25.438 47.125 14.375 1 93.75 110 ASN B CA 1
ATOM 4650 C C . ASN B 1 110 ? -26.203 47.781 13.227 1 93.75 110 ASN B C 1
ATOM 4652 O O . ASN B 1 110 ? -25.625 48.188 12.227 1 93.75 110 ASN B O 1
ATOM 4656 N N . ILE B 1 111 ? -27.547 47.75 13.367 1 91.81 111 ILE B N 1
ATOM 4657 C CA . ILE B 1 111 ? -28.391 48.562 12.477 1 91.81 111 ILE B CA 1
ATOM 4658 C C . ILE B 1 111 ? -28.469 50 12.992 1 91.81 111 ILE B C 1
ATOM 4660 O O . ILE B 1 111 ? -28.844 50.219 14.141 1 91.81 111 ILE B O 1
ATOM 4664 N N . PRO B 1 112 ? -27.969 50.875 12.219 1 92.69 112 PRO B N 1
ATOM 4665 C CA . PRO B 1 112 ? -28.156 52.281 12.641 1 92.69 112 PRO B CA 1
ATOM 4666 C C . PRO B 1 112 ? -29.609 52.719 12.555 1 92.69 112 PRO B C 1
ATOM 4668 O O . PRO B 1 112 ? -29.984 53.438 11.625 1 92.69 112 PRO B O 1
ATOM 4671 N N . PHE B 1 113 ? -30.359 52.469 13.602 1 93.25 113 PHE B N 1
ATOM 4672 C CA . PHE B 1 113 ? -31.812 52.594 13.602 1 93.25 113 PHE B CA 1
ATOM 4673 C C . PHE B 1 113 ? -32.25 54 13.281 1 93.25 113 PHE B C 1
ATOM 4675 O O . PHE B 1 113 ? -33.25 54.219 12.586 1 93.25 113 PHE B O 1
ATOM 4682 N N . ASP B 1 114 ? -31.562 54.938 13.734 1 93.88 114 ASP B N 1
ATOM 4683 C CA . ASP B 1 114 ? -31.969 56.344 13.641 1 93.88 114 ASP B CA 1
ATOM 4684 C C . ASP B 1 114 ? -31.703 56.906 12.25 1 93.88 114 ASP B C 1
ATOM 4686 O O . ASP B 1 114 ? -32.312 57.906 11.836 1 93.88 114 ASP B O 1
ATOM 4690 N N . SER B 1 115 ? -30.75 56.25 11.562 1 92 115 SER B N 1
ATOM 4691 C CA . SER B 1 115 ? -30.297 56.875 10.328 1 92 115 SER B CA 1
ATOM 4692 C C . SER B 1 115 ? -30.469 55.938 9.141 1 92 115 SER B C 1
ATOM 4694 O O . SER B 1 115 ? -30.266 56.344 7.988 1 92 115 SER B O 1
ATOM 4696 N N . ILE B 1 116 ? -30.781 54.719 9.383 1 91.5 116 ILE B N 1
ATOM 4697 C CA . ILE B 1 116 ? -30.859 53.75 8.297 1 91.5 116 ILE B CA 1
ATOM 4698 C C . ILE B 1 116 ? -31.828 54.25 7.223 1 91.5 116 ILE B C 1
ATOM 4700 O O . ILE B 1 116 ? -32.875 54.781 7.539 1 91.5 116 ILE B O 1
ATOM 4704 N N . ASP B 1 117 ? -31.5 54.156 5.969 1 93.19 117 ASP B N 1
ATOM 4705 C CA . ASP B 1 117 ? -32.312 54.469 4.801 1 93.19 117 ASP B CA 1
ATOM 4706 C C . ASP B 1 117 ? -32.094 53.469 3.678 1 93.19 117 ASP B C 1
ATOM 4708 O O . ASP B 1 117 ? -31.5 52.406 3.895 1 93.19 117 ASP B O 1
ATOM 4712 N N . MET B 1 118 ? -32.688 53.781 2.514 1 89.31 118 MET B N 1
ATOM 4713 C CA . MET B 1 118 ? -32.625 52.844 1.401 1 89.31 118 MET B CA 1
ATOM 4714 C C . MET B 1 118 ? -31.203 52.688 0.886 1 89.31 118 MET B C 1
ATOM 4716 O O . MET B 1 118 ? -30.797 51.625 0.435 1 89.31 118 MET B O 1
ATOM 4720 N N . ASP B 1 119 ? -30.453 53.812 1.037 1 86.31 119 ASP B N 1
ATOM 4721 C CA . ASP B 1 119 ? -29.062 53.75 0.591 1 86.31 119 ASP B CA 1
ATOM 4722 C C . ASP B 1 119 ? -28.234 52.812 1.466 1 86.31 119 ASP B C 1
ATOM 4724 O O . ASP B 1 119 ? -27.438 52.031 0.955 1 86.31 119 ASP B O 1
ATOM 4728 N N . TYR B 1 120 ? -28.484 52.938 2.748 1 88.69 120 TYR B N 1
ATOM 4729 C CA . TYR B 1 120 ? -27.828 52.031 3.678 1 88.69 120 TYR B CA 1
ATOM 4730 C C . TYR B 1 120 ? -28.203 50.562 3.373 1 88.69 120 TYR B C 1
ATOM 4732 O O . TYR B 1 120 ? -27.328 49.688 3.322 1 88.69 120 TYR B O 1
ATOM 4740 N N . MET B 1 121 ? -29.422 50.344 3.168 1 88.62 121 MET B N 1
ATOM 4741 C CA . MET B 1 121 ? -29.938 48.969 2.953 1 88.62 121 MET B CA 1
ATOM 4742 C C . MET B 1 121 ? -29.359 48.406 1.665 1 88.62 121 MET B C 1
ATOM 4744 O O . MET B 1 121 ? -29.078 47.188 1.602 1 88.62 121 MET B O 1
ATOM 4748 N N . ASN B 1 122 ? -29.234 49.219 0.676 1 85.25 122 ASN B N 1
ATOM 4749 C CA . ASN B 1 122 ? -28.703 48.75 -0.6 1 85.25 122 ASN B CA 1
ATOM 4750 C C . ASN B 1 122 ? -27.219 48.438 -0.504 1 85.25 122 ASN B C 1
ATOM 4752 O O . ASN B 1 122 ? -26.719 47.531 -1.175 1 85.25 122 ASN B O 1
ATOM 4756 N N . LEU B 1 123 ? -26.547 49.156 0.331 1 89.75 123 LEU B N 1
ATOM 4757 C CA . LEU B 1 123 ? -25.094 49.031 0.432 1 89.75 123 LEU B CA 1
ATOM 4758 C C . LEU B 1 123 ? -24.719 47.906 1.397 1 89.75 123 LEU B C 1
ATOM 4760 O O . LEU B 1 123 ? -23.734 47.188 1.175 1 89.75 123 LEU B O 1
ATOM 4764 N N . HIS B 1 124 ? -25.453 47.781 2.445 1 90.38 124 HIS B N 1
ATOM 4765 C CA . HIS B 1 124 ? -25.109 46.844 3.498 1 90.38 124 HIS B CA 1
ATOM 4766 C C . HIS B 1 124 ? -26.094 45.688 3.51 1 90.38 124 HIS B C 1
ATOM 4768 O O . HIS B 1 124 ? -26.875 45.531 4.449 1 90.38 124 HIS B O 1
ATOM 4774 N N . GLN B 1 125 ? -26 44.781 2.664 1 89.06 125 GLN B N 1
ATOM 4775 C CA . GLN B 1 125 ? -26.922 43.656 2.539 1 89.06 125 GLN B CA 1
ATOM 4776 C C . GLN B 1 125 ? -26.172 42.344 2.49 1 89.06 125 GLN B C 1
ATOM 4778 O O . GLN B 1 125 ? -26.516 41.469 1.686 1 89.06 125 GLN B O 1
ATOM 4783 N N . SER B 1 126 ? -25.125 42.188 3.219 1 91.38 126 SER 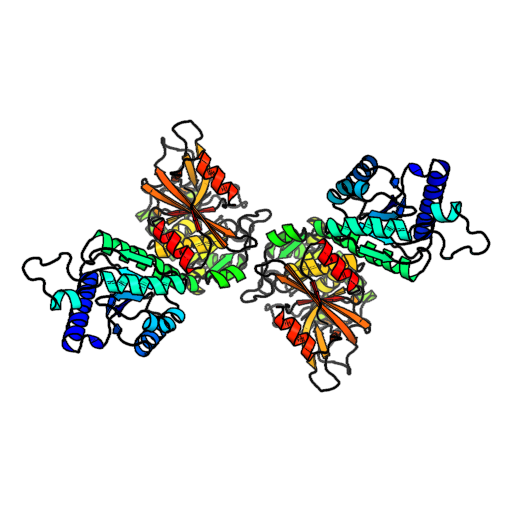B N 1
ATOM 4784 C CA . SER B 1 126 ? -24.359 40.938 3.35 1 91.38 126 SER B CA 1
ATOM 4785 C C . SER B 1 126 ? -25.266 39.781 3.645 1 91.38 126 SER B C 1
ATOM 4787 O O . SER B 1 126 ? -25.016 38.656 3.188 1 91.38 126 SER B O 1
ATOM 4789 N N . ALA B 1 127 ? -26.359 40.031 4.402 1 89.38 127 ALA B N 1
ATOM 4790 C CA . ALA B 1 127 ? -27.312 38.969 4.719 1 89.38 127 ALA B CA 1
ATOM 4791 C C . ALA B 1 127 ? -27.859 38.312 3.451 1 89.38 127 ALA B C 1
ATOM 4793 O O . ALA B 1 127 ? -28.078 37.125 3.398 1 89.38 127 ALA B O 1
ATOM 4794 N N . HIS B 1 128 ? -28.125 39.125 2.531 1 88.5 128 HIS B N 1
ATOM 4795 C CA . HIS B 1 128 ? -28.625 38.719 1.225 1 88.5 128 HIS B CA 1
ATOM 4796 C C . HIS B 1 128 ? -27.516 38.156 0.356 1 88.5 128 HIS B C 1
ATOM 4798 O O . HIS B 1 128 ? -27.641 37.031 -0.185 1 88.5 128 HIS B O 1
ATOM 4804 N N . GLY B 1 129 ? -26.453 38.812 0.209 1 92.06 129 GLY B N 1
ATOM 4805 C CA . GLY B 1 129 ? -25.344 38.438 -0.659 1 92.06 129 GLY B CA 1
ATOM 4806 C C . GLY B 1 129 ? -24.641 37.156 -0.242 1 92.06 129 GLY B C 1
ATOM 4807 O O . GLY B 1 129 ? -24.344 36.312 -1.083 1 92.06 129 GLY B O 1
ATOM 4808 N N . ASP B 1 130 ? -24.375 36.969 1.044 1 95 130 ASP B N 1
ATOM 4809 C CA . ASP B 1 130 ? -23.641 35.812 1.528 1 95 130 ASP B CA 1
ATOM 4810 C C . ASP B 1 130 ? -24.453 34.531 1.335 1 95 130 ASP B C 1
ATOM 4812 O O . ASP B 1 130 ? -23.891 33.469 1.064 1 95 130 ASP B O 1
ATOM 4816 N N . ARG B 1 131 ? -25.766 34.562 1.422 1 94.06 131 ARG B N 1
ATOM 4817 C CA . ARG B 1 131 ? -26.609 33.406 1.182 1 94.06 131 ARG B CA 1
ATOM 4818 C C . ARG B 1 131 ? -26.562 33 -0.285 1 94.06 131 ARG B C 1
ATOM 4820 O O . ARG B 1 131 ? -26.5 31.797 -0.599 1 94.06 131 ARG B O 1
ATOM 4827 N N . GLU B 1 132 ? -26.672 34 -1.138 1 92.75 132 GLU B N 1
ATOM 4828 C CA . GLU B 1 132 ? -26.531 33.75 -2.57 1 92.75 132 GLU B CA 1
ATOM 4829 C C . GLU B 1 132 ? -25.203 33.094 -2.896 1 92.75 132 GLU B C 1
ATOM 4831 O O . GLU B 1 132 ? -25.156 32.125 -3.652 1 92.75 132 GLU B O 1
ATOM 4836 N N . TYR B 1 133 ? -24.188 33.562 -2.324 1 95.56 133 TYR B N 1
ATOM 4837 C CA . TYR B 1 133 ? -22.844 33.031 -2.547 1 95.56 133 TYR B CA 1
ATOM 4838 C C . TYR B 1 133 ? -22.703 31.625 -2.008 1 95.56 133 TYR B C 1
ATOM 4840 O O . TYR B 1 133 ? -22.156 30.75 -2.682 1 95.56 133 TYR B O 1
ATOM 4848 N N . ALA B 1 134 ? -23.203 31.344 -0.87 1 94.81 134 ALA B N 1
ATOM 4849 C CA . ALA B 1 134 ? -23.109 30.031 -0.242 1 94.81 134 ALA B CA 1
ATOM 4850 C C . ALA B 1 134 ? -23.859 28.984 -1.055 1 94.81 134 ALA B C 1
ATOM 4852 O O . ALA B 1 134 ? -23.469 27.828 -1.1 1 94.81 134 ALA B O 1
ATOM 4853 N N . TYR B 1 135 ? -24.969 29.375 -1.673 1 93.69 135 TYR B N 1
ATOM 4854 C CA . TYR B 1 135 ? -25.766 28.484 -2.508 1 93.69 135 TYR B CA 1
ATOM 4855 C C . TYR B 1 135 ? -24.906 27.844 -3.594 1 93.69 135 TYR B C 1
ATOM 4857 O O . TYR B 1 135 ? -24.922 26.625 -3.764 1 93.69 135 TYR B O 1
ATOM 4865 N N . ILE B 1 136 ? -24.172 28.641 -4.234 1 93.06 136 ILE B N 1
ATOM 4866 C CA . ILE B 1 136 ? -23.391 28.094 -5.352 1 93.06 136 ILE B CA 1
ATOM 4867 C C . ILE B 1 136 ? -22.25 27.25 -4.824 1 93.06 136 ILE B C 1
ATOM 4869 O O . ILE B 1 136 ? -21.875 26.234 -5.438 1 93.06 136 ILE B O 1
ATOM 4873 N N . ASN B 1 137 ? -21.609 27.672 -3.717 1 94.44 137 ASN B N 1
ATOM 4874 C CA . ASN B 1 137 ? -20.547 26.859 -3.125 1 94.44 137 ASN B CA 1
ATOM 4875 C C . ASN B 1 137 ? -21.047 25.453 -2.779 1 94.44 137 ASN B C 1
ATOM 4877 O O . ASN B 1 137 ? -20.344 24.469 -2.994 1 94.44 137 ASN B O 1
ATOM 4881 N N . SER B 1 138 ? -22.219 25.359 -2.312 1 92.75 138 SER B N 1
ATOM 4882 C CA . SER B 1 138 ? -22.812 24.078 -1.976 1 92.75 138 SER B CA 1
ATOM 4883 C C . SER B 1 138 ? -23.078 23.25 -3.227 1 92.75 138 SER B C 1
ATOM 4885 O O . SER B 1 138 ? -22.828 22.031 -3.238 1 92.75 138 SER B O 1
ATOM 4887 N N . ARG B 1 139 ? -23.578 23.891 -4.227 1 91.5 139 ARG B N 1
ATOM 4888 C CA . ARG B 1 139 ? -23.875 23.188 -5.477 1 91.5 139 ARG B CA 1
ATOM 4889 C C . ARG B 1 139 ? -22.594 22.656 -6.113 1 91.5 139 ARG B C 1
ATOM 4891 O O . ARG B 1 139 ? -22.609 21.609 -6.754 1 91.5 139 ARG B O 1
ATOM 4898 N N . LEU B 1 140 ? -21.531 23.453 -5.961 1 93.88 140 LEU B N 1
ATOM 4899 C CA . LEU B 1 140 ? -20.25 23.078 -6.543 1 93.88 140 LEU B CA 1
ATOM 4900 C C . LEU B 1 140 ? -19.484 22.125 -5.625 1 93.88 140 LEU B C 1
ATOM 4902 O O . LEU B 1 140 ? -18.406 21.641 -5.98 1 93.88 140 LEU B O 1
ATOM 4906 N N . ASN B 1 141 ? -19.984 21.812 -4.445 1 93.44 141 ASN B N 1
ATOM 4907 C CA . ASN B 1 141 ? -19.391 20.938 -3.445 1 93.44 141 ASN B CA 1
ATOM 4908 C C . ASN B 1 141 ? -17.969 21.391 -3.086 1 93.44 141 ASN B C 1
ATOM 4910 O O . ASN B 1 141 ? -17.047 20.578 -3.027 1 93.44 141 ASN B O 1
ATOM 4914 N N . VAL B 1 142 ? -17.828 22.703 -2.99 1 92 142 VAL B N 1
ATOM 4915 C CA . VAL B 1 142 ? -16.562 23.297 -2.578 1 92 142 VAL B CA 1
ATOM 4916 C C . VAL B 1 142 ? -16.344 23.062 -1.087 1 92 142 VAL B C 1
ATOM 4918 O O . VAL B 1 142 ? -17.234 23.281 -0.275 1 92 142 VAL B O 1
ATOM 4921 N N . PRO B 1 143 ? -15.133 22.531 -0.792 1 94.25 143 PRO B N 1
ATOM 4922 C CA . PRO B 1 143 ? -14.883 22.344 0.641 1 94.25 143 PRO B CA 1
ATOM 4923 C C . PRO B 1 143 ? -14.531 23.656 1.346 1 94.25 143 PRO B C 1
ATOM 4925 O O . PRO B 1 143 ? -13.531 23.734 2.064 1 94.25 143 PRO B O 1
ATOM 4928 N N . ALA B 1 144 ? -15.375 24.562 1.281 1 94.69 144 ALA B N 1
ATOM 4929 C CA . ALA B 1 144 ? -15.148 25.875 1.87 1 94.69 144 ALA B CA 1
ATOM 4930 C C . ALA B 1 144 ? -15.461 25.859 3.363 1 94.69 144 ALA B C 1
ATOM 4932 O O . ALA B 1 144 ? -16.406 25.219 3.803 1 94.69 144 ALA B O 1
ATOM 4933 N N . ALA B 1 145 ? -14.617 26.547 4.098 1 96.88 145 ALA B N 1
ATOM 4934 C CA . ALA B 1 145 ? -14.953 26.859 5.484 1 96.88 145 ALA B CA 1
ATOM 4935 C C . ALA B 1 145 ? -15.875 28.078 5.566 1 96.88 145 ALA B C 1
ATOM 4937 O O . ALA B 1 145 ? -15.914 28.891 4.648 1 96.88 145 ALA B O 1
ATOM 4938 N N . SER B 1 146 ? -16.688 28.125 6.66 1 96.12 146 SER B N 1
ATOM 4939 C CA . SER B 1 146 ? -17.578 29.25 6.883 1 96.12 146 SER B CA 1
ATOM 4940 C C . SER B 1 146 ? -17.391 29.844 8.281 1 96.12 146 SER B C 1
ATOM 4942 O O . SER B 1 146 ? -17.375 29.109 9.266 1 96.12 146 SER B O 1
ATOM 4944 N N . VAL B 1 147 ? -17.141 31.094 8.344 1 97.31 147 VAL B N 1
ATOM 4945 C CA . VAL B 1 147 ? -17.125 31.844 9.594 1 97.31 147 VAL B CA 1
ATOM 4946 C C . VAL B 1 147 ? -18.219 32.906 9.57 1 97.31 147 VAL B C 1
ATOM 4948 O O . VAL B 1 147 ? -18.359 33.656 8.602 1 97.31 147 VAL B O 1
ATOM 4951 N N . TYR B 1 148 ? -19.078 32.938 10.594 1 97 148 TYR B N 1
ATOM 4952 C CA . TYR B 1 148 ? -20.203 33.875 10.695 1 97 148 TYR B CA 1
ATOM 4953 C C . TYR B 1 148 ? -20.078 34.75 11.914 1 97 148 TYR B C 1
ATOM 4955 O O . TYR B 1 148 ? -19.797 34.281 13.016 1 97 148 TYR B O 1
ATOM 4963 N N . GLY B 1 149 ? -20.234 36 11.758 1 97.06 149 GLY B N 1
ATOM 4964 C CA . GLY B 1 149 ? -20.188 36.969 12.844 1 97.06 149 GLY B CA 1
ATOM 4965 C C . GLY B 1 149 ? -19.531 38.281 12.453 1 97.06 149 GLY B C 1
ATOM 4966 O O . GLY B 1 149 ? -19.141 38.469 11.297 1 97.06 149 GLY B O 1
ATOM 4967 N N . TRP B 1 150 ? -19.5 39.219 13.359 1 97.19 150 TRP B N 1
ATOM 4968 C CA . TRP B 1 150 ? -18.875 40.5 13.062 1 97.19 150 TRP B CA 1
ATOM 4969 C C . TRP B 1 150 ? -17.359 40.375 13.039 1 97.19 150 TRP B C 1
ATOM 4971 O O . TRP B 1 150 ? -16.75 39.844 13.969 1 97.19 150 TRP B O 1
ATOM 4981 N N . TRP B 1 151 ? -16.703 40.844 12.023 1 96.88 151 TRP B N 1
ATOM 4982 C CA . TRP B 1 151 ? -15.289 40.688 11.734 1 96.88 151 TRP B CA 1
ATOM 4983 C C . TRP B 1 151 ? -14.43 41.281 12.844 1 96.88 151 TRP B C 1
ATOM 4985 O O . TRP B 1 151 ? -13.266 40.875 13 1 96.88 151 TRP B O 1
ATOM 4995 N N . GLY B 1 152 ? -14.969 42.156 13.617 1 95.38 152 GLY B N 1
ATOM 4996 C CA . GLY B 1 152 ? -14.203 42.781 14.664 1 95.38 152 GLY B CA 1
ATOM 4997 C C . GLY B 1 152 ? -14.203 42 15.969 1 95.38 152 GLY B C 1
ATOM 4998 O O . GLY B 1 152 ? -13.406 42.281 16.859 1 95.38 152 GLY B O 1
ATOM 4999 N N . ASP B 1 153 ? -15.062 41.031 16.047 1 96.5 153 ASP B N 1
ATOM 5000 C CA . ASP B 1 153 ? -15.164 40.25 17.281 1 96.5 153 ASP B CA 1
ATOM 5001 C C . ASP B 1 153 ? -13.992 39.281 17.422 1 96.5 153 ASP B C 1
ATOM 5003 O O . ASP B 1 153 ? -13.547 38.688 16.438 1 96.5 153 ASP B O 1
ATOM 5007 N N . ALA B 1 154 ? -13.586 39.094 18.734 1 96.06 154 ALA B N 1
ATOM 5008 C CA . ALA B 1 154 ? -12.43 38.25 19.016 1 96.06 154 ALA B CA 1
ATOM 5009 C C . ALA B 1 154 ? -12.695 36.781 18.625 1 96.06 154 ALA B C 1
ATOM 5011 O O . ALA B 1 154 ? -11.805 36.125 18.094 1 96.06 154 ALA B O 1
ATOM 5012 N N . ASP B 1 155 ? -13.867 36.344 18.891 1 95.88 155 ASP B N 1
ATOM 5013 C CA . ASP B 1 155 ? -14.195 34.938 18.594 1 95.88 155 ASP B CA 1
ATOM 5014 C C . ASP B 1 155 ? -14.219 34.688 17.078 1 95.88 155 ASP B C 1
ATOM 5016 O O . ASP B 1 155 ? -13.805 33.625 16.609 1 95.88 155 ASP B O 1
ATOM 5020 N N . VAL B 1 156 ? -14.688 35.594 16.297 1 96.19 156 VAL B N 1
ATOM 5021 C CA . VAL B 1 156 ? -14.688 35.5 14.836 1 96.19 156 VAL B CA 1
ATOM 5022 C C . VAL B 1 156 ? -13.25 35.469 14.32 1 96.19 156 VAL B C 1
ATOM 5024 O O . VAL B 1 156 ? -12.891 34.656 13.484 1 96.19 156 VAL B O 1
ATOM 5027 N N . GLN B 1 157 ? -12.43 36.375 14.82 1 97.12 157 GLN B N 1
ATOM 5028 C CA . GLN B 1 157 ? -11.039 36.438 14.398 1 97.12 157 GLN B CA 1
ATOM 5029 C C . GLN B 1 157 ? -10.281 35.188 14.766 1 97.12 157 GLN B C 1
ATOM 5031 O O . GLN B 1 157 ? -9.398 34.75 14.023 1 97.12 157 GLN B O 1
ATOM 5036 N N . GLU B 1 158 ? -10.609 34.625 15.875 1 96.5 158 GLU B N 1
ATOM 5037 C CA . GLU B 1 158 ? -10 33.375 16.281 1 96.5 158 GLU B CA 1
ATOM 5038 C C . GLU B 1 158 ? -10.344 32.25 15.305 1 96.5 158 GLU B C 1
ATOM 5040 O O . GLU B 1 158 ? -9.492 31.438 14.961 1 96.5 158 GLU B O 1
ATOM 5045 N N . GLN B 1 159 ? -11.57 32.219 14.867 1 97.19 159 GLN B N 1
ATOM 5046 C CA . GLN B 1 159 ? -11.992 31.203 13.898 1 97.19 159 GLN B CA 1
ATOM 5047 C C . GLN B 1 159 ? -11.25 31.375 12.578 1 97.19 159 GLN B C 1
ATOM 5049 O O . GLN B 1 159 ? -10.875 30.375 11.938 1 97.19 159 GLN B O 1
ATOM 5054 N N . ILE B 1 160 ? -11.047 32.562 12.164 1 97.88 160 ILE B N 1
ATOM 5055 C CA . ILE B 1 160 ? -10.297 32.844 10.945 1 97.88 160 ILE B CA 1
ATOM 5056 C C . ILE B 1 160 ? -8.859 32.344 11.109 1 97.88 160 ILE B C 1
ATOM 5058 O O . ILE B 1 160 ? -8.305 31.703 10.219 1 97.88 160 ILE B O 1
ATOM 5062 N N . ALA B 1 161 ? -8.273 32.688 12.266 1 97.62 161 ALA B N 1
ATOM 5063 C CA . ALA B 1 161 ? -6.906 32.281 12.555 1 97.62 161 ALA B CA 1
ATOM 5064 C C . ALA B 1 161 ? -6.773 30.75 12.508 1 97.62 161 ALA B C 1
ATOM 5066 O O . ALA B 1 161 ? -5.824 30.219 11.93 1 97.62 161 ALA B O 1
ATOM 5067 N N . ASP B 1 162 ? -7.707 30.078 13.125 1 97.56 162 ASP B N 1
ATOM 5068 C CA . ASP B 1 162 ? -7.719 28.609 13.117 1 97.56 162 ASP B CA 1
ATOM 5069 C C . ASP B 1 162 ? -7.746 28.062 11.695 1 97.56 162 ASP B C 1
ATOM 5071 O O . ASP B 1 162 ? -7.016 27.125 11.367 1 97.56 162 ASP B O 1
ATOM 5075 N N . TRP B 1 163 ? -8.602 28.625 10.922 1 98.06 163 TRP B N 1
ATOM 5076 C CA . TRP B 1 163 ? -8.711 28.188 9.531 1 98.06 163 TRP B CA 1
ATOM 5077 C C . TRP B 1 163 ? -7.406 28.453 8.773 1 98.06 163 TRP B C 1
ATOM 5079 O O . TRP B 1 163 ? -7.008 27.656 7.926 1 98.06 163 T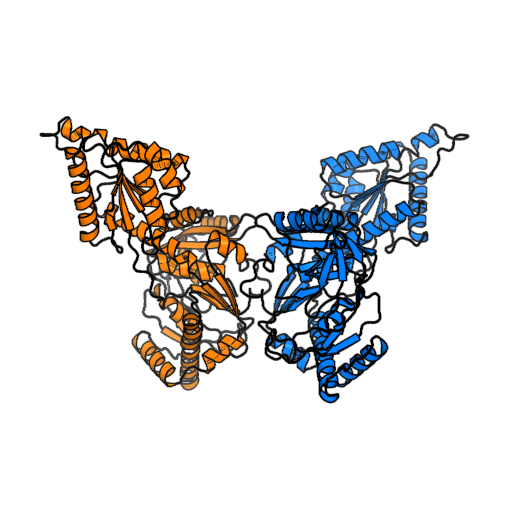RP B O 1
ATOM 5089 N N . GLN B 1 164 ? -6.738 29.578 9.039 1 98.06 164 GLN B N 1
ATOM 5090 C CA . GLN B 1 164 ? -5.469 29.859 8.383 1 98.06 164 GLN B CA 1
ATOM 5091 C C . GLN B 1 164 ? -4.461 28.75 8.617 1 98.06 164 GLN B C 1
ATOM 5093 O O . GLN B 1 164 ? -3.75 28.344 7.691 1 98.06 164 GLN B O 1
ATOM 5098 N N . HIS B 1 165 ? -4.402 28.266 9.805 1 97.75 165 HIS B N 1
ATOM 5099 C CA . HIS B 1 165 ? -3.475 27.188 10.125 1 97.75 165 HIS B CA 1
ATOM 5100 C C . HIS B 1 165 ? -3.811 25.922 9.352 1 97.75 165 HIS B C 1
ATOM 5102 O O . HIS B 1 165 ? -2.912 25.188 8.914 1 97.75 165 HIS B O 1
ATOM 5108 N N . VAL B 1 166 ? -5.113 25.672 9.188 1 98.25 166 VAL B N 1
ATOM 5109 C CA . VAL B 1 166 ? -5.566 24.516 8.414 1 98.25 166 VAL B CA 1
ATOM 5110 C C . VAL B 1 166 ? -5.148 24.688 6.953 1 98.25 166 VAL B C 1
ATOM 5112 O O . VAL B 1 166 ? -4.629 23.75 6.34 1 98.25 166 VAL B O 1
ATOM 5115 N N . ALA B 1 167 ? -5.379 25.859 6.414 1 98.31 167 ALA B N 1
ATOM 5116 C CA . ALA B 1 167 ? -5.043 26.141 5.023 1 98.31 167 ALA B CA 1
ATOM 5117 C C . ALA B 1 167 ? -3.543 26 4.777 1 98.31 167 ALA B C 1
ATOM 5119 O O . ALA B 1 167 ? -3.125 25.422 3.766 1 98.31 167 ALA B O 1
ATOM 5120 N N . VAL B 1 168 ? -2.766 26.5 5.68 1 97.81 168 VAL B N 1
ATOM 5121 C CA . VAL B 1 168 ? -1.314 26.406 5.57 1 97.81 168 VAL B CA 1
ATOM 5122 C C . VAL B 1 168 ? -0.892 24.938 5.629 1 97.81 168 VAL B C 1
ATOM 5124 O O . VAL B 1 168 ? -0.071 24.5 4.824 1 97.81 168 VAL B O 1
ATOM 5127 N N . ALA B 1 169 ? -1.435 24.219 6.555 1 98.12 169 ALA B N 1
ATOM 5128 C CA . ALA B 1 169 ? -1.116 22.797 6.664 1 98.12 169 ALA B CA 1
ATOM 5129 C C . ALA B 1 169 ? -1.45 22.062 5.371 1 98.12 169 ALA B C 1
ATOM 5131 O O . ALA B 1 169 ? -0.683 21.219 4.918 1 98.12 169 ALA B O 1
ATOM 5132 N N . TYR B 1 170 ? -2.615 22.438 4.797 1 97.88 170 TYR B N 1
ATOM 5133 C CA . TYR B 1 170 ? -3.002 21.812 3.535 1 97.88 170 TYR B CA 1
ATOM 5134 C C . TYR B 1 170 ? -1.962 22.078 2.453 1 97.88 170 TYR B C 1
ATOM 5136 O O . TYR B 1 170 ? -1.533 21.156 1.756 1 97.88 170 TYR B O 1
ATOM 5144 N N . ASN B 1 171 ? -1.585 23.297 2.344 1 96.94 171 ASN B N 1
ATOM 5145 C CA . ASN B 1 171 ? -0.593 23.656 1.335 1 96.94 171 ASN B CA 1
ATOM 5146 C C . ASN B 1 171 ? 0.745 22.969 1.599 1 96.94 171 ASN B C 1
ATOM 5148 O O . ASN B 1 171 ? 1.368 22.438 0.676 1 96.94 171 ASN B O 1
ATOM 5152 N N . GLU B 1 172 ? 1.175 22.922 2.828 1 96.25 172 GLU B N 1
ATOM 5153 C CA . GLU B 1 172 ? 2.465 22.344 3.195 1 96.25 172 GLU B CA 1
ATOM 5154 C C . GLU B 1 172 ? 2.469 20.828 3.006 1 96.25 172 GLU B C 1
ATOM 5156 O O . GLU B 1 172 ? 3.525 20.234 2.801 1 96.25 172 GLU B O 1
ATOM 5161 N N . SER B 1 173 ? 1.289 20.234 3.072 1 97.5 173 SER B N 1
ATOM 5162 C CA . SER B 1 173 ? 1.188 18.781 2.943 1 97.5 173 SER B CA 1
ATOM 5163 C C . SER B 1 173 ? 1.85 18.297 1.659 1 97.5 173 SER B C 1
ATOM 5165 O O . SER B 1 173 ? 2.52 17.266 1.654 1 97.5 173 SER B O 1
ATOM 5167 N N . PHE B 1 174 ? 1.729 19.047 0.605 1 95.25 174 PHE B N 1
ATOM 5168 C CA . PHE B 1 174 ? 2.186 18.625 -0.714 1 95.25 174 PHE B CA 1
ATOM 5169 C C . PHE B 1 174 ? 3.697 18.781 -0.839 1 95.25 174 PHE B C 1
ATOM 5171 O O . PHE B 1 174 ? 4.281 18.422 -1.863 1 95.25 174 PHE B O 1
ATOM 5178 N N . HIS B 1 175 ? 4.34 19.203 0.284 1 94.56 175 HIS B N 1
ATOM 5179 C CA . HIS B 1 175 ? 5.793 19.312 0.337 1 94.56 175 HIS B CA 1
ATOM 5180 C C . HIS B 1 175 ? 6.383 18.359 1.362 1 94.56 175 HIS B C 1
ATOM 5182 O O . HIS B 1 175 ? 7.602 18.297 1.541 1 94.56 175 HIS B O 1
ATOM 5188 N N . ILE B 1 176 ? 5.543 17.578 2.053 1 97.38 176 ILE B N 1
ATOM 5189 C CA . ILE B 1 176 ? 6.023 16.641 3.064 1 97.38 176 ILE B CA 1
ATOM 5190 C C . ILE B 1 176 ? 6.734 15.469 2.391 1 97.38 176 ILE B C 1
ATOM 5192 O O . ILE B 1 176 ? 6.18 14.836 1.495 1 97.38 176 ILE B O 1
ATOM 5196 N N . LYS B 1 177 ? 7.973 15.219 2.744 1 98.12 177 LYS B N 1
ATOM 5197 C CA . LYS B 1 177 ? 8.781 14.07 2.338 1 98.12 177 LYS B CA 1
ATOM 5198 C C . LYS B 1 177 ? 9.18 13.227 3.543 1 98.12 177 LYS B C 1
ATOM 5200 O O . LYS B 1 177 ? 9.609 13.766 4.57 1 98.12 177 LYS B O 1
ATOM 5205 N N . ILE B 1 178 ? 9.016 11.969 3.457 1 98.44 178 ILE B N 1
ATOM 5206 C CA . ILE B 1 178 ? 9.258 11.023 4.547 1 98.44 178 ILE B CA 1
ATOM 5207 C C . ILE B 1 178 ? 10.375 10.062 4.164 1 98.44 178 ILE B C 1
ATOM 5209 O O . ILE B 1 178 ? 10.289 9.367 3.148 1 98.44 178 ILE B O 1
ATOM 5213 N N . ALA B 1 179 ? 11.469 10.078 4.926 1 98.31 179 ALA B N 1
ATOM 5214 C CA . ALA B 1 179 ? 12.523 9.078 4.773 1 98.31 179 ALA B CA 1
ATOM 5215 C C . ALA B 1 179 ? 12.188 7.809 5.551 1 98.31 179 ALA B C 1
ATOM 5217 O O . ALA B 1 179 ? 12.164 7.816 6.785 1 98.31 179 ALA B O 1
ATOM 5218 N N . ARG B 1 180 ? 11.93 6.789 4.836 1 96.88 180 ARG B N 1
ATOM 5219 C CA . ARG B 1 180 ? 11.625 5.512 5.469 1 96.88 180 ARG B CA 1
ATOM 5220 C C . ARG B 1 180 ? 12.875 4.656 5.617 1 96.88 180 ARG B C 1
ATOM 5222 O O . ARG B 1 180 ? 13.328 4.039 4.648 1 96.88 180 ARG B O 1
ATOM 5229 N N . PHE B 1 181 ? 13.477 4.66 6.852 1 96.25 181 PHE B N 1
ATOM 5230 C CA . PHE B 1 181 ? 14.578 3.75 7.113 1 96.25 181 PHE B CA 1
ATOM 5231 C C . PHE B 1 181 ? 14.07 2.348 7.422 1 96.25 181 PHE B C 1
ATOM 5233 O O . PHE B 1 181 ? 13.555 2.094 8.516 1 96.25 181 PHE B O 1
ATOM 5240 N N . GLY B 1 182 ? 14.273 1.462 6.41 1 92.25 182 GLY B N 1
ATOM 5241 C CA . GLY B 1 182 ? 13.672 0.139 6.469 1 92.25 182 GLY B CA 1
ATOM 5242 C C . GLY B 1 182 ? 12.281 0.088 5.871 1 92.25 182 GLY B C 1
ATOM 5243 O O . GLY B 1 182 ? 11.992 0.779 4.891 1 92.25 182 GLY B O 1
ATOM 5244 N N . ASP B 1 183 ? 11.406 -0.689 6.219 1 92 183 ASP B N 1
ATOM 5245 C CA . ASP B 1 183 ? 10.023 -0.955 5.844 1 92 183 ASP B CA 1
ATOM 5246 C C . ASP B 1 183 ? 9.164 -1.236 7.078 1 92 183 ASP B C 1
ATOM 5248 O O . ASP B 1 183 ? 9.586 -0.975 8.203 1 92 183 ASP B O 1
ATOM 5252 N N . THR B 1 184 ? 7.934 -1.567 6.883 1 93.06 184 THR B N 1
ATOM 5253 C CA . THR B 1 184 ? 7.07 -1.885 8.016 1 93.06 184 THR B CA 1
ATOM 5254 C C . THR B 1 184 ? 7.578 -3.119 8.75 1 93.06 184 THR B C 1
ATOM 5256 O O . THR B 1 184 ? 8.078 -4.059 8.133 1 93.06 184 THR B O 1
ATOM 5259 N N . MET B 1 185 ? 7.473 -2.994 10.062 1 90.94 185 MET B N 1
ATOM 5260 C CA . MET B 1 185 ? 7.777 -4.156 10.891 1 90.94 185 MET B CA 1
ATOM 5261 C C . MET B 1 185 ? 6.969 -5.371 10.445 1 90.94 185 MET B C 1
ATOM 5263 O O . MET B 1 185 ? 5.785 -5.246 10.117 1 90.94 185 MET B O 1
ATOM 5267 N N . ARG B 1 186 ? 7.641 -6.527 10.43 1 90.75 186 ARG B N 1
ATOM 5268 C CA . ARG B 1 186 ? 6.984 -7.754 9.992 1 90.75 186 ARG B CA 1
ATOM 5269 C C . ARG B 1 186 ? 5.77 -8.07 10.859 1 90.75 186 ARG B C 1
ATOM 5271 O O . ARG B 1 186 ? 5.746 -7.734 12.047 1 90.75 186 ARG B O 1
ATOM 5278 N N . ASP B 1 187 ? 4.734 -8.664 10.328 1 86.19 187 ASP B N 1
ATOM 5279 C CA . ASP B 1 187 ? 3.578 -9.281 10.961 1 86.19 187 ASP B CA 1
ATOM 5280 C C . ASP B 1 187 ? 2.631 -8.234 11.531 1 86.19 187 ASP B C 1
ATOM 5282 O O . ASP B 1 187 ? 1.672 -8.562 12.234 1 86.19 187 ASP B O 1
ATOM 5286 N N . VAL B 1 188 ? 3.029 -6.922 11.297 1 87.44 188 VAL B N 1
ATOM 5287 C CA . VAL B 1 188 ? 2.148 -5.863 11.781 1 87.44 188 VAL B CA 1
ATOM 5288 C C . VAL B 1 188 ? 1.227 -5.406 10.656 1 87.44 188 VAL B C 1
ATOM 5290 O O . VAL B 1 188 ? 1.681 -5.152 9.539 1 87.44 188 VAL B O 1
ATOM 5293 N N . ALA B 1 189 ? -0.023 -5.301 10.898 1 88.81 189 ALA B N 1
ATOM 5294 C CA . ALA B 1 189 ? -1.01 -5.004 9.867 1 88.81 189 ALA B CA 1
ATOM 5295 C C . ALA B 1 189 ? -1.251 -3.502 9.75 1 88.81 189 ALA B C 1
ATOM 5297 O O . ALA B 1 189 ? -1.133 -2.93 8.664 1 88.81 189 ALA B O 1
ATOM 5298 N N . VAL B 1 190 ? -1.4 -2.814 10.852 1 90.44 190 VAL B N 1
ATOM 5299 C CA . VAL B 1 190 ? -1.965 -1.469 10.875 1 90.44 190 VAL B CA 1
ATOM 5300 C C . VAL B 1 190 ? -0.94 -0.469 10.344 1 90.44 190 VAL B C 1
ATOM 5302 O O . VAL B 1 190 ? -1.301 0.628 9.906 1 90.44 190 VAL B O 1
ATOM 5305 N N . THR B 1 191 ? 0.365 -0.805 10.305 1 93.44 191 THR B N 1
ATOM 5306 C CA . THR B 1 191 ? 1.398 0.147 9.906 1 93.44 191 THR B CA 1
ATOM 5307 C C . THR B 1 191 ? 1.527 0.211 8.391 1 93.44 191 THR B C 1
ATOM 5309 O O . THR B 1 191 ? 2.199 1.096 7.855 1 93.44 191 THR B O 1
ATOM 5312 N N . GLU B 1 192 ? 0.844 -0.662 7.766 1 92 192 GLU B N 1
ATOM 5313 C CA . GLU B 1 192 ? 0.938 -0.74 6.309 1 92 192 GLU B CA 1
ATOM 5314 C C . GLU B 1 192 ? 0.043 0.299 5.641 1 92 192 GLU B C 1
ATOM 5316 O O . GLU B 1 192 ? -0.891 0.812 6.262 1 92 192 GLU B O 1
ATOM 5321 N N . GLY B 1 193 ? 0.348 0.682 4.414 1 91.06 193 GLY B N 1
ATOM 5322 C CA . GLY B 1 193 ? -0.402 1.579 3.551 1 91.06 193 GLY B CA 1
ATOM 5323 C C . GLY B 1 193 ? 0.129 1.624 2.131 1 91.06 193 GLY B C 1
ATOM 5324 O O . GLY B 1 193 ? 1.053 0.884 1.784 1 91.06 193 GLY B O 1
ATOM 5325 N N . ASP B 1 194 ? -0.527 2.354 1.276 1 92.88 194 ASP B N 1
ATOM 5326 C CA . ASP B 1 194 ? -0.091 2.58 -0.098 1 92.88 194 ASP B CA 1
ATOM 5327 C C . ASP B 1 194 ? 0.572 3.949 -0.244 1 92.88 194 ASP B C 1
ATOM 5329 O O . ASP B 1 194 ? -0.092 4.98 -0.132 1 92.88 194 ASP B O 1
ATOM 5333 N N . LYS B 1 195 ? 1.909 3.945 -0.504 1 94.94 195 LYS B N 1
ATOM 5334 C CA . LYS B 1 195 ? 2.684 5.184 -0.55 1 94.94 195 LYS B CA 1
ATOM 5335 C C . LYS B 1 195 ? 2.281 6.039 -1.748 1 94.94 195 LYS B C 1
ATOM 5337 O O . LYS B 1 195 ? 2.328 7.27 -1.683 1 94.94 195 LYS B O 1
ATOM 5342 N N . VAL B 1 196 ? 1.877 5.395 -2.848 1 93.25 196 VAL B N 1
ATOM 5343 C CA . VAL B 1 196 ? 1.455 6.117 -4.039 1 93.25 196 VAL B CA 1
ATOM 5344 C C . VAL B 1 196 ? 0.109 6.793 -3.785 1 93.25 196 VAL B C 1
ATOM 5346 O O . VAL B 1 196 ? -0.089 7.957 -4.148 1 93.25 196 VAL B O 1
ATOM 5349 N N . ALA B 1 197 ? -0.776 6.051 -3.145 1 93.5 197 ALA B N 1
ATOM 5350 C CA . ALA B 1 197 ? -2.049 6.66 -2.766 1 93.5 197 ALA B CA 1
ATOM 5351 C C . ALA B 1 197 ? -1.835 7.855 -1.845 1 93.5 197 ALA B C 1
ATOM 5353 O O . ALA B 1 197 ? -2.555 8.852 -1.934 1 93.5 197 ALA B O 1
ATOM 5354 N N . ALA B 1 198 ? -0.876 7.77 -0.923 1 95.56 198 ALA B N 1
ATOM 5355 C CA . ALA B 1 198 ? -0.57 8.883 -0.031 1 95.56 198 ALA B CA 1
ATOM 5356 C C . ALA B 1 198 ? -0.108 10.109 -0.819 1 95.56 198 ALA B C 1
ATOM 5358 O O . ALA B 1 198 ? -0.467 11.242 -0.487 1 95.56 198 ALA B O 1
ATOM 5359 N N . GLN B 1 199 ? 0.689 9.789 -1.854 1 95.56 199 GLN B N 1
ATOM 5360 C CA . GLN B 1 199 ? 1.152 10.891 -2.686 1 95.56 199 GLN B CA 1
ATOM 5361 C C . GLN B 1 199 ? -0.002 11.516 -3.465 1 95.56 199 GLN B C 1
ATOM 5363 O O . GLN B 1 199 ? -0.086 12.742 -3.586 1 95.56 199 GLN B O 1
ATOM 5368 N N . ILE B 1 200 ? -0.901 10.68 -3.959 1 93.38 200 ILE B N 1
ATOM 5369 C CA . ILE B 1 200 ? -2.037 11.156 -4.742 1 93.38 200 ILE B CA 1
ATOM 5370 C C . ILE B 1 200 ? -2.973 11.969 -3.855 1 93.38 200 ILE B C 1
ATOM 5372 O O . ILE B 1 200 ? -3.373 13.078 -4.219 1 93.38 200 ILE B O 1
ATOM 5376 N N . LYS B 1 201 ? -3.271 11.5 -2.635 1 93.75 201 LYS B N 1
ATOM 5377 C CA . LYS B 1 201 ? -4.344 12.062 -1.818 1 93.75 201 LYS B CA 1
ATOM 5378 C C . LYS B 1 201 ? -3.816 13.148 -0.885 1 93.75 201 LYS B C 1
ATOM 5380 O O . LYS B 1 201 ? -4.492 14.148 -0.643 1 93.75 201 LYS B O 1
ATOM 5385 N N . LEU B 1 202 ? -2.564 12.961 -0.362 1 96.75 202 LEU B N 1
ATOM 5386 C CA . LEU B 1 202 ? -2.066 13.82 0.707 1 96.75 202 LEU B CA 1
ATOM 5387 C C . LEU B 1 202 ? -0.841 14.609 0.248 1 96.75 202 LEU B C 1
ATOM 5389 O O . LEU B 1 202 ? -0.436 15.57 0.901 1 96.75 202 LEU B O 1
ATOM 5393 N N . GLY B 1 203 ? -0.282 14.195 -0.888 1 96.88 203 GLY B N 1
ATOM 5394 C CA . GLY B 1 203 ? 0.875 14.883 -1.438 1 96.88 203 GLY B CA 1
ATOM 5395 C C . GLY B 1 203 ? 2.191 14.383 -0.871 1 96.88 203 GLY B C 1
ATOM 5396 O O . GLY B 1 203 ? 3.254 14.922 -1.186 1 96.88 203 GLY B O 1
ATOM 5397 N N . TRP B 1 204 ? 2.227 13.281 -0.043 1 97.75 204 TRP B N 1
ATOM 5398 C CA . TRP B 1 204 ? 3.414 12.844 0.684 1 97.75 204 TRP B CA 1
ATOM 5399 C C . TRP B 1 204 ? 4.324 12.008 -0.21 1 97.75 204 TRP B C 1
ATOM 5401 O O . TRP B 1 204 ? 3.863 11.094 -0.896 1 97.75 204 TRP B O 1
ATOM 5411 N N . THR B 1 205 ? 5.555 12.367 -0.251 1 97 205 THR B N 1
ATOM 5412 C CA . THR B 1 205 ? 6.57 11.5 -0.833 1 97 205 THR B CA 1
ATOM 5413 C C . THR B 1 205 ? 7.18 10.594 0.23 1 97 205 THR B C 1
ATOM 5415 O O . THR B 1 205 ? 7.633 11.062 1.273 1 97 205 THR B O 1
ATOM 5418 N N . VAL B 1 206 ? 7.117 9.328 0.055 1 96.94 206 VAL B N 1
ATOM 5419 C CA . VAL B 1 206 ? 7.672 8.359 0.99 1 96.94 206 VAL B CA 1
ATOM 5420 C C . VAL B 1 206 ? 8.781 7.562 0.311 1 96.94 206 VAL B C 1
ATOM 5422 O O . VAL B 1 206 ? 8.523 6.773 -0.599 1 96.94 206 VAL B O 1
ATOM 5425 N N . ASP B 1 207 ? 10.031 7.762 0.824 1 96.25 207 ASP B N 1
ATOM 5426 C CA . ASP B 1 207 ? 11.18 7.16 0.16 1 96.25 207 ASP B CA 1
ATOM 5427 C C . ASP B 1 207 ? 11.914 6.195 1.091 1 96.25 207 ASP B C 1
ATOM 5429 O O . ASP B 1 207 ? 12.156 6.512 2.258 1 96.25 207 ASP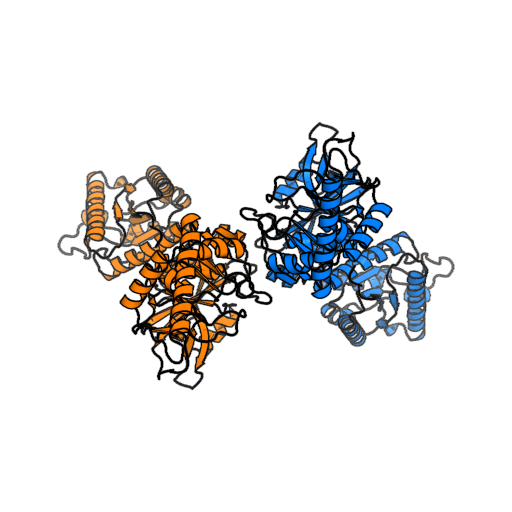 B O 1
ATOM 5433 N N . TYR B 1 208 ? 12.297 5.059 0.565 1 95 208 TYR B N 1
ATOM 5434 C CA . TYR B 1 208 ? 13.07 4.066 1.298 1 95 208 TYR B CA 1
ATOM 5435 C C . TYR B 1 208 ? 14.555 4.426 1.305 1 95 208 TYR B C 1
ATOM 5437 O O . TYR B 1 208 ? 15.102 4.832 0.278 1 95 208 TYR B O 1
ATOM 5445 N N . TYR B 1 209 ? 15.172 4.281 2.434 1 94.62 209 TYR B N 1
ATOM 5446 C CA . TYR B 1 209 ? 16.625 4.324 2.596 1 94.62 209 TYR B CA 1
ATOM 5447 C C . TYR B 1 209 ? 17.109 3.16 3.449 1 94.62 209 TYR B C 1
ATOM 5449 O O . TYR B 1 209 ? 16.5 2.838 4.477 1 94.62 209 TYR B O 1
ATOM 5457 N N . PRO B 1 210 ? 18.188 2.447 2.992 1 93.75 210 PRO B N 1
ATOM 5458 C CA . PRO B 1 210 ? 18.781 1.458 3.891 1 93.75 210 PRO B CA 1
ATOM 5459 C C . PRO B 1 210 ? 19.391 2.09 5.141 1 93.75 210 PRO B C 1
ATOM 5461 O O . PRO B 1 210 ? 19.969 3.182 5.07 1 93.75 210 PRO B O 1
ATOM 5464 N N . THR B 1 211 ? 19.328 1.377 6.25 1 93.81 211 THR B N 1
ATOM 5465 C CA . THR B 1 211 ? 19.797 1.891 7.535 1 93.81 211 THR B CA 1
ATOM 5466 C C . THR B 1 211 ? 21.281 2.203 7.496 1 93.81 211 THR B C 1
ATOM 5468 O O . THR B 1 211 ? 21.75 3.119 8.172 1 93.81 211 THR B O 1
ATOM 5471 N N . ASN B 1 212 ? 22.047 1.476 6.633 1 93.56 212 ASN B N 1
ATOM 5472 C CA . ASN B 1 212 ? 23.484 1.689 6.586 1 93.56 212 ASN B CA 1
ATOM 5473 C C . ASN B 1 212 ? 23.828 3.104 6.121 1 93.56 212 ASN B C 1
ATOM 5475 O O . ASN B 1 212 ? 24.859 3.664 6.527 1 93.56 212 ASN B O 1
ATOM 5479 N N . GLU B 1 213 ? 23.016 3.674 5.25 1 94.06 213 GLU B N 1
ATOM 5480 C CA . GLU B 1 213 ? 23.25 5.047 4.812 1 94.06 213 GLU B CA 1
ATOM 5481 C C . GLU B 1 213 ? 23.062 6.031 5.965 1 94.06 213 GLU B C 1
ATOM 5483 O O . GLU B 1 213 ? 23.812 7.012 6.07 1 94.06 213 GLU B O 1
ATOM 5488 N N . LEU B 1 214 ? 22.078 5.793 6.801 1 96.56 214 LEU B N 1
ATOM 5489 C CA . LEU B 1 214 ? 21.891 6.598 8 1 96.56 214 LEU B CA 1
ATOM 5490 C C . LEU B 1 214 ? 23.078 6.434 8.953 1 96.56 214 LEU B C 1
ATOM 5492 O O . LEU B 1 214 ? 23.562 7.414 9.523 1 96.56 214 LEU B O 1
ATOM 5496 N N . VAL B 1 215 ? 23.531 5.168 9.148 1 96.88 215 VAL B N 1
ATOM 5497 C CA . VAL B 1 215 ? 24.609 4.844 10.062 1 96.88 215 VAL B CA 1
ATOM 5498 C C . VAL B 1 215 ? 25.875 5.605 9.656 1 96.88 215 VAL B C 1
ATOM 5500 O O . VAL B 1 215 ? 26.594 6.117 10.516 1 96.88 215 VAL B O 1
ATOM 5503 N N . ALA B 1 216 ? 26.141 5.688 8.344 1 97.06 216 ALA B N 1
ATOM 5504 C CA . ALA B 1 216 ? 27.297 6.41 7.844 1 97.06 216 ALA B CA 1
ATOM 5505 C C . ALA B 1 216 ? 27.266 7.875 8.273 1 97.06 216 ALA B C 1
ATOM 5507 O O . ALA B 1 216 ? 28.297 8.438 8.68 1 97.06 216 ALA B O 1
ATOM 5508 N N . VAL B 1 217 ? 26.109 8.531 8.219 1 98.25 217 VAL B N 1
ATOM 5509 C CA . VAL B 1 217 ? 25.969 9.93 8.602 1 98.25 217 VAL B CA 1
ATOM 5510 C C . VAL B 1 217 ? 26.109 10.07 10.117 1 98.25 217 VAL B C 1
ATOM 5512 O O . VAL B 1 217 ? 26.797 10.961 10.602 1 98.25 217 VAL B O 1
ATOM 5515 N N . VAL B 1 218 ? 25.484 9.188 10.883 1 98.38 218 VAL B N 1
ATOM 5516 C CA . VAL B 1 218 ? 25.531 9.195 12.336 1 98.38 218 VAL B CA 1
ATOM 5517 C C . VAL B 1 218 ? 26.984 9.062 12.805 1 98.38 218 VAL B C 1
ATOM 5519 O O . VAL B 1 218 ? 27.438 9.812 13.68 1 98.38 218 VAL B O 1
ATOM 5522 N N . ASN B 1 219 ? 27.688 8.133 12.195 1 97.94 219 ASN B N 1
ATOM 5523 C CA . ASN B 1 219 ? 29.078 7.879 12.57 1 97.94 219 ASN B CA 1
ATOM 5524 C C . ASN B 1 219 ? 29.969 9.062 12.227 1 97.94 219 ASN B C 1
ATOM 5526 O O . ASN B 1 219 ? 31.047 9.234 12.82 1 97.94 219 ASN B O 1
ATOM 5530 N N . GLY B 1 220 ? 29.531 9.875 11.305 1 98.25 220 GLY B N 1
ATOM 5531 C CA . GLY B 1 220 ? 30.344 10.977 10.828 1 98.25 220 GLY B CA 1
ATOM 5532 C C . GLY B 1 220 ? 30.188 12.242 11.648 1 98.25 220 GLY B C 1
ATOM 5533 O O . GLY B 1 220 ? 30.906 13.227 11.438 1 98.25 220 GLY B O 1
ATOM 5534 N N . ILE B 1 221 ? 29.312 12.281 12.672 1 98.69 221 ILE B N 1
ATOM 5535 C CA . ILE B 1 221 ? 29.062 13.477 13.477 1 98.69 221 ILE B CA 1
ATOM 5536 C C . ILE B 1 221 ? 30.297 13.766 14.344 1 98.69 221 ILE B C 1
ATOM 5538 O O . ILE B 1 221 ? 30.844 12.867 14.977 1 98.69 221 ILE B O 1
ATOM 5542 N N . ALA B 1 222 ? 30.672 15.008 14.352 1 98.44 222 ALA B N 1
ATOM 5543 C CA . ALA B 1 222 ? 31.859 15.422 15.086 1 98.44 222 ALA B CA 1
ATOM 5544 C C . ALA B 1 222 ? 31.594 15.469 16.578 1 98.44 222 ALA B C 1
ATOM 5546 O O . ALA B 1 222 ? 30.516 15.844 17.016 1 98.44 222 ALA B O 1
ATOM 5547 N N . GLU B 1 223 ? 32.656 15.18 17.391 1 98.19 223 GLU B N 1
ATOM 5548 C CA . GLU B 1 223 ? 32.531 15.141 18.844 1 98.19 223 GLU B CA 1
ATOM 5549 C C . GLU B 1 223 ? 32.188 16.516 19.406 1 98.19 223 GLU B C 1
ATOM 5551 O O . GLU B 1 223 ? 31.469 16.609 20.406 1 98.19 223 GLU B O 1
ATOM 5556 N N . ASP B 1 224 ? 32.656 17.562 18.812 1 98.38 224 ASP B N 1
ATOM 5557 C CA . ASP B 1 224 ? 32.344 18.906 19.297 1 98.38 224 ASP B CA 1
ATOM 5558 C C . ASP B 1 224 ? 30.875 19.234 19.172 1 98.38 224 ASP B C 1
ATOM 5560 O O . ASP B 1 224 ? 30.312 19.969 19.984 1 98.38 224 ASP B O 1
ATOM 5564 N N . GLU B 1 225 ? 30.25 18.766 18.062 1 98.5 225 GLU B N 1
ATOM 5565 C CA . GLU B 1 225 ? 28.812 18.953 17.891 1 98.5 225 GLU B CA 1
ATOM 5566 C C . GLU B 1 225 ? 28.031 18.219 18.984 1 98.5 225 GLU B C 1
ATOM 5568 O O . GLU B 1 225 ? 27.031 18.734 19.484 1 98.5 225 GLU B O 1
ATOM 5573 N N . ILE B 1 226 ? 28.5 17.031 19.328 1 98.69 226 ILE B N 1
ATOM 5574 C CA . ILE B 1 226 ? 27.859 16.234 20.375 1 98.69 226 ILE B CA 1
ATOM 5575 C C . ILE B 1 226 ? 28.016 16.938 21.719 1 98.69 226 ILE B C 1
ATOM 5577 O O . ILE B 1 226 ? 27.078 16.984 22.516 1 98.69 226 ILE B O 1
ATOM 5581 N N . ASP B 1 227 ? 29.219 17.484 21.969 1 98.5 227 ASP B N 1
ATOM 5582 C CA . ASP B 1 227 ? 29.469 18.234 23.188 1 98.5 227 ASP B CA 1
ATOM 5583 C C . ASP B 1 227 ? 28.516 19.406 23.328 1 98.5 227 ASP B C 1
ATOM 5585 O O . ASP B 1 227 ? 27.969 19.656 24.406 1 98.5 227 ASP B O 1
ATOM 5589 N N . ALA B 1 228 ? 28.359 20.125 22.234 1 98.5 228 ALA B N 1
ATOM 5590 C CA . ALA B 1 228 ? 27.453 21.266 22.25 1 98.5 228 ALA B CA 1
ATOM 5591 C C . ALA B 1 228 ? 26.016 20.828 22.516 1 98.5 228 ALA B C 1
ATOM 5593 O O . ALA B 1 228 ? 25.297 21.469 23.297 1 98.5 228 ALA B O 1
ATOM 5594 N N . ALA B 1 229 ? 25.609 19.75 21.875 1 98.56 229 ALA B N 1
ATOM 5595 C CA . ALA B 1 229 ? 24.266 19.219 22.078 1 98.56 229 ALA B CA 1
ATOM 5596 C C . ALA B 1 229 ? 24.062 18.766 23.531 1 98.56 229 ALA B C 1
ATOM 5598 O O . ALA B 1 229 ? 22.984 18.906 24.094 1 98.56 229 ALA B O 1
ATOM 5599 N N . TYR B 1 230 ? 25.047 18.109 24.062 1 98.62 230 TYR B N 1
ATOM 5600 C CA . TYR B 1 230 ? 24.984 17.672 25.453 1 98.62 230 TYR B CA 1
ATOM 5601 C C . TYR B 1 230 ? 24.797 18.844 26.391 1 98.62 230 TYR B C 1
ATOM 5603 O O . TYR B 1 230 ? 24.016 18.766 27.344 1 98.62 230 TYR B O 1
ATOM 5611 N N . LYS B 1 231 ? 25.5 19.938 26.172 1 98.12 231 LYS B N 1
ATOM 5612 C CA . LYS B 1 231 ? 25.359 21.156 26.969 1 98.12 231 LYS B CA 1
ATOM 5613 C C . LYS B 1 231 ? 23.953 21.719 26.875 1 98.12 231 LYS B C 1
ATOM 5615 O O . LYS B 1 231 ? 23.375 22.172 27.859 1 98.12 231 LYS B O 1
ATOM 5620 N N . ASP B 1 232 ? 23.484 21.766 25.656 1 97.75 232 ASP B N 1
ATOM 5621 C CA . ASP B 1 232 ? 22.109 22.219 25.453 1 97.75 232 ASP B CA 1
ATOM 5622 C C . ASP B 1 232 ? 21.125 21.344 26.234 1 97.75 232 ASP B C 1
ATOM 5624 O O . ASP B 1 232 ? 20.156 21.859 26.797 1 97.75 232 ASP B O 1
ATOM 5628 N N . LEU B 1 233 ? 21.375 20.047 26.188 1 98.06 233 LEU B N 1
ATOM 5629 C CA . LEU B 1 233 ? 20.516 19.109 26.906 1 98.06 233 LEU B CA 1
ATOM 5630 C C . LEU B 1 233 ? 20.516 19.406 28.406 1 98.06 233 LEU B C 1
ATOM 5632 O O . LEU B 1 233 ? 19.469 19.406 29.047 1 98.06 233 LEU B O 1
ATOM 5636 N N . GLU B 1 234 ? 21.672 19.641 28.922 1 96.94 234 GLU B N 1
ATOM 5637 C CA . GLU B 1 234 ? 21.844 19.953 30.344 1 96.94 234 GLU B CA 1
ATOM 5638 C C . GLU B 1 234 ? 21.109 21.25 30.719 1 96.94 234 GLU B C 1
ATOM 5640 O O . GLU B 1 234 ? 20.594 21.375 31.828 1 96.94 234 GLU B O 1
ATOM 5645 N N . ALA B 1 235 ? 21.062 22.125 29.828 1 97.31 235 ALA B N 1
ATOM 5646 C CA . ALA B 1 235 ? 20.453 23.422 30.078 1 97.31 235 ALA B CA 1
ATOM 5647 C C . ALA B 1 235 ? 18.938 23.312 30.078 1 97.31 235 ALA B C 1
ATOM 5649 O O . ALA B 1 235 ? 18.25 24.062 30.797 1 97.31 235 ALA B O 1
ATOM 5650 N N . ASN B 1 236 ? 18.391 22.391 29.391 1 96.44 236 ASN B N 1
ATOM 5651 C CA . ASN B 1 236 ? 16.953 22.391 29.156 1 96.44 236 ASN B CA 1
ATOM 5652 C C . ASN B 1 236 ? 16.25 21.281 29.938 1 96.44 236 ASN B C 1
ATOM 5654 O O . ASN B 1 236 ? 15.039 21.359 30.172 1 96.44 236 ASN B O 1
ATOM 5658 N N . TYR B 1 237 ? 17 20.25 30.344 1 97.94 237 TYR B N 1
ATOM 5659 C CA . TYR B 1 237 ? 16.406 19.078 30.969 1 97.94 237 TYR B CA 1
ATOM 5660 C C . TYR B 1 237 ? 17.188 18.672 32.219 1 97.94 237 TYR B C 1
ATOM 5662 O O . TYR B 1 237 ? 18.328 19.094 32.406 1 97.94 237 TYR B O 1
ATOM 5670 N N . ASP B 1 238 ? 16.547 17.828 33.094 1 97.81 238 ASP B N 1
ATOM 5671 C CA . ASP B 1 238 ? 17.25 17.25 34.25 1 97.81 238 ASP B CA 1
ATOM 5672 C C . ASP B 1 238 ? 17.938 15.953 33.875 1 97.81 238 ASP B C 1
ATOM 5674 O O . ASP B 1 238 ? 17.297 14.984 33.469 1 97.81 238 ASP B O 1
ATOM 5678 N N . LEU B 1 239 ? 19.234 15.961 34 1 98.19 239 LEU B N 1
ATOM 5679 C CA . LEU B 1 239 ? 19.984 14.727 33.781 1 98.19 239 LEU B CA 1
ATOM 5680 C C . LEU B 1 239 ? 19.938 13.836 35.031 1 98.19 239 LEU B C 1
ATOM 5682 O O . LEU B 1 239 ? 20.422 14.219 36.094 1 98.19 239 LEU B O 1
ATOM 5686 N N . VAL B 1 240 ? 19.312 12.664 34.875 1 97.38 240 VAL B N 1
ATOM 5687 C CA . VAL B 1 240 ? 19.125 11.75 36 1 97.38 240 VAL B CA 1
ATOM 5688 C C . VAL B 1 240 ? 19.844 10.43 35.719 1 97.38 240 VAL B C 1
ATOM 5690 O O . VAL B 1 240 ? 19.297 9.547 35.031 1 97.38 240 VAL B O 1
ATOM 5693 N N . GLU B 1 241 ? 20.938 10.242 36.312 1 97.12 241 GLU B N 1
ATOM 5694 C CA . GLU B 1 241 ? 21.781 9.078 36.062 1 97.12 241 GLU B CA 1
ATOM 5695 C C . GLU B 1 241 ? 21.172 7.809 36.625 1 97.12 241 GLU B C 1
ATOM 5697 O O . GLU B 1 241 ? 21.344 6.723 36.062 1 97.12 241 GLU B O 1
ATOM 5702 N N . GLY B 1 242 ? 20.422 7.992 37.75 1 94.69 242 GLY B N 1
ATOM 5703 C CA . GLY B 1 242 ? 19.844 6.84 38.438 1 94.69 242 GLY B CA 1
ATOM 5704 C C . GLY B 1 242 ? 20.875 5.84 38.906 1 94.69 242 GLY B C 1
ATOM 5705 O O . GLY B 1 242 ? 21.859 6.215 39.531 1 94.69 242 GLY B O 1
ATOM 5706 N N . ASP B 1 243 ? 20.656 4.48 38.625 1 93.81 243 ASP B N 1
ATOM 5707 C CA . ASP B 1 243 ? 21.531 3.41 39.094 1 93.81 243 ASP B CA 1
ATOM 5708 C C . ASP B 1 243 ? 22.609 3.09 38.031 1 93.81 243 ASP B C 1
ATOM 5710 O O . ASP B 1 243 ? 23.328 2.102 38.188 1 93.81 243 ASP B O 1
ATOM 5714 N N . ASN B 1 244 ? 22.719 3.924 37.062 1 96.44 244 ASN B N 1
ATOM 5715 C CA . ASN B 1 244 ? 23.703 3.676 36.031 1 96.44 244 ASN B CA 1
ATOM 5716 C C . ASN B 1 244 ? 25.109 4.008 36.5 1 96.44 244 ASN B C 1
ATOM 5718 O O . ASN B 1 244 ? 25.297 4.879 37.344 1 96.44 244 ASN B O 1
ATOM 5722 N N . ASP B 1 245 ? 26.094 3.213 35.906 1 96.12 245 ASP B N 1
ATOM 5723 C CA . ASP B 1 245 ? 27.453 3.727 35.906 1 96.12 245 ASP B CA 1
ATOM 5724 C C . ASP B 1 245 ? 27.547 5.066 35.188 1 96.12 245 ASP B C 1
ATOM 5726 O O . ASP B 1 245 ? 26.953 5.246 34.125 1 96.12 245 ASP B O 1
ATOM 5730 N N . HIS B 1 246 ? 28.344 5.969 35.844 1 97.19 246 HIS B N 1
ATOM 5731 C CA . HIS B 1 246 ? 28.438 7.316 35.281 1 97.19 246 HIS B CA 1
ATOM 5732 C C . HIS B 1 246 ? 28.891 7.289 33.844 1 97.19 246 HIS B C 1
ATOM 5734 O O . HIS B 1 246 ? 28.344 8 33 1 97.19 246 HIS B O 1
ATOM 5740 N N . GLU B 1 247 ? 29.891 6.523 33.562 1 97.5 247 GLU B N 1
ATOM 5741 C CA . GLU B 1 247 ? 30.438 6.453 32.219 1 97.5 247 GLU B CA 1
ATOM 5742 C C . GLU B 1 247 ? 29.422 5.891 31.234 1 97.5 247 GLU B C 1
ATOM 5744 O O . GLU B 1 247 ? 29.312 6.363 30.094 1 97.5 247 GLU B O 1
ATOM 5749 N N . LYS B 1 248 ? 28.734 4.883 31.672 1 97.44 248 LYS B N 1
ATOM 5750 C CA . LYS B 1 248 ? 27.688 4.297 30.828 1 97.44 248 LYS B CA 1
ATOM 5751 C C . LYS B 1 248 ? 26.578 5.305 30.547 1 97.44 248 LYS B C 1
ATOM 5753 O O . LYS B 1 248 ? 26.141 5.438 29.391 1 97.44 248 LYS B O 1
ATOM 5758 N N . TYR B 1 249 ? 26.156 5.984 31.625 1 98.06 249 TYR B N 1
ATOM 5759 C CA . TYR B 1 249 ? 25.109 6.98 31.469 1 98.06 249 TYR B CA 1
ATOM 5760 C C . TYR B 1 249 ? 25.5 8.039 30.453 1 98.06 249 TYR B C 1
ATOM 5762 O O . TYR B 1 249 ? 24.766 8.32 29.516 1 98.06 249 TYR B O 1
ATOM 5770 N N . VAL B 1 250 ? 26.672 8.57 30.609 1 98.38 250 VAL B N 1
ATOM 5771 C CA . VAL B 1 250 ? 27.156 9.656 29.766 1 98.38 250 VAL B CA 1
ATOM 5772 C C . VAL B 1 250 ? 27.297 9.156 28.328 1 98.38 250 VAL B C 1
ATOM 5774 O O . VAL B 1 250 ? 26.891 9.828 27.375 1 98.38 250 VAL B O 1
ATOM 5777 N N . HIS B 1 251 ? 27.844 7.98 28.156 1 98.38 251 HIS B N 1
ATOM 5778 C CA . HIS B 1 251 ? 28.031 7.414 26.828 1 98.38 251 HIS B CA 1
ATOM 5779 C C . HIS B 1 251 ? 26.703 7.234 26.109 1 98.38 251 HIS B C 1
ATOM 5781 O O . HIS B 1 251 ? 26.578 7.582 24.938 1 98.38 251 HIS B O 1
ATOM 5787 N N . ASN B 1 252 ? 25.781 6.676 26.828 1 98.5 252 ASN B N 1
ATOM 5788 C CA . ASN B 1 252 ? 24.5 6.352 26.219 1 98.5 252 ASN B CA 1
ATOM 5789 C C . ASN B 1 252 ? 23.719 7.609 25.844 1 98.5 252 ASN B C 1
ATOM 5791 O O . ASN B 1 252 ? 23.031 7.641 24.828 1 98.5 252 ASN B O 1
ATOM 5795 N N . VAL B 1 253 ? 23.797 8.617 26.656 1 98.75 253 VAL B N 1
ATOM 5796 C CA . VAL B 1 253 ? 23.156 9.891 26.344 1 98.75 253 VAL B CA 1
ATOM 5797 C C . VAL B 1 253 ? 23.859 10.523 25.141 1 98.75 253 VAL B C 1
ATOM 5799 O O . VAL B 1 253 ? 23.188 10.992 24.203 1 98.75 253 VAL B O 1
ATOM 5802 N N . ARG B 1 254 ? 25.188 10.492 25.141 1 98.69 254 ARG B N 1
ATOM 5803 C CA . ARG B 1 254 ? 25.953 11.078 24.047 1 98.69 254 ARG B CA 1
ATOM 5804 C C . ARG B 1 254 ? 25.656 10.367 22.719 1 98.69 254 ARG B C 1
ATOM 5806 O O . ARG B 1 254 ? 25.609 11.008 21.672 1 98.69 254 ARG B O 1
ATOM 5813 N N . TYR B 1 255 ? 25.453 9.125 22.828 1 98.69 255 TYR B N 1
ATOM 5814 C CA . TYR B 1 255 ? 25.188 8.398 21.594 1 98.69 255 TYR B CA 1
ATOM 5815 C C . TYR B 1 255 ? 23.828 8.781 21.016 1 98.69 255 TYR B C 1
ATOM 5817 O O . TYR B 1 255 ? 23.656 8.898 19.797 1 98.69 255 TYR B O 1
ATOM 5825 N N . GLN B 1 256 ? 22.828 8.938 21.875 1 98.69 256 GLN B N 1
ATOM 5826 C CA . GLN B 1 256 ? 21.531 9.398 21.406 1 98.69 256 GLN B CA 1
ATOM 5827 C C . GLN B 1 256 ? 21.641 10.781 20.766 1 98.69 256 GLN B C 1
ATOM 5829 O O . GLN B 1 256 ? 20.953 11.078 19.797 1 98.69 256 GLN B O 1
ATOM 5834 N N . LEU B 1 257 ? 22.484 11.602 21.328 1 98.88 257 LEU B N 1
ATOM 5835 C CA . LEU B 1 257 ? 22.703 12.914 20.734 1 98.88 257 LEU B CA 1
ATOM 5836 C C . LEU B 1 257 ? 23.375 12.789 19.375 1 98.88 257 LEU B C 1
ATOM 5838 O O . LEU B 1 257 ? 23.094 13.562 18.453 1 98.88 257 LEU B O 1
ATOM 5842 N N . ARG B 1 258 ? 24.328 11.828 19.25 1 98.75 258 ARG B N 1
ATOM 5843 C CA . ARG B 1 258 ? 24.922 11.523 17.953 1 98.75 258 ARG B CA 1
ATOM 5844 C C . ARG B 1 258 ? 23.844 11.109 16.953 1 98.75 258 ARG B C 1
ATOM 5846 O O . ARG B 1 258 ? 23.859 11.562 15.805 1 98.75 258 ARG B O 1
ATOM 5853 N N . GLU B 1 259 ? 22.953 10.281 17.359 1 98.69 259 GLU B N 1
ATOM 5854 C CA . GLU B 1 259 ? 21.828 9.867 16.516 1 98.69 259 GLU B CA 1
ATOM 5855 C C . GLU B 1 259 ? 20.953 11.062 16.141 1 98.69 259 GLU B C 1
ATOM 5857 O O . GLU B 1 259 ? 20.531 11.195 15 1 98.69 259 GLU B O 1
ATOM 5862 N N . TYR B 1 260 ? 20.672 11.93 17.156 1 98.69 260 TYR B N 1
ATOM 5863 C CA . TYR B 1 260 ? 19.859 13.125 16.938 1 98.69 260 TYR B CA 1
ATOM 5864 C C . TYR B 1 260 ? 20.469 13.992 15.836 1 98.69 260 TYR B C 1
ATOM 5866 O O . TYR B 1 260 ? 19.797 14.312 14.852 1 98.69 260 TYR B O 1
ATOM 5874 N N . LEU B 1 261 ? 21.688 14.273 15.969 1 98.81 261 LEU B N 1
ATOM 5875 C CA . LEU B 1 261 ? 22.391 15.133 15.023 1 98.81 261 LEU B CA 1
ATOM 5876 C C . LEU B 1 261 ? 22.531 14.453 13.672 1 98.81 261 LEU B C 1
ATOM 5878 O O . LEU B 1 261 ? 22.391 15.094 12.625 1 98.81 261 LEU B O 1
ATOM 5882 N N . GLY B 1 262 ? 22.828 13.164 13.688 1 98.81 262 GLY B N 1
ATOM 5883 C CA . GLY B 1 262 ? 22.984 12.414 12.453 1 98.81 262 GLY B CA 1
ATOM 5884 C C . GLY B 1 262 ? 21.688 12.305 11.656 1 98.81 262 GLY B C 1
ATOM 5885 O O . GLY B 1 262 ? 21.688 12.531 10.445 1 98.81 262 GLY B O 1
ATOM 5886 N N . ILE B 1 263 ? 20.609 11.93 12.305 1 98.69 263 ILE B N 1
ATOM 5887 C CA . ILE B 1 263 ? 19.312 11.828 11.633 1 98.69 263 ILE B CA 1
ATOM 5888 C C . ILE B 1 263 ? 18.906 13.203 11.102 1 98.69 263 ILE B C 1
ATOM 5890 O O . ILE B 1 263 ? 18.469 13.328 9.945 1 98.69 263 ILE B O 1
ATOM 5894 N N . LYS B 1 264 ? 19.016 14.211 11.938 1 98.38 264 LYS B N 1
ATOM 5895 C CA . LYS B 1 264 ? 18.672 15.57 11.523 1 98.38 264 LYS B CA 1
ATOM 5896 C C . LYS B 1 264 ? 19.453 15.977 10.281 1 98.38 264 LYS B C 1
ATOM 5898 O O . LYS B 1 264 ? 18.891 16.531 9.336 1 98.38 264 LYS B O 1
ATOM 5903 N N . LYS B 1 265 ? 20.75 15.719 10.32 1 98.44 265 LYS B N 1
ATOM 5904 C CA . LYS B 1 265 ? 21.609 16.047 9.18 1 98.44 265 LYS B CA 1
ATOM 5905 C C . LYS B 1 265 ? 21.156 15.32 7.922 1 98.44 265 LYS B C 1
ATOM 5907 O O . LYS B 1 265 ? 21.078 15.914 6.844 1 98.44 265 LYS B O 1
ATOM 5912 N N . PHE B 1 266 ? 20.906 14.023 8.062 1 98.38 266 PHE B N 1
ATOM 5913 C CA . PHE B 1 266 ? 20.422 13.25 6.922 1 98.38 266 PHE B CA 1
ATOM 5914 C C . PHE B 1 266 ? 19.156 13.867 6.344 1 98.38 266 PHE B C 1
ATOM 5916 O O . PHE B 1 266 ? 19.047 14.062 5.133 1 98.38 266 PHE B O 1
ATOM 5923 N N . LEU B 1 267 ? 18.172 14.164 7.168 1 98.31 267 LEU B N 1
ATOM 5924 C CA . LEU B 1 267 ? 16.875 14.695 6.746 1 98.31 267 LEU B CA 1
ATOM 5925 C C . LEU B 1 267 ? 17.031 16.078 6.121 1 98.31 267 LEU B C 1
ATOM 5927 O O . LEU B 1 267 ? 16.5 16.344 5.039 1 98.31 267 LEU B O 1
ATOM 5931 N N . ASP B 1 268 ? 17.781 16.953 6.746 1 97.12 268 ASP B N 1
ATOM 5932 C CA . ASP B 1 268 ? 17.969 18.312 6.25 1 97.12 268 ASP B CA 1
ATOM 5933 C C . ASP B 1 268 ? 18.703 18.312 4.91 1 97.12 268 ASP B C 1
ATOM 5935 O O . ASP B 1 268 ? 18.312 19.016 3.979 1 97.12 268 ASP B O 1
ATOM 5939 N N . ASP B 1 269 ? 19.766 17.5 4.824 1 97.19 269 ASP B N 1
ATOM 5940 C CA . ASP B 1 269 ? 20.578 17.469 3.619 1 97.19 269 ASP B CA 1
ATOM 5941 C C . ASP B 1 269 ? 19.781 16.953 2.422 1 97.19 269 ASP B C 1
ATOM 5943 O O . ASP B 1 269 ? 20.047 17.328 1.28 1 97.19 269 ASP B O 1
ATOM 5947 N N . ASN B 1 270 ? 18.766 16.141 2.699 1 96 270 ASN B N 1
ATOM 5948 C CA . ASN B 1 270 ? 18.047 15.516 1.598 1 96 270 ASN B CA 1
ATOM 5949 C C . ASN B 1 270 ? 16.609 16.047 1.499 1 96 270 ASN B C 1
ATOM 5951 O O . ASN B 1 270 ? 15.828 15.562 0.678 1 96 270 ASN B O 1
ATOM 5955 N N . GLY B 1 271 ? 16.25 17.031 2.348 1 96.06 271 GLY B N 1
ATOM 5956 C CA . GLY B 1 271 ? 14.969 17.734 2.254 1 96.06 271 GLY B CA 1
ATOM 5957 C C . GLY B 1 271 ? 13.805 16.922 2.795 1 96.06 271 GLY B C 1
ATOM 5958 O O . GLY B 1 271 ? 12.695 17 2.27 1 96.06 271 GLY B O 1
ATOM 5959 N N . TYR B 1 272 ? 14.031 16.031 3.752 1 97.44 272 TYR B N 1
ATOM 5960 C CA . TYR B 1 272 ? 12.961 15.258 4.355 1 97.44 272 TYR B CA 1
ATOM 5961 C C . TYR B 1 272 ? 12.453 15.922 5.629 1 97.44 272 TYR B C 1
ATOM 5963 O O . TYR B 1 272 ? 13.227 16.547 6.359 1 97.44 272 TYR B O 1
ATOM 5971 N N . ASP B 1 273 ? 11.031 15.727 5.891 1 95.44 273 ASP B N 1
ATOM 5972 C CA . ASP B 1 273 ? 10.328 16.375 6.992 1 95.44 273 ASP B CA 1
ATOM 5973 C C . ASP B 1 273 ? 9.93 15.352 8.062 1 95.44 273 ASP B C 1
ATOM 5975 O O . ASP B 1 273 ? 9.398 15.719 9.109 1 95.44 273 ASP B O 1
ATOM 5979 N N . ALA B 1 274 ? 10.016 14.195 7.77 1 98.44 274 ALA B N 1
ATOM 5980 C CA . ALA B 1 274 ? 9.586 13.094 8.625 1 98.44 274 ALA B CA 1
ATOM 5981 C C . ALA B 1 274 ? 10.367 11.82 8.328 1 98.44 274 ALA B C 1
ATOM 5983 O O . ALA B 1 274 ? 11.07 11.742 7.316 1 98.44 274 ALA B O 1
ATOM 5984 N N . PHE B 1 275 ? 10.297 10.898 9.242 1 98.56 275 PHE B N 1
ATOM 5985 C CA . PHE B 1 275 ? 11.008 9.648 9.023 1 98.56 275 PHE B CA 1
ATOM 5986 C C . PHE B 1 275 ? 10.406 8.523 9.867 1 98.56 275 PHE B C 1
ATOM 5988 O O . PHE B 1 275 ? 9.594 8.781 10.758 1 98.56 275 PHE B O 1
ATOM 5995 N N . THR B 1 276 ? 10.672 7.305 9.469 1 97.69 276 THR B N 1
ATOM 5996 C CA . THR B 1 276 ? 10.305 6.125 10.242 1 97.69 276 THR B CA 1
ATOM 5997 C C . THR B 1 276 ? 11.547 5.324 10.633 1 97.69 276 THR B C 1
ATOM 5999 O O . THR B 1 276 ? 12.625 5.523 10.07 1 97.69 276 THR B O 1
ATOM 6002 N N . ASP B 1 277 ? 11.453 4.586 11.641 1 93.75 277 ASP B N 1
ATOM 6003 C CA . ASP B 1 277 ? 12.461 3.578 11.945 1 93.75 277 ASP B CA 1
ATOM 6004 C C . ASP B 1 277 ? 11.828 2.197 12.109 1 93.75 277 ASP B C 1
ATOM 6006 O O . ASP B 1 277 ? 10.609 2.053 11.992 1 93.75 277 ASP B O 1
ATOM 6010 N N . ASN B 1 278 ? 12.648 1.163 12.102 1 90.38 278 ASN B N 1
ATOM 6011 C CA . ASN B 1 278 ? 12.25 -0.232 12.273 1 90.38 278 ASN B CA 1
ATOM 6012 C C . ASN B 1 278 ? 13.211 -0.979 13.195 1 90.38 278 ASN B C 1
ATOM 6014 O O . ASN B 1 278 ? 14.383 -1.16 12.867 1 90.38 278 ASN B O 1
ATOM 6018 N N . PHE B 1 279 ? 12.719 -1.426 14.32 1 86.94 279 PHE B N 1
ATOM 6019 C CA . PHE B 1 279 ? 13.625 -2.004 15.312 1 86.94 279 PHE B CA 1
ATOM 6020 C C . PHE B 1 279 ? 14.164 -3.346 14.828 1 86.94 279 PHE B C 1
ATOM 6022 O O . PHE B 1 279 ? 15.117 -3.883 15.406 1 86.94 279 PHE B O 1
ATOM 6029 N N . GLN B 1 280 ? 13.609 -3.838 13.719 1 89.75 280 GLN B N 1
ATOM 6030 C CA . GLN B 1 280 ? 14.133 -5.062 13.125 1 89.75 280 GLN B CA 1
ATOM 6031 C C . GLN B 1 280 ? 15.289 -4.766 12.172 1 89.75 280 GLN B C 1
ATOM 6033 O O . GLN B 1 280 ? 15.828 -5.676 11.539 1 89.75 280 GLN B O 1
ATOM 6038 N N . ASP B 1 281 ? 15.633 -3.518 12.055 1 91.81 281 ASP B N 1
ATOM 6039 C CA . ASP B 1 281 ? 16.75 -3.057 11.242 1 91.81 281 ASP B CA 1
ATOM 6040 C C . ASP B 1 281 ? 17.5 -1.918 11.938 1 91.81 281 ASP B C 1
ATOM 6042 O O . ASP B 1 281 ? 17.266 -0.745 11.641 1 91.81 281 ASP B O 1
ATOM 6046 N N . LEU B 1 282 ? 18.469 -2.312 12.82 1 92.38 282 LEU B N 1
ATOM 6047 C CA . LEU B 1 282 ? 19.219 -1.327 13.602 1 92.38 282 LEU B CA 1
ATOM 6048 C C . LEU B 1 282 ? 20.719 -1.564 13.484 1 92.38 282 LEU B C 1
ATOM 6050 O O . LEU B 1 282 ? 21.5 -1.056 14.297 1 92.38 282 LEU B O 1
ATOM 6054 N N . GLU B 1 283 ? 21.094 -2.445 12.547 1 91.19 283 GLU B N 1
ATOM 6055 C CA . GLU B 1 283 ? 22.516 -2.754 12.414 1 91.19 283 GLU B CA 1
ATOM 6056 C C . GLU B 1 283 ? 23.344 -1.485 12.219 1 91.19 283 GLU B C 1
ATOM 6058 O O . GLU B 1 283 ? 22.969 -0.617 11.422 1 91.19 283 GLU B O 1
ATOM 6063 N N . GLY B 1 284 ? 24.391 -1.436 12.922 1 94.12 284 GLY B N 1
ATOM 6064 C CA . GLY B 1 284 ? 25.281 -0.292 12.836 1 94.12 284 GLY B CA 1
ATOM 6065 C C . GLY B 1 284 ? 24.969 0.784 13.859 1 94.12 284 GLY B C 1
ATOM 6066 O O . GLY B 1 284 ? 25.797 1.665 14.109 1 94.12 284 GLY B O 1
ATOM 6067 N N . LEU B 1 285 ? 23.828 0.772 14.477 1 96.19 285 LEU B N 1
ATOM 6068 C CA . LEU B 1 285 ? 23.469 1.671 15.57 1 96.19 285 LEU B CA 1
ATOM 6069 C C . LEU B 1 285 ? 23.672 0.986 16.922 1 96.19 285 LEU B C 1
ATOM 6071 O O . LEU B 1 285 ? 23.422 -0.213 17.047 1 96.19 285 LEU B O 1
ATOM 6075 N N . GLU B 1 286 ? 24.078 1.756 17.875 1 96.69 286 GLU B N 1
ATOM 6076 C CA . GLU B 1 286 ? 24.281 1.193 19.203 1 96.69 286 GLU B CA 1
ATOM 6077 C C . GLU B 1 286 ? 22.969 1.09 19.969 1 96.69 286 GLU B C 1
ATOM 6079 O O . GLU B 1 286 ? 22.797 0.214 20.828 1 96.69 286 GLU B O 1
ATOM 6084 N N . GLN B 1 287 ? 22.094 2.053 19.672 1 96.06 287 GLN B N 1
ATOM 6085 C CA . GLN B 1 287 ? 20.812 2.152 20.375 1 96.06 287 GLN B CA 1
ATOM 6086 C C . GLN B 1 287 ? 19.656 2.332 19.406 1 96.06 287 GLN B C 1
ATOM 6088 O O . GLN B 1 287 ? 19.844 2.84 18.297 1 96.06 287 GLN B O 1
ATOM 6093 N N . LEU B 1 288 ? 18.438 1.806 19.828 1 95.38 288 LEU B N 1
ATOM 6094 C CA . LEU B 1 288 ? 17.219 2.311 19.203 1 95.38 288 LEU B CA 1
ATOM 6095 C C . LEU B 1 288 ? 17.062 3.805 19.453 1 95.38 288 LEU B C 1
ATOM 6097 O O . LEU B 1 288 ? 17.172 4.254 20.609 1 95.38 288 LEU B O 1
ATOM 6101 N N . PRO B 1 289 ? 16.875 4.59 18.438 1 96.69 289 PRO B N 1
ATOM 6102 C CA . PRO B 1 289 ? 16.688 6.023 18.688 1 96.69 289 PRO B CA 1
ATOM 6103 C C . PRO B 1 289 ? 15.508 6.324 19.609 1 96.69 289 PRO B C 1
ATOM 6105 O O . PRO B 1 289 ? 14.383 5.926 19.312 1 96.69 289 PRO B O 1
ATOM 6108 N N . GLY B 1 290 ? 15.727 6.91 20.719 1 96.44 290 GLY B N 1
ATOM 6109 C CA . GLY B 1 290 ? 14.719 7.348 21.672 1 96.44 290 GLY B CA 1
ATOM 6110 C C . GLY B 1 290 ? 14.758 8.836 21.953 1 96.44 290 GLY B C 1
ATOM 6111 O O . GLY B 1 290 ? 13.992 9.602 21.359 1 96.44 290 GLY B O 1
ATOM 6112 N N . LEU B 1 291 ? 15.75 9.242 22.75 1 98.25 291 LEU B N 1
ATOM 6113 C CA . LEU B 1 291 ? 15.984 10.656 22.984 1 98.25 291 LEU B CA 1
ATOM 6114 C C . LEU B 1 291 ? 16.125 11.414 21.672 1 98.25 291 LEU B C 1
ATOM 6116 O O . LEU B 1 291 ? 15.609 12.523 21.531 1 98.25 291 LEU B O 1
ATOM 6120 N N . ALA B 1 292 ? 16.828 10.812 20.719 1 98.25 292 ALA B N 1
ATOM 6121 C CA . ALA B 1 292 ? 17.047 11.414 19.406 1 98.25 292 ALA B CA 1
ATOM 6122 C C . ALA B 1 292 ? 15.727 11.773 18.75 1 98.25 292 ALA B C 1
ATOM 6124 O O . ALA B 1 292 ? 15.555 12.891 18.25 1 98.25 292 ALA B O 1
ATOM 6125 N N . VAL B 1 293 ? 14.781 10.828 18.75 1 97.94 293 VAL B N 1
ATOM 6126 C CA . VAL B 1 293 ? 13.484 11.016 18.109 1 97.94 293 VAL B CA 1
ATOM 6127 C C . VAL B 1 293 ? 12.703 12.102 18.844 1 97.94 293 VAL B C 1
ATOM 6129 O O . VAL B 1 293 ? 12.047 12.938 18.203 1 97.94 293 VAL B O 1
ATOM 6132 N N . GLN B 1 294 ? 12.727 12.086 20.172 1 98.19 294 GLN B N 1
ATOM 6133 C CA . GLN B 1 294 ? 12.023 13.094 20.953 1 98.19 294 GLN B CA 1
ATOM 6134 C C . GLN B 1 294 ? 12.516 14.5 20.609 1 98.19 294 GLN B C 1
ATOM 6136 O O . GLN B 1 294 ? 11.719 15.414 20.406 1 98.19 294 GLN B O 1
ATOM 6141 N N . LEU B 1 295 ? 13.805 14.633 20.516 1 97.94 295 LEU B N 1
ATOM 6142 C CA . LEU B 1 295 ? 14.398 15.93 20.188 1 97.94 295 LEU B CA 1
ATOM 6143 C C . LEU B 1 295 ? 14.039 16.344 18.766 1 97.94 295 LEU B C 1
ATOM 6145 O O . LEU B 1 295 ? 13.773 17.516 18.5 1 97.94 295 LEU B O 1
ATOM 6149 N N . LEU B 1 296 ? 14.023 15.406 17.828 1 97.94 296 LEU B N 1
ATOM 6150 C CA . LEU B 1 296 ? 13.664 15.703 16.453 1 97.94 296 LEU B CA 1
ATOM 6151 C C . LEU B 1 296 ? 12.211 16.156 16.359 1 97.94 296 LEU B C 1
ATOM 6153 O O . LEU B 1 296 ? 11.883 17.047 15.57 1 97.94 296 LEU B O 1
ATOM 6157 N N . MET B 1 297 ? 11.352 15.578 17.172 1 96.69 297 MET B N 1
ATOM 6158 C CA . MET B 1 297 ? 9.945 15.984 17.141 1 96.69 297 MET B CA 1
ATOM 6159 C C . MET B 1 297 ? 9.766 17.375 17.734 1 96.69 297 MET B C 1
ATOM 6161 O O . MET B 1 297 ? 8.914 18.141 17.297 1 96.69 297 MET B O 1
ATOM 6165 N N . ILE B 1 298 ? 10.586 17.703 18.703 1 95.5 298 ILE B N 1
ATOM 6166 C CA . ILE B 1 298 ? 10.594 19.062 19.219 1 95.5 298 ILE B CA 1
ATOM 6167 C C . ILE B 1 298 ? 10.953 20.047 18.094 1 95.5 298 ILE B C 1
ATOM 6169 O O . ILE B 1 298 ? 10.414 21.141 18.031 1 95.5 298 ILE B O 1
ATOM 6173 N N . ASP B 1 299 ? 11.859 19.562 17.25 1 95.94 299 ASP B N 1
ATOM 6174 C CA . ASP B 1 299 ? 12.305 20.391 16.141 1 95.94 299 ASP B CA 1
ATOM 6175 C C . ASP B 1 299 ? 11.234 20.484 15.055 1 95.94 299 ASP B C 1
ATOM 6177 O O . ASP B 1 299 ? 11.367 21.25 14.102 1 95.94 299 ASP B O 1
ATOM 6181 N N . GLY B 1 300 ? 10.18 19.703 15.141 1 96.19 300 GLY B N 1
ATOM 6182 C CA . GLY B 1 300 ? 9.062 19.797 14.211 1 96.19 300 GLY B CA 1
ATOM 6183 C C . GLY B 1 300 ? 9.008 18.656 13.219 1 96.19 300 GLY B C 1
ATOM 6184 O O . GLY B 1 300 ? 8.133 18.625 12.352 1 96.19 300 GLY B O 1
ATOM 6185 N N . TYR B 1 301 ? 9.953 17.672 13.289 1 97.81 301 TYR B N 1
ATOM 6186 C CA . TYR B 1 301 ? 9.938 16.531 12.391 1 97.81 301 TYR B CA 1
ATOM 6187 C C . TYR B 1 301 ? 8.812 15.562 12.758 1 97.81 301 TYR B C 1
ATOM 6189 O O . TYR B 1 301 ? 8.445 15.445 13.93 1 97.81 301 TYR B O 1
ATOM 6197 N N . GLY B 1 302 ? 8.203 14.945 11.719 1 98.06 302 GLY B N 1
ATOM 6198 C CA . GLY B 1 302 ? 7.301 13.836 11.961 1 98.06 302 GLY B CA 1
ATOM 6199 C C . GLY B 1 302 ? 8.023 12.516 12.172 1 98.06 302 GLY B C 1
ATOM 6200 O O . GLY B 1 302 ? 9.117 12.312 11.648 1 98.06 302 GLY B O 1
ATOM 6201 N N . PHE B 1 303 ? 7.441 11.648 12.977 1 97.94 303 PHE B N 1
ATOM 6202 C CA . PHE B 1 303 ? 8.023 10.336 13.234 1 97.94 303 PHE B CA 1
ATOM 6203 C C . PHE B 1 303 ? 6.957 9.25 13.227 1 97.94 303 PHE B C 1
ATOM 6205 O O . PHE B 1 303 ? 5.828 9.477 13.672 1 97.94 303 PHE B O 1
ATOM 6212 N N . GLY B 1 304 ? 7.246 8.156 12.648 1 97.38 304 GLY B N 1
ATOM 6213 C CA . GLY B 1 304 ? 6.441 6.949 12.711 1 97.38 304 GLY B CA 1
ATOM 6214 C C . GLY B 1 304 ? 7.238 5.727 13.133 1 97.38 304 GLY B C 1
ATOM 6215 O O . GLY B 1 304 ? 8.156 5.301 12.43 1 97.38 304 GLY B O 1
ATOM 6216 N N . PRO B 1 305 ? 6.926 5.172 14.32 1 95.12 305 PRO B N 1
ATOM 6217 C CA . PRO B 1 305 ? 7.621 3.957 14.75 1 95.12 305 PRO B CA 1
ATOM 6218 C C . PRO B 1 305 ? 7.25 2.736 13.906 1 95.12 305 PRO B C 1
ATOM 6220 O O . PRO B 1 305 ? 6.25 2.758 13.188 1 95.12 305 PRO B O 1
ATOM 6223 N N . GLU B 1 306 ? 8.156 1.685 13.867 1 92.75 306 GLU B N 1
ATOM 6224 C CA . GLU B 1 306 ? 7.91 0.37 13.289 1 92.75 306 GLU B CA 1
ATOM 6225 C C . GLU B 1 306 ? 7.629 0.474 11.789 1 92.75 306 GLU B C 1
ATOM 6227 O O . GLU B 1 306 ? 6.867 -0.323 11.242 1 92.75 306 GLU B O 1
ATOM 6232 N N . GLY B 1 307 ? 8.133 1.538 11.203 1 95.56 307 GLY B N 1
ATOM 6233 C CA . GLY B 1 307 ? 7.98 1.712 9.766 1 95.56 307 GLY B CA 1
ATOM 6234 C C . GLY B 1 307 ? 6.664 2.361 9.383 1 95.56 307 GLY B C 1
ATOM 6235 O O . GLY B 1 307 ? 6.289 2.377 8.211 1 95.56 307 GLY B O 1
ATOM 6236 N N . ASP B 1 308 ? 5.879 2.898 10.289 1 96.75 308 ASP B N 1
ATOM 6237 C CA . ASP B 1 308 ? 4.551 3.455 10.062 1 96.75 308 ASP B CA 1
ATOM 6238 C C . ASP B 1 308 ? 4.637 4.84 9.422 1 96.75 308 ASP B C 1
ATOM 6240 O O . ASP B 1 308 ? 4.52 5.855 10.109 1 96.75 308 ASP B O 1
ATOM 6244 N N . PHE B 1 309 ? 4.73 4.848 8.039 1 98 309 PHE B N 1
ATOM 6245 C CA . PHE B 1 309 ? 4.941 6.109 7.34 1 98 309 PHE B CA 1
ATOM 6246 C C . PHE B 1 309 ? 3.697 6.984 7.414 1 98 309 PHE B C 1
ATOM 6248 O O . PHE B 1 309 ? 3.787 8.211 7.305 1 98 309 PHE B O 1
ATOM 6255 N N . LYS B 1 310 ? 2.48 6.391 7.648 1 97.94 310 LYS B N 1
ATOM 6256 C CA . LYS B 1 310 ? 1.255 7.172 7.785 1 97.94 310 LYS B CA 1
ATOM 6257 C C . LYS B 1 310 ? 1.321 8.094 9.008 1 97.94 310 LYS B C 1
ATOM 6259 O O . LYS B 1 310 ? 0.987 9.273 8.914 1 97.94 310 LYS B O 1
ATOM 6264 N N . MET B 1 311 ? 1.835 7.543 10.047 1 97.81 311 MET B N 1
ATOM 6265 C CA . MET B 1 311 ? 1.884 8.312 11.281 1 97.81 311 MET B CA 1
ATOM 6266 C C . MET B 1 311 ? 3.02 9.328 11.25 1 97.81 311 MET B C 1
ATOM 6268 O O . MET B 1 311 ? 2.904 10.414 11.812 1 97.81 311 MET B O 1
ATOM 6272 N N . ALA B 1 312 ? 4.129 8.961 10.547 1 98.56 312 ALA B N 1
ATOM 6273 C CA . ALA B 1 312 ? 5.18 9.953 10.344 1 98.56 312 ALA B CA 1
ATOM 6274 C C . ALA B 1 312 ? 4.633 11.188 9.641 1 98.56 312 ALA B C 1
ATOM 6276 O O . ALA B 1 312 ? 4.863 12.32 10.086 1 98.56 312 ALA B O 1
ATOM 6277 N N . GLY B 1 313 ? 3.92 10.938 8.586 1 98.62 313 GLY B N 1
ATOM 6278 C CA . GLY B 1 313 ? 3.318 12.023 7.832 1 98.62 313 GLY B CA 1
ATOM 6279 C C . GLY B 1 313 ? 2.27 12.789 8.617 1 98.62 313 GLY B C 1
ATOM 6280 O O . GLY B 1 313 ? 2.244 14.023 8.602 1 98.62 313 GLY B O 1
ATOM 6281 N N . LEU B 1 314 ? 1.383 12.039 9.312 1 98.69 314 LEU B N 1
ATOM 6282 C CA . LEU B 1 314 ? 0.314 12.664 10.078 1 98.69 314 LEU B CA 1
ATOM 6283 C C . LEU B 1 314 ? 0.885 13.547 11.188 1 98.69 314 LEU B C 1
ATOM 6285 O O . LEU B 1 314 ? 0.392 14.648 11.43 1 98.69 314 LEU B O 1
ATOM 6289 N N . THR B 1 315 ? 1.918 13.031 11.836 1 98.38 315 THR B N 1
ATOM 6290 C CA . THR B 1 315 ? 2.555 13.812 12.891 1 98.38 315 THR B CA 1
ATOM 6291 C C . THR B 1 315 ? 3.111 15.117 12.336 1 98.38 315 THR B C 1
ATOM 6293 O O . THR B 1 315 ? 2.873 16.188 12.898 1 98.38 315 THR B O 1
ATOM 6296 N N . ARG B 1 316 ? 3.824 15.039 11.242 1 98.38 316 ARG B N 1
ATOM 6297 C CA . ARG B 1 316 ? 4.375 16.234 10.625 1 98.38 316 ARG B CA 1
ATOM 6298 C C . ARG B 1 316 ? 3.264 17.203 10.211 1 98.38 316 ARG B C 1
ATOM 6300 O O . ARG B 1 316 ? 3.326 18.391 10.508 1 98.38 316 ARG B O 1
ATOM 6307 N N . LEU B 1 317 ? 2.24 16.672 9.578 1 98.56 317 LEU B N 1
ATOM 6308 C CA . LEU B 1 317 ? 1.129 17.484 9.078 1 98.56 317 LEU B CA 1
ATOM 6309 C C . LEU B 1 317 ? 0.452 18.234 10.211 1 98.56 317 LEU B C 1
ATOM 6311 O O . LEU B 1 317 ? 0.244 19.453 10.117 1 98.56 317 LEU B O 1
ATOM 6315 N N . LEU B 1 318 ? 0.178 17.547 11.273 1 98.56 318 LEU B N 1
ATOM 6316 C CA . LEU B 1 318 ? -0.571 18.172 12.359 1 98.56 318 LEU B CA 1
ATOM 6317 C C . LEU B 1 318 ? 0.326 19.094 13.18 1 98.56 318 LEU B C 1
ATOM 6319 O O . LEU B 1 318 ? -0.145 20.078 13.75 1 98.56 318 LEU B O 1
ATOM 6323 N N . LYS B 1 319 ? 1.588 18.812 13.219 1 97.75 319 LYS B N 1
ATOM 6324 C CA . LYS B 1 319 ? 2.512 19.75 13.844 1 97.75 319 LYS B CA 1
ATOM 6325 C C . LYS B 1 319 ? 2.541 21.078 13.086 1 97.75 319 LYS B C 1
ATOM 6327 O O . LYS B 1 319 ? 2.654 22.141 13.688 1 97.75 319 LYS B O 1
ATOM 6332 N N . ILE B 1 320 ? 2.482 20.984 11.766 1 97.25 320 ILE B N 1
ATOM 6333 C CA . ILE B 1 320 ? 2.402 22.219 10.984 1 97.25 320 ILE B CA 1
ATOM 6334 C C . ILE B 1 320 ? 1.13 22.969 11.344 1 97.25 320 ILE B C 1
ATOM 6336 O O . ILE B 1 320 ? 1.177 24.172 11.633 1 97.25 320 ILE B O 1
ATOM 6340 N N . ALA B 1 321 ? 0.065 22.281 11.398 1 98 321 ALA B N 1
ATOM 6341 C CA . ALA B 1 321 ? -1.218 22.922 11.695 1 98 321 ALA B CA 1
ATOM 6342 C C . ALA B 1 321 ? -1.22 23.531 13.094 1 98 321 ALA B C 1
ATOM 6344 O O . ALA B 1 321 ? -1.841 24.562 13.32 1 98 321 ALA B O 1
ATOM 6345 N N . ALA B 1 322 ? -0.516 22.891 14 1 97.44 322 ALA B N 1
ATOM 6346 C CA . ALA B 1 322 ? -0.544 23.281 15.406 1 97.44 322 ALA B CA 1
ATOM 6347 C C . ALA B 1 322 ? 0.593 24.25 15.734 1 97.44 322 ALA B C 1
ATOM 6349 O O . ALA B 1 322 ? 0.782 24.625 16.891 1 97.44 322 ALA B O 1
ATOM 6350 N N . ASP B 1 323 ? 1.348 24.609 14.719 1 94.69 323 ASP B N 1
ATOM 6351 C CA . ASP B 1 323 ? 2.535 25.438 14.93 1 94.69 323 ASP B CA 1
ATOM 6352 C C . ASP B 1 323 ? 3.477 24.781 15.938 1 94.69 323 ASP B C 1
ATOM 6354 O O . ASP B 1 323 ? 4 25.453 16.828 1 94.69 323 ASP B O 1
ATOM 6358 N N . ASN B 1 324 ? 3.537 23.406 15.852 1 94.88 324 ASN B N 1
ATOM 6359 C CA . ASN B 1 324 ? 4.441 22.562 16.609 1 94.88 324 ASN B CA 1
ATOM 6360 C C . ASN B 1 324 ? 4.133 22.609 18.109 1 94.88 324 ASN B C 1
ATOM 6362 O O . ASN B 1 324 ? 5.004 22.328 18.938 1 94.88 324 ASN B O 1
ATOM 6366 N N . LYS B 1 325 ? 2.922 22.969 18.438 1 95.69 325 LYS B N 1
ATOM 6367 C CA . LYS B 1 325 ? 2.539 23.047 19.844 1 95.69 325 LYS B CA 1
ATOM 6368 C C . LYS B 1 325 ? 1.764 21.797 20.266 1 95.69 325 LYS B C 1
ATOM 6370 O O . LYS B 1 325 ? 0.778 21.422 19.625 1 95.69 325 LYS B O 1
ATOM 6375 N N . GLN B 1 326 ? 2.17 21.188 21.312 1 96.88 326 GLN B N 1
ATOM 6376 C CA . GLN B 1 326 ? 1.465 20.141 22.047 1 96.88 326 GLN B CA 1
ATOM 6377 C C . GLN B 1 326 ? 0.773 19.172 21.109 1 96.88 326 GLN B C 1
ATOM 6379 O O . GLN B 1 326 ? -0.422 18.891 21.25 1 96.88 326 GLN B O 1
ATOM 6384 N N . THR B 1 327 ? 1.413 18.672 20.125 1 97.38 327 THR B N 1
ATOM 6385 C CA . THR B 1 327 ? 0.977 17.688 19.125 1 97.38 327 THR B CA 1
ATOM 6386 C C . THR B 1 327 ? 2.023 16.594 18.953 1 97.38 327 THR B C 1
ATOM 6388 O O . THR B 1 327 ? 3.164 16.875 18.578 1 97.38 327 THR B O 1
ATOM 6391 N N . ALA B 1 328 ? 1.582 15.359 19.234 1 95.25 328 ALA B N 1
ATOM 6392 C CA . ALA B 1 328 ? 2.623 14.352 19.406 1 95.25 328 ALA B CA 1
ATOM 6393 C C . ALA B 1 328 ? 2.129 12.977 18.953 1 95.25 328 ALA B C 1
ATOM 6395 O O . ALA B 1 328 ? 0.945 12.656 19.094 1 95.25 328 ALA B O 1
ATOM 6396 N N . LEU B 1 329 ? 3.086 12.219 18.469 1 96.62 329 LEU B N 1
ATOM 6397 C CA . LEU B 1 329 ? 2.861 10.781 18.281 1 96.62 329 LEU B CA 1
ATOM 6398 C C . LEU B 1 329 ? 2.523 10.117 19.609 1 96.62 329 LEU B C 1
ATOM 6400 O O . LEU B 1 329 ? 3.139 10.422 20.641 1 96.62 329 LEU B O 1
ATOM 6404 N N . MET B 1 330 ? 1.546 9.242 19.578 1 95.25 330 MET B N 1
ATOM 6405 C CA . MET B 1 330 ? 1.113 8.555 20.797 1 95.25 330 MET B CA 1
ATOM 6406 C C . MET B 1 330 ? 0.649 7.141 20.484 1 95.25 330 MET B C 1
ATOM 6408 O O . MET B 1 330 ? 0.558 6.754 19.312 1 95.25 330 MET B O 1
ATOM 6412 N N . GLU B 1 331 ? 0.524 6.355 21.484 1 93.06 331 GLU B N 1
ATOM 6413 C CA . GLU B 1 331 ? -0.07 5.023 21.438 1 93.06 331 GLU B CA 1
ATOM 6414 C C . GLU B 1 331 ? -0.856 4.727 22.719 1 93.06 331 GLU B C 1
ATOM 6416 O O . GLU B 1 331 ? -0.402 5.043 23.828 1 93.06 331 GLU B O 1
ATOM 6421 N N . ASP B 1 332 ? -2.109 4.199 22.531 1 89.06 332 ASP B N 1
ATOM 6422 C CA . ASP B 1 332 ? -2.789 3.637 23.703 1 89.06 332 ASP B CA 1
ATOM 6423 C C . ASP B 1 332 ? -2.006 2.457 24.281 1 89.06 332 ASP B C 1
ATOM 6425 O O . ASP B 1 332 ? -1.9 1.406 23.641 1 89.06 332 ASP B O 1
ATOM 6429 N N . TYR B 1 333 ? -1.564 2.623 25.438 1 88.5 333 TYR B N 1
ATOM 6430 C CA . TYR B 1 333 ? -0.631 1.621 25.938 1 88.5 333 TYR B CA 1
ATOM 6431 C C . TYR B 1 333 ? -1.303 0.712 26.953 1 88.5 333 TYR B C 1
ATOM 6433 O O . TYR B 1 333 ? -1.25 -0.514 26.828 1 88.5 333 TYR B O 1
ATOM 6441 N N . THR B 1 334 ? -1.888 1.31 28.047 1 91.31 334 THR B N 1
ATOM 6442 C CA . THR B 1 334 ? -2.598 0.524 29.047 1 91.31 334 THR B CA 1
ATOM 6443 C C . THR B 1 334 ? -3.842 1.264 29.531 1 91.31 334 THR B C 1
ATOM 6445 O O . THR B 1 334 ? -4.043 2.434 29.203 1 91.31 334 THR B O 1
ATOM 6448 N N . LEU B 1 335 ? -4.73 0.533 30.25 1 92.12 335 LEU B N 1
ATOM 6449 C CA . LEU B 1 335 ? -6.051 1.066 30.578 1 92.12 335 LEU B CA 1
ATOM 6450 C C . LEU B 1 335 ? -6.297 1.053 32.094 1 92.12 335 LEU B C 1
ATOM 6452 O O . LEU B 1 335 ? -5.824 0.156 32.781 1 92.12 335 LEU B O 1
ATOM 6456 N N . ASP B 1 336 ? -6.887 2.062 32.562 1 94.31 336 ASP B N 1
ATOM 6457 C CA . ASP B 1 336 ? -7.57 2.02 33.844 1 94.31 336 ASP B CA 1
ATOM 6458 C C . ASP B 1 336 ? -9.062 1.732 33.688 1 94.31 336 ASP B C 1
ATOM 6460 O O . ASP B 1 336 ? -9.805 2.578 33.188 1 94.31 336 ASP B O 1
ATOM 6464 N N . LEU B 1 337 ? -9.422 0.596 34.062 1 92.56 337 LEU B N 1
ATOM 6465 C CA . LEU B 1 337 ? -10.789 0.156 33.812 1 92.56 337 LEU B CA 1
ATOM 6466 C C . LEU B 1 337 ? -11.648 0.248 35.062 1 92.56 337 LEU B C 1
ATOM 6468 O O . LEU B 1 337 ? -12.805 -0.18 35.062 1 92.56 337 LEU B O 1
ATOM 6472 N N . ARG B 1 338 ? -11.133 0.783 36.312 1 94 338 ARG B N 1
ATOM 6473 C CA . ARG B 1 338 ? -11.938 0.954 37.5 1 94 338 ARG B CA 1
ATOM 6474 C C . ARG B 1 338 ? -13.094 1.909 37.25 1 94 338 ARG B C 1
ATOM 6476 O O . ARG B 1 338 ? -12.914 2.979 36.688 1 94 338 ARG B O 1
ATOM 6483 N N . HIS B 1 339 ? -14.266 1.542 37.594 1 93.75 339 HIS B N 1
ATOM 6484 C CA . HIS B 1 339 ? -15.438 2.404 37.438 1 93.75 339 HIS B CA 1
ATOM 6485 C C . HIS B 1 339 ? -15.195 3.771 38.062 1 93.75 339 HIS B C 1
ATOM 6487 O O . HIS B 1 339 ? -14.766 3.859 39.219 1 93.75 339 HIS B O 1
ATOM 6493 N N . GLY B 1 340 ? -15.367 4.793 37.312 1 93 340 GLY B N 1
ATOM 6494 C CA . GLY B 1 340 ? -15.172 6.152 37.781 1 93 340 GLY B CA 1
ATOM 6495 C C . GLY B 1 340 ? -13.773 6.676 37.531 1 93 340 GLY B C 1
ATOM 6496 O O . GLY B 1 340 ? -13.508 7.871 37.719 1 93 340 GLY B O 1
ATOM 6497 N N . HIS B 1 341 ? -12.844 5.816 37.125 1 93.69 341 HIS B N 1
ATOM 6498 C CA . HIS B 1 341 ? -11.453 6.195 36.906 1 93.69 341 HIS B CA 1
ATOM 6499 C C . HIS B 1 341 ? -11.008 5.863 35.469 1 93.69 341 HIS B C 1
ATOM 6501 O O . HIS B 1 341 ? -9.82 5.91 35.156 1 93.69 341 HIS B O 1
ATOM 6507 N N . GLU B 1 342 ? -11.977 5.52 34.625 1 95.06 342 GLU B N 1
ATOM 6508 C CA . GLU B 1 342 ? -11.672 5.02 33.312 1 95.06 342 GLU B CA 1
ATOM 6509 C C . GLU B 1 342 ? -10.766 5.988 32.531 1 95.06 342 GLU B C 1
ATOM 6511 O O . GLU B 1 342 ? -11.102 7.164 32.375 1 95.06 342 GLU B O 1
ATOM 6516 N N . ALA B 1 343 ? -9.586 5.469 32.062 1 96.38 343 ALA B N 1
ATOM 6517 C CA . ALA B 1 343 ? -8.625 6.305 31.344 1 96.38 343 ALA B CA 1
ATOM 6518 C C . ALA B 1 343 ? -7.656 5.457 30.531 1 96.38 343 ALA B C 1
ATOM 6520 O O . ALA B 1 343 ? -7.484 4.266 30.797 1 96.38 343 ALA B O 1
ATOM 6521 N N . ILE B 1 344 ? -7.211 6.039 29.547 1 95.69 344 ILE B N 1
ATOM 6522 C CA . ILE B 1 344 ? -6.117 5.488 28.75 1 95.69 344 ILE B CA 1
ATOM 6523 C C . ILE B 1 344 ? -4.797 6.105 29.203 1 95.69 344 ILE B C 1
ATOM 6525 O O . ILE B 1 344 ? -4.703 7.32 29.391 1 95.69 344 ILE B O 1
ATOM 6529 N N . MET B 1 345 ? -3.881 5.301 29.516 1 94.44 345 MET B N 1
ATOM 6530 C CA . MET B 1 345 ? -2.506 5.781 29.609 1 94.44 345 MET B CA 1
ATOM 6531 C C . MET B 1 345 ? -1.777 5.637 28.281 1 94.44 345 MET B C 1
ATOM 6533 O O . MET B 1 345 ? -1.476 4.52 27.859 1 94.44 345 MET B O 1
ATOM 6537 N N . GLY B 1 346 ? -1.61 6.738 27.656 1 94.62 346 GLY B N 1
ATOM 6538 C CA . GLY B 1 346 ? -0.873 6.738 26.406 1 94.62 346 GLY B CA 1
ATOM 6539 C C . GLY B 1 346 ? 0.621 6.926 26.594 1 94.62 346 GLY B C 1
ATOM 6540 O O . GLY B 1 346 ? 1.057 7.555 27.562 1 94.62 346 GLY B O 1
ATOM 6541 N N . SER B 1 347 ? 1.319 6.324 25.719 1 93.94 347 SER B N 1
ATOM 6542 C CA . SER B 1 347 ? 2.773 6.43 25.688 1 93.94 347 SER B CA 1
ATOM 6543 C C . SER B 1 347 ? 3.336 5.879 24.375 1 93.94 347 SER B C 1
ATOM 6545 O O . SER B 1 347 ? 2.602 5.699 23.406 1 93.94 347 SER B O 1
ATOM 6547 N N . HIS B 1 348 ? 4.559 5.781 24.281 1 91.19 348 HIS B N 1
ATOM 6548 C CA . HIS B 1 348 ? 5.383 4.961 23.391 1 91.19 348 HIS B CA 1
ATOM 6549 C C . HIS B 1 348 ? 6.66 4.508 24.094 1 91.19 348 HIS B C 1
ATOM 6551 O O . HIS B 1 348 ? 7.031 5.062 25.125 1 91.19 348 HIS B O 1
ATOM 6557 N N . MET B 1 349 ? 7.262 3.49 23.625 1 85.31 349 MET B N 1
ATOM 6558 C CA . MET B 1 349 ? 8.383 2.896 24.344 1 85.31 349 MET B CA 1
ATOM 6559 C C . MET B 1 349 ? 9.445 3.941 24.656 1 85.31 349 MET B C 1
ATOM 6561 O O . MET B 1 349 ? 10.055 3.918 25.734 1 85.31 349 MET B O 1
ATOM 6565 N N . LEU B 1 350 ? 9.633 4.898 23.734 1 89.94 350 LEU B N 1
ATOM 6566 C CA . LEU B 1 350 ? 10.672 5.906 23.922 1 89.94 350 LEU B CA 1
ATOM 6567 C C . LEU B 1 350 ? 10.195 7.277 23.453 1 89.94 350 LEU B C 1
ATOM 6569 O O . LEU B 1 350 ? 10.438 8.281 24.125 1 89.94 350 LEU B O 1
ATOM 6573 N N . GLU B 1 351 ? 9.422 7.273 22.375 1 93.56 351 GLU B N 1
ATOM 6574 C CA . GLU B 1 351 ? 9.445 8.422 21.484 1 93.56 351 GLU B CA 1
ATOM 6575 C C . GLU B 1 351 ? 8.227 9.312 21.703 1 93.56 351 GLU B C 1
ATOM 6577 O O . GLU B 1 351 ? 7.52 9.656 20.75 1 93.56 351 GLU B O 1
ATOM 6582 N N . VAL B 1 352 ? 7.949 9.711 22.906 1 94.25 352 VAL B N 1
ATOM 6583 C CA . VAL B 1 352 ? 6.859 10.648 23.156 1 94.25 352 VAL B CA 1
ATOM 6584 C C . VAL B 1 352 ? 7.387 12.078 23.109 1 94.25 352 VAL B C 1
ATOM 6586 O O . VAL B 1 352 ? 8.43 12.383 23.703 1 94.25 352 VAL B O 1
ATOM 6589 N N . ASP B 1 353 ? 6.711 12.922 22.453 1 94.81 353 ASP B N 1
ATOM 6590 C CA . ASP B 1 353 ? 7.082 14.312 22.203 1 94.81 353 ASP B CA 1
ATOM 6591 C C . ASP B 1 353 ? 6.98 15.148 23.484 1 94.81 353 ASP B C 1
ATOM 6593 O O . ASP B 1 353 ? 5.895 15.281 24.047 1 94.81 353 ASP B O 1
ATOM 6597 N N . PRO B 1 354 ? 8 15.781 23.891 1 95.38 354 PRO B N 1
ATOM 6598 C CA . PRO B 1 354 ? 7.98 16.5 25.172 1 95.38 354 PRO B CA 1
ATOM 6599 C C . PRO B 1 354 ? 7.188 17.797 25.109 1 95.38 354 PRO B C 1
ATOM 6601 O O . PRO B 1 354 ? 6.969 18.438 26.141 1 95.38 354 PRO B O 1
ATOM 6604 N N . THR B 1 355 ? 6.703 18.172 23.922 1 94.56 355 THR B N 1
ATOM 6605 C CA . THR B 1 355 ? 5.828 19.344 23.859 1 94.56 355 THR B CA 1
ATOM 6606 C C . THR B 1 355 ? 4.566 19.109 24.688 1 94.56 355 THR B C 1
ATOM 6608 O O . THR B 1 355 ? 3.846 20.062 25 1 94.56 355 THR B O 1
ATOM 6611 N N . LEU B 1 356 ? 4.312 17.938 25.125 1 95.81 356 LEU B N 1
ATOM 6612 C CA . LEU B 1 356 ? 3.156 17.594 25.953 1 95.81 356 LEU B CA 1
ATOM 6613 C C . LEU B 1 356 ? 3.5 17.688 27.422 1 95.81 356 LEU B C 1
ATOM 6615 O O . LEU B 1 356 ? 2.623 17.531 28.281 1 95.81 356 LEU B O 1
ATOM 6619 N N . ALA B 1 357 ? 4.734 17.922 27.766 1 95.94 357 ALA B N 1
ATOM 6620 C CA . ALA B 1 357 ? 5.207 17.781 29.141 1 95.94 357 ALA B CA 1
ATOM 6621 C C . ALA B 1 357 ? 4.574 18.844 30.047 1 95.94 357 ALA B C 1
ATOM 6623 O O . ALA B 1 357 ? 4.445 20 29.672 1 95.94 357 ALA B O 1
ATOM 6624 N N . SER B 1 358 ? 4.129 18.453 31.172 1 95 358 SER B N 1
ATOM 6625 C CA . SER B 1 358 ? 3.631 19.359 32.188 1 95 358 SER B CA 1
ATOM 6626 C C . SER B 1 358 ? 4.707 19.656 33.25 1 95 358 SER B C 1
ATOM 6628 O O . SER B 1 358 ? 4.574 20.609 34.031 1 95 358 SER B O 1
ATOM 6630 N N . ASP B 1 359 ? 5.676 18.828 33.344 1 94.69 359 ASP B N 1
ATOM 6631 C CA . ASP B 1 359 ? 6.828 18.969 34.219 1 94.69 359 ASP B CA 1
ATOM 6632 C C . ASP B 1 359 ? 8.133 19.016 33.438 1 94.69 359 ASP B C 1
ATOM 6634 O O . ASP B 1 359 ? 8.125 18.859 32.219 1 94.69 359 ASP B O 1
ATOM 6638 N N . LYS B 1 360 ? 9.195 19.359 34.125 1 95.94 360 LYS B N 1
ATOM 6639 C CA . LYS B 1 360 ? 10.484 19.359 33.438 1 95.94 360 LYS B CA 1
ATOM 6640 C C . LYS B 1 360 ? 10.938 17.938 33.125 1 95.94 360 LYS B C 1
ATOM 6642 O O . LYS B 1 360 ? 11.133 17.125 34.031 1 95.94 360 LYS B O 1
ATOM 6647 N N . PRO B 1 361 ? 11.125 17.625 31.844 1 97.44 361 PRO B N 1
ATOM 6648 C CA . PRO B 1 361 ? 11.508 16.25 31.484 1 97.44 361 PRO B CA 1
ATOM 6649 C C . PRO B 1 361 ? 12.875 15.859 32.062 1 97.44 361 PRO B C 1
ATOM 6651 O O . PRO B 1 361 ? 13.734 16.719 32.25 1 97.44 361 PRO B O 1
ATOM 6654 N N . ARG B 1 362 ? 13.008 14.578 32.344 1 97.88 362 ARG B N 1
ATOM 6655 C CA . ARG B 1 362 ? 14.242 13.992 32.844 1 97.88 362 ARG B CA 1
ATOM 6656 C C . ARG B 1 362 ? 14.898 13.102 31.781 1 97.88 362 ARG B C 1
ATOM 6658 O O . ARG B 1 362 ? 14.211 12.344 31.078 1 97.88 362 ARG B O 1
ATOM 6665 N N . VAL B 1 363 ? 16.203 13.281 31.656 1 98.38 363 VAL B N 1
ATOM 6666 C CA . VAL B 1 363 ? 16.953 12.398 30.7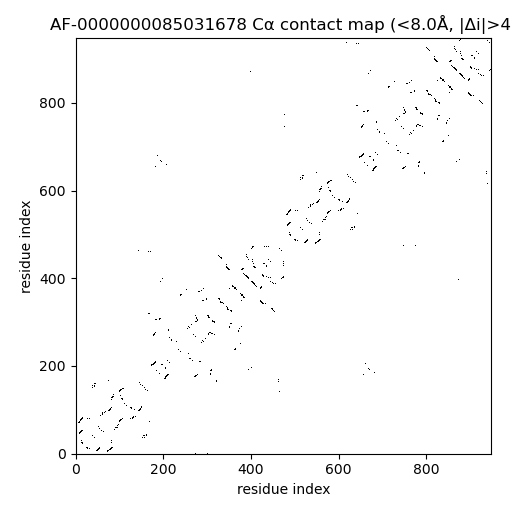81 1 98.38 363 VAL B CA 1
ATOM 6667 C C . VAL B 1 363 ? 17.406 11.164 31.562 1 98.38 363 VAL B C 1
ATOM 6669 O O . VAL B 1 363 ? 18.219 11.266 32.469 1 98.38 363 VAL B O 1
ATOM 6672 N N . GLU B 1 364 ? 16.891 10.008 31.156 1 97.94 364 GLU B N 1
ATOM 6673 C CA . GLU B 1 364 ? 17.203 8.766 31.844 1 97.94 364 GLU B CA 1
ATOM 6674 C C . GLU B 1 364 ? 17.688 7.691 30.875 1 97.94 364 GLU B C 1
ATOM 6676 O O . GLU B 1 364 ? 17.422 7.773 29.672 1 97.94 364 GLU B O 1
ATOM 6681 N N . VAL B 1 365 ? 18.469 6.75 31.359 1 97.88 365 VAL B N 1
ATOM 6682 C CA . VAL B 1 365 ? 18.93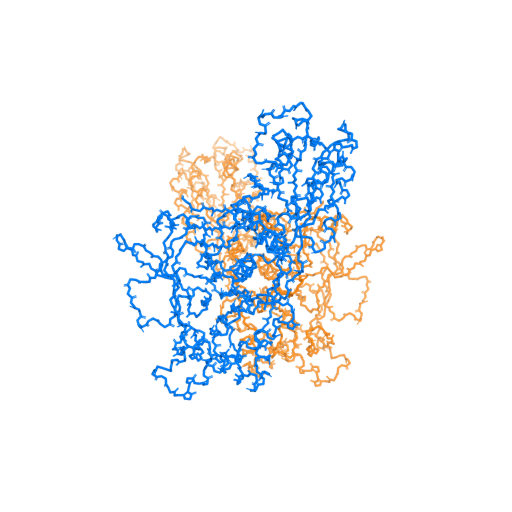8 5.594 30.594 1 97.88 365 VAL B CA 1
ATOM 6683 C C . VAL B 1 365 ? 18.453 4.309 31.266 1 97.88 365 VAL B C 1
ATOM 6685 O O . VAL B 1 365 ? 18.719 4.078 32.438 1 97.88 365 VAL B O 1
ATOM 6688 N N . HIS B 1 366 ? 17.641 3.525 30.531 1 95.88 366 HIS B N 1
ATOM 6689 C CA . HIS B 1 366 ? 17.094 2.27 31.031 1 95.88 366 HIS B CA 1
ATOM 6690 C C . HIS B 1 366 ? 17.203 1.167 29.984 1 95.88 366 HIS B C 1
ATOM 6692 O O . HIS B 1 366 ? 17.203 1.444 28.781 1 95.88 366 HIS B O 1
ATOM 6698 N N . PRO B 1 367 ? 17.312 -0.153 30.422 1 92.81 367 PRO B N 1
ATOM 6699 C CA . PRO B 1 367 ? 17.281 -1.269 29.469 1 92.81 367 PRO B CA 1
ATOM 6700 C C . PRO B 1 367 ? 16.016 -1.307 28.641 1 92.81 367 PRO B C 1
ATOM 6702 O O . PRO B 1 367 ? 14.93 -0.994 29.141 1 92.81 367 PRO B O 1
ATOM 6705 N N . LEU B 1 368 ? 16.281 -1.544 27.328 1 88.19 368 LEU B N 1
ATOM 6706 C CA . LEU B 1 368 ? 15.195 -1.806 26.391 1 88.19 368 LEU B CA 1
ATOM 6707 C C . LEU B 1 368 ? 15.453 -3.09 25.609 1 88.19 368 LEU B C 1
ATOM 6709 O O . LEU B 1 368 ? 16.469 -3.209 24.922 1 88.19 368 LEU B O 1
ATOM 6713 N N . GLY B 1 369 ? 14.875 -4.238 25.938 1 80.56 369 GLY B N 1
ATOM 6714 C CA . GLY B 1 369 ? 15.102 -5.527 25.312 1 80.56 369 GLY B CA 1
ATOM 6715 C C . GLY B 1 369 ? 14.734 -5.539 23.844 1 80.56 369 GLY B C 1
ATOM 6716 O O . GLY B 1 369 ? 15.172 -6.422 23.094 1 80.56 369 GLY B O 1
ATOM 6717 N N . ILE B 1 370 ? 14.062 -4.621 23.266 1 79.81 370 ILE B N 1
ATOM 6718 C CA . ILE B 1 370 ? 13.57 -4.602 21.891 1 79.81 370 ILE B CA 1
ATOM 6719 C C . ILE B 1 370 ? 14.695 -4.18 20.953 1 79.81 370 ILE B C 1
ATOM 6721 O O . ILE B 1 370 ? 15.391 -3.193 21.203 1 79.81 370 ILE B O 1
ATOM 6725 N N . GLY B 1 371 ? 14.945 -4.91 19.859 1 82.25 371 GLY B N 1
ATOM 6726 C CA . GLY B 1 371 ? 15.945 -4.629 18.844 1 82.25 371 GLY B CA 1
ATOM 6727 C C . GLY B 1 371 ? 17.312 -5.172 19.188 1 82.25 371 GLY B C 1
ATOM 6728 O O . GLY B 1 371 ? 18.219 -5.195 18.344 1 82.25 371 GLY B O 1
ATOM 6729 N N . GLY B 1 372 ? 17.5 -5.551 20.469 1 87.19 372 GLY B N 1
ATOM 6730 C CA . GLY B 1 372 ? 18.734 -6.188 20.875 1 87.19 372 GLY B CA 1
ATOM 6731 C C . GLY B 1 372 ? 19.922 -5.23 20.891 1 87.19 372 GLY B C 1
ATOM 6732 O O . GLY B 1 372 ? 21.016 -5.586 20.453 1 87.19 372 GLY B O 1
ATOM 6733 N N . LYS B 1 373 ? 19.656 -3.953 21.312 1 94.06 373 LYS B N 1
ATOM 6734 C CA . LYS B 1 373 ? 20.703 -2.936 21.328 1 94.06 373 LYS B CA 1
ATOM 6735 C C . LYS B 1 373 ? 20.984 -2.451 22.75 1 94.06 373 LYS B C 1
ATOM 6737 O O . LYS B 1 373 ? 20.422 -2.99 23.719 1 94.06 373 LYS B O 1
ATOM 6742 N N . ASP B 1 374 ? 21.906 -1.503 22.859 1 95.62 374 ASP B N 1
ATOM 6743 C CA . ASP B 1 374 ? 22.266 -0.95 24.156 1 95.62 374 ASP B CA 1
ATOM 6744 C C . ASP B 1 374 ? 21.109 -0.165 24.766 1 95.62 374 ASP B C 1
ATOM 6746 O O . ASP B 1 374 ? 20.156 0.172 24.062 1 95.62 374 ASP B O 1
ATOM 6750 N N . ASP B 1 375 ? 21.203 0.088 26.078 1 96.44 375 ASP B N 1
ATOM 6751 C CA . ASP B 1 375 ? 20.172 0.817 26.812 1 96.44 375 ASP B CA 1
ATOM 6752 C C . ASP B 1 375 ? 20.016 2.23 26.25 1 96.44 375 ASP B C 1
ATOM 6754 O O . ASP B 1 375 ? 20.922 3.051 26.344 1 96.44 375 ASP B O 1
ATOM 6758 N N . PRO B 1 376 ? 18.875 2.533 25.703 1 96.94 376 PRO B N 1
ATOM 6759 C CA . PRO B 1 376 ? 18.719 3.867 25.109 1 96.94 376 PRO B CA 1
ATOM 6760 C C . PRO B 1 376 ? 18.422 4.941 26.156 1 96.94 376 PRO B C 1
ATOM 6762 O O . PRO B 1 376 ? 17.812 4.656 27.188 1 96.94 376 PRO B O 1
ATOM 6765 N N . ALA B 1 377 ? 18.922 6.129 25.922 1 97.88 377 ALA B N 1
ATOM 6766 C CA . ALA B 1 377 ? 18.469 7.305 26.672 1 97.88 377 ALA B CA 1
ATOM 6767 C C . ALA B 1 377 ? 17.125 7.809 26.156 1 97.88 377 ALA B C 1
ATOM 6769 O O . ALA B 1 377 ? 16.797 7.633 24.984 1 97.88 377 ALA B O 1
ATOM 6770 N N . ARG B 1 378 ? 16.328 8.414 27.047 1 98 378 ARG B N 1
ATOM 6771 C CA . ARG B 1 378 ? 15.031 8.977 26.688 1 98 378 ARG B CA 1
ATOM 6772 C C . ARG B 1 378 ? 14.641 10.109 27.625 1 98 378 ARG B C 1
ATOM 6774 O O . ARG B 1 378 ? 15.195 10.234 28.719 1 98 378 ARG B O 1
ATOM 6781 N N . LEU B 1 379 ? 13.75 10.945 27.188 1 97.94 379 LEU B N 1
ATOM 6782 C CA . LEU B 1 379 ? 13.094 11.906 28.062 1 97.94 379 LEU B CA 1
ATOM 6783 C C . LEU B 1 379 ? 11.906 11.258 28.781 1 97.94 379 LEU B C 1
ATOM 6785 O O . LEU B 1 379 ? 11.047 10.641 28.141 1 97.94 379 LEU B O 1
ATOM 6789 N N . VAL B 1 380 ? 11.891 11.359 30.078 1 96.94 380 VAL B N 1
ATOM 6790 C CA . VAL B 1 380 ? 10.773 10.898 30.906 1 96.94 380 VAL B CA 1
ATOM 6791 C C . VAL B 1 380 ? 10.016 12.109 31.453 1 96.94 380 VAL B C 1
ATOM 6793 O O . VAL B 1 380 ? 10.617 13.031 32 1 96.94 380 VAL B O 1
ATOM 6796 N N . PHE B 1 381 ? 8.727 12.164 31.234 1 96.69 381 PHE B N 1
ATOM 6797 C CA . PHE B 1 381 ? 7.895 13.25 31.734 1 96.69 381 PHE B CA 1
ATOM 6798 C C . PHE B 1 381 ? 6.438 12.82 31.812 1 96.69 381 PHE B C 1
ATOM 6800 O O . PHE B 1 381 ? 6.082 11.719 31.391 1 96.69 381 PHE B O 1
ATOM 6807 N N . THR B 1 382 ? 5.641 13.648 32.406 1 95.5 382 THR B N 1
ATOM 6808 C CA . THR B 1 382 ? 4.191 13.484 32.469 1 95.5 382 THR B CA 1
ATOM 6809 C C . THR B 1 382 ? 3.494 14.508 31.578 1 95.5 382 THR B C 1
ATOM 6811 O O . THR B 1 382 ? 3.857 15.688 31.578 1 95.5 382 THR B O 1
ATOM 6814 N N . GLY B 1 383 ? 2.553 14.016 30.828 1 95.12 383 GLY B N 1
ATOM 6815 C CA . GLY B 1 383 ? 1.817 14.875 29.922 1 95.12 383 GLY B CA 1
ATOM 6816 C C . GLY B 1 383 ? 0.988 15.93 30.625 1 95.12 383 GLY B C 1
ATOM 6817 O O . GLY B 1 383 ? 0.928 15.945 31.859 1 95.12 383 GLY B O 1
ATOM 6818 N N . ALA B 1 384 ? 0.348 16.766 29.891 1 94.75 384 ALA B N 1
ATOM 6819 C CA . ALA B 1 384 ? -0.357 17.953 30.406 1 94.75 384 ALA B CA 1
ATOM 6820 C C . ALA B 1 384 ? -1.854 17.672 30.516 1 94.75 384 ALA B C 1
ATOM 6822 O O . ALA B 1 384 ? -2.367 16.719 29.938 1 94.75 384 ALA B O 1
ATOM 6823 N N . GLU B 1 385 ? -2.459 18.562 31.312 1 96.31 385 GLU B N 1
ATOM 6824 C CA . GLU B 1 385 ? -3.916 18.547 31.391 1 96.31 385 GLU B CA 1
ATOM 6825 C C . GLU B 1 385 ? -4.539 19.453 30.328 1 96.31 385 GLU B C 1
ATOM 6827 O O . GLU B 1 385 ? -3.916 20.422 29.906 1 96.31 385 GLU B O 1
ATOM 6832 N N . GLY B 1 386 ? -5.781 19 29.938 1 97 386 GLY B N 1
ATOM 6833 C CA . GLY B 1 386 ? -6.508 19.844 29 1 97 386 GLY B CA 1
ATOM 6834 C C . GLY B 1 386 ? -7.371 19.047 28.031 1 97 386 GLY B C 1
ATOM 6835 O O . GLY B 1 386 ? -7.32 17.812 28.031 1 97 386 GLY B O 1
ATOM 6836 N N . LYS B 1 387 ? -8.156 19.812 27.344 1 97.81 387 LYS B N 1
ATOM 6837 C CA . LYS B 1 387 ? -8.922 19.188 26.266 1 97.81 387 LYS B CA 1
ATOM 6838 C C . LYS B 1 387 ? -8.055 18.953 25.031 1 97.81 387 LYS B C 1
ATOM 6840 O O . LYS B 1 387 ? -7.195 19.766 24.703 1 97.81 387 LYS B O 1
ATOM 6845 N N . GLY B 1 388 ? -8.25 17.797 24.469 1 97.75 388 GLY B N 1
ATOM 6846 C CA . GLY B 1 388 ? -7.473 17.453 23.297 1 97.75 388 GLY B CA 1
ATOM 6847 C C . GLY B 1 388 ? -8.234 16.609 22.297 1 97.75 388 GLY B C 1
ATOM 6848 O O . GLY B 1 388 ? -9.461 16.469 22.391 1 97.75 388 GLY B O 1
ATOM 6849 N N . TYR B 1 389 ? -7.582 16.172 21.234 1 98.62 389 TYR B N 1
ATOM 6850 C CA . TYR B 1 389 ? -8.109 15.289 20.219 1 98.62 389 TYR B CA 1
ATOM 6851 C C . TYR B 1 389 ? -7.094 14.203 19.859 1 98.62 389 TYR B C 1
ATOM 6853 O O . TYR B 1 389 ? -5.91 14.5 19.656 1 98.62 389 TYR B O 1
ATOM 6861 N N . ASP B 1 390 ? -7.512 12.977 19.938 1 98.5 390 ASP B N 1
ATOM 6862 C CA . ASP B 1 390 ? -6.699 11.836 19.516 1 98.5 390 ASP B CA 1
ATOM 6863 C C . ASP B 1 390 ? -7.121 11.328 18.141 1 98.5 390 ASP B C 1
ATOM 6865 O O . ASP B 1 390 ? -8.305 11.094 17.906 1 98.5 390 ASP B O 1
ATOM 6869 N N . ILE B 1 391 ? -6.148 11.211 17.219 1 98.62 391 ILE B N 1
ATOM 6870 C CA . ILE B 1 391 ? -6.512 10.938 15.836 1 98.62 391 ILE B CA 1
ATOM 6871 C C . ILE B 1 391 ? -5.5 9.984 15.219 1 98.62 391 ILE B C 1
ATOM 6873 O O . ILE B 1 391 ? -4.328 9.977 15.602 1 98.62 391 ILE B O 1
ATOM 6877 N N . THR B 1 392 ? -5.934 9.117 14.344 1 98.31 392 THR B N 1
ATOM 6878 C CA . THR B 1 392 ? -5.066 8.234 13.57 1 98.31 392 THR B CA 1
ATOM 6879 C C . THR B 1 392 ? -5.414 8.297 12.086 1 98.31 392 THR B C 1
ATOM 6881 O O . THR B 1 392 ? -6.418 8.906 11.711 1 98.31 392 THR B O 1
ATOM 6884 N N . LEU B 1 393 ? -4.5 7.902 11.227 1 98 393 LEU B N 1
ATOM 6885 C CA . LEU B 1 393 ? -4.688 7.73 9.789 1 98 393 LEU B CA 1
ATOM 6886 C C . LEU B 1 393 ? -4.664 6.254 9.414 1 98 393 LEU B C 1
ATOM 6888 O O . LEU B 1 393 ? -3.654 5.574 9.602 1 98 393 LEU B O 1
ATOM 6892 N N . SER B 1 394 ? -5.785 5.766 8.984 1 95.75 394 SER B N 1
ATOM 6893 C CA . SER B 1 394 ? -5.902 4.371 8.562 1 95.75 394 SER B CA 1
ATOM 6894 C C . SER B 1 394 ? -6.074 4.258 7.055 1 95.75 394 SER B C 1
ATOM 6896 O O . SER B 1 394 ? -6.516 5.207 6.402 1 95.75 394 SER B O 1
ATOM 6898 N N . TYR B 1 395 ? -5.652 3.166 6.477 1 94 395 TYR B N 1
ATOM 6899 C CA . TYR B 1 395 ? -5.789 2.902 5.047 1 94 395 TYR B CA 1
ATOM 6900 C C . TYR B 1 395 ? -6.574 1.62 4.801 1 94 395 TYR B C 1
ATOM 6902 O O . TYR B 1 395 ? -6.242 0.567 5.352 1 94 395 TYR B O 1
ATOM 6910 N N . PHE B 1 396 ? -7.656 1.731 4.043 1 89.44 396 PHE B N 1
ATOM 6911 C CA . PHE B 1 396 ? -8.531 0.629 3.66 1 89.44 396 PHE B CA 1
ATOM 6912 C C . PHE B 1 396 ? -8.648 0.538 2.143 1 89.44 396 PHE B C 1
ATOM 6914 O O . PHE B 1 396 ? -8.016 1.304 1.417 1 89.44 396 PHE B O 1
ATOM 6921 N N . ASP B 1 397 ? -9.375 -0.427 1.69 1 82.44 397 ASP B N 1
ATOM 6922 C CA . ASP B 1 397 ? -9.555 -0.631 0.256 1 82.44 397 ASP B CA 1
ATOM 6923 C C . ASP B 1 397 ? -10.219 0.579 -0.392 1 82.44 397 ASP B C 1
ATOM 6925 O O . ASP B 1 397 ? -10.078 0.803 -1.596 1 82.44 397 ASP B O 1
ATOM 6929 N N . ASP B 1 398 ? -10.906 1.297 0.476 1 85.62 398 ASP B N 1
ATOM 6930 C CA . ASP B 1 398 ? -11.578 2.461 -0.089 1 85.62 398 ASP B CA 1
ATOM 6931 C C . ASP B 1 398 ? -10.805 3.742 0.21 1 85.62 398 ASP B C 1
ATOM 6933 O O . ASP B 1 398 ? -11.32 4.844 0.023 1 85.62 398 ASP B O 1
ATOM 6937 N N . GLY B 1 399 ? -9.625 3.58 0.643 1 90.94 399 GLY B N 1
ATOM 6938 C CA . GLY B 1 399 ? -8.719 4.715 0.739 1 90.94 399 GLY B CA 1
ATOM 6939 C C . GLY B 1 399 ? -8.375 5.086 2.17 1 90.94 399 GLY B C 1
ATOM 6940 O O . GLY B 1 399 ? -8.578 4.289 3.088 1 90.94 399 GLY B O 1
ATOM 6941 N N . TYR B 1 400 ? -7.766 6.254 2.355 1 94.56 400 TYR B N 1
ATOM 6942 C CA . TYR B 1 400 ? -7.324 6.77 3.646 1 94.56 400 TYR B CA 1
ATOM 6943 C C . TYR B 1 400 ? -8.492 7.371 4.422 1 94.56 400 TYR B C 1
ATOM 6945 O O . TYR B 1 400 ? -9.398 7.961 3.83 1 94.56 400 TYR B O 1
ATOM 6953 N N . LYS B 1 401 ? -8.453 7.262 5.75 1 96.31 401 LYS B N 1
ATOM 6954 C CA . LYS B 1 401 ? -9.453 7.852 6.633 1 96.31 401 LYS B CA 1
ATOM 6955 C C . LYS B 1 401 ? -8.82 8.375 7.914 1 96.31 401 LYS B C 1
ATOM 6957 O O . LYS B 1 401 ? -7.922 7.746 8.477 1 96.31 401 LYS B O 1
ATOM 6962 N N . PHE B 1 402 ? -9.344 9.508 8.273 1 97.94 402 PHE B N 1
ATOM 6963 C CA . PHE B 1 402 ? -9.062 9.992 9.625 1 97.94 402 PHE B CA 1
ATOM 6964 C C . PHE B 1 402 ? -10.047 9.406 10.625 1 97.94 402 PHE B C 1
ATOM 6966 O O . PHE B 1 402 ? -11.258 9.383 10.383 1 97.94 402 PHE B O 1
ATOM 6973 N N . ILE B 1 403 ? -9.539 8.836 11.688 1 97.88 403 ILE B N 1
ATOM 6974 C CA . ILE B 1 403 ? -10.359 8.328 12.781 1 97.88 403 ILE B CA 1
ATOM 6975 C C . ILE B 1 403 ? -9.898 8.945 14.102 1 97.88 403 ILE B C 1
ATOM 6977 O O . ILE B 1 403 ? -8.711 8.891 14.43 1 97.88 403 ILE B O 1
ATOM 6981 N N . GLY B 1 404 ? -10.781 9.562 14.797 1 98.38 404 GLY B N 1
ATOM 6982 C CA . GLY B 1 404 ? -10.383 10.164 16.062 1 98.38 404 GLY B CA 1
ATOM 6983 C C . GLY B 1 404 ? -11.555 10.484 16.969 1 98.38 404 GLY B C 1
ATOM 6984 O O . GLY B 1 404 ? -12.703 10.195 16.625 1 98.38 404 GLY B O 1
ATOM 6985 N N . TYR B 1 405 ? -11.242 10.953 18.156 1 98.5 405 TYR B N 1
ATOM 6986 C CA . TYR B 1 405 ? -12.234 11.398 19.125 1 98.5 405 TYR B CA 1
ATOM 6987 C C . TYR B 1 405 ? -11.656 12.453 20.062 1 98.5 405 TYR B C 1
ATOM 6989 O O . TYR B 1 405 ? -10.453 12.469 20.312 1 98.5 405 TYR B O 1
ATOM 6997 N N . PRO B 1 406 ? -12.555 13.422 20.5 1 98.56 406 PRO B N 1
ATOM 6998 C CA . PRO B 1 406 ? -12.102 14.352 21.531 1 98.56 406 PRO B CA 1
ATOM 6999 C C . PRO B 1 406 ? -11.797 13.656 22.859 1 98.56 406 PRO B C 1
ATOM 7001 O O . PRO B 1 406 ? -12.477 12.703 23.219 1 98.56 406 PRO B O 1
ATOM 7004 N N . VAL B 1 407 ? -10.781 14.195 23.531 1 98.31 407 VAL B N 1
ATOM 7005 C CA . VAL B 1 407 ? -10.352 13.547 24.766 1 98.31 407 VAL B CA 1
ATOM 7006 C C . VAL B 1 407 ? -10.164 14.594 25.859 1 98.31 407 VAL B C 1
ATOM 7008 O O . VAL B 1 407 ? -9.969 15.781 25.578 1 98.31 407 VAL B O 1
ATOM 7011 N N . ASP B 1 408 ? -10.273 14.164 27.062 1 98.12 408 ASP B N 1
ATOM 7012 C CA . ASP B 1 408 ? -9.875 14.914 28.25 1 98.12 408 ASP B CA 1
ATOM 7013 C C . ASP B 1 408 ? -8.547 14.398 28.812 1 98.12 408 ASP B C 1
ATOM 7015 O O . ASP B 1 408 ? -8.461 13.273 29.297 1 98.12 408 ASP B O 1
ATOM 7019 N N . CYS B 1 409 ? -7.539 15.219 28.719 1 97.56 409 CYS B N 1
ATOM 7020 C CA . CYS B 1 409 ? -6.215 14.844 29.203 1 97.56 409 CYS B CA 1
ATOM 7021 C C . CYS B 1 409 ? -6.031 15.234 30.656 1 97.56 409 CYS B C 1
ATOM 7023 O O . CYS B 1 409 ? -6.43 16.328 31.062 1 97.56 409 CYS B O 1
ATOM 7025 N N . LYS B 1 410 ? -5.469 14.32 31.375 1 95.62 410 LYS B N 1
ATOM 7026 C CA . LYS B 1 410 ? -5.238 14.516 32.812 1 95.62 410 LYS B CA 1
ATOM 7027 C C . LYS B 1 410 ? -3.863 14 33.219 1 95.62 410 LYS B C 1
ATOM 7029 O O . LYS B 1 410 ? -3.211 13.281 32.469 1 95.62 410 LYS B O 1
ATOM 7034 N N . THR B 1 411 ? -3.389 14.477 34.312 1 93.88 411 THR B N 1
ATOM 7035 C CA . THR B 1 411 ? -2.207 13.891 34.938 1 93.88 411 THR B CA 1
ATOM 7036 C C . THR B 1 411 ? -2.574 12.625 35.719 1 93.88 411 THR B C 1
ATOM 7038 O O . THR B 1 411 ? -3.73 12.438 36.094 1 93.88 411 THR B O 1
ATOM 7041 N N . PRO B 1 412 ? -1.617 11.773 35.875 1 93 412 PRO B N 1
ATOM 7042 C CA . PRO B 1 412 ? -1.902 10.547 36.625 1 93 412 PRO B CA 1
ATOM 7043 C C . PRO B 1 412 ? -2.32 10.805 38.062 1 93 412 PRO B C 1
ATOM 7045 O O . PRO B 1 412 ? -1.964 11.844 38.625 1 93 412 PRO B O 1
ATOM 7048 N N . GLU B 1 413 ? -3.064 9.844 38.594 1 92.25 413 GLU B N 1
ATOM 7049 C CA . GLU B 1 413 ? -3.551 9.953 39.969 1 92.25 413 GLU B CA 1
ATOM 7050 C C . GLU B 1 413 ? -2.41 9.805 40.969 1 92.25 413 GLU B C 1
ATOM 7052 O O . GLU B 1 413 ? -2.533 10.227 42.125 1 92.25 413 GLU B O 1
ATOM 7057 N N . ALA B 1 414 ? -1.377 9.188 40.5 1 92.88 414 ALA B N 1
ATOM 7058 C CA . ALA B 1 414 ? -0.222 8.953 41.375 1 92.88 414 ALA B CA 1
ATOM 7059 C C . ALA B 1 414 ? 1.065 8.875 40.562 1 92.88 414 ALA B C 1
ATOM 7061 O O . ALA B 1 414 ? 1.024 8.68 39.344 1 92.88 414 ALA B O 1
ATOM 7062 N N . GLU B 1 415 ? 2.154 9.055 41.25 1 90.62 415 GLU B N 1
ATOM 7063 C CA . GLU B 1 415 ? 3.461 8.906 40.625 1 90.62 415 GLU B CA 1
ATOM 7064 C C . GLU B 1 415 ? 3.711 7.461 40.188 1 90.62 415 GLU B C 1
ATOM 7066 O O . GLU B 1 415 ? 3.137 6.535 40.781 1 90.62 415 GLU B O 1
ATOM 7071 N N . MET B 1 416 ? 4.469 7.375 39.125 1 90.62 416 MET B N 1
ATOM 7072 C CA . MET B 1 416 ? 4.859 6.059 38.625 1 90.62 416 MET B CA 1
ATOM 7073 C C . MET B 1 416 ? 6.379 5.922 38.594 1 90.62 416 MET B C 1
ATOM 7075 O O . MET B 1 416 ? 6.973 5.879 37.5 1 90.62 416 MET B O 1
ATOM 7079 N N . PRO B 1 417 ? 7.031 5.762 39.719 1 89.31 417 PRO B N 1
ATOM 7080 C CA . PRO B 1 417 ? 8.492 5.852 39.812 1 89.31 417 PRO B CA 1
ATOM 7081 C C . PRO B 1 417 ? 9.195 4.742 39.062 1 89.31 417 PRO B C 1
ATOM 7083 O O . PRO B 1 417 ? 10.383 4.867 38.719 1 89.31 417 PRO B O 1
ATOM 7086 N N . LYS B 1 418 ? 8.531 3.639 38.719 1 91 418 LYS B N 1
ATOM 7087 C CA . LYS B 1 418 ? 9.172 2.514 38.031 1 91 418 LYS B CA 1
ATOM 7088 C C . LYS B 1 418 ? 8.906 2.553 36.531 1 91 418 LYS B C 1
ATOM 7090 O O . LYS B 1 418 ? 9.383 1.691 35.781 1 91 418 LYS B O 1
ATOM 7095 N N . LEU B 1 419 ? 8.172 3.5 36.156 1 90.5 419 LEU B N 1
ATOM 7096 C CA . LEU B 1 419 ? 7.859 3.613 34.75 1 90.5 419 LEU B CA 1
ATOM 7097 C C . LEU B 1 419 ? 8.789 4.613 34.062 1 90.5 419 LEU B C 1
ATOM 7099 O O . LEU B 1 419 ? 8.555 5.824 34.125 1 90.5 419 LEU B O 1
ATOM 7103 N N . PRO B 1 420 ? 9.789 4.152 33.375 1 91.94 420 PRO B N 1
ATOM 7104 C CA . PRO B 1 420 ? 10.805 5.039 32.812 1 91.94 420 PRO B CA 1
ATOM 7105 C C . PRO B 1 420 ? 10.453 5.535 31.406 1 91.94 420 PRO B C 1
ATOM 7107 O O . PRO B 1 420 ? 11.289 5.492 30.5 1 91.94 420 PRO B O 1
ATOM 7110 N N . VAL B 1 421 ? 9.234 5.977 31.125 1 91.94 421 VAL B N 1
ATOM 7111 C CA . VAL B 1 421 ? 8.797 6.492 29.844 1 91.94 421 VAL B CA 1
ATOM 7112 C C . VAL B 1 421 ? 7.926 7.727 30.031 1 91.94 421 VAL B C 1
ATOM 7114 O O . VAL B 1 421 ? 7.406 7.957 31.141 1 91.94 421 VAL B O 1
ATOM 7117 N N . ALA B 1 422 ? 7.871 8.555 29.047 1 95.12 422 ALA B N 1
ATOM 7118 C CA . ALA B 1 422 ? 6.906 9.656 29.031 1 95.12 422 ALA B CA 1
ATOM 7119 C C . ALA B 1 422 ? 5.48 9.133 28.875 1 95.12 422 ALA B C 1
ATOM 7121 O O . ALA B 1 422 ? 5.25 8.148 28.172 1 95.12 422 ALA B O 1
ATOM 7122 N N . LYS B 1 423 ? 4.559 9.742 29.594 1 94.06 423 LYS B N 1
ATOM 7123 C CA . LYS B 1 423 ? 3.193 9.227 29.578 1 94.06 423 LYS B CA 1
ATOM 7124 C C . LYS B 1 423 ? 2.174 10.359 29.547 1 94.06 423 LYS B C 1
ATOM 7126 O O . LYS B 1 423 ? 2.467 11.477 29.984 1 94.06 423 LYS B O 1
ATOM 7131 N N . GLN B 1 424 ? 1.067 10.156 29.016 1 95.5 424 GLN B N 1
ATOM 7132 C CA . GLN B 1 424 ? -0.097 11.031 28.938 1 95.5 424 GLN B CA 1
ATOM 7133 C C . GLN B 1 424 ? -1.381 10.266 29.234 1 95.5 424 GLN B C 1
ATOM 7135 O O . GLN B 1 424 ? -1.646 9.227 28.625 1 95.5 424 GLN B O 1
ATOM 7140 N N . MET B 1 425 ? -2.09 10.773 30.25 1 96 425 MET B N 1
ATOM 7141 C CA . MET B 1 425 ? -3.387 10.172 30.562 1 96 425 MET B CA 1
ATOM 7142 C C . MET B 1 425 ? -4.508 10.906 29.828 1 96 425 MET B C 1
ATOM 7144 O O . MET B 1 425 ? -4.52 12.133 29.766 1 96 425 MET B O 1
ATOM 7148 N N . TRP B 1 426 ? -5.43 10.18 29.219 1 97.19 426 TRP B N 1
ATOM 7149 C CA . TRP B 1 426 ? -6.609 10.844 28.688 1 97.19 426 TRP B CA 1
ATOM 7150 C C . TRP B 1 426 ? -7.812 9.906 28.688 1 97.19 426 TRP B C 1
ATOM 7152 O O . TRP B 1 426 ? -7.66 8.695 28.859 1 97.19 426 TRP B O 1
ATOM 7162 N N . THR B 1 427 ? -8.984 10.445 28.594 1 97.62 427 THR B N 1
ATOM 7163 C CA . THR B 1 427 ? -10.25 9.742 28.438 1 97.62 427 THR B CA 1
ATOM 7164 C C . THR B 1 427 ? -11.062 10.344 27.297 1 97.62 427 THR B C 1
ATOM 7166 O O . THR B 1 427 ? -11.25 11.562 27.234 1 97.62 427 THR B O 1
ATOM 7169 N N . PRO B 1 428 ? -11.477 9.438 26.375 1 97.5 428 PRO B N 1
ATOM 7170 C CA . PRO B 1 428 ? -12.398 9.977 25.375 1 97.5 428 PRO B CA 1
ATOM 7171 C C . PRO B 1 428 ? -13.633 10.625 25.984 1 97.5 428 PRO B C 1
ATOM 7173 O O . PRO B 1 428 ? -14.172 10.125 26.969 1 97.5 428 PRO B O 1
ATOM 7176 N N . GLU B 1 429 ? -14.078 11.703 25.406 1 97.88 429 GLU B N 1
ATOM 7177 C CA . GLU B 1 429 ? -15.219 12.43 25.969 1 97.88 429 GLU B CA 1
ATOM 7178 C C . GLU B 1 429 ? -16.469 11.555 25.984 1 97.88 429 GLU B C 1
ATOM 7180 O O . GLU B 1 429 ? -17.297 11.672 26.891 1 97.88 429 GLU B O 1
ATOM 7185 N N . ILE B 1 430 ? -16.562 10.641 25.062 1 97.5 430 ILE B N 1
ATOM 7186 C CA . ILE B 1 430 ? -17.734 9.773 24.969 1 97.5 430 ILE B CA 1
ATOM 7187 C C . ILE B 1 430 ? -17.641 8.656 26 1 97.5 430 ILE B C 1
ATOM 7189 O O . ILE B 1 430 ? -18.578 7.879 26.172 1 97.5 430 ILE B O 1
ATOM 7193 N N . GLY B 1 431 ? -16.562 8.633 26.641 1 96.62 431 GLY B N 1
ATOM 7194 C CA . GLY B 1 431 ? -16.281 7.551 27.562 1 96.62 431 GLY B CA 1
ATOM 7195 C C . GLY B 1 431 ? -15.312 6.527 27 1 96.62 431 GLY B C 1
ATOM 7196 O O . GLY B 1 431 ? -15.242 6.32 25.797 1 96.62 431 GLY B O 1
ATOM 7197 N N . LEU B 1 432 ? -14.562 5.867 27.922 1 96 432 LEU B N 1
ATOM 7198 C CA . LEU B 1 432 ? -13.516 4.938 27.5 1 96 432 LEU B CA 1
ATOM 7199 C C . LEU B 1 432 ? -14.109 3.75 26.75 1 96 432 LEU B C 1
ATOM 7201 O O . LEU B 1 432 ? -13.656 3.41 25.656 1 96 432 LEU B O 1
ATOM 7205 N N . ALA B 1 433 ? -15.094 3.141 27.328 1 94.06 433 ALA B N 1
ATOM 7206 C CA . ALA B 1 433 ? -15.664 1.93 26.75 1 94.06 433 ALA B CA 1
ATOM 7207 C C . ALA B 1 433 ? -16.234 2.205 25.359 1 94.06 433 ALA B C 1
ATOM 7209 O O . ALA B 1 433 ? -15.891 1.529 24.391 1 94.06 433 ALA B O 1
ATOM 7210 N N . GLU B 1 434 ? -17.125 3.152 25.297 1 96.06 434 GLU B N 1
ATOM 7211 C CA . GLU B 1 434 ? -17.766 3.455 24.031 1 96.06 434 GLU B CA 1
ATOM 7212 C C . GLU B 1 434 ? -16.75 3.971 23.016 1 96.06 434 GLU B C 1
ATOM 7214 O O . GLU B 1 434 ? -16.812 3.633 21.828 1 96.06 434 GLU B O 1
ATOM 7219 N N . GLY B 1 435 ? -15.867 4.82 23.422 1 97.06 435 GLY B N 1
ATOM 7220 C CA . GLY B 1 435 ? -14.797 5.281 22.547 1 97.06 435 GLY B CA 1
ATOM 7221 C C . GLY B 1 435 ? -13.969 4.152 21.969 1 97.06 435 GLY B C 1
ATOM 7222 O O . GLY B 1 435 ? -13.703 4.121 20.766 1 97.06 435 GLY B O 1
ATOM 7223 N N . ALA B 1 436 ? -13.578 3.242 22.812 1 93.88 436 ALA B N 1
ATOM 7224 C CA . ALA B 1 436 ? -12.766 2.115 22.375 1 93.88 436 ALA B CA 1
ATOM 7225 C C . ALA B 1 436 ? -13.523 1.234 21.391 1 93.88 436 ALA B C 1
ATOM 7227 O O . ALA B 1 436 ? -12.969 0.797 20.391 1 93.88 436 ALA B O 1
ATOM 7228 N N . LYS B 1 437 ? -14.789 0.972 21.688 1 93.19 437 LYS B N 1
ATOM 7229 C CA . LYS B 1 437 ? -15.594 0.132 20.812 1 93.19 437 LYS B CA 1
ATOM 7230 C C . LYS B 1 437 ? -15.711 0.747 19.422 1 93.19 437 LYS B C 1
ATOM 7232 O O . LYS B 1 437 ? -15.555 0.053 18.422 1 93.19 437 LYS B O 1
ATOM 7237 N N . GLN B 1 438 ? -15.984 1.998 19.359 1 95.75 438 GLN B N 1
ATOM 7238 C CA . GLN B 1 438 ? -16.125 2.666 18.078 1 95.75 438 GLN B CA 1
ATOM 7239 C C . GLN B 1 438 ? -14.789 2.746 17.344 1 95.75 438 GLN B C 1
ATOM 7241 O O . GLN B 1 438 ? -14.727 2.553 16.125 1 95.75 438 GLN B O 1
ATOM 7246 N N . TRP B 1 439 ? -13.75 3.057 18.094 1 95.62 439 TRP B N 1
ATOM 7247 C CA . TRP B 1 439 ? -12.414 3.098 17.516 1 95.62 439 TRP B CA 1
ATOM 7248 C C . TRP B 1 439 ? -12.094 1.786 16.812 1 95.62 439 TRP B C 1
ATOM 7250 O O . TRP B 1 439 ? -11.641 1.788 15.656 1 95.62 439 TRP B O 1
ATOM 7260 N N . MET B 1 440 ? -12.32 0.658 17.484 1 93.25 440 MET B N 1
ATOM 7261 C CA . MET B 1 440 ? -12.055 -0.671 16.938 1 93.25 440 MET B CA 1
ATOM 7262 C C . MET B 1 440 ? -12.984 -0.979 15.773 1 93.25 440 MET B C 1
ATOM 7264 O O . MET B 1 440 ? -12.555 -1.554 14.766 1 93.25 440 MET B O 1
ATOM 7268 N N . LYS B 1 441 ? -14.211 -0.552 15.922 1 92.38 441 LYS B N 1
ATOM 7269 C CA . LYS B 1 441 ? -15.188 -0.786 14.867 1 92.38 441 LYS B CA 1
ATOM 7270 C C . LYS B 1 441 ? -14.742 -0.15 13.555 1 92.38 441 LYS B C 1
ATOM 7272 O O . LYS B 1 441 ? -14.883 -0.752 12.492 1 92.38 441 LYS B O 1
ATOM 7277 N N . TYR B 1 442 ? -14.18 1.04 13.664 1 93.88 442 TYR B N 1
ATOM 7278 C CA . TYR B 1 442 ? -13.859 1.796 12.461 1 93.88 442 TYR B CA 1
ATOM 7279 C C . TYR B 1 442 ? -12.438 1.495 11.992 1 93.88 442 TYR B C 1
ATOM 7281 O O . TYR B 1 442 ? -11.992 2.029 10.977 1 93.88 442 TYR B O 1
ATOM 7289 N N . GLY B 1 443 ? -11.758 0.631 12.703 1 92.06 443 GLY B N 1
ATOM 7290 C CA . GLY B 1 443 ? -10.438 0.201 12.273 1 92.06 443 GLY B CA 1
ATOM 7291 C C . GLY B 1 443 ? -9.344 1.191 12.617 1 92.06 443 GLY B C 1
ATOM 7292 O O . GLY B 1 443 ? -8.391 1.373 11.852 1 92.06 443 GLY B O 1
ATOM 7293 N N . GLY B 1 444 ? -9.469 1.889 13.742 1 94.69 444 GLY B N 1
ATOM 7294 C CA . GLY B 1 444 ? -8.406 2.77 14.203 1 94.69 444 GLY B CA 1
ATOM 7295 C C . GLY B 1 444 ? -7.145 2.027 14.602 1 94.69 444 GLY B C 1
ATOM 7296 O O . GLY B 1 444 ? -7.211 0.952 15.195 1 94.69 444 GLY B O 1
ATOM 7297 N N . GLY B 1 445 ? -6.035 2.539 14.203 1 92 445 GLY B N 1
ATOM 7298 C CA . GLY B 1 445 ? -4.75 1.942 14.531 1 92 445 GLY B CA 1
ATOM 7299 C C . GLY B 1 445 ? -4.309 2.213 15.953 1 92 445 GLY B C 1
ATOM 7300 O O . GLY B 1 445 ? -4.945 2.988 16.672 1 92 445 GLY B O 1
ATOM 7301 N N . HIS B 1 446 ? -3.207 1.52 16.312 1 92.25 446 HIS B N 1
ATOM 7302 C CA . HIS B 1 446 ? -2.723 1.689 17.688 1 92.25 446 HIS B CA 1
ATOM 7303 C C . HIS B 1 446 ? -1.783 2.887 17.797 1 92.25 446 HIS B C 1
ATOM 7305 O O . HIS B 1 446 ? -1.491 3.355 18.891 1 92.25 446 HIS B O 1
ATOM 7311 N N . HIS B 1 447 ? -1.188 3.363 16.688 1 96.06 447 HIS B N 1
ATOM 7312 C CA . HIS B 1 447 ? -0.475 4.637 16.703 1 96.06 447 HIS B CA 1
ATOM 7313 C C . HIS B 1 447 ? -1.424 5.801 16.453 1 96.06 447 HIS B C 1
ATOM 7315 O O . HIS B 1 447 ? -2.262 5.738 15.539 1 96.06 447 HIS B O 1
ATOM 7321 N N . THR B 1 448 ? -1.31 6.832 17.172 1 97.5 448 THR B N 1
ATOM 7322 C CA . THR B 1 448 ? -2.15 8.016 17.031 1 97.5 448 THR B CA 1
ATOM 7323 C C . THR B 1 448 ? -1.317 9.289 17.172 1 97.5 448 THR B C 1
ATOM 7325 O O . THR B 1 448 ? -0.123 9.227 17.469 1 97.5 448 THR B O 1
ATOM 7328 N N . VAL B 1 449 ? -1.905 10.359 16.797 1 98.25 449 VAL B N 1
ATOM 7329 C CA . VAL B 1 449 ? -1.411 11.688 17.156 1 98.25 449 VAL B CA 1
ATOM 7330 C C . VAL B 1 449 ? -2.369 12.352 18.141 1 98.25 449 VAL B C 1
ATOM 7332 O O . VAL B 1 449 ? -3.572 12.438 17.875 1 98.25 449 VAL B O 1
ATOM 7335 N N . LEU B 1 450 ? -1.825 12.734 19.266 1 98.25 450 LEU B N 1
ATOM 7336 C CA . LEU B 1 450 ? -2.568 13.492 20.266 1 98.25 450 LEU B CA 1
ATOM 7337 C C . LEU B 1 450 ? -2.254 14.984 20.156 1 98.25 450 LEU B C 1
ATOM 7339 O O . LEU B 1 450 ? -1.086 15.367 20.078 1 98.25 450 LEU B O 1
ATOM 7343 N N . THR B 1 451 ? -3.289 15.75 20.078 1 98.44 451 THR B N 1
ATOM 7344 C CA . THR B 1 451 ? -3.072 17.188 20.031 1 98.44 451 THR B CA 1
ATOM 7345 C C . THR B 1 451 ? -3.922 17.906 21.094 1 98.44 451 THR B C 1
ATOM 7347 O O . THR B 1 451 ? -5.078 17.531 21.312 1 98.44 451 THR B O 1
ATOM 7350 N N . LEU B 1 452 ? -3.316 18.781 21.828 1 98 452 LEU B N 1
ATOM 7351 C CA . LEU B 1 452 ? -4.02 19.688 22.734 1 98 452 LEU B CA 1
ATOM 7352 C C . LEU B 1 452 ? -4.16 21.078 22.125 1 98 452 LEU B C 1
ATOM 7354 O O . LEU B 1 452 ? -4.703 21.984 22.75 1 98 452 LEU B O 1
ATOM 7358 N N . ALA B 1 453 ? -3.691 21.188 20.859 1 97.75 453 ALA B N 1
ATOM 7359 C CA . ALA B 1 453 ? -3.617 22.5 20.234 1 97.75 453 ALA B CA 1
ATOM 7360 C C . ALA B 1 453 ? -4.676 22.656 19.141 1 97.75 453 ALA B C 1
ATOM 7362 O O . ALA B 1 453 ? -5.145 23.766 18.875 1 97.75 453 ALA B O 1
ATOM 7363 N N . LEU B 1 454 ? -5.059 21.609 18.5 1 98.38 454 LEU B N 1
ATOM 7364 C CA . LEU B 1 454 ? -5.977 21.672 17.375 1 98.38 454 LEU B CA 1
ATOM 7365 C C . LEU B 1 454 ? -7.395 21.312 17.797 1 98.38 454 LEU B C 1
ATOM 7367 O O . LEU B 1 454 ? -7.598 20.406 18.609 1 98.38 454 LEU B O 1
ATOM 7371 N N . SER B 1 455 ? -8.328 21.984 17.203 1 97.12 455 SER B N 1
ATOM 7372 C CA . SER B 1 455 ? -9.734 21.688 17.469 1 97.12 455 SER B CA 1
ATOM 7373 C C . SER B 1 455 ? -10.258 20.609 16.516 1 97.12 455 SER B C 1
ATOM 7375 O O . SER B 1 455 ? -9.648 20.344 15.477 1 97.12 455 SER B O 1
ATOM 7377 N N . GLU B 1 456 ? -11.336 20.109 16.953 1 96.62 456 GLU B N 1
ATOM 7378 C CA . GLU B 1 456 ? -12.055 19.156 16.109 1 96.62 456 GLU B CA 1
ATOM 7379 C C . GLU B 1 456 ? -12.414 19.766 14.758 1 96.62 456 GLU B C 1
ATOM 7381 O O . GLU B 1 456 ? -12.312 19.094 13.719 1 96.62 456 GLU B O 1
ATOM 7386 N N . GLU B 1 457 ? -12.836 20.953 14.766 1 95.94 457 GLU B N 1
ATOM 7387 C CA . GLU B 1 457 ? -13.234 21.656 13.547 1 95.94 457 GLU B CA 1
ATOM 7388 C C . GLU B 1 457 ? -12.062 21.797 12.578 1 95.94 457 GLU B C 1
ATOM 7390 O O . GLU B 1 457 ? -12.227 21.625 11.367 1 95.94 457 GLU B O 1
ATOM 7395 N N . GLN B 1 458 ? -10.945 22.109 13.078 1 97.94 458 GLN B N 1
ATOM 7396 C CA . GLN B 1 458 ? -9.75 22.203 12.242 1 97.94 458 GLN B CA 1
ATOM 7397 C C . GLN B 1 458 ? -9.43 20.875 11.578 1 97.94 458 GLN B C 1
ATOM 7399 O O . GLN B 1 458 ? -9.125 20.828 10.391 1 97.94 458 GLN B O 1
ATOM 7404 N N . LEU B 1 459 ? -9.508 19.844 12.328 1 98.5 459 LEU B N 1
ATOM 7405 C CA . LEU B 1 459 ? -9.188 18.516 11.82 1 98.5 459 LEU B CA 1
ATOM 7406 C C . LEU B 1 459 ? -10.211 18.078 10.773 1 98.5 459 LEU B C 1
ATOM 7408 O O . LEU B 1 459 ? -9.844 17.5 9.742 1 98.5 459 LEU B O 1
ATOM 7412 N N . GLU B 1 460 ? -11.43 18.344 11.055 1 97.38 460 GLU B N 1
ATOM 7413 C CA . GLU B 1 460 ? -12.484 18.031 10.094 1 97.38 460 GLU B CA 1
ATOM 7414 C C . GLU B 1 460 ? -12.281 18.797 8.789 1 97.38 460 GLU B C 1
ATOM 7416 O O . GLU B 1 460 ? -12.469 18.234 7.703 1 97.38 460 GLU B O 1
ATOM 7421 N N . GLN B 1 461 ? -11.992 20.062 8.898 1 97.12 461 GLN B N 1
ATOM 7422 C CA . GLN B 1 461 ? -11.766 20.875 7.711 1 97.12 461 GLN B CA 1
ATOM 7423 C C . GLN B 1 461 ? -10.594 20.344 6.895 1 97.12 461 GLN B C 1
ATOM 7425 O O . GLN B 1 461 ? -10.633 20.344 5.664 1 97.12 461 GLN B O 1
ATOM 7430 N N . LEU B 1 462 ? -9.539 19.953 7.562 1 97.69 462 LEU B N 1
ATOM 7431 C CA . LEU B 1 462 ? -8.383 19.375 6.875 1 97.69 462 LEU B CA 1
ATOM 7432 C C . LEU B 1 462 ? -8.773 18.125 6.094 1 97.69 462 LEU B C 1
ATOM 7434 O O . LEU B 1 462 ? -8.375 17.969 4.941 1 97.69 462 LEU B O 1
ATOM 7438 N N . ALA B 1 463 ? -9.547 17.266 6.715 1 97.69 463 ALA B N 1
ATOM 7439 C CA . ALA B 1 463 ? -10.031 16.062 6.047 1 97.69 463 ALA B CA 1
ATOM 7440 C C . ALA B 1 463 ? -10.859 16.406 4.812 1 97.69 463 ALA B C 1
ATOM 7442 O O . ALA B 1 463 ? -10.719 15.773 3.766 1 97.69 463 ALA B O 1
ATOM 7443 N N . ARG B 1 464 ? -11.703 17.406 4.926 1 96.38 464 ARG B N 1
ATOM 7444 C CA . ARG B 1 464 ? -12.539 17.844 3.807 1 96.38 464 ARG B CA 1
ATOM 7445 C C . ARG B 1 464 ? -11.68 18.328 2.645 1 96.38 464 ARG B C 1
ATOM 7447 O O . ARG B 1 464 ? -11.977 18.047 1.482 1 96.38 464 ARG B O 1
ATOM 7454 N N . LEU B 1 465 ? -10.688 19.078 2.98 1 97.25 465 LEU B N 1
ATOM 7455 C CA . LEU B 1 465 ? -9.797 19.594 1.947 1 97.25 465 LEU B CA 1
ATOM 7456 C C . LEU B 1 465 ? -9.125 18.453 1.188 1 97.25 465 LEU B C 1
ATOM 7458 O O . LEU B 1 465 ? -8.992 18.5 -0.038 1 97.25 465 LEU B O 1
ATOM 7462 N N . PHE B 1 466 ? -8.727 17.438 1.901 1 97 466 PHE B N 1
ATOM 7463 C CA . PHE B 1 466 ? -8.078 16.297 1.274 1 97 466 PHE B CA 1
ATOM 7464 C C . PHE B 1 466 ? -9.102 15.391 0.601 1 97 466 PHE B C 1
ATOM 7466 O O . PHE B 1 466 ? -8.734 14.484 -0.147 1 97 466 PHE B O 1
ATOM 7473 N N . LYS B 1 467 ? -10.367 15.617 0.868 1 94.56 467 LYS B N 1
ATOM 7474 C CA . LYS B 1 467 ? -11.438 14.734 0.406 1 94.56 467 LYS B CA 1
ATOM 7475 C C . LYS B 1 467 ? -11.234 13.312 0.913 1 94.56 467 LYS B C 1
ATOM 7477 O O . LYS B 1 467 ? -11.312 12.352 0.141 1 94.56 467 LYS B O 1
ATOM 7482 N N . VAL B 1 468 ? -10.898 13.227 2.238 1 95.44 468 VAL B N 1
ATOM 7483 C CA . VAL B 1 468 ? -10.781 11.953 2.941 1 95.44 468 VAL B CA 1
ATOM 7484 C C . VAL B 1 468 ? -11.82 11.875 4.062 1 95.44 468 VAL B C 1
ATOM 7486 O O . VAL B 1 468 ? -12.18 12.898 4.648 1 95.44 468 VAL B O 1
ATOM 7489 N N . ASP B 1 469 ? -12.289 10.633 4.34 1 95.5 469 ASP B N 1
ATOM 7490 C CA . ASP B 1 469 ? -13.297 10.453 5.379 1 95.5 469 ASP B CA 1
ATOM 7491 C C . ASP B 1 469 ? -12.75 10.836 6.75 1 95.5 469 ASP B C 1
ATOM 7493 O O . ASP B 1 469 ? -11.602 10.516 7.074 1 95.5 469 ASP B O 1
ATOM 7497 N N . PHE B 1 470 ? -13.57 11.531 7.457 1 97.44 470 PHE B N 1
ATOM 7498 C CA . PHE B 1 470 ? -13.289 11.875 8.852 1 97.44 470 PHE B CA 1
ATOM 7499 C C . PHE B 1 470 ? -14.305 11.219 9.781 1 97.44 470 PHE B C 1
ATOM 7501 O O . PHE B 1 470 ? -15.422 11.703 9.93 1 97.44 470 PHE B O 1
ATOM 7508 N N . ILE B 1 471 ? -13.859 10.172 10.391 1 97.62 471 ILE B N 1
ATOM 7509 C CA . ILE B 1 471 ? -14.711 9.492 11.359 1 97.62 471 ILE B CA 1
ATOM 7510 C C . ILE B 1 471 ? -14.5 10.094 12.75 1 97.62 471 ILE B C 1
ATOM 7512 O O . ILE B 1 471 ? -13.508 9.797 13.422 1 97.62 471 ILE B O 1
ATOM 7516 N N . ASN B 1 472 ? -15.414 10.906 13.086 1 98.06 472 ASN B N 1
ATOM 7517 C CA . ASN B 1 472 ? -15.398 11.57 14.383 1 98.06 472 ASN B CA 1
ATOM 7518 C C . ASN B 1 472 ? -16.234 10.805 15.414 1 98.06 472 ASN B C 1
ATOM 7520 O O . ASN B 1 472 ? -17.453 10.883 15.406 1 98.06 472 ASN B O 1
ATOM 7524 N N . ILE B 1 473 ? -15.578 10.156 16.344 1 96.62 473 ILE B N 1
ATOM 7525 C CA . ILE B 1 473 ? -16.25 9.344 17.344 1 96.62 473 ILE B CA 1
ATOM 7526 C C . ILE B 1 473 ? -16.719 10.227 18.5 1 96.62 473 ILE B C 1
ATOM 7528 O O . ILE B 1 473 ? -15.914 10.875 19.156 1 96.62 473 ILE B O 1
ATOM 7532 N N . LYS B 1 474 ? -18.094 10.281 18.688 1 93.25 474 LYS B N 1
ATOM 7533 C CA . LYS B 1 474 ? -18.672 11.148 19.703 1 93.25 474 LYS B CA 1
ATOM 7534 C C . LYS B 1 474 ? -19.938 10.523 20.297 1 93.25 474 LYS B C 1
ATOM 7536 O O . LYS B 1 474 ? -20.594 9.703 19.656 1 93.25 474 LYS B O 1
#

Nearest PDB structures (foldseek):
  4r1q-assembly1_E  TM=9.630E-01  e=3.350E-65  Geobacillus kaustophilus HTA426
  7cx7-assembly1_D-2  TM=9.700E-01  e=8.536E-64  Geobacillus kaustophilus HTA426
  7cyy-assembly1_A  TM=9.717E-01  e=5.257E-63  Geobacillus kaustophilus HTA426
  7cyy-assembly1_F-2  TM=9.722E-01  e=6.598E-63  Geobacillus kaustophilus HTA426
  7cx7-assembly1_E  TM=9.716E-01  e=6.775E-62  Geobacillus kaustophilus HTA426

Sequence (948 aa):
MRKMQDYKFWFVVGSQPLYGPEALAEVEKDARKLVDGLNEGGKLDYPVEFKLVATTADSITKFMKEANYNDNVAGVITWMHTFSPAKNWIRGTELLQKPLLHLATQFLNNIPFDSIDMDYMNLHQSAHGDREYAYINSRLNVPAASVYGWWGDADVQEQIADWQHVAVAYNESFHIKIARFGDTMRDVAVTEGDKVAAQIKLGWTVDYYPTNELVAVVNGIAEDEIDAAYKDLEANYDLVEGDNDHEKYVHNVRYQLREYLGIKKFLDDNGYDAFTDNFQDLEGLEQLPGLAVQLLMIDGYGFGPEGDFKMAGLTRLLKIAADNKQTALMEDYTLDLRHGHEAIMGSHMLEVDPTLASDKPRVEVHPLGIGGKDDPARLVFTGAEGKGYDITLSYFDDGYKFIGYPVDCKTPEAEMPKLPVAKQMWTPEIGLAEGAKQWMKYGGGHHTVLTLALSEEQLEQLARLFKVDFINIKMRKMQDYKFWFVVGSQPLYGPEALAEVEKDARKLVDGLNEGGKLDYPVEFKLVATTADSITKFMKEANYNDNVAGVITWMHTFSPAKNWIRGTELLQKPLLHLATQFLNNIPFDSIDMDYMNLHQSAHGDREYAYINSRLNVPAASVYGWWGDADVQEQIADWQHVAVAYNESFHIKIARFGDTMRDVAVTEGDKVAAQIKLGWTVDYYPTNELVAVVNGIAEDEIDAAYKDLEANYDLVEGDNDHEKYVHNVRYQLREYLGIKKFLDDNGYDAFTDNFQDLEGLEQLPGLAVQLLMIDGYGFGPEGDFKMAGLTRLLKIAADNKQTALMEDYTLDLRHGHEAIMGSHMLEVDPTLASDKPRVEVHPLGIGGKDDPARLVFTGAEGKGYDITLSYFDDGYKFIGYPVDCKTPEAEMPKLPVAKQMWTPEIGLAEGAKQWMKYGGGHHTVLTLALSEEQLEQLARLFKVDFINIK

Solvent-accessible surface area (backbone atoms only — not comparable to full-atom values): 47872 Å² total; per-residue (Å²): 95,85,83,69,78,79,51,29,31,40,30,38,32,29,27,45,70,90,66,40,70,68,51,50,51,50,50,47,51,51,50,49,50,49,40,50,45,49,59,67,66,67,62,46,90,54,53,59,41,76,76,43,77,36,53,42,37,66,61,34,27,54,50,28,52,50,48,56,72,33,86,41,42,34,28,39,36,37,31,24,49,16,58,25,68,39,77,35,44,50,68,15,57,71,64,42,79,52,45,39,35,40,42,46,40,47,95,61,89,64,79,55,78,92,69,65,46,70,66,50,52,61,54,62,25,15,78,59,8,34,52,46,40,48,51,48,39,59,75,68,65,54,72,52,46,78,46,73,46,42,68,85,39,67,69,43,36,45,53,53,30,52,48,48,30,34,27,42,25,57,61,50,27,56,67,38,22,30,41,28,31,51,41,46,42,71,96,52,68,75,43,54,59,44,60,64,57,36,30,72,56,52,30,33,46,72,35,57,40,57,46,61,64,52,35,54,44,27,71,63,54,54,69,67,59,37,52,52,50,50,50,51,45,58,73,73,33,44,81,44,57,78,93,50,55,68,68,57,40,51,50,33,44,48,49,29,44,30,44,29,53,16,52,50,48,55,27,60,77,70,63,35,44,21,31,23,38,18,62,89,55,49,72,83,49,63,45,65,76,12,33,19,48,20,52,41,37,69,41,45,38,10,52,10,70,44,21,13,54,57,46,6,49,49,35,24,42,49,19,54,39,34,71,58,37,30,50,26,48,35,19,78,68,49,73,38,80,53,87,95,56,54,28,35,38,26,28,42,90,35,52,35,36,62,62,35,40,64,50,82,36,29,41,37,63,49,87,42,81,73,64,75,40,47,46,30,23,23,49,28,34,43,26,39,68,44,63,28,32,40,34,26,72,35,64,53,69,89,40,58,31,40,36,31,32,47,24,44,29,31,63,71,97,59,88,57,93,85,54,87,35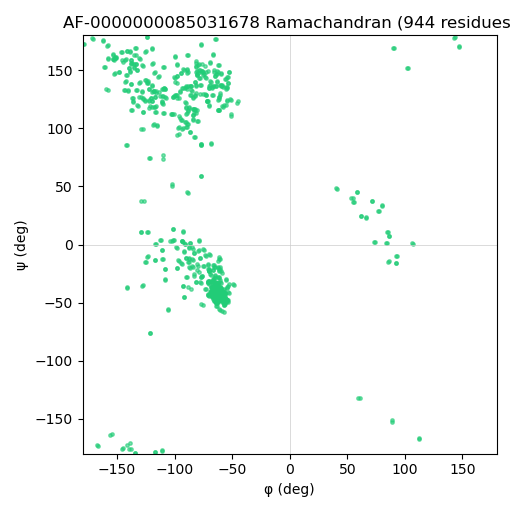,25,35,35,31,32,23,38,71,65,30,49,68,59,40,50,53,52,38,56,71,73,54,53,52,66,58,31,33,38,22,60,58,55,52,69,66,45,53,50,51,44,27,46,68,51,70,35,52,66,47,74,56,112,93,84,83,69,79,79,52,30,29,41,32,36,32,30,27,46,70,88,66,41,71,68,52,50,51,48,50,47,52,51,50,48,50,50,40,50,45,49,58,66,66,67,61,45,91,54,52,60,40,77,76,43,76,35,54,43,38,65,60,35,28,52,50,29,51,50,46,54,72,34,87,42,42,36,29,39,37,39,31,26,50,18,59,26,69,39,77,34,44,49,68,15,56,71,64,40,78,51,45,38,35,40,42,45,39,48,94,61,88,65,79,54,79,92,69,64,46,71,67,50,51,62,53,62,25,14,79,59,8,35,53,45,40,49,52,49,39,59,75,68,65,54,70,54,46,77,47,72,46,42,68,84,38,69,70,42,36,46,53,51,30,51,49,48,29,36,27,43,25,58,59,50,27,57,66,37,24,29,42,27,30,50,41,45,42,71,98,53,68,74,42,54,58,44,59,65,56,37,30,72,56,52,29,32,44,73,34,59,39,57,44,61,62,52,35,55,44,26,70,63,54,53,68,67,60,38,52,53,51,51,51,53,46,58,72,73,35,46,81,45,57,79,92,50,54,68,67,57,41,54,49,34,44,47,47,30,44,30,44,28,54,15,52,49,48,55,27,61,77,70,63,36,43,20,31,23,39,18,62,90,55,50,71,83,50,62,44,64,78,12,34,18,50,22,53,39,38,68,41,45,38,10,51,9,71,45,21,12,55,56,46,5,50,48,33,25,42,50,18,54,40,33,71,58,37,29,52,26,49,35,20,79,68,49,74,39,79,52,88,94,54,52,28,35,38,25,27,44,89,36,52,35,35,63,64,35,42,64,51,83,35,31,41,36,61,49,84,43,82,72,64,76,40,48,46,30,22,25,49,29,32,42,24,41,68,43,61,29,32,38,34,26,72,33,64,52,69,90,40,56,31,38,35,32,32,47,25,43,28,32,63,71,97,59,88,60,93,85,54,86,36,26,37,34,32,31,24,38,73,66,29,48,68,59,41,51,52,51,38,57,71,73,54,52,53,66,57,31,34,39,23,60,59,54,52,72,66,46,54,50,51,45,27,48,66,50,71,35,53,64,47,73,56,113

Radius of gyration: 34.4 Å; Cα contacts (8 Å, |Δi|>4): 2115; chains: 2; bounding box: 78×107×82 Å

pLDDT: mean 95.08, std 4.68, range [48.78, 98.88]

Organism: Limosilactobacillus fermentum (strain NBRC 3956 / LMG 18251) (NCBI:txid334390)

Foldseek 3Di:
DPDAAQAAAEEEEEDACVLDDVLLVVVVVLSVVLQVLLQVVPQAPHHYYYDYHDHALVVLLVVQVVLQPDLRYLEYEYAYQAAHQQVSNQNNLLPHLAAYEYEQAWSDQDDPVVDDDPNNCRRGPSVNRSVNNVVSCVVSVPLHHYQYHHSNDPVSSNVVNLQSLLSSLQSCQLQAEEEEADAFAPPDDFLDDDQVLCCVLRNYHYDYDYVVVLLVLLVPDDPVQLVVVVVVCVVQFAEDADPDDPVLSVVQSSSLSSSLVSVVCVCVVVVHQFYEDALLHQPSRQDDRFASLQVSLLVLFFYDYRRRVQRRSVQSSVCSSLVSAQKWKKFQDDFDPPVPPTKTKIFDPGRTHCSQAPDGWYWYWDDDPGSNHHTHIHTAGEGDFAKKKKWGWGADPVGIEIEIAIKTKDTDPDDDVPDRTYIIMIAGPVGNVQSVVVCVVVPHDRMIMMHRRHDPVSVVSSCSSSVHHYHYRD/DPDAAQAAAEEEEADACVLDDVLLVVVLVLSVVLQVLLQVVPQAPHHYYYDYHDHALVVLLVVQVVLQPDLRYLEYEYAYQAAHQQVSNQNNLLPHLAAYEYEQAWSDQDDPVVDDDPNNCRRGPSVNRSVNNVVSCVVSVPLHHYQYHHSNDPVSSNVVNLVSLLSSLQSCQLQAEEEEADAFAPPDDFLDDDQVLCCVLRNYHYDYDYVVVLLVLLVPDDPVQLVVVVVVCVVQFAEDADPHDPVLSVVQASSLSSSLVSVVCVCVVVVHQFYEDALLHQPSGQDDRFASLQVSLLVLFFYDYRRRVQRRSVQSSVCSSLVSAQKWKKFQDDFDPPVPPTKTKIFDPGRTHCSQAPDGWYWYWDDDPGSNHHTHIHTAGEGDFAKKKKWGWGADPVGIEIEIAIKTKDTDPDDDVPDRTYIIMIAGPVGNVQSVVVCVVVPHDRMIMMGRRHDPVSVVSSCSSSVHHYHYRD

=== Feature glossary ===
The record interleaves many kinds of information about one protein. Here is each kind framed as the question it answers.

Q: What known structures does this most resemble?
A: Structural nearest neighbors (via Foldseek easy-search vs the PDB). Reported per hit: target PDB id, E-value, and alignment TM-score. A TM-score above ~0.5 is the conventional threshold for 'same fold'.

Q: Where is each backbone atom in 3D?
A: The mmCIF table is the protein's shape written out atom by atom. For each backbone N, Cα, C, and carbonyl O, it records an (x, y, z) coordinate triple in Å plus the residue type, chain letter, and residue number.

Q: What are the backbone torsion angles?
A: The φ/ψ torsion pair specifies the backbone conformation at each residue. φ rotates about the N–Cα bond, ψ about the Cα–C bond. Steric clashes forbid most of the (φ, ψ) plane — the allowed regions (α-helix basin, β-sheet basin, left-handed helix) are the Ramachandran-allowed regions.

Q: Which residues are buried vs exposed?
A: Solvent-accessible surface area (SASA) is the area in Å² traced out by the centre of a 1.4 Å probe sphere (a water molecule) rolled over the protein's van der Waals surface (Shrake–Rupley / Lee–Richards construction). Buried residues have near-zero SASA; fully exposed residues can exceed 200 Å². The total SASA scales roughly with the number of surface residues.

Q: How confident is the AlphaFold model at each residue?
A: pLDDT is the predicted lDDT-Cα score: AlphaFold's confidence that the local environment of each residue (all inter-atomic distances within 15 Å) is correctly placed. It is a per-residue number between 0 and 100, with higher meaning more reliable.

Q: What does the local fold look like, residue by residue?
A: 3Di is Foldseek's structural alphabet. Each residue is assigned one of twenty discrete states based on how its Cα sits relative to its spatial (not sequential) neighbors. Aligning 3Di strings finds structural homologs roughly as well as full 3D superposition, but orders of magnitude faster.

Q: How big and how compact is the whole molecule?
A: Radius of gyration (Rg) is the root-mean-square distance of Cα atoms from their centroid — a single number for overall size and compactness. A globular domain of N residues has Rg ≈ 2.2·N^0.38 Å; an extended or disordered chain has a much larger Rg. The Cα contact count is the number of residue pairs whose Cα atoms are within 8 Å and are more than four positions apart in sequence — a standard proxy for tertiary packing density. The bounding box is the smallest axis-aligned box enclosing all Cα atoms.

Q: Which residues are in helices, strands, or loops?
A: DSSP 8-state secondary structure assigns each residue one of H (α-helix), G (3₁₀-helix), I (π-helix), E (extended β-strand), B (isolated β-bridge), T (hydrogen-bonded turn), S (bend), or '-' (coil). The assignment is computed from backbone hydrogen-bond geometry via the Kabsch–Sander algorithm.

Q: How mobile is each atom in the crystal?
A: Crystallographic B-factors measure how much each atom's electron density is smeared out, in Å². They rise in mobile loops and surface residues and fall in the buried interior. In AlphaFold models this column is repurposed to hold pLDDT instead.

Q: What if only a Cα trace is available?
A: P-SEA three-state annotation labels each residue as helix, strand, or coil based purely on the geometry of the Cα trace. It serves as a fallback when the full backbone (and thus DSSP) is unavailable.

Q: What family and function is it annotated with?
A: Database cross-references. InterPro integrates a dozen domain/family signature databases into unified entries with residue-range hits. GO terms attach function/process/location labels with evidence codes. CATH codes position the fold in a four-level structural taxonomy. Organism is the NCBI-taxonomy species name.

Q: Are the domains correctly placed relative to each other?
A: Predicted Aligned Error (PAE) is an AlphaFold confidence matrix: entry (i, j) is the expected error in the position of residue j, in ångströms, when the prediction is superimposed on the true structure at residue i. Low PAE within a block of residues means that block is internally rigid and well-predicted; high PAE between two blocks means their relative placement is uncertain even if each block individually is confident.

Q: What do the diagnostic plots show?
A: Three diagnostic plots accompany the record. The Cα contact map visualizes the tertiary structure as a 2D adjacency matrix (8 Å cutoff, sequence-local contacts suppressed). The Ramachandran plot shows the distribution of backbone (φ, ψ) torsions, with points in the α and β basins reflecting secondary structure content. The PAE plot shows AlphaFold's inter-residue confidence as a color matrix.

Q: What is the amino-acid chain?
A: Primary structure: the covalent order of the twenty standard amino acids along the backbone. Two proteins with the same sequence will (almost always) fold to the same structure; two with 30% identity often share a fold but not the details.

Q: What do the rendered images show?
A: The six renders are orthographic views along the three Cartesian axes in both directions. Representation (cartoon, sticks, or surface) and color scheme (sequence-rainbow or by-chain) vary across proteins so the training set covers all the common visualization conventions.